Protein 6BZJ (pdb70)

Sequence (57 aa):
GSAGLQEKERELEDLKDAELKRLNEERHDHDKREAERKALEDKLADKQEHLDGALRYGSAGLQEKERELEDLKDAELKRLNEERHDHDKREAERKALEDKLADKQEHLDGALRYGSAGLQEKERELEDLKDAELKRLNEERHDHDKREAERKALEDKLADKQEHLDGALRYGSAGLQEKERELEDLKDAELKRLNEERHDHDKREAERKALEDKLADKQEHLDGALRYGSAGLQEKERELEDLKDAELKRLNEERHDHDKREAERKALEDKLADKQEHLDGALRYGSAGLQEKERELEDLKDAELKRLNEERHDHDKREAERKALEDKLADKQEHLDGALRYGSAGLQEKERELEDLKDAELKRLNEERHDHDKREAERKALEDKLADKQEHLDGALRYGSAGLQEKERELEDLKDAELKRLNEERHDHDKREAERKALEDKLADKQEHLDGALRYGSAGLQEKERELEDLKDAELKRLNEERHDHDKREAERKALEDKLADKQEHLDGALRYGSAGLQEKERELEDLKDAELKRLNEERHDHDKREAERKALEDKLADKQEHLDGALRYGSAGLQEKERELEDLKDAELKRLNEERHDHDKREAERKALEDKLADKQEHLDGALRYGSAGLQEKERELEDLKDAELKRLNEERHDHDKREAERKALEDKLADKQEHLDGALRYGSAGLQEKERELEDLKDAELKRLNEERHDHDKREAERKALEDKLADKQEHLDGALRYGSAGLQEKERELEDLKDAELKRLNEERHDHDKREAERKALEDKLADKQEHLDGALRYGSAGLQEKERELEDLKDAELKRLNEERHDHDKREAERKALEDKLADKQEHLDGALRY

Structure (mmCIF, N/CA/C/O backbone):
data_6BZJ
#
_entry.id   6BZJ
#
loop_
_atom_site.group_PDB
_atom_site.id
_atom_site.type_symbol
_atom_site.label_atom_id
_atom_site.label_alt_id
_atom_site.label_comp_id
_atom_site.label_asym_id
_atom_site.label_entity_id
_atom_site.label_seq_id
_atom_site.pdbx_PDB_ins_code
_atom_site.Cartn_x
_atom_site.Cartn_y
_atom_site.Cartn_z
_atom_site.occupancy
_atom_site.B_iso_or_equiv
_atom_site.auth_seq_id
_atom_site.auth_comp_id
_atom_site.auth_asym_id
_atom_site.auth_atom_id
_atom_site.pdbx_PDB_model_num
ATOM 1 N N . GLY A 1 1 ? 3.136 14.000 71.554 1.00 0.00 1 GLY A N 1
ATOM 2 C CA . GLY A 1 1 ? 2.657 14.217 70.158 1.00 0.00 1 GLY A CA 1
ATOM 3 C C . GLY A 1 1 ? 1.546 13.221 69.841 1.00 0.00 1 GLY A C 1
ATOM 4 O O . GLY A 1 1 ? 1.812 12.087 69.446 1.00 0.00 1 GLY A O 1
ATOM 10 N N . SER A 1 2 ? 0.302 13.655 70.018 1.00 0.00 2 SER A N 1
ATOM 11 C CA . SER A 1 2 ? -0.845 12.792 69.749 1.00 0.00 2 SER A CA 1
ATOM 12 C C . SER A 1 2 ? -2.087 13.627 69.450 1.00 0.00 2 SER A C 1
ATOM 13 O O . SER A 1 2 ? -2.132 14.821 69.751 1.00 0.00 2 SER A O 1
ATOM 21 N N . ALA A 1 3 ? -3.093 12.992 68.859 1.00 0.00 3 ALA A N 1
ATOM 22 C CA . ALA A 1 3 ? -4.334 13.681 68.525 1.00 0.00 3 ALA A CA 1
ATOM 23 C C . ALA A 1 3 ? -4.080 14.796 67.512 1.00 0.00 3 ALA A C 1
ATOM 24 O O . ALA A 1 3 ? -4.791 15.800 67.493 1.00 0.00 3 ALA A O 1
ATOM 31 N N . GLY A 1 4 ? -3.068 14.612 66.669 1.00 0.00 4 GLY A N 1
ATOM 32 C CA . GLY A 1 4 ? -2.742 15.610 65.656 1.00 0.00 4 GLY A CA 1
ATOM 33 C C . GLY A 1 4 ? -2.026 16.807 66.272 1.00 0.00 4 GLY A C 1
ATOM 34 O O . GLY A 1 4 ? -1.963 17.879 65.670 1.00 0.00 4 GLY A O 1
ATOM 38 N N . LEU A 1 5 ? -1.488 16.622 67.473 1.00 0.00 5 LEU A N 1
ATOM 39 C CA . LEU A 1 5 ? -0.780 17.700 68.154 1.00 0.00 5 LEU A CA 1
ATOM 40 C C . LEU A 1 5 ? 0.418 18.151 67.327 1.00 0.00 5 LEU A C 1
ATOM 41 O O . LEU A 1 5 ? 0.656 19.348 67.165 1.00 0.00 5 LEU A O 1
ATOM 57 N N . GLN A 1 6 ? 1.168 17.188 66.802 1.00 0.00 6 GLN A N 1
ATOM 58 C CA . GLN A 1 6 ? 2.337 17.503 65.991 1.00 0.00 6 GLN A CA 1
ATOM 59 C C . GLN A 1 6 ? 1.917 17.932 64.587 1.00 0.00 6 GLN A C 1
ATOM 60 O O . GLN A 1 6 ? 0.935 17.427 64.041 1.00 0.00 6 GLN A O 1
ATOM 74 N N . GLU A 1 7 ? 2.666 18.867 64.011 1.00 0.00 7 GLU A N 1
ATOM 75 C CA . GLU A 1 7 ? 2.363 19.355 62.671 1.00 0.00 7 GLU A CA 1
ATOM 76 C C . GLU A 1 7 ? 2.548 18.253 61.630 1.00 0.00 7 GLU A C 1
ATOM 77 O O . GLU A 1 7 ? 2.009 18.330 60.527 1.00 0.00 7 GLU A O 1
ATOM 89 N N . LYS A 1 8 ? 3.314 17.228 61.991 1.00 0.00 8 LYS A N 1
ATOM 90 C CA . LYS A 1 8 ? 3.562 16.115 61.081 1.00 0.00 8 LYS A CA 1
ATOM 91 C C . LYS A 1 8 ? 2.327 15.223 60.980 1.00 0.00 8 LYS A C 1
ATOM 92 O O . LYS A 1 8 ? 1.622 15.010 61.966 1.00 0.00 8 LYS A O 1
ATOM 111 N N . GLU A 1 9 ? 2.070 14.704 59.778 1.00 0.00 9 GLU A N 1
ATOM 112 C CA . GLU A 1 9 ? 0.911 13.834 59.550 1.00 0.00 9 GLU A CA 1
ATOM 113 C C . GLU A 1 9 ? 1.287 12.668 58.631 1.00 0.00 9 GLU A C 1
ATOM 114 O O . GLU A 1 9 ? 2.463 12.466 58.326 1.00 0.00 9 GLU A O 1
ATOM 126 N N . ARG A 1 10 ? 0.286 11.900 58.192 1.00 0.00 10 ARG A N 1
ATOM 127 C CA . ARG A 1 10 ? 0.530 10.762 57.314 1.00 0.00 10 ARG A CA 1
ATOM 128 C C . ARG A 1 10 ? 1.122 11.217 55.983 1.00 0.00 10 ARG A C 1
ATOM 129 O O . ARG A 1 10 ? 1.985 10.546 55.415 1.00 0.00 10 ARG A O 1
ATOM 150 N N . GLU A 1 11 ? 0.643 12.350 55.483 1.00 0.00 11 GLU A N 1
ATOM 151 C CA . GLU A 1 11 ? 1.121 12.873 54.205 1.00 0.00 11 GLU A CA 1
ATOM 152 C C . GLU A 1 11 ? 2.636 13.055 54.229 1.00 0.00 11 GLU A C 1
ATOM 153 O O . GLU A 1 11 ? 3.275 13.144 53.181 1.00 0.00 11 GLU A O 1
ATOM 165 N N . LEU A 1 12 ? 3.207 13.107 55.427 1.00 0.00 12 LEU A N 1
ATOM 166 C CA . LEU A 1 12 ? 4.649 13.276 55.564 1.00 0.00 12 LEU A CA 1
ATOM 167 C C . LEU A 1 12 ? 5.380 12.112 54.900 1.00 0.00 12 LEU A C 1
ATOM 168 O O . LEU A 1 12 ? 6.355 12.312 54.177 1.00 0.00 12 LEU A O 1
ATOM 184 N N . GLU A 1 13 ? 4.894 10.899 55.144 1.00 0.00 13 GLU A N 1
ATOM 185 C CA . GLU A 1 13 ? 5.508 9.711 54.558 1.00 0.00 13 GLU A CA 1
ATOM 186 C C . GLU A 1 13 ? 5.394 9.747 53.038 1.00 0.00 13 GLU A C 1
ATOM 187 O O . GLU A 1 13 ? 6.326 9.369 52.326 1.00 0.00 13 GLU A O 1
ATOM 199 N N . ASP A 1 14 ? 4.248 10.204 52.545 1.00 0.00 14 ASP A N 1
ATOM 200 C CA . ASP A 1 14 ? 4.024 10.284 51.105 1.00 0.00 14 ASP A CA 1
ATOM 201 C C . ASP A 1 14 ? 5.034 11.228 50.460 1.00 0.00 14 ASP A C 1
ATOM 202 O O . ASP A 1 14 ? 5.541 10.960 49.372 1.00 0.00 14 ASP A O 1
ATOM 211 N N . LEU A 1 15 ? 5.321 12.335 51.140 1.00 0.00 15 LEU A N 1
ATOM 212 C CA . LEU A 1 15 ? 6.272 13.310 50.622 1.00 0.00 15 LEU A CA 1
ATOM 213 C C . LEU A 1 15 ? 7.650 12.674 50.465 1.00 0.00 15 LEU A C 1
ATOM 214 O O . LEU A 1 15 ? 8.320 12.865 49.450 1.00 0.00 15 LEU A O 1
ATOM 230 N N . LYS A 1 16 ? 8.064 11.917 51.475 1.00 0.00 16 LYS A N 1
ATOM 231 C CA . LYS A 1 16 ? 9.363 11.256 51.439 1.00 0.00 16 LYS A CA 1
ATOM 232 C C . LYS A 1 16 ? 9.425 10.260 50.285 1.00 0.00 16 LYS A C 1
ATOM 233 O O . LYS A 1 16 ? 10.449 10.137 49.613 1.00 0.00 16 LYS A O 1
ATOM 252 N N . ASP A 1 17 ? 8.323 9.551 50.062 1.00 0.00 17 ASP A N 1
ATOM 253 C CA . ASP A 1 17 ? 8.264 8.568 48.986 1.00 0.00 17 ASP A CA 1
ATOM 254 C C . ASP A 1 17 ? 8.476 9.242 47.634 1.00 0.00 17 ASP A C 1
ATOM 255 O O . ASP A 1 17 ? 9.151 8.702 46.759 1.00 0.00 17 ASP A O 1
ATOM 264 N N . ALA A 1 18 ? 7.892 10.425 47.471 1.00 0.00 18 ALA A N 1
ATOM 265 C CA . ALA A 1 18 ? 8.025 11.164 46.220 1.00 0.00 18 ALA A CA 1
ATOM 266 C C . ALA A 1 18 ? 9.486 11.499 45.949 1.00 0.00 18 ALA A C 1
ATOM 267 O O . ALA A 1 18 ? 9.952 11.420 44.812 1.00 0.00 18 ALA A O 1
ATOM 274 N N . GLU A 1 19 ? 10.208 11.872 47.002 1.00 0.00 19 GLU A N 1
ATOM 275 C CA . GLU A 1 19 ? 11.618 12.216 46.868 1.00 0.00 19 GLU A CA 1
ATOM 276 C C . GLU A 1 19 ? 12.419 11.009 46.389 1.00 0.00 19 GLU A C 1
ATOM 277 O O . GLU A 1 19 ? 13.325 11.140 45.567 1.00 0.00 19 GLU A O 1
ATOM 289 N N . LEU A 1 20 ? 12.079 9.836 46.911 1.00 0.00 20 LEU A N 1
ATOM 290 C CA . LEU A 1 20 ? 12.774 8.611 46.532 1.00 0.00 20 LEU A CA 1
ATOM 291 C C . LEU A 1 20 ? 12.609 8.353 45.036 1.00 0.00 20 LEU A C 1
ATOM 292 O O . LEU A 1 20 ? 13.569 8.006 44.347 1.00 0.00 20 LEU A O 1
ATOM 308 N N . LYS A 1 21 ? 11.387 8.524 44.543 1.00 0.00 21 LYS A N 1
ATOM 309 C CA . LYS A 1 21 ? 11.108 8.306 43.128 1.00 0.00 21 LYS A CA 1
ATOM 310 C C . LYS A 1 21 ? 11.941 9.255 42.272 1.00 0.00 21 LYS A C 1
ATOM 311 O O . LYS A 1 21 ? 12.515 8.851 41.260 1.00 0.00 21 LYS A O 1
ATOM 330 N N . ARG A 1 22 ? 12.002 10.517 42.684 1.00 0.00 22 ARG A N 1
ATOM 331 C CA . ARG A 1 22 ? 12.768 11.514 41.945 1.00 0.00 22 ARG A CA 1
ATOM 332 C C . ARG A 1 22 ? 14.242 11.126 41.890 1.00 0.00 22 ARG A C 1
ATOM 333 O O . ARG A 1 22 ? 14.881 11.223 40.842 1.00 0.00 22 ARG A O 1
ATOM 354 N N . LEU A 1 23 ? 14.776 10.686 43.025 1.00 0.00 23 LEU A N 1
ATOM 355 C CA . LEU A 1 23 ? 16.177 10.286 43.094 1.00 0.00 23 LEU A CA 1
ATOM 356 C C . LEU A 1 23 ? 16.438 9.094 42.178 1.00 0.00 23 LEU A C 1
ATOM 357 O O . LEU A 1 23 ? 17.473 9.022 41.519 1.00 0.00 23 LEU A O 1
ATOM 373 N N . ASN A 1 24 ? 15.491 8.161 42.144 1.00 0.00 24 ASN A N 1
ATOM 374 C CA . ASN A 1 24 ? 15.627 6.975 41.305 1.00 0.00 24 ASN A CA 1
ATOM 375 C C . ASN A 1 24 ? 15.719 7.362 39.831 1.00 0.00 24 ASN A C 1
ATOM 376 O O . ASN A 1 24 ? 16.494 6.778 39.073 1.00 0.00 24 ASN A O 1
ATOM 387 N N . GLU A 1 25 ? 14.919 8.346 39.433 1.00 0.00 25 GLU A N 1
ATOM 388 C CA . GLU A 1 25 ? 14.911 8.801 38.047 1.00 0.00 25 GLU A CA 1
ATOM 389 C C . GLU A 1 25 ? 16.274 9.360 37.649 1.00 0.00 25 GLU A C 1
ATOM 390 O O . GLU A 1 25 ? 16.735 9.152 36.527 1.00 0.00 25 GLU A O 1
ATOM 402 N N . GLU A 1 26 ? 16.907 10.077 38.571 1.00 0.00 26 GLU A N 1
ATOM 403 C CA . GLU A 1 26 ? 18.214 10.670 38.303 1.00 0.00 26 GLU A CA 1
ATOM 404 C C . GLU A 1 26 ? 18.146 11.572 37.074 1.00 0.00 26 GLU A C 1
ATOM 405 O O . GLU A 1 26 ? 19.071 11.610 36.267 1.00 0.00 26 GLU A O 1
ATOM 417 N N . ARG A 1 27 ? 17.040 12.295 36.941 1.00 0.00 27 ARG A N 1
ATOM 418 C CA . ARG A 1 27 ? 16.858 13.192 35.806 1.00 0.00 27 ARG A CA 1
ATOM 419 C C . ARG A 1 27 ? 17.923 14.289 35.806 1.00 0.00 27 ARG A C 1
ATOM 420 O O . ARG A 1 27 ? 18.475 14.629 34.760 1.00 0.00 27 ARG A O 1
ATOM 441 N N . HIS A 1 28 ? 18.192 14.849 36.982 1.00 0.00 28 HIS A N 1
ATOM 442 C CA . HIS A 1 28 ? 19.177 15.919 37.102 1.00 0.00 28 HIS A CA 1
ATOM 443 C C . HIS A 1 28 ? 20.576 15.444 36.712 1.00 0.00 28 HIS A C 1
ATOM 444 O O . HIS A 1 28 ? 21.398 16.234 36.248 1.00 0.00 28 HIS A O 1
ATOM 458 N N . ASP A 1 29 ? 20.848 14.156 36.902 1.00 0.00 29 ASP A N 1
ATOM 459 C CA . ASP A 1 29 ? 22.160 13.613 36.559 1.00 0.00 29 ASP A CA 1
ATOM 460 C C . ASP A 1 29 ? 22.420 13.753 35.062 1.00 0.00 29 ASP A C 1
ATOM 461 O O . ASP A 1 29 ? 23.534 14.065 34.642 1.00 0.00 29 ASP A O 1
ATOM 470 N N . HIS A 1 30 ? 21.384 13.520 34.264 1.00 0.00 30 HIS A N 1
ATOM 471 C CA . HIS A 1 30 ? 21.507 13.621 32.816 1.00 0.00 30 HIS A CA 1
ATOM 472 C C . HIS A 1 30 ? 21.841 15.051 32.403 1.00 0.00 30 HIS A C 1
ATOM 473 O O . HIS A 1 30 ? 22.643 15.275 31.497 1.00 0.00 30 HIS A O 1
ATOM 487 N N . ASP A 1 31 ? 21.220 16.014 33.075 1.00 0.00 31 ASP A N 1
ATOM 488 C CA . ASP A 1 31 ? 21.457 17.420 32.768 1.00 0.00 31 ASP A CA 1
ATOM 489 C C . ASP A 1 31 ? 22.923 17.779 32.989 1.00 0.00 31 ASP A C 1
ATOM 490 O O . ASP A 1 31 ? 23.532 18.467 32.169 1.00 0.00 31 ASP A O 1
ATOM 499 N N . LYS A 1 32 ? 23.486 17.303 34.094 1.00 0.00 32 LYS A N 1
ATOM 500 C CA . LYS A 1 32 ? 24.886 17.578 34.402 1.00 0.00 32 LYS A CA 1
ATOM 501 C C . LYS A 1 32 ? 25.798 16.967 33.344 1.00 0.00 32 LYS A C 1
ATOM 502 O O . LYS A 1 32 ? 26.791 17.572 32.940 1.00 0.00 32 LYS A O 1
ATOM 521 N N . ARG A 1 33 ? 25.454 15.763 32.896 1.00 0.00 33 ARG A N 1
ATOM 522 C CA . ARG A 1 33 ? 26.250 15.081 31.883 1.00 0.00 33 ARG A CA 1
ATOM 523 C C . ARG A 1 33 ? 26.287 15.898 30.596 1.00 0.00 33 ARG A C 1
ATOM 524 O O . ARG A 1 33 ? 27.340 16.048 29.974 1.00 0.00 33 ARG A O 1
ATOM 545 N N . GLU A 1 34 ? 25.131 16.423 30.201 1.00 0.00 34 GLU A N 1
ATOM 546 C CA . GLU A 1 34 ? 25.043 17.223 28.984 1.00 0.00 34 GLU A CA 1
ATOM 547 C C . GLU A 1 34 ? 25.923 18.464 29.106 1.00 0.00 34 GLU A C 1
ATOM 548 O O . GLU A 1 34 ? 26.620 18.837 28.162 1.00 0.00 34 GLU A O 1
ATOM 560 N N . ALA A 1 35 ? 25.886 19.097 30.273 1.00 0.00 35 ALA A N 1
ATOM 561 C CA . ALA A 1 35 ? 26.684 20.295 30.506 1.00 0.00 35 ALA A CA 1
ATOM 562 C C . ALA A 1 35 ? 28.170 19.982 30.367 1.00 0.00 35 ALA A C 1
ATOM 563 O O . ALA A 1 35 ?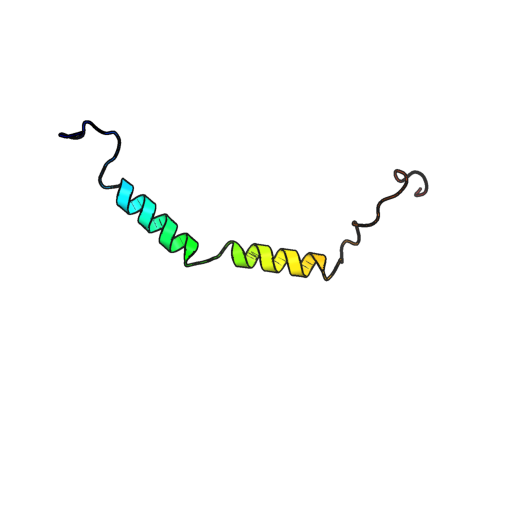 28.932 20.772 29.809 1.00 0.00 35 ALA A O 1
ATOM 570 N N . GLU A 1 36 ? 28.576 18.825 30.879 1.00 0.00 36 GLU A N 1
ATOM 571 C CA . GLU A 1 36 ? 29.974 18.415 30.805 1.00 0.00 36 GLU A CA 1
ATOM 572 C C . GLU A 1 36 ? 30.407 18.272 29.350 1.00 0.00 36 GLU A C 1
ATOM 573 O O . GLU A 1 36 ? 31.502 18.692 28.973 1.00 0.00 36 GLU A O 1
ATOM 585 N N . ARG A 1 37 ? 29.542 17.678 28.536 1.00 0.00 37 ARG A N 1
ATOM 586 C CA . ARG A 1 37 ? 29.846 17.486 27.122 1.00 0.00 37 ARG A CA 1
ATOM 587 C C . ARG A 1 37 ? 30.012 18.834 26.428 1.00 0.00 37 ARG A C 1
ATOM 588 O O . ARG A 1 37 ? 30.887 19.003 25.579 1.00 0.00 37 ARG A O 1
ATOM 609 N N . LYS A 1 38 ? 29.167 19.791 26.797 1.00 0.00 38 LYS A N 1
ATOM 610 C CA . LYS A 1 38 ? 29.228 21.122 26.205 1.00 0.00 38 LYS A CA 1
ATOM 611 C C . LYS A 1 38 ? 30.583 21.763 26.490 1.00 0.00 38 LYS A C 1
ATOM 612 O O . LYS A 1 38 ? 31.191 22.371 25.609 1.00 0.00 38 LYS A O 1
ATOM 631 N N . ALA A 1 39 ? 31.049 21.621 27.726 1.00 0.00 39 ALA A N 1
ATOM 632 C CA . ALA A 1 39 ? 32.335 22.192 28.117 1.00 0.00 39 ALA A CA 1
ATOM 633 C C . ALA A 1 39 ? 33.463 21.585 27.288 1.00 0.00 39 ALA A C 1
ATOM 634 O O . ALA A 1 39 ? 34.389 22.284 26.877 1.00 0.00 39 ALA A O 1
ATOM 641 N N . LEU A 1 40 ? 33.378 20.281 27.047 1.00 0.00 40 LEU A N 1
ATOM 642 C CA . LEU A 1 40 ? 34.398 19.592 26.265 1.00 0.00 40 LEU A CA 1
ATOM 643 C C . LEU A 1 40 ? 34.464 20.170 24.855 1.00 0.00 40 LEU A C 1
ATOM 644 O O . LEU A 1 40 ? 35.548 20.418 24.326 1.00 0.00 40 LEU A O 1
ATOM 660 N N . GLU A 1 41 ? 33.300 20.384 24.252 1.00 0.00 41 GLU A N 1
ATOM 661 C CA . GLU A 1 41 ? 33.237 20.933 22.903 1.00 0.00 41 GLU A CA 1
ATOM 662 C C . GLU A 1 41 ? 33.828 22.341 22.872 1.00 0.00 41 GLU A C 1
ATOM 663 O O . GLU A 1 41 ? 34.524 22.710 21.927 1.00 0.00 41 GLU A O 1
ATOM 675 N N . ASP A 1 42 ? 33.544 23.118 23.911 1.00 0.00 42 ASP A N 1
ATOM 676 C CA . ASP A 1 42 ? 34.052 24.482 23.992 1.00 0.00 42 ASP A CA 1
ATOM 677 C C . ASP A 1 42 ? 33.676 25.271 22.737 1.00 0.00 42 ASP A C 1
ATOM 678 O O . ASP A 1 42 ? 34.474 26.058 22.230 1.00 0.00 42 ASP A O 1
ATOM 687 N N . LYS A 1 43 ? 32.458 25.057 22.240 1.00 0.00 43 LYS A N 1
ATOM 688 C CA . LYS A 1 43 ? 32.000 25.756 21.045 1.00 0.00 43 LYS A CA 1
ATOM 689 C C . LYS A 1 43 ? 31.989 27.264 21.282 1.00 0.00 43 LYS A C 1
ATOM 690 O O . LYS A 1 43 ? 32.418 28.038 20.427 1.00 0.00 43 LYS A O 1
ATOM 709 N N . LEU A 1 44 ? 31.497 27.671 22.446 1.00 0.00 44 LEU A N 1
ATOM 710 C CA . LEU A 1 44 ? 31.433 29.090 22.783 1.00 0.00 44 LEU A CA 1
ATOM 711 C C . LEU A 1 44 ? 32.835 29.686 22.839 1.00 0.00 44 LEU A C 1
ATOM 712 O O . LEU A 1 44 ? 33.059 30.813 22.395 1.00 0.00 44 LEU A O 1
ATOM 728 N N . ALA A 1 45 ? 33.778 28.925 23.388 1.00 0.00 45 ALA A N 1
ATOM 729 C CA . ALA A 1 45 ? 35.155 29.393 23.496 1.00 0.00 45 ALA A CA 1
ATOM 730 C C . ALA A 1 45 ? 35.214 30.726 24.235 1.00 0.00 45 ALA A C 1
ATOM 731 O O . ALA A 1 45 ? 36.094 31.548 23.981 1.00 0.00 45 ALA A O 1
ATOM 738 N N . ASP A 1 46 ? 34.269 30.936 25.152 1.00 0.00 46 ASP A N 1
ATOM 739 C CA . ASP A 1 46 ? 34.223 32.176 25.923 1.00 0.00 46 ASP A CA 1
ATOM 740 C C . ASP A 1 46 ? 35.102 32.070 27.164 1.00 0.00 46 ASP A C 1
ATOM 741 O O . ASP A 1 46 ? 35.146 32.985 27.987 1.00 0.00 46 ASP A O 1
ATOM 750 N N . LYS A 1 47 ? 35.804 30.949 27.293 1.00 0.00 47 LYS A N 1
ATOM 751 C CA . LYS A 1 47 ? 36.681 30.733 28.439 1.00 0.00 47 LYS A CA 1
ATOM 752 C C . LYS A 1 47 ? 37.791 31.778 28.463 1.00 0.00 47 LYS A C 1
ATOM 753 O O . LYS A 1 47 ? 38.163 32.280 29.525 1.00 0.00 47 LYS A O 1
ATOM 772 N N . GLN A 1 48 ? 38.318 32.103 27.287 1.00 0.00 48 GLN A N 1
ATOM 773 C CA . GLN A 1 48 ? 39.386 33.091 27.185 1.00 0.00 48 GLN A CA 1
ATOM 774 C C . GLN A 1 48 ? 38.849 34.488 27.479 1.00 0.00 48 GLN A C 1
ATOM 775 O O . GLN A 1 48 ? 37.824 34.896 26.934 1.00 0.00 48 GLN A O 1
ATOM 789 N N . GLU A 1 49 ? 39.551 35.219 28.344 1.00 0.00 49 GLU A N 1
ATOM 790 C CA . GLU A 1 49 ? 39.144 36.576 28.713 1.00 0.00 49 GLU A CA 1
ATOM 791 C C . GLU A 1 49 ? 40.364 37.485 28.821 1.00 0.00 49 GLU A C 1
ATOM 792 O O . GLU A 1 49 ? 41.370 37.119 29.430 1.00 0.00 49 GLU A O 1
ATOM 804 N N . HIS A 1 50 ? 40.270 38.670 28.226 1.00 0.00 50 HIS A N 1
ATOM 805 C CA . HIS A 1 50 ? 41.374 39.626 28.260 1.00 0.00 50 HIS A CA 1
ATOM 806 C C . HIS A 1 50 ? 40.860 41.049 28.054 1.00 0.00 50 HIS A C 1
ATOM 807 O O . HIS A 1 50 ? 39.752 41.251 27.556 1.00 0.00 50 HIS A O 1
ATOM 821 N N . LEU A 1 51 ? 41.675 42.028 28.440 1.00 0.00 51 LEU A N 1
ATOM 822 C CA . LEU A 1 51 ? 41.300 43.435 28.298 1.00 0.00 51 LEU A CA 1
ATOM 823 C C . LEU A 1 51 ? 39.822 43.641 28.631 1.00 0.00 51 LEU A C 1
ATOM 824 O O . LEU A 1 51 ? 39.311 43.069 29.594 1.00 0.00 51 LEU A O 1
ATOM 840 N N . ASP A 1 52 ? 39.142 44.458 27.830 1.00 0.00 52 ASP A N 1
ATOM 841 C CA . ASP A 1 52 ? 37.722 44.730 28.048 1.00 0.00 52 ASP A CA 1
ATOM 842 C C . ASP A 1 52 ? 37.033 45.060 26.727 1.00 0.00 52 ASP A C 1
ATOM 843 O O . ASP A 1 52 ? 36.107 45.871 26.685 1.00 0.00 52 ASP A O 1
ATOM 852 N N . GLY A 1 53 ? 37.487 44.426 25.647 1.00 0.00 53 GLY A N 1
ATOM 853 C CA . GLY A 1 53 ? 36.902 44.665 24.332 1.00 0.00 53 GLY A CA 1
ATOM 854 C C . GLY A 1 53 ? 37.477 45.929 23.701 1.00 0.00 53 GLY A C 1
ATOM 855 O O . GLY A 1 53 ? 37.078 46.326 22.607 1.00 0.00 53 GLY A O 1
ATOM 859 N N . ALA A 1 54 ? 38.419 46.555 24.400 1.00 0.00 54 ALA A N 1
ATOM 860 C CA . ALA A 1 54 ? 39.043 47.776 23.899 1.00 0.00 54 ALA A CA 1
ATOM 861 C C . ALA A 1 54 ? 39.763 47.508 22.581 1.00 0.00 54 ALA A C 1
ATOM 862 O O . ALA A 1 54 ? 39.719 48.326 21.662 1.00 0.00 54 ALA A O 1
ATOM 869 N N . LEU A 1 55 ? 40.426 46.359 22.498 1.00 0.00 55 LEU A N 1
ATOM 870 C CA . LEU A 1 55 ? 41.154 45.996 21.286 1.00 0.00 55 LEU A CA 1
ATOM 871 C C . LEU A 1 55 ? 40.195 45.894 20.105 1.00 0.00 55 LEU A C 1
ATOM 872 O O . LEU A 1 55 ? 40.483 46.389 19.015 1.00 0.00 55 LEU A O 1
ATOM 888 N N . ARG A 1 56 ? 39.054 45.249 20.328 1.00 0.00 56 ARG A N 1
ATOM 889 C CA . ARG A 1 56 ? 38.059 45.089 19.274 1.00 0.00 56 ARG A CA 1
ATOM 890 C C . ARG A 1 56 ? 37.393 46.425 18.957 1.00 0.00 56 ARG A C 1
ATOM 891 O O . ARG A 1 56 ? 37.168 47.243 19.850 1.00 0.00 56 ARG A O 1
ATOM 912 N N . TYR A 1 57 ? 37.082 46.638 17.684 1.00 0.00 57 TYR A N 1
ATOM 913 C CA . TYR A 1 57 ? 36.440 47.878 17.262 1.00 0.00 57 TYR A CA 1
ATOM 914 C C . TYR A 1 57 ? 35.070 48.023 17.916 1.00 0.00 57 TYR A C 1
ATOM 915 O O . TYR A 1 57 ? 34.708 49.139 18.247 1.00 0.00 57 TYR A O 1
ATOM 934 N N . GLY A 1 1 ? 45.010 -8.082 37.797 1.00 0.00 1 GLY A N 2
ATOM 935 C CA . GLY A 1 1 ? 43.687 -8.076 37.110 1.00 0.00 1 GLY A CA 2
ATOM 936 C C . GLY A 1 1 ? 43.819 -7.388 35.757 1.00 0.00 1 GLY A C 2
ATOM 937 O O . GLY A 1 1 ? 43.738 -6.162 35.663 1.00 0.00 1 GLY A O 2
ATOM 943 N N . SER A 1 2 ? 44.023 -8.182 34.712 1.00 0.00 2 SER A N 2
ATOM 944 C CA . SER A 1 2 ? 44.165 -7.635 33.366 1.00 0.00 2 SER A CA 2
ATOM 945 C C . SER A 1 2 ? 42.876 -6.950 32.924 1.00 0.00 2 SER A C 2
ATOM 946 O O . SER A 1 2 ? 41.779 -7.449 33.173 1.00 0.00 2 SER A O 2
ATOM 954 N N . ALA A 1 3 ? 43.018 -5.804 32.268 1.00 0.00 3 ALA A N 2
ATOM 955 C CA . ALA A 1 3 ? 41.862 -5.054 31.789 1.00 0.00 3 ALA A CA 2
ATOM 956 C C . ALA A 1 3 ? 40.837 -4.866 32.905 1.00 0.00 3 ALA A C 2
ATOM 957 O O . ALA A 1 3 ? 39.678 -4.542 32.646 1.00 0.00 3 ALA A O 2
ATOM 964 N N . GLY A 1 4 ? 41.271 -5.063 34.146 1.00 0.00 4 GLY A N 2
ATOM 965 C CA . GLY A 1 4 ? 40.379 -4.901 35.290 1.00 0.00 4 GLY A CA 2
ATOM 966 C C . GLY A 1 4 ? 39.352 -6.029 35.355 1.00 0.00 4 GLY A C 2
ATOM 967 O O . GLY A 1 4 ? 38.285 -5.872 35.948 1.00 0.00 4 GLY A O 2
ATOM 971 N N . LEU A 1 5 ? 39.680 -7.164 34.748 1.00 0.00 5 LEU A N 2
ATOM 972 C CA . LEU A 1 5 ? 38.773 -8.308 34.753 1.00 0.00 5 LEU A CA 2
ATOM 973 C C . LEU A 1 5 ? 38.551 -8.809 36.177 1.00 0.00 5 LEU A C 2
ATOM 974 O O . LEU A 1 5 ? 37.436 -9.177 36.549 1.00 0.00 5 LEU A O 2
ATOM 990 N N . GLN A 1 6 ? 39.616 -8.822 36.970 1.00 0.00 6 GLN A N 2
ATOM 991 C CA . GLN A 1 6 ? 39.521 -9.280 38.352 1.00 0.00 6 GLN A CA 2
ATOM 992 C C . GLN A 1 6 ? 38.578 -8.381 39.144 1.00 0.00 6 GLN A C 2
ATOM 993 O O . GLN A 1 6 ? 37.795 -8.856 39.968 1.00 0.00 6 GLN A O 2
ATOM 1007 N N . GLU A 1 7 ? 38.659 -7.079 38.889 1.00 0.00 7 GLU A N 2
ATOM 1008 C CA . GLU A 1 7 ? 37.808 -6.117 39.581 1.00 0.00 7 GLU A CA 2
ATOM 1009 C C . GLU A 1 7 ? 36.339 -6.396 39.275 1.00 0.00 7 GLU A C 2
ATOM 1010 O O . GLU A 1 7 ? 35.484 -6.312 40.156 1.00 0.00 7 GLU A O 2
ATOM 1022 N N . LYS A 1 8 ? 36.058 -6.732 38.022 1.00 0.00 8 LYS A N 2
ATOM 1023 C CA . LYS A 1 8 ? 34.693 -7.029 37.600 1.00 0.00 8 LYS A CA 2
ATOM 1024 C C . LYS A 1 8 ? 34.144 -8.213 38.388 1.00 0.00 8 LYS A C 2
ATOM 1025 O O . LYS A 1 8 ? 32.976 -8.228 38.776 1.00 0.00 8 LYS A O 2
ATOM 1044 N N . GLU A 1 9 ? 34.997 -9.203 38.617 1.00 0.00 9 GLU A N 2
ATOM 1045 C CA . GLU A 1 9 ? 34.597 -10.396 39.358 1.00 0.00 9 GLU A CA 2
ATOM 1046 C C . GLU A 1 9 ? 34.173 -10.039 40.782 1.00 0.00 9 GLU A C 2
ATOM 1047 O O . GLU A 1 9 ? 33.243 -10.635 41.325 1.00 0.00 9 GLU A O 2
ATOM 1059 N N . ARG A 1 10 ? 34.862 -9.078 41.387 1.00 0.00 10 ARG A N 2
ATOM 1060 C CA . ARG A 1 10 ? 34.543 -8.675 42.754 1.00 0.00 10 ARG A CA 2
ATOM 1061 C C . ARG A 1 10 ? 33.094 -8.208 42.861 1.00 0.00 10 ARG A C 2
ATOM 1062 O O . ARG A 1 10 ? 32.585 -7.505 41.986 1.00 0.00 10 ARG A O 2
ATOM 1083 N N . GLU A 1 11 ? 32.442 -8.606 43.949 1.00 0.00 11 GLU A N 2
ATOM 1084 C CA . GLU A 1 11 ? 31.050 -8.233 44.193 1.00 0.00 11 GLU A CA 2
ATOM 1085 C C . GLU A 1 11 ? 30.911 -6.728 44.398 1.00 0.00 11 GLU A C 2
ATOM 1086 O O . GLU A 1 11 ? 29.918 -6.125 43.988 1.00 0.00 11 GLU A O 2
ATOM 1098 N N . LEU A 1 12 ? 31.899 -6.130 45.054 1.00 0.00 12 LEU A N 2
ATOM 1099 C CA . LEU A 1 12 ? 31.864 -4.698 45.332 1.00 0.00 12 LEU A CA 2
ATOM 1100 C C . LEU A 1 12 ? 31.797 -3.890 44.039 1.00 0.00 12 LEU A C 2
ATOM 1101 O O . LEU A 1 12 ? 31.088 -2.887 43.964 1.00 0.00 12 LEU A O 2
ATOM 1117 N N . GLU A 1 13 ? 32.532 -4.326 43.022 1.00 0.00 13 GLU A N 2
ATOM 1118 C CA . GLU A 1 13 ? 32.532 -3.618 41.747 1.00 0.00 13 GLU A CA 2
ATOM 1119 C C . GLU A 1 13 ? 31.126 -3.611 41.152 1.00 0.00 13 GLU A C 2
ATOM 1120 O O . GLU A 1 13 ? 30.670 -2.594 40.627 1.00 0.00 13 GLU A O 2
ATOM 1132 N N . ASP A 1 14 ? 30.443 -4.749 41.235 1.00 0.00 14 ASP A N 2
ATOM 1133 C CA . ASP A 1 14 ? 29.092 -4.857 40.697 1.00 0.00 14 ASP A CA 2
ATOM 1134 C C . ASP A 1 14 ? 28.151 -3.884 41.401 1.00 0.00 14 ASP A C 2
ATOM 1135 O O . ASP A 1 14 ? 27.301 -3.261 40.766 1.00 0.00 14 ASP A O 2
ATOM 1144 N N . LEU A 1 15 ? 28.309 -3.756 42.715 1.00 0.00 15 LEU A N 2
ATOM 1145 C CA . LEU A 1 15 ? 27.467 -2.851 43.489 1.00 0.00 15 LEU A CA 2
ATOM 1146 C C . LEU A 1 15 ? 27.686 -1.409 43.042 1.00 0.00 15 LEU A C 2
ATOM 1147 O O . LEU A 1 15 ? 26.743 -0.625 42.951 1.00 0.00 15 LEU A O 2
ATOM 1163 N N . LYS A 1 16 ? 28.941 -1.067 42.764 1.00 0.00 16 LYS A N 2
ATOM 1164 C CA . LYS A 1 16 ? 29.278 0.282 42.327 1.00 0.00 16 LYS A CA 2
ATOM 1165 C C . LYS A 1 16 ? 28.558 0.613 41.023 1.00 0.00 16 LYS A C 2
ATOM 1166 O O . LYS A 1 16 ? 28.023 1.710 40.860 1.00 0.00 16 LYS A O 2
ATOM 1185 N N . ASP A 1 17 ? 28.552 -0.341 40.098 1.00 0.00 17 ASP A N 2
ATOM 1186 C CA . ASP A 1 17 ? 27.897 -0.138 38.811 1.00 0.00 17 ASP A CA 2
ATOM 1187 C C . ASP A 1 17 ? 26.406 0.116 39.003 1.00 0.00 17 ASP A C 2
ATOM 1188 O O . ASP A 1 17 ? 25.816 0.954 38.319 1.00 0.00 17 ASP A O 2
ATOM 1197 N N . ALA A 1 18 ? 25.801 -0.610 39.935 1.00 0.00 18 ALA A N 2
ATOM 1198 C CA . ALA A 1 18 ? 24.376 -0.453 40.208 1.00 0.00 18 ALA A CA 2
ATOM 1199 C C . ALA A 1 18 ? 24.070 0.966 40.677 1.00 0.00 18 ALA A C 2
ATOM 1200 O O . ALA A 1 18 ? 23.057 1.550 40.294 1.00 0.00 18 ALA A O 2
ATOM 1207 N N . GLU A 1 19 ? 24.953 1.513 41.508 1.00 0.00 19 GLU A N 2
ATOM 1208 C CA . GLU A 1 19 ? 24.762 2.863 42.024 1.00 0.00 19 GLU A CA 2
ATOM 1209 C C . GLU A 1 19 ? 24.777 3.881 40.888 1.00 0.00 19 GLU A C 2
ATOM 1210 O O . GLU A 1 19 ? 23.995 4.832 40.886 1.00 0.00 19 GLU A O 2
ATOM 1222 N N . LEU A 1 20 ? 25.669 3.676 39.925 1.00 0.00 20 LEU A N 2
ATOM 1223 C CA . LEU A 1 20 ? 25.773 4.583 38.787 1.00 0.00 20 LEU A CA 2
ATOM 1224 C C . LEU A 1 20 ? 24.479 4.577 37.979 1.00 0.00 20 LEU A C 2
ATOM 1225 O O . LEU A 1 20 ? 24.030 5.617 37.501 1.00 0.00 20 LEU A O 2
ATOM 1241 N N . LYS A 1 21 ? 23.887 3.396 37.831 1.00 0.00 21 LYS A N 2
ATOM 1242 C CA . LYS A 1 21 ? 22.647 3.264 37.077 1.00 0.00 21 LYS A CA 2
ATOM 1243 C C . LYS A 1 21 ? 21.544 4.107 37.712 1.00 0.00 21 LYS A C 2
ATOM 1244 O O . LYS A 1 21 ? 20.794 4.792 37.015 1.00 0.00 21 LYS A O 2
ATOM 1263 N N . ARG A 1 22 ? 21.453 4.056 39.036 1.00 0.00 22 ARG A N 2
ATOM 1264 C CA . ARG A 1 22 ? 20.436 4.820 39.751 1.00 0.00 22 ARG A CA 2
ATOM 1265 C C . ARG A 1 22 ? 20.612 6.313 39.491 1.00 0.00 22 ARG A C 2
ATOM 1266 O O . ARG A 1 22 ? 19.640 7.029 39.250 1.00 0.00 22 ARG A O 2
ATOM 1287 N N . LEU A 1 23 ? 21.857 6.773 39.536 1.00 0.00 23 LEU A N 2
ATOM 1288 C CA . LEU A 1 23 ? 22.150 8.184 39.295 1.00 0.00 23 LEU A CA 2
ATOM 1289 C C . LEU A 1 23 ? 21.813 8.548 37.850 1.00 0.00 23 LEU A C 2
ATOM 1290 O O . LEU A 1 23 ? 21.305 9.634 37.576 1.00 0.00 23 LEU A O 2
ATOM 1306 N N . ASN A 1 24 ? 22.100 7.631 36.935 1.00 0.00 24 ASN A N 2
ATOM 1307 C CA . ASN A 1 24 ? 21.829 7.860 35.518 1.00 0.00 24 ASN A CA 2
ATOM 1308 C C . ASN A 1 24 ? 20.340 8.096 35.285 1.00 0.00 24 ASN A C 2
ATOM 1309 O O . ASN A 1 24 ? 19.955 8.941 34.477 1.00 0.00 24 ASN A O 2
ATOM 1320 N N . GLU A 1 25 ? 19.506 7.343 35.994 1.00 0.00 25 GLU A N 2
ATOM 1321 C CA . GLU A 1 25 ? 18.061 7.476 35.855 1.00 0.00 25 GLU A CA 2
ATOM 1322 C C . GLU A 1 25 ? 17.607 8.878 36.251 1.00 0.00 25 GLU A C 2
ATOM 1323 O O . GLU A 1 25 ? 16.708 9.446 35.632 1.00 0.00 25 GLU A O 2
ATOM 1335 N N . GLU A 1 26 ? 18.226 9.429 37.291 1.00 0.00 26 GLU A N 2
ATOM 1336 C CA . GLU A 1 26 ? 17.868 10.762 37.761 1.00 0.00 26 GLU A CA 2
ATOM 1337 C C . GLU A 1 26 ? 17.973 11.778 36.626 1.00 0.00 26 GLU A C 2
ATOM 1338 O O . GLU A 1 26 ? 18.962 11.811 35.895 1.00 0.00 26 GLU A O 2
ATOM 1350 N N . ARG A 1 27 ? 16.937 12.601 36.486 1.00 0.00 27 ARG A N 2
ATOM 1351 C CA . ARG A 1 27 ? 16.904 13.617 35.437 1.00 0.00 27 ARG A CA 2
ATOM 1352 C C . ARG A 1 27 ? 18.025 14.638 35.621 1.00 0.00 27 ARG A C 2
ATOM 1353 O O . ARG A 1 27 ? 18.623 15.094 34.647 1.00 0.00 27 ARG A O 2
ATOM 1374 N N . HIS A 1 28 ? 18.296 15.000 36.869 1.00 0.00 28 HIS A N 2
ATOM 1375 C CA . HIS A 1 28 ? 19.339 15.979 37.160 1.00 0.00 28 HIS A CA 2
ATOM 1376 C C . HIS A 1 28 ? 20.698 15.471 36.688 1.00 0.00 28 HIS A C 2
ATOM 1377 O O . HIS A 1 28 ? 21.506 16.236 36.162 1.00 0.00 28 HIS A O 2
ATOM 1391 N N . ASP A 1 29 ? 20.944 14.180 36.879 1.00 0.00 29 ASP A N 2
ATOM 1392 C CA . ASP A 1 29 ? 22.212 13.589 36.467 1.00 0.00 29 ASP A CA 2
ATOM 1393 C C . ASP A 1 29 ? 22.411 13.739 34.962 1.00 0.00 29 ASP A C 2
ATOM 1394 O O . ASP A 1 29 ? 23.500 14.071 34.500 1.00 0.00 29 ASP A O 2
ATOM 1403 N N . HIS A 1 30 ? 21.347 13.491 34.202 1.00 0.00 30 HIS A N 2
ATOM 1404 C CA . HIS A 1 30 ? 21.416 13.601 32.750 1.00 0.00 30 HIS A CA 2
ATOM 1405 C C . HIS A 1 30 ? 21.795 15.021 32.334 1.00 0.00 30 HIS A C 2
ATOM 1406 O O . HIS A 1 30 ? 22.660 15.217 31.483 1.00 0.00 30 HIS A O 2
ATOM 1420 N N . ASP A 1 31 ? 21.140 16.006 32.941 1.00 0.00 31 ASP A N 2
ATOM 1421 C CA . ASP A 1 31 ? 21.417 17.402 32.624 1.00 0.00 31 ASP A CA 2
ATOM 1422 C C . ASP A 1 31 ? 22.869 17.745 32.941 1.00 0.00 31 ASP A C 2
ATOM 1423 O O . ASP A 1 31 ? 23.540 18.425 32.164 1.00 0.00 31 ASP A O 2
ATOM 1432 N N . LYS A 1 32 ? 23.348 17.272 34.086 1.00 0.00 32 LYS A N 2
ATOM 1433 C CA . LYS A 1 32 ? 24.722 17.536 34.496 1.00 0.00 32 LYS A CA 2
ATOM 1434 C C . LYS A 1 32 ? 25.706 16.968 33.477 1.00 0.00 32 LYS A C 2
ATOM 1435 O O . LYS A 1 32 ? 26.675 17.626 33.100 1.00 0.00 32 LYS A O 2
ATOM 1454 N N . ARG A 1 33 ? 25.445 15.744 33.029 1.00 0.00 33 ARG A N 2
ATOM 1455 C CA . ARG A 1 33 ? 26.312 15.102 32.045 1.00 0.00 33 ARG A CA 2
ATOM 1456 C C . ARG A 1 33 ? 26.302 15.879 30.733 1.00 0.00 33 ARG A C 2
ATOM 1457 O O . ARG A 1 33 ? 27.336 16.032 30.082 1.00 0.00 33 ARG A O 2
ATOM 1478 N N . GLU A 1 34 ? 25.127 16.368 30.349 1.00 0.00 34 GLU A N 2
ATOM 1479 C CA . GLU A 1 34 ? 24.993 17.127 29.112 1.00 0.00 34 GLU A CA 2
ATOM 1480 C C . GLU A 1 34 ? 25.848 18.390 29.174 1.00 0.00 34 GLU A C 2
ATOM 1481 O O . GLU A 1 34 ? 26.518 18.747 28.204 1.00 0.00 34 GLU A O 2
ATOM 1493 N N . ALA A 1 35 ? 25.820 19.060 30.322 1.00 0.00 35 ALA A N 2
ATOM 1494 C CA . ALA A 1 35 ? 26.597 20.282 30.503 1.00 0.00 35 ALA A CA 2
ATOM 1495 C C . ALA A 1 35 ? 28.089 19.997 30.347 1.00 0.00 35 ALA A C 2
ATOM 1496 O O . ALA A 1 35 ? 28.827 20.793 29.765 1.00 0.00 35 ALA A O 2
ATOM 1503 N N . GLU A 1 36 ? 28.522 18.857 30.874 1.00 0.00 36 GLU A N 2
ATOM 1504 C CA . GLU A 1 36 ? 29.927 18.473 30.795 1.00 0.00 36 GLU A CA 2
ATOM 1505 C C . GLU A 1 36 ? 30.360 18.325 29.338 1.00 0.00 36 GLU A C 2
ATOM 1506 O O . GLU A 1 36 ? 31.462 18.729 28.966 1.00 0.00 36 GLU A O 2
ATOM 1518 N N . ARG A 1 37 ? 29.491 17.740 28.522 1.00 0.00 37 ARG A N 2
ATOM 1519 C CA . ARG A 1 37 ? 29.800 17.541 27.111 1.00 0.00 37 ARG A CA 2
ATOM 1520 C C . ARG A 1 37 ? 30.016 18.879 26.410 1.00 0.00 37 ARG A C 2
ATOM 1521 O O . ARG A 1 37 ? 30.907 19.012 25.572 1.00 0.00 37 ARG A O 2
ATOM 1542 N N . LYS A 1 38 ? 29.199 19.868 26.758 1.00 0.00 38 LYS A N 2
ATOM 1543 C CA . LYS A 1 38 ? 29.320 21.190 26.152 1.00 0.00 38 LYS A CA 2
ATOM 1544 C C . LYS A 1 38 ? 30.680 21.804 26.471 1.00 0.00 38 LYS A C 2
ATOM 1545 O O . LYS A 1 38 ? 31.300 22.439 25.618 1.00 0.00 38 LYS A O 2
ATOM 1564 N N . ALA A 1 39 ? 31.137 21.609 27.704 1.00 0.00 39 ALA A N 2
ATOM 1565 C CA . ALA A 1 39 ? 32.426 22.148 28.124 1.00 0.00 39 ALA A CA 2
ATOM 1566 C C . ALA A 1 39 ? 33.551 21.558 27.282 1.00 0.00 39 ALA A C 2
ATOM 1567 O O . ALA A 1 39 ? 34.491 22.258 26.904 1.00 0.00 39 ALA A O 2
ATOM 1574 N N . LEU A 1 40 ? 33.449 20.266 26.992 1.00 0.00 40 LEU A N 2
ATOM 1575 C CA . LEU A 1 40 ? 34.463 19.586 26.195 1.00 0.00 40 LEU A CA 2
ATOM 1576 C C . LEU A 1 40 ? 34.551 20.208 24.803 1.00 0.00 40 LEU A C 2
ATOM 1577 O O . LEU A 1 40 ? 35.644 20.436 24.284 1.00 0.00 40 LEU A O 2
ATOM 1593 N N . GLU A 1 41 ? 33.395 20.471 24.205 1.00 0.00 41 GLU A N 2
ATOM 1594 C CA . GLU A 1 41 ? 33.355 21.062 22.872 1.00 0.00 41 GLU A CA 2
ATOM 1595 C C . GLU A 1 41 ? 33.761 22.543 22.931 1.00 0.00 41 GLU A C 2
ATOM 1596 O O . GLU A 1 41 ? 33.790 23.130 24.013 1.00 0.00 41 GLU A O 2
ATOM 1608 N N . ASP A 1 42 ? 34.078 23.154 21.779 1.00 0.00 42 ASP A N 2
ATOM 1609 C CA . ASP A 1 42 ? 34.473 24.558 21.758 1.00 0.00 42 ASP A CA 2
ATOM 1610 C C . ASP A 1 42 ? 35.629 24.810 22.723 1.00 0.00 42 ASP A C 2
ATOM 1611 O O . ASP A 1 42 ? 35.730 25.882 23.316 1.00 0.00 42 ASP A O 2
ATOM 1620 N N . LYS A 1 43 ? 36.504 23.817 22.872 1.00 0.00 43 LYS A N 2
ATOM 1621 C CA . LYS A 1 43 ? 37.650 23.952 23.763 1.00 0.00 43 LYS A CA 2
ATOM 1622 C C . LYS A 1 43 ? 38.552 25.092 23.297 1.00 0.00 43 LYS A C 2
ATOM 1623 O O . LYS A 1 43 ? 39.016 25.900 24.101 1.00 0.00 43 LYS A O 2
ATOM 1642 N N . LEU A 1 44 ? 38.798 25.145 21.992 1.00 0.00 44 LEU A N 2
ATOM 1643 C CA . LEU A 1 44 ? 39.649 26.182 21.420 1.00 0.00 44 LEU A CA 2
ATOM 1644 C C . LEU A 1 44 ? 39.046 27.565 21.656 1.00 0.00 44 LEU A C 2
ATOM 1645 O O . LEU A 1 44 ? 39.754 28.510 22.005 1.00 0.00 44 LEU A O 2
ATOM 1661 N N . ALA A 1 45 ? 37.737 27.679 21.453 1.00 0.00 45 ALA A N 2
ATOM 1662 C CA . ALA A 1 45 ? 37.054 28.956 21.638 1.00 0.00 45 ALA A CA 2
ATOM 1663 C C . ALA A 1 45 ? 37.194 29.445 23.076 1.00 0.00 45 ALA A C 2
ATOM 1664 O O . ALA A 1 45 ? 37.396 30.636 23.316 1.00 0.00 45 ALA A O 2
ATOM 1671 N N . ASP A 1 46 ? 37.084 28.524 24.030 1.00 0.00 46 ASP A N 2
ATOM 1672 C CA . ASP A 1 46 ? 37.200 28.876 25.447 1.00 0.00 46 ASP A CA 2
ATOM 1673 C C . ASP A 1 46 ? 38.632 28.677 25.932 1.00 0.00 46 ASP A C 2
ATOM 1674 O O . ASP A 1 46 ? 39.232 27.626 25.708 1.00 0.00 46 ASP A O 2
ATOM 1683 N N . LYS A 1 47 ? 39.174 29.691 26.598 1.00 0.00 47 LYS A N 2
ATOM 1684 C CA . LYS A 1 47 ? 40.538 29.611 27.109 1.00 0.00 47 LYS A CA 2
ATOM 1685 C C . LYS A 1 47 ? 40.840 30.782 28.041 1.00 0.00 47 LYS A C 2
ATOM 1686 O O . LYS A 1 47 ? 41.990 30.998 28.423 1.00 0.00 47 LYS A O 2
ATOM 1705 N N . GLN A 1 48 ? 39.804 31.539 28.399 1.00 0.00 48 GLN A N 2
ATOM 1706 C CA . GLN A 1 48 ? 39.973 32.694 29.284 1.00 0.00 48 GLN A CA 2
ATOM 1707 C C . GLN A 1 48 ? 39.612 32.333 30.723 1.00 0.00 48 GLN A C 2
ATOM 1708 O O . GLN A 1 48 ? 38.491 31.914 31.008 1.00 0.00 48 GLN A O 2
ATOM 1722 N N . GLU A 1 49 ? 40.571 32.511 31.624 1.00 0.00 49 GLU A N 2
ATOM 1723 C CA . GLU A 1 49 ? 40.352 32.215 33.036 1.00 0.00 49 GLU A CA 2
ATOM 1724 C C . GLU A 1 49 ? 39.792 30.807 33.219 1.00 0.00 49 GLU A C 2
ATOM 1725 O O . GLU A 1 49 ? 38.958 30.573 34.095 1.00 0.00 49 GLU A O 2
ATOM 1737 N N . HIS A 1 50 ? 40.258 29.865 32.397 1.00 0.00 50 HIS A N 2
ATOM 1738 C CA . HIS A 1 50 ? 39.800 28.480 32.484 1.00 0.00 50 HIS A CA 2
ATOM 1739 C C . HIS A 1 50 ? 40.839 27.619 33.197 1.00 0.00 50 HIS A C 2
ATOM 1740 O O . HIS A 1 50 ? 41.821 27.191 32.591 1.00 0.00 50 HIS A O 2
ATOM 1754 N N . LEU A 1 51 ? 40.614 27.363 34.482 1.00 0.00 51 LEU A N 2
ATOM 1755 C CA . LEU A 1 51 ? 41.542 26.541 35.253 1.00 0.00 51 LEU A CA 2
ATOM 1756 C C . LEU A 1 51 ? 41.564 25.117 34.709 1.00 0.00 51 LEU A C 2
ATOM 1757 O O . LEU A 1 51 ? 42.622 24.496 34.606 1.00 0.00 51 LEU A O 2
ATOM 1773 N N . ASP A 1 52 ? 40.386 24.607 34.358 1.00 0.00 52 ASP A N 2
ATOM 1774 C CA . ASP A 1 52 ? 40.271 23.254 33.818 1.00 0.00 52 ASP A CA 2
ATOM 1775 C C . ASP A 1 52 ? 39.036 23.139 32.929 1.00 0.00 52 ASP A C 2
ATOM 1776 O O . ASP A 1 52 ? 38.636 22.040 32.547 1.00 0.00 52 ASP A O 2
ATOM 1785 N N . GLY A 1 53 ? 38.436 24.281 32.608 1.00 0.00 53 GLY A N 2
ATOM 1786 C CA . GLY A 1 53 ? 37.242 24.298 31.767 1.00 0.00 53 GLY A CA 2
ATOM 1787 C C . GLY A 1 53 ? 35.995 24.003 32.593 1.00 0.00 53 GLY A C 2
ATOM 1788 O O . GLY A 1 53 ? 34.886 23.938 32.062 1.00 0.00 53 GLY A O 2
ATOM 1792 N N . ALA A 1 54 ? 36.187 23.824 33.896 1.00 0.00 54 ALA A N 2
ATOM 1793 C CA . ALA A 1 54 ? 35.075 23.533 34.794 1.00 0.00 54 ALA A CA 2
ATOM 1794 C C . ALA A 1 54 ? 34.070 24.681 34.800 1.00 0.00 54 ALA A C 2
ATOM 1795 O O . ALA A 1 54 ? 32.859 24.458 34.837 1.00 0.00 54 ALA A O 2
ATOM 1802 N N . LEU A 1 55 ? 34.578 25.909 34.770 1.00 0.00 55 LEU A N 2
ATOM 1803 C CA . LEU A 1 55 ? 33.713 27.084 34.780 1.00 0.00 55 LEU A CA 2
ATOM 1804 C C . LEU A 1 55 ? 32.823 27.103 33.542 1.00 0.00 55 LEU A C 2
ATOM 1805 O O . LEU A 1 55 ? 31.647 27.461 33.619 1.00 0.00 55 LEU A O 2
ATOM 1821 N N . ARG A 1 56 ? 33.386 26.716 32.404 1.00 0.00 56 ARG A N 2
ATOM 1822 C CA . ARG A 1 56 ? 32.627 26.696 31.158 1.00 0.00 56 ARG A CA 2
ATOM 1823 C C . ARG A 1 56 ? 31.476 25.699 31.257 1.00 0.00 56 ARG A C 2
ATOM 1824 O O . ARG A 1 56 ? 31.663 24.559 31.680 1.00 0.00 56 ARG A O 2
ATOM 1845 N N . TYR A 1 57 ? 30.285 26.141 30.865 1.00 0.00 57 TYR A N 2
ATOM 1846 C CA . TYR A 1 57 ? 29.107 25.280 30.912 1.00 0.00 57 TYR A CA 2
ATOM 1847 C C . TYR A 1 57 ? 29.091 24.328 29.719 1.00 0.00 57 TYR A C 2
ATOM 1848 O O . TYR A 1 57 ? 29.661 24.680 28.699 1.00 0.00 57 TYR A O 2
ATOM 1867 N N . GLY A 1 1 ? -7.191 -17.675 44.703 1.00 0.00 1 GLY A N 3
ATOM 1868 C CA . GLY A 1 1 ? -7.045 -16.599 43.682 1.00 0.00 1 GLY A CA 3
ATOM 1869 C C . GLY A 1 1 ? -6.309 -15.412 44.295 1.00 0.00 1 GLY A C 3
ATOM 1870 O O . GLY A 1 1 ? -5.458 -14.797 43.653 1.00 0.00 1 GLY A O 3
ATOM 1876 N N . SER A 1 2 ? -6.645 -15.096 45.541 1.00 0.00 2 SER A N 3
ATOM 1877 C CA . SER A 1 2 ? -6.009 -13.979 46.232 1.00 0.00 2 SER A CA 3
ATOM 1878 C C . SER A 1 2 ? -4.511 -14.223 46.381 1.00 0.00 2 SER A C 3
ATOM 1879 O O . SER A 1 2 ? -3.704 -13.307 46.222 1.00 0.00 2 SER A O 3
ATOM 1887 N N . ALA A 1 3 ? -4.147 -15.464 46.688 1.00 0.00 3 ALA A N 3
ATOM 1888 C CA . ALA A 1 3 ? -2.742 -15.816 46.855 1.00 0.00 3 ALA A CA 3
ATOM 1889 C C . ALA A 1 3 ? -1.971 -15.579 45.561 1.00 0.00 3 ALA A C 3
ATOM 1890 O O . ALA A 1 3 ? -0.835 -15.102 45.582 1.00 0.00 3 ALA A O 3
ATOM 1897 N N . GLY A 1 4 ? -2.595 -15.914 44.436 1.00 0.00 4 GLY A N 3
ATOM 1898 C CA . GLY A 1 4 ? -1.957 -15.732 43.139 1.00 0.00 4 GLY A CA 3
ATOM 1899 C C . GLY A 1 4 ? -0.651 -16.514 43.059 1.00 0.00 4 GLY A C 3
ATOM 1900 O O . GLY A 1 4 ? -0.605 -17.698 43.394 1.00 0.00 4 GLY A O 3
ATOM 1904 N N . LEU A 1 5 ? 0.413 -15.844 42.614 1.00 0.00 5 LEU A N 3
ATOM 1905 C CA . LEU A 1 5 ? 1.727 -16.478 42.490 1.00 0.00 5 LEU A CA 3
ATOM 1906 C C . LEU A 1 5 ? 2.684 -15.923 43.540 1.00 0.00 5 LEU A C 3
ATOM 1907 O O . LEU A 1 5 ? 2.693 -14.723 43.814 1.00 0.00 5 LEU A O 3
ATOM 1923 N N . GLN A 1 6 ? 3.488 -16.806 44.122 1.00 0.00 6 GLN A N 3
ATOM 1924 C CA . GLN A 1 6 ? 4.448 -16.395 45.141 1.00 0.00 6 GLN A CA 3
ATOM 1925 C C . GLN A 1 6 ? 5.440 -17.518 45.425 1.00 0.00 6 GLN A C 3
ATOM 1926 O O . GLN A 1 6 ? 6.197 -17.461 46.394 1.00 0.00 6 GLN A O 3
ATOM 1940 N N . GLU A 1 7 ? 5.434 -18.537 44.570 1.00 0.00 7 GLU A N 3
ATOM 1941 C CA . GLU A 1 7 ? 6.345 -19.666 44.740 1.00 0.00 7 GLU A CA 3
ATOM 1942 C C . GLU A 1 7 ? 7.794 -19.212 44.608 1.00 0.00 7 GLU A C 3
ATOM 1943 O O . GLU A 1 7 ? 8.668 -19.669 45.347 1.00 0.00 7 GLU A O 3
ATOM 1955 N N . LYS A 1 8 ? 8.045 -18.309 43.665 1.00 0.00 8 LYS A N 3
ATOM 1956 C CA . LYS A 1 8 ? 9.397 -17.800 43.452 1.00 0.00 8 LYS A CA 3
ATOM 1957 C C . LYS A 1 8 ? 9.767 -16.793 44.536 1.00 0.00 8 LYS A C 3
ATOM 1958 O O . LYS A 1 8 ? 8.946 -15.970 44.938 1.00 0.00 8 LYS A O 3
ATOM 1977 N N . GLU A 1 9 ? 11.014 -16.864 45.007 1.00 0.00 9 GLU A N 3
ATOM 1978 C CA . GLU A 1 9 ? 11.499 -15.954 46.050 1.00 0.00 9 GLU A CA 3
ATOM 1979 C C . GLU A 1 9 ? 12.773 -15.250 45.587 1.00 0.00 9 GLU A C 3
ATOM 1980 O O . GLU A 1 9 ? 12.911 -14.036 45.735 1.00 0.00 9 GLU A O 3
ATOM 1992 N N . ARG A 1 10 ? 13.701 -16.023 45.034 1.00 0.00 10 ARG A N 3
ATOM 1993 C CA . ARG A 1 10 ? 14.965 -15.468 44.560 1.00 0.00 10 ARG A CA 3
ATOM 1994 C C . ARG A 1 10 ? 14.723 -14.433 43.465 1.00 0.00 10 ARG A C 3
ATOM 1995 O O . ARG A 1 10 ? 15.334 -13.365 43.463 1.00 0.00 10 ARG A O 3
ATOM 2016 N N . GLU A 1 11 ? 13.832 -14.758 42.533 1.00 0.00 11 GLU A N 3
ATOM 2017 C CA . GLU A 1 11 ? 13.525 -13.846 41.437 1.00 0.00 11 GLU A CA 3
ATOM 2018 C C . GLU A 1 11 ? 12.925 -12.548 41.969 1.00 0.00 11 GLU A C 3
ATOM 2019 O O . GLU A 1 11 ? 13.235 -11.464 41.476 1.00 0.00 11 GLU A O 3
ATOM 2031 N N . LEU A 1 12 ? 12.066 -12.664 42.977 1.00 0.00 12 LEU A N 3
ATOM 2032 C CA . LEU A 1 12 ? 11.434 -11.488 43.563 1.00 0.00 12 LEU A CA 3
ATOM 2033 C C . LEU A 1 12 ? 12.486 -10.576 44.187 1.00 0.00 12 LEU A C 3
ATOM 2034 O O . LEU A 1 12 ? 12.405 -9.351 44.077 1.00 0.00 12 LEU A O 3
ATOM 2050 N N . GLU A 1 13 ? 13.477 -11.179 44.835 1.00 0.00 13 GLU A N 3
ATOM 2051 C CA . GLU A 1 13 ? 14.546 -10.410 45.465 1.00 0.00 13 GLU A CA 3
ATOM 2052 C C . GLU A 1 13 ? 15.346 -9.646 44.416 1.00 0.00 13 GLU A C 3
ATOM 2053 O O . GLU A 1 13 ? 15.737 -8.499 44.632 1.00 0.00 13 GLU A O 3
ATOM 2065 N N . ASP A 1 14 ? 15.586 -10.290 43.277 1.00 0.00 14 ASP A N 3
ATOM 2066 C CA . ASP A 1 14 ? 16.344 -9.661 42.201 1.00 0.00 14 ASP A CA 3
ATOM 2067 C C . ASP A 1 14 ? 15.630 -8.406 41.707 1.00 0.00 14 ASP A C 3
ATOM 2068 O O . ASP A 1 14 ? 16.258 -7.372 41.480 1.00 0.00 14 ASP A O 3
ATOM 2077 N N . LEU A 1 15 ? 14.314 -8.505 41.542 1.00 0.00 15 LEU A N 3
ATOM 2078 C CA . LEU A 1 15 ? 13.526 -7.370 41.074 1.00 0.00 15 LEU A CA 3
ATOM 2079 C C . LEU A 1 15 ? 13.600 -6.222 42.075 1.00 0.00 15 LEU A C 3
ATOM 2080 O O . LEU A 1 15 ? 13.689 -5.056 41.692 1.00 0.00 15 LEU A O 3
ATOM 2096 N N . LYS A 1 16 ? 13.563 -6.561 43.359 1.00 0.00 16 LYS A N 3
ATOM 2097 C CA . LYS A 1 16 ? 13.626 -5.551 44.410 1.00 0.00 16 LYS A CA 3
ATOM 2098 C C . LYS A 1 16 ? 14.932 -4.768 44.316 1.00 0.00 16 LYS A C 3
ATOM 2099 O O . LYS A 1 16 ? 14.943 -3.543 44.428 1.00 0.00 16 LYS A O 3
ATOM 2118 N N . ASP A 1 17 ? 16.032 -5.486 44.113 1.00 0.00 17 ASP A N 3
ATOM 2119 C CA . ASP A 1 17 ? 17.340 -4.849 44.007 1.00 0.00 17 ASP A CA 3
ATOM 2120 C C . ASP A 1 17 ? 17.375 -3.883 42.828 1.00 0.00 17 ASP A C 3
ATOM 2121 O O . ASP A 1 17 ? 17.901 -2.775 42.935 1.00 0.00 17 ASP A O 3
ATOM 2130 N N . ALA A 1 18 ? 16.814 -4.311 41.701 1.00 0.00 18 ALA A N 3
ATOM 2131 C CA . ALA A 1 18 ? 16.788 -3.474 40.506 1.00 0.00 18 ALA A CA 3
ATOM 2132 C C . ALA A 1 18 ? 16.015 -2.185 40.768 1.00 0.00 18 ALA A C 3
ATOM 2133 O O . ALA A 1 18 ? 16.410 -1.111 40.317 1.00 0.00 18 ALA A O 3
ATOM 2140 N N . GLU A 1 19 ? 14.911 -2.300 41.500 1.00 0.00 19 GLU A N 3
ATOM 2141 C CA . GLU A 1 19 ? 14.091 -1.135 41.815 1.00 0.00 19 GLU A CA 3
ATOM 2142 C C . GLU A 1 19 ? 14.881 -0.133 42.649 1.00 0.00 19 GLU A C 3
ATOM 2143 O O . GLU A 1 19 ? 14.774 1.077 42.450 1.00 0.00 19 GLU A O 3
ATOM 2155 N N . LEU A 1 20 ? 15.678 -0.644 43.583 1.00 0.00 20 LEU A N 3
ATOM 2156 C CA . LEU A 1 20 ? 16.482 0.219 44.441 1.00 0.00 20 LEU A CA 3
ATOM 2157 C C . LEU A 1 20 ? 17.461 1.035 43.602 1.00 0.00 20 LEU A C 3
ATOM 2158 O O . LEU A 1 20 ? 17.624 2.236 43.814 1.00 0.00 20 LEU A O 3
ATOM 2174 N N . LYS A 1 21 ? 18.109 0.374 42.649 1.00 0.00 21 LYS A N 3
ATOM 2175 C CA . LYS A 1 21 ? 19.070 1.048 41.784 1.00 0.00 21 LYS A CA 3
ATOM 2176 C C . LYS A 1 21 ? 18.381 2.156 40.993 1.00 0.00 21 LYS A C 3
ATOM 2177 O O . LYS A 1 21 ? 18.913 3.257 40.856 1.00 0.00 21 LYS A O 3
ATOM 2196 N N . ARG A 1 22 ? 17.194 1.857 40.477 1.00 0.00 22 ARG A N 3
ATOM 2197 C CA . ARG A 1 22 ? 16.439 2.835 39.701 1.00 0.00 22 ARG A CA 3
ATOM 2198 C C . ARG A 1 22 ? 16.123 4.061 40.553 1.00 0.00 22 ARG A C 3
ATOM 2199 O O . ARG A 1 22 ? 16.260 5.197 40.099 1.00 0.00 22 ARG A O 3
ATOM 2220 N N . LEU A 1 23 ? 15.701 3.822 41.791 1.00 0.00 23 LEU A N 3
ATOM 2221 C CA . LEU A 1 23 ? 15.369 4.916 42.698 1.00 0.00 23 LEU A CA 3
ATOM 2222 C C . LEU A 1 23 ? 16.602 5.768 42.975 1.00 0.00 23 LEU A C 3
ATOM 2223 O O . LEU A 1 23 ? 16.517 6.995 43.049 1.00 0.00 23 LEU A O 3
ATOM 2239 N N . ASN A 1 24 ? 17.748 5.114 43.129 1.00 0.00 24 ASN A N 3
ATOM 2240 C CA . ASN A 1 24 ? 18.993 5.824 43.399 1.00 0.00 24 ASN A CA 3
ATOM 2241 C C . ASN A 1 24 ? 19.322 6.780 42.257 1.00 0.00 24 ASN A C 3
ATOM 2242 O O . ASN A 1 24 ? 19.744 7.913 42.487 1.00 0.00 24 ASN A O 3
ATOM 2253 N N . GLU A 1 25 ? 19.126 6.316 41.027 1.00 0.00 25 GLU A N 3
ATOM 2254 C CA . GLU A 1 25 ? 19.405 7.140 39.857 1.00 0.00 25 GLU A CA 3
ATOM 2255 C C . GLU A 1 25 ? 18.367 8.249 39.725 1.00 0.00 25 GLU A C 3
ATOM 2256 O O . GLU A 1 25 ? 17.187 8.046 40.015 1.00 0.00 25 GLU A O 3
ATOM 2268 N N . GLU A 1 26 ? 18.813 9.426 39.284 1.00 0.00 26 GLU A N 3
ATOM 2269 C CA . GLU A 1 26 ? 17.919 10.574 39.113 1.00 0.00 26 GLU A CA 3
ATOM 2270 C C . GLU A 1 26 ? 18.114 11.202 37.738 1.00 0.00 26 GLU A C 3
ATOM 2271 O O . GLU A 1 26 ? 19.219 11.202 37.195 1.00 0.00 26 GLU A O 3
ATOM 2283 N N . ARG A 1 27 ? 17.033 11.739 37.180 1.00 0.00 27 ARG A N 3
ATOM 2284 C CA . ARG A 1 27 ? 17.092 12.373 35.868 1.00 0.00 27 ARG A CA 3
ATOM 2285 C C . ARG A 1 27 ? 17.844 13.699 35.944 1.00 0.00 27 ARG A C 3
ATOM 2286 O O . ARG A 1 27 ? 18.271 14.241 34.925 1.00 0.00 27 ARG A O 3
ATOM 2307 N N . HIS A 1 28 ? 17.995 14.217 37.157 1.00 0.00 28 HIS A N 3
ATOM 2308 C CA . HIS A 1 28 ? 18.687 15.486 37.358 1.00 0.00 28 HIS A CA 3
ATOM 2309 C C . HIS A 1 28 ? 20.142 15.391 36.908 1.00 0.00 28 HIS A C 3
ATOM 2310 O O . HIS A 1 28 ? 20.684 16.333 36.330 1.00 0.00 28 HIS A O 3
ATOM 2324 N N . ASP A 1 29 ? 20.775 14.254 37.183 1.00 0.00 29 ASP A N 3
ATOM 2325 C CA . ASP A 1 29 ? 22.173 14.061 36.807 1.00 0.00 29 ASP A CA 3
ATOM 2326 C C . ASP A 1 29 ? 22.325 14.031 35.289 1.00 0.00 29 ASP A C 3
ATOM 2327 O O . ASP A 1 29 ? 23.421 14.226 34.764 1.00 0.00 29 ASP A O 3
ATOM 2336 N N . HIS A 1 30 ? 21.222 13.784 34.588 1.00 0.00 30 HIS A N 3
ATOM 2337 C CA . HIS A 1 30 ? 21.253 13.732 33.131 1.00 0.00 30 HIS A CA 3
ATOM 2338 C C . HIS A 1 30 ? 21.701 15.076 32.562 1.00 0.00 30 HIS A C 3
ATOM 2339 O O . HIS A 1 30 ? 22.520 15.131 31.645 1.00 0.00 30 HIS A O 3
ATOM 2353 N N . ASP A 1 31 ? 21.158 16.155 33.116 1.00 0.00 31 ASP A N 3
ATOM 2354 C CA . ASP A 1 31 ? 21.508 17.496 32.662 1.00 0.00 31 ASP A CA 3
ATOM 2355 C C . ASP A 1 31 ? 22.997 17.758 32.871 1.00 0.00 31 ASP A C 3
ATOM 2356 O O . ASP A 1 31 ? 23.650 18.382 32.035 1.00 0.00 31 ASP A O 3
ATOM 2365 N N . LYS A 1 32 ? 23.524 17.272 33.989 1.00 0.00 32 LYS A N 3
ATOM 2366 C CA . LYS A 1 32 ? 24.937 17.456 34.301 1.00 0.00 32 LYS A CA 3
ATOM 2367 C C . LYS A 1 32 ? 25.803 16.820 33.218 1.00 0.00 32 LYS A C 3
ATOM 2368 O O . LYS A 1 32 ? 26.812 17.390 32.802 1.00 0.00 32 LYS A O 3
ATOM 2387 N N . ARG A 1 33 ? 25.402 15.638 32.766 1.00 0.00 33 ARG A N 3
ATOM 2388 C CA . ARG A 1 33 ? 26.150 14.934 31.730 1.00 0.00 33 ARG A CA 3
ATOM 2389 C C . ARG A 1 33 ? 26.224 15.778 30.461 1.00 0.00 33 ARG A C 3
ATOM 2390 O O . ARG A 1 33 ? 27.277 15.875 29.832 1.00 0.00 33 ARG A O 3
ATOM 2411 N N . GLU A 1 34 ? 25.103 16.391 30.096 1.00 0.00 34 GLU A N 3
ATOM 2412 C CA . GLU A 1 34 ? 25.061 17.232 28.902 1.00 0.00 34 GLU A CA 3
ATOM 2413 C C . GLU A 1 34 ? 26.001 18.424 29.057 1.00 0.00 34 GLU A C 3
ATOM 2414 O O . GLU A 1 34 ? 26.683 18.817 28.111 1.00 0.00 34 GLU A O 3
ATOM 2426 N N . ALA A 1 35 ? 26.026 18.998 30.255 1.00 0.00 35 ALA A N 3
ATOM 2427 C CA . ALA A 1 35 ? 26.878 20.149 30.527 1.00 0.00 35 ALA A CA 3
ATOM 2428 C C . ALA A 1 35 ? 28.351 19.800 30.338 1.00 0.00 35 ALA A C 3
ATOM 2429 O O . ALA A 1 35 ? 29.127 20.604 29.823 1.00 0.00 35 ALA A O 3
ATOM 2436 N N . GLU A 1 36 ? 28.736 18.603 30.771 1.00 0.00 36 GLU A N 3
ATOM 2437 C CA . GLU A 1 36 ? 30.125 18.172 30.654 1.00 0.00 36 GLU A CA 3
ATOM 2438 C C . GLU A 1 36 ? 30.563 18.136 29.191 1.00 0.00 36 GLU A C 3
ATOM 2439 O O . GLU A 1 36 ? 31.649 18.604 28.851 1.00 0.00 36 GLU A O 3
ATOM 2451 N N . ARG A 1 37 ? 29.717 17.578 28.330 1.00 0.00 37 ARG A N 3
ATOM 2452 C CA . ARG A 1 37 ? 30.044 17.495 26.910 1.00 0.00 37 ARG A CA 3
ATOM 2453 C C . ARG A 1 37 ? 30.156 18.885 26.293 1.00 0.00 37 ARG A C 3
ATOM 2454 O O . ARG A 1 37 ? 31.034 19.138 25.467 1.00 0.00 37 ARG A O 3
ATOM 2475 N N . LYS A 1 38 ? 29.265 19.786 26.696 1.00 0.00 38 LYS A N 3
ATOM 2476 C CA . LYS A 1 38 ? 29.283 21.148 26.171 1.00 0.00 38 LYS A CA 3
ATOM 2477 C C . LYS A 1 38 ? 30.588 21.847 26.538 1.00 0.00 38 LYS A C 3
ATOM 2478 O O . LYS A 1 38 ? 31.158 22.581 25.731 1.00 0.00 38 LYS A O 3
ATOM 2497 N N . ALA A 1 39 ? 31.057 21.614 27.760 1.00 0.00 39 ALA A N 3
ATOM 2498 C CA . ALA A 1 39 ? 32.297 22.229 28.220 1.00 0.00 39 ALA A CA 3
ATOM 2499 C C . ALA A 1 39 ? 33.469 21.786 27.350 1.00 0.00 39 ALA A C 3
ATOM 2500 O O . ALA A 1 39 ? 34.340 22.587 27.010 1.00 0.00 39 ALA A O 3
ATOM 2507 N N . LEU A 1 40 ? 33.482 20.507 26.993 1.00 0.00 40 LEU A N 3
ATOM 2508 C CA . LEU A 1 40 ? 34.550 19.966 26.160 1.00 0.00 40 LEU A CA 3
ATOM 2509 C C . LEU A 1 40 ? 34.545 20.628 24.786 1.00 0.00 40 LEU A C 3
ATOM 2510 O O . LEU A 1 40 ? 35.600 20.913 24.219 1.00 0.00 40 LEU A O 3
ATOM 2526 N N . GLU A 1 41 ? 33.350 20.866 24.256 1.00 0.00 41 GLU A N 3
ATOM 2527 C CA . GLU A 1 41 ? 33.215 21.489 22.943 1.00 0.00 41 GLU A CA 3
ATOM 2528 C C . GLU A 1 41 ? 33.527 22.993 23.029 1.00 0.00 41 GLU A C 3
ATOM 2529 O O . GLU A 1 41 ? 33.597 23.544 24.127 1.00 0.00 41 GLU A O 3
ATOM 2541 N N . ASP A 1 42 ? 33.713 23.660 21.879 1.00 0.00 42 ASP A N 3
ATOM 2542 C CA . ASP A 1 42 ? 34.011 25.089 21.879 1.00 0.00 42 ASP A CA 3
ATOM 2543 C C . ASP A 1 42 ? 35.310 25.372 22.630 1.00 0.00 42 ASP A C 3
ATOM 2544 O O . ASP A 1 42 ? 35.575 26.508 23.025 1.00 0.00 42 ASP A O 3
ATOM 2553 N N . LYS A 1 43 ? 36.119 24.334 22.817 1.00 0.00 43 LYS A N 3
ATOM 2554 C CA . LYS A 1 43 ? 37.392 24.482 23.511 1.00 0.00 43 LYS A CA 3
ATOM 2555 C C . LYS A 1 43 ? 38.332 25.396 22.727 1.00 0.00 43 LYS A C 3
ATOM 2556 O O . LYS A 1 43 ? 39.002 26.256 23.299 1.00 0.00 43 LYS A O 3
ATOM 2575 N N . LEU A 1 44 ? 38.383 25.189 21.415 1.00 0.00 44 LEU A N 3
ATOM 2576 C CA . LEU A 1 44 ? 39.252 25.985 20.551 1.00 0.00 44 LEU A CA 3
ATOM 2577 C C . LEU A 1 44 ? 38.848 27.457 20.561 1.00 0.00 44 LEU A C 3
ATOM 2578 O O . LEU A 1 44 ? 39.702 28.342 20.552 1.00 0.00 44 LEU A O 3
ATOM 2594 N N . ALA A 1 45 ? 37.543 27.711 20.567 1.00 0.00 45 ALA A N 3
ATOM 2595 C CA . ALA A 1 45 ? 37.048 29.083 20.562 1.00 0.00 45 ALA A CA 3
ATOM 2596 C C . ALA A 1 45 ? 37.524 29.838 21.801 1.00 0.00 45 ALA A C 3
ATOM 2597 O O . ALA A 1 45 ? 37.896 31.008 21.718 1.00 0.00 45 ALA A O 3
ATOM 2604 N N . ASP A 1 46 ? 37.512 29.165 22.947 1.00 0.00 46 ASP A N 3
ATOM 2605 C CA . ASP A 1 46 ? 37.950 29.794 24.193 1.00 0.00 46 ASP A CA 3
ATOM 2606 C C . ASP A 1 46 ? 38.370 28.736 25.210 1.00 0.00 46 ASP A C 3
ATOM 2607 O O . ASP A 1 46 ? 38.072 27.554 25.047 1.00 0.00 46 ASP A O 3
ATOM 2616 N N . LYS A 1 47 ? 39.060 29.170 26.261 1.00 0.00 47 LYS A N 3
ATOM 2617 C CA . LYS A 1 47 ? 39.513 28.252 27.300 1.00 0.00 47 LYS A CA 3
ATOM 2618 C C . LYS A 1 47 ? 38.377 27.940 28.268 1.00 0.00 47 LYS A C 3
ATOM 2619 O O . LYS A 1 47 ? 37.543 28.797 28.558 1.00 0.00 47 LYS A O 3
ATOM 2638 N N . GLN A 1 48 ? 38.349 26.709 28.766 1.00 0.00 48 GLN A N 3
ATOM 2639 C CA . GLN A 1 48 ? 37.310 26.298 29.702 1.00 0.00 48 GLN A CA 3
ATOM 2640 C C . GLN A 1 48 ? 37.534 26.955 31.062 1.00 0.00 48 GLN A C 3
ATOM 2641 O O . GLN A 1 48 ? 38.642 26.940 31.594 1.00 0.00 48 GLN A O 3
ATOM 2655 N N . GLU A 1 49 ? 36.472 27.532 31.616 1.00 0.00 49 GLU A N 3
ATOM 2656 C CA . GLU A 1 49 ? 36.566 28.192 32.914 1.00 0.00 49 GLU A CA 3
ATOM 2657 C C . GLU A 1 49 ? 36.756 27.166 34.026 1.00 0.00 49 GLU A C 3
ATOM 2658 O O . GLU A 1 49 ? 36.181 26.079 33.985 1.00 0.00 49 GLU A O 3
ATOM 2670 N N . HIS A 1 50 ? 37.566 27.519 35.017 1.00 0.00 50 HIS A N 3
ATOM 2671 C CA . HIS A 1 50 ? 37.825 26.620 36.137 1.00 0.00 50 HIS A CA 3
ATOM 2672 C C . HIS A 1 50 ? 36.582 26.478 37.010 1.00 0.00 50 HIS A C 3
ATOM 2673 O O . HIS A 1 50 ? 36.487 25.560 37.825 1.00 0.00 50 HIS A O 3
ATOM 2687 N N . LEU A 1 51 ? 35.631 27.389 36.832 1.00 0.00 51 LEU A N 3
ATOM 2688 C CA . LEU A 1 51 ? 34.396 27.350 37.610 1.00 0.00 51 LEU A CA 3
ATOM 2689 C C . LEU A 1 51 ? 33.615 26.076 37.300 1.00 0.00 51 LEU A C 3
ATOM 2690 O O . LEU A 1 51 ? 33.038 25.459 38.195 1.00 0.00 51 LEU A O 3
ATOM 2706 N N . ASP A 1 52 ? 33.601 25.690 36.029 1.00 0.00 52 ASP A N 3
ATOM 2707 C CA . ASP A 1 52 ? 32.888 24.487 35.614 1.00 0.00 52 ASP A CA 3
ATOM 2708 C C . ASP A 1 52 ? 33.471 23.257 36.299 1.00 0.00 52 ASP A C 3
ATOM 2709 O O . ASP A 1 52 ? 32.738 22.356 36.710 1.00 0.00 52 ASP A O 3
ATOM 2718 N N . GLY A 1 53 ? 34.794 23.223 36.420 1.00 0.00 53 GLY A N 3
ATOM 2719 C CA . GLY A 1 53 ? 35.467 22.097 37.056 1.00 0.00 53 GLY A CA 3
ATOM 2720 C C . GLY A 1 53 ? 35.025 21.949 38.508 1.00 0.00 53 GLY A C 3
ATOM 2721 O O . GLY A 1 53 ? 34.826 20.835 38.995 1.00 0.00 53 GLY A O 3
ATOM 2725 N N . ALA A 1 54 ? 34.874 23.076 39.194 1.00 0.00 54 ALA A N 3
ATOM 2726 C CA . ALA A 1 54 ? 34.457 23.059 40.592 1.00 0.00 54 ALA A CA 3
ATOM 2727 C C . ALA A 1 54 ? 33.077 22.424 40.731 1.00 0.00 54 ALA A C 3
ATOM 2728 O O . ALA A 1 54 ? 32.825 21.664 41.666 1.00 0.00 54 ALA A O 3
ATOM 2735 N N . LEU A 1 55 ? 32.188 22.741 39.796 1.00 0.00 55 LEU A N 3
ATOM 2736 C CA . LEU A 1 55 ? 30.836 22.193 39.826 1.00 0.00 55 LEU A CA 3
ATOM 2737 C C . LEU A 1 55 ? 30.874 20.677 39.678 1.00 0.00 55 LEU A C 3
ATOM 2738 O O . LEU A 1 55 ? 30.118 19.960 40.335 1.00 0.00 55 LEU A O 3
ATOM 2754 N N . ARG A 1 56 ? 31.759 20.193 38.814 1.00 0.00 56 ARG A N 3
ATOM 2755 C CA . ARG A 1 56 ? 31.888 18.758 38.587 1.00 0.00 56 ARG A CA 3
ATOM 2756 C C . ARG A 1 56 ? 32.509 18.078 39.803 1.00 0.00 56 ARG A C 3
ATOM 2757 O O . ARG A 1 56 ? 33.379 18.643 40.466 1.00 0.00 56 ARG A O 3
ATOM 2778 N N . TYR A 1 57 ? 32.056 16.862 40.090 1.00 0.00 57 TYR A N 3
ATOM 2779 C CA . TYR A 1 57 ? 32.575 16.114 41.228 1.00 0.00 57 TYR A CA 3
ATOM 2780 C C . TYR A 1 57 ? 34.097 16.024 41.163 1.00 0.00 57 TYR A C 3
ATOM 2781 O O . TYR A 1 57 ? 34.668 16.626 40.270 1.00 0.00 57 TYR A O 3
ATOM 2800 N N . GLY A 1 1 ? 5.874 41.698 56.080 1.00 0.00 1 GLY A N 4
ATOM 2801 C CA . GLY A 1 1 ? 6.495 42.386 54.912 1.00 0.00 1 GLY A CA 4
ATOM 2802 C C . GLY A 1 1 ? 6.339 41.521 53.668 1.00 0.00 1 GLY A C 4
ATOM 2803 O O . GLY A 1 1 ? 5.253 41.431 53.095 1.00 0.00 1 GLY A O 4
ATOM 2809 N N . SER A 1 2 ? 7.434 40.883 53.252 1.00 0.00 2 SER A N 4
ATOM 2810 C CA . SER A 1 2 ? 7.425 40.019 52.072 1.00 0.00 2 SER A CA 4
ATOM 2811 C C . SER A 1 2 ? 8.017 38.659 52.413 1.00 0.00 2 SER A C 4
ATOM 2812 O O . SER A 1 2 ? 8.828 38.536 53.330 1.00 0.00 2 SER A O 4
ATOM 2820 N N . ALA A 1 3 ? 7.609 37.640 51.667 1.00 0.00 3 ALA A N 4
ATOM 2821 C CA . ALA A 1 3 ? 8.109 36.291 51.900 1.00 0.00 3 ALA A CA 4
ATOM 2822 C C . ALA A 1 3 ? 9.622 36.256 51.725 1.00 0.00 3 ALA A C 4
ATOM 2823 O O . ALA A 1 3 ? 10.328 35.566 52.461 1.00 0.00 3 ALA A O 4
ATOM 2830 N N . GLY A 1 4 ? 10.114 37.003 50.743 1.00 0.00 4 GLY A N 4
ATOM 2831 C CA . GLY A 1 4 ? 11.546 37.052 50.475 1.00 0.00 4 GLY A CA 4
ATOM 2832 C C . GLY A 1 4 ? 11.854 38.016 49.334 1.00 0.00 4 GLY A C 4
ATOM 2833 O O . GLY A 1 4 ? 10.955 38.651 48.786 1.00 0.00 4 GLY A O 4
ATOM 2837 N N . LEU A 1 5 ? 13.136 38.117 48.979 1.00 0.00 5 LEU A N 4
ATOM 2838 C CA . LEU A 1 5 ? 13.567 39.007 47.897 1.00 0.00 5 LEU A CA 4
ATOM 2839 C C . LEU A 1 5 ? 13.829 38.202 46.629 1.00 0.00 5 LEU A C 4
ATOM 2840 O O . LEU A 1 5 ? 14.643 37.277 46.625 1.00 0.00 5 LEU A O 4
ATOM 2856 N N . GLN A 1 6 ? 13.138 38.561 45.552 1.00 0.00 6 GLN A N 4
ATOM 2857 C CA . GLN A 1 6 ? 13.306 37.866 44.281 1.00 0.00 6 GLN A CA 4
ATOM 2858 C C . GLN A 1 6 ? 14.677 38.166 43.686 1.00 0.00 6 GLN A C 4
ATOM 2859 O O . GLN A 1 6 ? 15.096 39.322 43.623 1.00 0.00 6 GLN A O 4
ATOM 2873 N N . GLU A 1 7 ? 15.372 37.121 43.253 1.00 0.00 7 GLU A N 4
ATOM 2874 C CA . GLU A 1 7 ? 16.696 37.285 42.667 1.00 0.00 7 GLU A CA 4
ATOM 2875 C C . GLU A 1 7 ? 17.559 38.188 43.543 1.00 0.00 7 GLU A C 4
ATOM 2876 O O . GLU A 1 7 ? 17.747 39.367 43.243 1.00 0.00 7 GLU A O 4
ATOM 2888 N N . LYS A 1 8 ? 18.079 37.627 44.630 1.00 0.00 8 LYS A N 4
ATOM 2889 C CA . LYS A 1 8 ? 18.920 38.392 45.544 1.00 0.00 8 LYS A CA 4
ATOM 2890 C C . LYS A 1 8 ? 20.195 38.846 44.834 1.00 0.00 8 LYS A C 4
ATOM 2891 O O . LYS A 1 8 ? 20.739 38.126 43.996 1.00 0.00 8 LYS A O 4
ATOM 2910 N N . GLU A 1 9 ? 20.653 40.046 45.164 1.00 0.00 9 GLU A N 4
ATOM 2911 C CA . GLU A 1 9 ? 21.855 40.598 44.541 1.00 0.00 9 GLU A CA 4
ATOM 2912 C C . GLU A 1 9 ? 23.078 39.726 44.816 1.00 0.00 9 GLU A C 4
ATOM 2913 O O . GLU A 1 9 ? 23.930 39.553 43.945 1.00 0.00 9 GLU A O 4
ATOM 2925 N N . ARG A 1 10 ? 23.170 39.184 46.026 1.00 0.00 10 ARG A N 4
ATOM 2926 C CA . ARG A 1 10 ? 24.309 38.343 46.381 1.00 0.00 10 ARG A CA 4
ATOM 2927 C C . ARG A 1 10 ? 24.483 37.218 45.363 1.00 0.00 10 ARG A C 4
ATOM 2928 O O . ARG A 1 10 ? 23.540 36.489 45.055 1.00 0.00 10 ARG A O 4
ATOM 2949 N N . GLU A 1 11 ? 25.700 37.097 44.838 1.00 0.00 11 GLU A N 4
ATOM 2950 C CA . GLU A 1 11 ? 26.010 36.074 43.844 1.00 0.00 11 GLU A CA 4
ATOM 2951 C C . GLU A 1 11 ? 25.882 34.667 44.427 1.00 0.00 11 GLU A C 4
ATOM 2952 O O . GLU A 1 11 ? 25.407 33.750 43.756 1.00 0.00 11 GLU A O 4
ATOM 2964 N N . LEU A 1 12 ? 26.323 34.497 45.669 1.00 0.00 12 LEU A N 4
ATOM 2965 C CA . LEU A 1 12 ? 26.269 33.189 46.317 1.00 0.00 12 LEU A CA 4
ATOM 2966 C C . LEU A 1 12 ? 24.830 32.699 46.435 1.00 0.00 12 LEU A C 4
ATOM 2967 O O . LEU A 1 12 ? 24.553 31.515 46.246 1.00 0.00 12 LEU A O 4
ATOM 2983 N N . GLU A 1 13 ? 23.918 33.610 46.751 1.00 0.00 13 GLU A N 4
ATOM 2984 C CA . GLU A 1 13 ? 22.511 33.247 46.891 1.00 0.00 13 GLU A CA 4
ATOM 2985 C C . GLU A 1 13 ? 21.965 32.710 45.571 1.00 0.00 13 GLU A C 4
ATOM 2986 O O . GLU A 1 13 ? 21.189 31.753 45.554 1.00 0.00 13 GLU A O 4
ATOM 2998 N N . ASP A 1 14 ? 22.371 33.332 44.470 1.00 0.00 14 ASP A N 4
ATOM 2999 C CA . ASP A 1 14 ? 21.911 32.909 43.151 1.00 0.00 14 ASP A CA 4
ATOM 3000 C C . ASP A 1 14 ? 22.310 31.461 42.884 1.00 0.00 14 ASP A C 4
ATOM 3001 O O . ASP A 1 14 ? 21.521 30.678 42.355 1.00 0.00 14 ASP A O 4
ATOM 3010 N N . LEU A 1 15 ? 23.537 31.109 43.256 1.00 0.00 15 LEU A N 4
ATOM 3011 C CA . LEU A 1 15 ? 24.025 29.749 43.051 1.00 0.00 15 LEU A CA 4
ATOM 3012 C C . LEU A 1 15 ? 23.180 28.760 43.847 1.00 0.00 15 LEU A C 4
ATOM 3013 O O . LEU A 1 15 ? 22.877 27.664 43.373 1.00 0.00 15 LEU A O 4
ATOM 3029 N N . LYS A 1 16 ? 22.801 29.153 45.059 1.00 0.00 16 LYS A N 4
ATOM 3030 C CA . LYS A 1 16 ? 21.990 28.293 45.913 1.00 0.00 16 LYS A CA 4
ATOM 3031 C C . LYS A 1 16 ? 20.661 27.975 45.234 1.00 0.00 16 LYS A C 4
ATOM 3032 O O . LYS A 1 16 ? 20.205 26.832 45.245 1.00 0.00 16 LYS A O 4
ATOM 3051 N N . ASP A 1 17 ? 20.044 28.993 44.643 1.00 0.00 17 ASP A N 4
ATOM 3052 C CA . ASP A 1 17 ? 18.767 28.808 43.963 1.00 0.00 17 ASP A CA 4
ATOM 3053 C C . ASP A 1 17 ? 18.914 27.821 42.810 1.00 0.00 17 ASP A C 4
ATOM 3054 O O . ASP A 1 17 ? 18.035 26.991 42.575 1.00 0.00 17 ASP A O 4
ATOM 3063 N N . ALA A 1 18 ? 20.029 27.916 42.093 1.00 0.00 18 ALA A N 4
ATOM 3064 C CA . ALA A 1 18 ? 20.278 27.024 40.966 1.00 0.00 18 ALA A CA 4
ATOM 3065 C C . ALA A 1 18 ? 20.328 25.573 41.434 1.00 0.00 18 ALA A C 4
ATOM 3066 O O . ALA A 1 18 ? 19.816 24.677 40.764 1.00 0.00 18 ALA A O 4
ATOM 3073 N N . GLU A 1 19 ? 20.950 25.350 42.587 1.00 0.00 19 GLU A N 4
ATOM 3074 C CA . GLU A 1 19 ? 21.061 24.003 43.136 1.00 0.00 19 GLU A CA 4
ATOM 3075 C C . GLU A 1 19 ? 19.677 23.430 43.422 1.00 0.00 19 GLU A C 4
ATOM 3076 O O . GLU A 1 19 ? 19.406 22.264 43.138 1.00 0.00 19 GLU A O 4
ATOM 3088 N N . LEU A 1 20 ? 18.804 24.259 43.983 1.00 0.00 20 LEU A N 4
ATOM 3089 C CA . LEU A 1 20 ? 17.448 23.824 44.303 1.00 0.00 20 LEU A CA 4
ATOM 3090 C C . LEU A 1 20 ? 16.703 23.435 43.031 1.00 0.00 20 LEU A C 4
ATOM 3091 O O . LEU A 1 20 ? 15.950 22.460 43.013 1.00 0.00 20 LEU A O 4
ATOM 3107 N N . LYS A 1 21 ? 16.915 24.204 41.968 1.00 0.00 21 LYS A N 4
ATOM 3108 C CA . LYS A 1 21 ? 16.259 23.933 40.696 1.00 0.00 21 LYS A CA 4
ATOM 3109 C C . LYS A 1 21 ? 16.651 22.552 40.180 1.00 0.00 21 LYS A C 4
ATOM 3110 O O . LYS A 1 21 ? 15.808 21.800 39.691 1.00 0.00 21 LYS A O 4
ATOM 3129 N N . ARG A 1 22 ? 17.935 22.225 40.289 1.00 0.00 22 ARG A N 4
ATOM 3130 C CA . ARG A 1 22 ? 18.426 20.932 39.826 1.00 0.00 22 ARG A CA 4
ATOM 3131 C C . ARG A 1 22 ? 17.767 19.795 40.604 1.00 0.00 22 ARG A C 4
ATOM 3132 O O . ARG A 1 22 ? 17.416 18.763 40.034 1.00 0.00 22 ARG A O 4
ATOM 3153 N N . LEU A 1 23 ? 17.599 19.993 41.906 1.00 0.00 23 LEU A N 4
ATOM 3154 C CA . LEU A 1 23 ? 16.975 18.977 42.748 1.00 0.00 23 LEU A CA 4
ATOM 3155 C C . LEU A 1 23 ? 15.483 18.864 42.432 1.00 0.00 23 LEU A C 4
ATOM 3156 O O . LEU A 1 23 ? 14.917 17.770 42.437 1.00 0.00 23 LEU A O 4
ATOM 3172 N N . ASN A 1 24 ? 14.851 20.003 42.174 1.00 0.00 24 ASN A N 4
ATOM 3173 C CA . ASN A 1 24 ? 13.424 20.026 41.874 1.00 0.00 24 ASN A CA 4
ATOM 3174 C C . ASN A 1 24 ? 13.103 19.209 40.624 1.00 0.00 24 ASN A C 4
ATOM 3175 O O . ASN A 1 24 ? 12.124 18.465 40.597 1.00 0.00 24 ASN A O 4
ATOM 3186 N N . GLU A 1 25 ? 13.928 19.351 3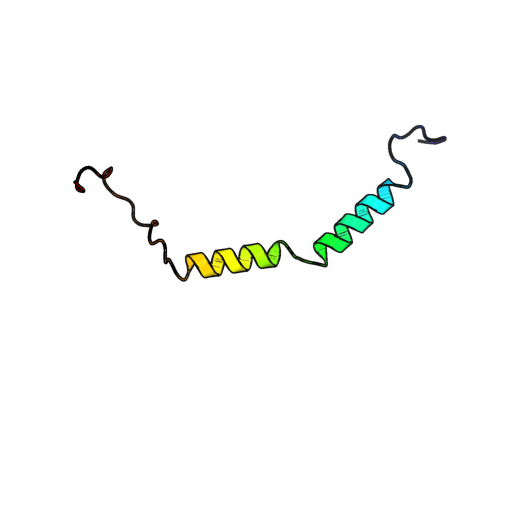9.589 1.00 0.00 25 GLU A N 4
ATOM 3187 C CA . GLU A 1 25 ? 13.705 18.614 38.346 1.00 0.00 25 GLU A CA 4
ATOM 3188 C C . GLU A 1 25 ? 14.193 17.173 38.471 1.00 0.00 25 GLU A C 4
ATOM 3189 O O . GLU A 1 25 ? 15.187 16.899 39.144 1.00 0.00 25 GLU A O 4
ATOM 3201 N N . GLU A 1 26 ? 13.482 16.258 37.820 1.00 0.00 26 GLU A N 4
ATOM 3202 C CA . GLU A 1 26 ? 13.839 14.841 37.857 1.00 0.00 26 GLU A CA 4
ATOM 3203 C C . GLU A 1 26 ? 14.925 14.528 36.830 1.00 0.00 26 GLU A C 4
ATOM 3204 O O . GLU A 1 26 ? 15.078 15.241 35.838 1.00 0.00 26 GLU A O 4
ATOM 3216 N N . ARG A 1 27 ? 15.672 13.455 37.078 1.00 0.00 27 ARG A N 4
ATOM 3217 C CA . ARG A 1 27 ? 16.740 13.045 36.170 1.00 0.00 27 ARG A CA 4
ATOM 3218 C C . ARG A 1 27 ? 17.739 14.179 35.955 1.00 0.00 27 ARG A C 4
ATOM 3219 O O . ARG A 1 27 ? 18.222 14.386 34.841 1.00 0.00 27 ARG A O 4
ATOM 3240 N N . HIS A 1 28 ? 18.049 14.914 37.022 1.00 0.00 28 HIS A N 4
ATOM 3241 C CA . HIS A 1 28 ? 18.994 16.020 36.923 1.00 0.00 28 HIS A CA 4
ATOM 3242 C C . HIS A 1 28 ? 20.393 15.503 36.602 1.00 0.00 28 HIS A C 4
ATOM 3243 O O . HIS A 1 28 ? 21.257 16.259 36.157 1.00 0.00 28 HIS A O 4
ATOM 3257 N N . ASP A 1 29 ? 20.609 14.212 36.830 1.00 0.00 29 ASP A N 4
ATOM 3258 C CA . ASP A 1 29 ? 21.908 13.606 36.561 1.00 0.00 29 ASP A CA 4
ATOM 3259 C C . ASP A 1 29 ? 22.256 13.720 35.081 1.00 0.00 29 ASP A C 4
ATOM 3260 O O . ASP A 1 29 ? 23.405 13.975 34.721 1.00 0.00 29 ASP A O 4
ATOM 3269 N N . HIS A 1 30 ? 21.255 13.530 34.227 1.00 0.00 30 HIS A N 4
ATOM 3270 C CA . HIS A 1 30 ? 21.467 13.614 32.786 1.00 0.00 30 HIS A CA 4
ATOM 3271 C C . HIS A 1 30 ? 21.901 15.023 32.392 1.00 0.00 30 HIS A C 4
ATOM 3272 O O . HIS A 1 30 ? 22.769 15.198 31.537 1.00 0.00 30 HIS A O 4
ATOM 3286 N N . ASP A 1 31 ? 21.290 16.022 33.018 1.00 0.00 31 ASP A N 4
ATOM 3287 C CA . ASP A 1 31 ? 21.619 17.412 32.723 1.00 0.00 31 ASP A CA 4
ATOM 3288 C C . ASP A 1 31 ? 23.079 17.706 33.055 1.00 0.00 31 ASP A C 4
ATOM 3289 O O . ASP A 1 31 ? 23.760 18.421 32.320 1.00 0.00 31 ASP A O 4
ATOM 3298 N N . LYS A 1 32 ? 23.553 17.155 34.168 1.00 0.00 32 LYS A N 4
ATOM 3299 C CA . LYS A 1 32 ? 24.933 17.372 34.585 1.00 0.00 32 LYS A CA 4
ATOM 3300 C C . LYS A 1 32 ? 25.904 16.849 33.530 1.00 0.00 32 LYS A C 4
ATOM 3301 O O . LYS A 1 32 ? 26.866 17.526 33.169 1.00 0.00 32 LYS A O 4
ATOM 3320 N N . ARG A 1 33 ? 25.640 15.644 33.036 1.00 0.00 33 ARG A N 4
ATOM 3321 C CA . ARG A 1 33 ? 26.496 15.047 32.014 1.00 0.00 33 ARG A CA 4
ATOM 3322 C C . ARG A 1 33 ? 26.447 15.864 30.728 1.00 0.00 33 ARG A C 4
ATOM 3323 O O . ARG A 1 33 ? 27.463 16.049 30.059 1.00 0.00 33 ARG A O 4
ATOM 3344 N N . GLU A 1 34 ? 25.258 16.351 30.388 1.00 0.00 34 GLU A N 4
ATOM 3345 C CA . GLU A 1 34 ? 25.089 17.148 29.178 1.00 0.00 34 GLU A CA 4
ATOM 3346 C C . GLU A 1 34 ? 25.934 18.415 29.260 1.00 0.00 34 GLU A C 4
ATOM 3347 O O . GLU A 1 34 ? 26.576 18.809 28.287 1.00 0.00 34 GLU A O 4
ATOM 3359 N N . ALA A 1 35 ? 25.928 19.050 30.428 1.00 0.00 35 ALA A N 4
ATOM 3360 C CA . ALA A 1 35 ? 26.697 20.272 30.627 1.00 0.00 35 ALA A CA 4
ATOM 3361 C C . ALA A 1 35 ? 28.186 20.006 30.427 1.00 0.00 35 ALA A C 4
ATOM 3362 O O . ALA A 1 35 ? 28.899 20.819 29.839 1.00 0.00 35 ALA A O 4
ATOM 3369 N N . GLU A 1 36 ? 28.649 18.861 30.920 1.00 0.00 36 GLU A N 4
ATOM 3370 C CA . GLU A 1 36 ? 30.055 18.498 30.789 1.00 0.00 36 GLU A CA 4
ATOM 3371 C C . GLU A 1 36 ? 30.432 18.342 29.319 1.00 0.00 36 GLU A C 4
ATOM 3372 O O . GLU A 1 36 ? 31.518 18.744 28.900 1.00 0.00 36 GLU A O 4
ATOM 3384 N N . ARG A 1 37 ? 29.529 17.754 28.542 1.00 0.00 37 ARG A N 4
ATOM 3385 C CA . ARG A 1 37 ? 29.777 17.548 27.119 1.00 0.00 37 ARG A CA 4
ATOM 3386 C C . ARG A 1 37 ? 29.939 18.887 26.406 1.00 0.00 37 ARG A C 4
ATOM 3387 O O . ARG A 1 37 ? 30.783 19.031 25.522 1.00 0.00 37 ARG A O 4
ATOM 3408 N N . LYS A 1 38 ? 29.123 19.860 26.795 1.00 0.00 38 LYS A N 4
ATOM 3409 C CA . LYS A 1 38 ? 29.182 21.184 26.188 1.00 0.00 38 LYS A CA 4
ATOM 3410 C C . LYS A 1 38 ? 30.555 21.809 26.413 1.00 0.00 38 LYS A C 4
ATOM 3411 O O . LYS A 1 38 ? 31.136 22.402 25.503 1.00 0.00 38 LYS A O 4
ATOM 3430 N N . ALA A 1 39 ? 31.068 21.678 27.632 1.00 0.00 39 ALA A N 4
ATOM 3431 C CA . ALA A 1 39 ? 32.374 22.238 27.963 1.00 0.00 39 ALA A CA 4
ATOM 3432 C C . ALA A 1 39 ? 33.465 21.613 27.101 1.00 0.00 39 ALA A C 4
ATOM 3433 O O . ALA A 1 39 ? 34.372 22.301 26.636 1.00 0.00 39 ALA A O 4
ATOM 3440 N N . LEU A 1 40 ? 33.369 20.303 26.889 1.00 0.00 40 LEU A N 4
ATOM 3441 C CA . LEU A 1 40 ? 34.355 19.599 26.077 1.00 0.00 40 LEU A CA 4
ATOM 3442 C C . LEU A 1 40 ? 34.327 20.115 24.641 1.00 0.00 40 LEU A C 4
ATOM 3443 O O . LEU A 1 40 ? 35.371 20.269 24.006 1.00 0.00 40 LEU A O 4
ATOM 3459 N N . GLU A 1 41 ? 33.127 20.378 24.136 1.00 0.00 41 GLU A N 4
ATOM 3460 C CA . GLU A 1 41 ? 32.974 20.875 22.773 1.00 0.00 41 GLU A CA 4
ATOM 3461 C C . GLU A 1 41 ? 33.651 22.233 22.619 1.00 0.00 41 GLU A C 4
ATOM 3462 O O . GLU A 1 41 ? 34.277 22.511 21.596 1.00 0.00 41 GLU A O 4
ATOM 3474 N N . ASP A 1 42 ? 33.520 23.074 23.640 1.00 0.00 42 ASP A N 4
ATOM 3475 C CA . ASP A 1 42 ? 34.121 24.401 23.606 1.00 0.00 42 ASP A CA 4
ATOM 3476 C C . ASP A 1 42 ? 35.639 24.302 23.482 1.00 0.00 42 ASP A C 4
ATOM 3477 O O . ASP A 1 42 ? 36.256 25.033 22.705 1.00 0.00 42 ASP A O 4
ATOM 3486 N N . LYS A 1 43 ? 36.234 23.394 24.248 1.00 0.00 43 LYS A N 4
ATOM 3487 C CA . LYS A 1 43 ? 37.683 23.211 24.208 1.00 0.00 43 LYS A CA 4
ATOM 3488 C C . LYS A 1 43 ? 38.130 22.741 22.828 1.00 0.00 43 LYS A C 4
ATOM 3489 O O . LYS A 1 43 ? 39.159 23.180 22.315 1.00 0.00 43 LYS A O 4
ATOM 3508 N N . LEU A 1 44 ? 37.349 21.846 22.231 1.00 0.00 44 LEU A N 4
ATOM 3509 C CA . LEU A 1 44 ? 37.675 21.326 20.908 1.00 0.00 44 LEU A CA 4
ATOM 3510 C C . LEU A 1 44 ? 37.648 22.445 19.873 1.00 0.00 44 LEU A C 4
ATOM 3511 O O . LEU A 1 44 ? 38.490 22.494 18.974 1.00 0.00 44 LEU A O 4
ATOM 3527 N N . ALA A 1 45 ? 36.678 23.342 20.004 1.00 0.00 45 ALA A N 4
ATOM 3528 C CA . ALA A 1 45 ? 36.550 24.458 19.075 1.00 0.00 45 ALA A CA 4
ATOM 3529 C C . ALA A 1 45 ? 37.795 25.339 19.118 1.00 0.00 45 ALA A C 4
ATOM 3530 O O . ALA A 1 45 ? 38.269 25.812 18.086 1.00 0.00 45 ALA A O 4
ATOM 3537 N N . ASP A 1 46 ? 38.318 25.556 20.320 1.00 0.00 46 ASP A N 4
ATOM 3538 C CA . ASP A 1 46 ? 39.510 26.381 20.485 1.00 0.00 46 ASP A CA 4
ATOM 3539 C C . ASP A 1 46 ? 40.699 25.755 19.765 1.00 0.00 46 ASP A C 4
ATOM 3540 O O . ASP A 1 46 ? 40.851 24.534 19.744 1.00 0.00 46 ASP A O 4
ATOM 3549 N N . LYS A 1 47 ? 41.540 26.599 19.176 1.00 0.00 47 LYS A N 4
ATOM 3550 C CA . LYS A 1 47 ? 42.713 26.115 18.458 1.00 0.00 47 LYS A CA 4
ATOM 3551 C C . LYS A 1 47 ? 43.655 25.377 19.403 1.00 0.00 47 LYS A C 4
ATOM 3552 O O . LYS A 1 47 ? 44.233 24.351 19.045 1.00 0.00 47 LYS A O 4
ATOM 3571 N N . GLN A 1 48 ? 43.805 25.909 20.617 1.00 0.00 48 GLN A N 4
ATOM 3572 C CA . GLN A 1 48 ? 44.681 25.302 21.623 1.00 0.00 48 GLN A CA 4
ATOM 3573 C C . GLN A 1 48 ? 43.957 25.197 22.961 1.00 0.00 48 GLN A C 4
ATOM 3574 O O . GLN A 1 48 ? 43.113 26.030 23.287 1.00 0.00 48 GLN A O 4
ATOM 3588 N N . GLU A 1 49 ? 44.295 24.170 23.733 1.00 0.00 49 GLU A N 4
ATOM 3589 C CA . GLU A 1 49 ? 43.671 23.967 25.035 1.00 0.00 49 GLU A CA 4
ATOM 3590 C C . GLU A 1 49 ? 44.160 25.015 26.030 1.00 0.00 49 GLU A C 4
ATOM 3591 O O . GLU A 1 49 ? 45.324 25.416 26.002 1.00 0.00 49 GLU A O 4
ATOM 3603 N N . HIS A 1 50 ? 43.263 25.457 26.910 1.00 0.00 50 HIS A N 4
ATOM 3604 C CA . HIS A 1 50 ? 43.609 26.461 27.914 1.00 0.00 50 HIS A CA 4
ATOM 3605 C C . HIS A 1 50 ? 42.779 26.261 29.179 1.00 0.00 50 HIS A C 4
ATOM 3606 O O . HIS A 1 50 ? 41.564 26.075 29.113 1.00 0.00 50 HIS A O 4
ATOM 3620 N N . LEU A 1 51 ? 43.445 26.303 30.332 1.00 0.00 51 LEU A N 4
ATOM 3621 C CA . LEU A 1 51 ? 42.768 26.128 31.619 1.00 0.00 51 LEU A CA 4
ATOM 3622 C C . LEU A 1 51 ? 42.504 27.491 32.263 1.00 0.00 51 LEU A C 4
ATOM 3623 O O . LEU A 1 51 ? 42.643 28.526 31.613 1.00 0.00 51 LEU A O 4
ATOM 3639 N N . ASP A 1 52 ? 42.119 27.490 33.544 1.00 0.00 52 ASP A N 4
ATOM 3640 C CA . ASP A 1 52 ? 41.842 28.739 34.249 1.00 0.00 52 ASP A CA 4
ATOM 3641 C C . ASP A 1 52 ? 43.126 29.321 34.832 1.00 0.00 52 ASP A C 4
ATOM 3642 O O . ASP A 1 52 ? 43.101 30.344 35.517 1.00 0.00 52 ASP A O 4
ATOM 3651 N N . GLY A 1 53 ? 44.247 28.664 34.553 1.00 0.00 53 GLY A N 4
ATOM 3652 C CA . GLY A 1 53 ? 45.537 29.124 35.053 1.00 0.00 53 GLY A CA 4
ATOM 3653 C C . GLY A 1 53 ? 46.664 28.221 34.555 1.00 0.00 53 GLY A C 4
ATOM 3654 O O . GLY A 1 53 ? 46.420 27.261 33.823 1.00 0.00 53 GLY A O 4
ATOM 3658 N N . ALA A 1 54 ? 47.901 28.529 34.953 1.00 0.00 54 ALA A N 4
ATOM 3659 C CA . ALA A 1 54 ? 49.051 27.730 34.533 1.00 0.00 54 ALA A CA 4
ATOM 3660 C C . ALA A 1 54 ? 50.164 27.808 35.574 1.00 0.00 54 ALA A C 4
ATOM 3661 O O . ALA A 1 54 ? 50.272 28.788 36.311 1.00 0.00 54 ALA A O 4
ATOM 3668 N N . LEU A 1 55 ? 50.989 26.767 35.630 1.00 0.00 55 LEU A N 4
ATOM 3669 C CA . LEU A 1 55 ? 52.090 26.728 36.584 1.00 0.00 55 LEU A CA 4
ATOM 3670 C C . LEU A 1 55 ? 53.075 27.859 36.306 1.00 0.00 55 LEU A C 4
ATOM 3671 O O . LEU A 1 55 ? 53.598 28.481 37.230 1.00 0.00 55 LEU A O 4
ATOM 3687 N N . ARG A 1 56 ? 53.324 28.117 35.026 1.00 0.00 56 ARG A N 4
ATOM 3688 C CA . ARG A 1 56 ? 54.250 29.175 34.637 1.00 0.00 56 ARG A CA 4
ATOM 3689 C C . ARG A 1 56 ? 53.650 30.546 34.932 1.00 0.00 56 ARG A C 4
ATOM 3690 O O . ARG A 1 56 ? 52.444 30.749 34.797 1.00 0.00 56 ARG A O 4
ATOM 3711 N N . TYR A 1 57 ? 54.501 31.485 35.338 1.00 0.00 57 TYR A N 4
ATOM 3712 C CA . TYR A 1 57 ? 54.043 32.833 35.650 1.00 0.00 57 TYR A CA 4
ATOM 3713 C C . TYR A 1 57 ? 53.805 33.628 34.371 1.00 0.00 57 TYR A C 4
ATOM 3714 O O . TYR A 1 57 ? 53.394 33.027 33.391 1.00 0.00 57 TYR A O 4
ATOM 3733 N N . GLY A 1 1 ? -6.197 22.599 62.936 1.00 0.00 1 GLY A N 5
ATOM 3734 C CA . GLY A 1 1 ? -6.581 21.588 63.961 1.00 0.00 1 GLY A CA 5
ATOM 3735 C C . GLY A 1 1 ? -6.370 20.187 63.399 1.00 0.00 1 GLY A C 5
ATOM 3736 O O . GLY A 1 1 ? -7.032 19.785 62.442 1.00 0.00 1 GLY A O 5
ATOM 3742 N N . SER A 1 2 ? -5.445 19.447 64.000 1.00 0.00 2 SER A N 5
ATOM 3743 C CA . SER A 1 2 ? -5.154 18.089 63.551 1.00 0.00 2 SER A CA 5
ATOM 3744 C C . SER A 1 2 ? -6.386 17.202 63.699 1.00 0.00 2 SER A C 5
ATOM 3745 O O . SER A 1 2 ? -6.678 16.379 62.832 1.00 0.00 2 SER A O 5
ATOM 3753 N N . ALA A 1 3 ? -7.107 17.376 64.803 1.00 0.00 3 ALA A N 5
ATOM 3754 C CA . ALA A 1 3 ? -8.305 16.585 65.052 1.00 0.00 3 ALA A CA 5
ATOM 3755 C C . ALA A 1 3 ? -9.345 16.831 63.963 1.00 0.00 3 ALA A C 5
ATOM 3756 O O . ALA A 1 3 ? -10.020 15.902 63.516 1.00 0.00 3 ALA A O 5
ATOM 3763 N N . GLY A 1 4 ? -9.469 18.083 63.542 1.00 0.00 4 GLY A N 5
ATOM 3764 C CA . GLY A 1 4 ? -10.429 18.442 62.505 1.00 0.00 4 GLY A CA 5
ATOM 3765 C C . GLY A 1 4 ? -10.125 17.711 61.202 1.00 0.00 4 GLY A C 5
ATOM 3766 O O . GLY A 1 4 ? -11.032 17.258 60.505 1.00 0.00 4 GLY A O 5
ATOM 3770 N N . LEU A 1 5 ? -8.836 17.602 60.875 1.00 0.00 5 LEU A N 5
ATOM 3771 C CA . LEU A 1 5 ? -8.410 16.925 59.647 1.00 0.00 5 LEU A CA 5
ATOM 3772 C C . LEU A 1 5 ? -7.944 15.507 59.964 1.00 0.00 5 LEU A C 5
ATOM 3773 O O . LEU A 1 5 ? -7.013 15.307 60.745 1.00 0.00 5 LEU A O 5
ATOM 3789 N N . GLN A 1 6 ? -8.603 14.523 59.357 1.00 0.00 6 GLN A N 5
ATOM 3790 C CA . GLN A 1 6 ? -8.261 13.121 59.577 1.00 0.00 6 GLN A CA 5
ATOM 3791 C C . GLN A 1 6 ? -7.208 12.655 58.577 1.00 0.00 6 GLN A C 5
ATOM 3792 O O . GLN A 1 6 ? -6.765 11.507 58.617 1.00 0.00 6 GLN A O 5
ATOM 3806 N N . GLU A 1 7 ? -6.814 13.551 57.680 1.00 0.00 7 GLU A N 5
ATOM 3807 C CA . GLU A 1 7 ? -5.814 13.217 56.669 1.00 0.00 7 GLU A CA 5
ATOM 3808 C C . GLU A 1 7 ? -6.202 11.933 55.944 1.00 0.00 7 GLU A C 5
ATOM 3809 O O . GLU A 1 7 ? -5.355 11.084 55.671 1.00 0.00 7 GLU A O 5
ATOM 3821 N N . LYS A 1 8 ? -7.487 11.800 55.635 1.00 0.00 8 LYS A N 5
ATOM 3822 C CA . LYS A 1 8 ? -7.983 10.616 54.941 1.00 0.00 8 LYS A CA 5
ATOM 3823 C C . LYS A 1 8 ? -7.322 10.487 53.571 1.00 0.00 8 LYS A C 5
ATOM 3824 O O . LYS A 1 8 ? -6.939 9.393 53.155 1.00 0.00 8 LYS A O 5
ATOM 3843 N N . GLU A 1 9 ? -7.201 11.610 52.871 1.00 0.00 9 GLU A N 5
ATOM 3844 C CA . GLU A 1 9 ? -6.592 11.614 51.543 1.00 0.00 9 GLU A CA 5
ATOM 3845 C C . GLU A 1 9 ? -5.139 11.151 51.616 1.00 0.00 9 GLU A C 5
ATOM 3846 O O . GLU A 1 9 ? -4.665 10.430 50.738 1.00 0.00 9 GLU A O 5
ATOM 3858 N N . ARG A 1 10 ? -4.438 11.575 52.661 1.00 0.00 10 ARG A N 5
ATOM 3859 C CA . ARG A 1 10 ? -3.037 11.202 52.835 1.00 0.00 10 ARG A CA 5
ATOM 3860 C C . ARG A 1 10 ? -2.219 11.606 51.613 1.00 0.00 10 ARG A C 5
ATOM 3861 O O . ARG A 1 10 ? -1.362 10.854 51.151 1.00 0.00 10 ARG A O 5
ATOM 3882 N N . GLU A 1 11 ? -2.495 12.796 51.089 1.00 0.00 11 GLU A N 5
ATOM 3883 C CA . GLU A 1 11 ? -1.780 13.284 49.913 1.00 0.00 11 GLU A CA 5
ATOM 3884 C C . GLU A 1 11 ? -0.284 13.386 50.203 1.00 0.00 11 GLU A C 5
ATOM 3885 O O . GLU A 1 11 ? 0.535 13.396 49.286 1.00 0.00 11 GLU A O 5
ATOM 3897 N N . LEU A 1 12 ? 0.060 13.461 51.485 1.00 0.00 12 LEU A N 5
ATOM 3898 C CA . LEU A 1 12 ? 1.460 13.560 51.884 1.00 0.00 12 LEU A CA 5
ATOM 3899 C C . LEU A 1 12 ? 2.227 12.325 51.422 1.00 0.00 12 LEU A C 5
ATOM 3900 O O . LEU A 1 12 ? 3.338 12.432 50.900 1.00 0.00 12 LEU A O 5
ATOM 3916 N N . GLU A 1 13 ? 1.628 11.154 51.616 1.00 0.00 13 GLU A N 5
ATOM 3917 C CA . GLU A 1 13 ? 2.264 9.905 51.215 1.00 0.00 13 GLU A CA 5
ATOM 3918 C C . GLU A 1 13 ? 2.493 9.895 49.707 1.00 0.00 13 GLU A C 5
ATOM 3919 O O . GLU A 1 13 ? 3.550 9.475 49.232 1.00 0.00 13 GLU A O 5
ATOM 3931 N N . ASP A 1 14 ? 1.498 10.359 48.959 1.00 0.00 14 ASP A N 5
ATOM 3932 C CA . ASP A 1 14 ? 1.604 10.399 47.505 1.00 0.00 14 ASP A CA 5
ATOM 3933 C C . ASP A 1 14 ? 2.766 11.291 47.079 1.00 0.00 14 ASP A C 5
ATOM 3934 O O . ASP A 1 14 ? 3.534 10.939 46.184 1.00 0.00 14 ASP A O 5
ATOM 3943 N N . LEU A 1 15 ? 2.890 12.444 47.726 1.00 0.00 15 LEU A N 5
ATOM 3944 C CA . LEU A 1 15 ? 3.965 13.376 47.407 1.00 0.00 15 LEU A CA 5
ATOM 3945 C C . LEU A 1 15 ? 5.321 12.726 47.661 1.00 0.00 15 LEU A C 5
ATOM 3946 O O . LEU A 1 15 ? 6.238 12.837 46.847 1.00 0.00 15 LEU A O 5
ATOM 3962 N N . LYS A 1 16 ? 5.441 12.046 48.797 1.00 0.00 16 LYS A N 5
ATOM 3963 C CA . LYS A 1 16 ? 6.688 11.378 49.152 1.00 0.00 16 LYS A CA 5
ATOM 3964 C C . LYS A 1 16 ? 7.039 10.323 48.106 1.00 0.00 16 LYS A C 5
ATOM 3965 O O . LYS A 1 16 ? 8.192 10.212 47.687 1.00 0.00 16 LYS A O 5
ATOM 3984 N N . ASP A 1 17 ? 6.041 9.552 47.691 1.00 0.00 17 ASP A N 5
ATOM 3985 C CA . ASP A 1 17 ? 6.256 8.509 46.695 1.00 0.00 17 ASP A CA 5
ATOM 3986 C C . ASP A 1 17 ? 6.752 9.113 45.384 1.00 0.00 17 ASP A C 5
ATOM 3987 O O . ASP A 1 17 ? 7.670 8.585 44.756 1.00 0.00 17 ASP A O 5
ATOM 3996 N N . ALA A 1 18 ? 6.141 10.220 44.980 1.00 0.00 18 ALA A N 5
ATOM 3997 C CA . ALA A 1 18 ? 6.530 10.889 43.743 1.00 0.00 18 ALA A CA 5
ATOM 3998 C C . ALA A 1 18 ? 7.983 11.342 43.815 1.00 0.00 18 ALA A C 5
ATOM 3999 O O . ALA A 1 18 ? 8.725 11.239 42.838 1.00 0.00 18 ALA A O 5
ATOM 4006 N N . GLU A 1 19 ? 8.384 11.845 44.978 1.00 0.00 19 GLU A N 5
ATOM 4007 C CA . GLU A 1 19 ? 9.752 12.313 45.168 1.00 0.00 19 GLU A CA 5
ATOM 4008 C C . GLU A 1 19 ? 10.732 11.157 44.977 1.00 0.00 19 GLU A C 5
ATOM 4009 O O . GLU A 1 19 ? 11.786 11.323 44.363 1.00 0.00 19 GLU A O 5
ATOM 4021 N N . LEU A 1 20 ? 10.377 9.993 45.510 1.00 0.00 20 LEU A N 5
ATOM 4022 C CA . LEU A 1 20 ? 11.234 8.818 45.393 1.00 0.00 20 LEU A CA 5
ATOM 4023 C C . LEU A 1 20 ? 11.434 8.449 43.926 1.00 0.00 20 LEU A C 5
ATOM 4024 O O . LEU A 1 20 ? 12.547 8.141 43.501 1.00 0.00 20 LEU A O 5
ATOM 4040 N N . LYS A 1 21 ? 10.352 8.481 43.156 1.00 0.00 21 LYS A N 5
ATOM 4041 C CA . LYS A 1 21 ? 10.424 8.145 41.739 1.00 0.00 21 LYS A CA 5
ATOM 4042 C C . LYS A 1 21 ? 11.343 9.115 41.004 1.00 0.00 21 LYS A C 5
ATOM 4043 O O . LYS A 1 21 ? 12.111 8.715 40.129 1.00 0.00 21 LYS A O 5
ATOM 4062 N N . ARG A 1 22 ? 11.261 10.391 41.366 1.00 0.00 22 ARG A N 5
ATOM 4063 C CA . ARG A 1 22 ? 12.093 11.408 40.732 1.00 0.00 22 ARG A CA 5
ATOM 4064 C C . ARG A 1 22 ? 13.570 11.134 41.001 1.00 0.00 22 ARG A C 5
ATOM 4065 O O . ARG A 1 22 ? 14.413 11.309 40.122 1.00 0.00 22 ARG A O 5
ATOM 4086 N N . LEU A 1 23 ? 13.875 10.705 42.221 1.00 0.00 23 LEU A N 5
ATOM 4087 C CA . LEU A 1 23 ? 15.254 10.410 42.594 1.00 0.00 23 LEU A CA 5
ATOM 4088 C C . LEU A 1 23 ? 15.812 9.291 41.719 1.00 0.00 23 LEU A C 5
ATOM 4089 O O . LEU A 1 23 ? 16.941 9.371 41.238 1.00 0.00 23 LEU A O 5
ATOM 4105 N N . ASN A 1 24 ? 15.012 8.248 41.521 1.00 0.00 24 ASN A N 5
ATOM 4106 C CA . ASN A 1 24 ? 15.434 7.115 40.704 1.00 0.00 24 ASN A CA 5
ATOM 4107 C C . ASN A 1 24 ? 15.723 7.559 39.273 1.00 0.00 24 ASN A C 5
ATOM 4108 O O . ASN A 1 24 ? 16.688 7.107 38.656 1.00 0.00 24 ASN A O 5
ATOM 4119 N N . GLU A 1 25 ? 14.878 8.442 38.751 1.00 0.00 25 GLU A N 5
ATOM 4120 C CA . GLU A 1 25 ? 15.048 8.937 37.389 1.00 0.00 25 GLU A CA 5
ATOM 4121 C C . GLU A 1 25 ? 16.384 9.665 37.253 1.00 0.00 25 GLU A C 5
ATOM 4122 O O . GLU A 1 25 ? 17.066 9.537 36.237 1.00 0.00 25 GLU A O 5
ATOM 4134 N N . GLU A 1 26 ? 16.743 10.432 38.280 1.00 0.00 26 GLU A N 5
ATOM 4135 C CA . GLU A 1 26 ? 17.996 11.183 38.269 1.00 0.00 26 GLU A CA 5
ATOM 4136 C C . GLU A 1 26 ? 18.037 12.141 37.081 1.00 0.00 26 GLU A C 5
ATOM 4137 O O . GLU A 1 26 ? 18.975 12.124 36.287 1.00 0.00 26 GLU A O 5
ATOM 4149 N N . ARG A 1 27 ? 17.006 12.974 36.968 1.00 0.00 27 ARG A N 5
ATOM 4150 C CA . ARG A 1 27 ? 16.924 13.937 35.875 1.00 0.00 27 ARG A CA 5
ATOM 4151 C C . ARG A 1 27 ? 18.091 14.919 35.929 1.00 0.00 27 ARG A C 5
ATOM 4152 O O . ARG A 1 27 ? 18.638 15.305 34.896 1.00 0.00 27 ARG A O 5
ATOM 4173 N N . HIS A 1 28 ? 18.459 15.329 37.138 1.00 0.00 28 HIS A N 5
ATOM 4174 C CA . HIS A 1 28 ? 19.555 16.276 37.313 1.00 0.00 28 HIS A CA 5
ATOM 4175 C C . HIS A 1 28 ? 20.864 15.688 36.790 1.00 0.00 28 HIS A C 5
ATOM 4176 O O . HIS A 1 28 ? 21.667 16.391 36.177 1.00 0.00 28 HIS A O 5
ATOM 4190 N N . ASP A 1 29 ? 21.074 14.400 37.037 1.00 0.00 29 ASP A N 5
ATOM 4191 C CA . ASP A 1 29 ? 22.293 13.738 36.584 1.00 0.00 29 ASP A CA 5
ATOM 4192 C C . ASP A 1 29 ? 22.400 13.797 35.063 1.00 0.00 29 ASP A C 5
ATOM 4193 O O . ASP A 1 29 ? 23.470 14.063 34.517 1.00 0.00 29 ASP A O 5
ATOM 4202 N N . HIS A 1 30 ? 21.283 13.548 34.386 1.00 0.00 30 HIS A N 5
ATOM 4203 C CA . HIS A 1 30 ? 21.264 13.576 32.927 1.00 0.00 30 HIS A CA 5
ATOM 4204 C C . HIS A 1 30 ? 21.660 14.958 32.413 1.00 0.00 30 HIS A C 5
ATOM 4205 O O . HIS A 1 30 ? 22.480 15.079 31.503 1.00 0.00 30 HIS A O 5
ATOM 4219 N N . ASP A 1 31 ? 21.075 15.996 33.001 1.00 0.00 31 ASP A N 5
ATOM 4220 C CA . ASP A 1 31 ? 21.377 17.362 32.592 1.00 0.00 31 ASP A CA 5
ATOM 4221 C C . ASP A 1 31 ? 22.852 17.676 32.821 1.00 0.00 31 ASP A C 5
ATOM 4222 O O . ASP A 1 31 ? 23.491 18.337 32.003 1.00 0.00 31 ASP A O 5
ATOM 4231 N N . LYS A 1 32 ? 23.387 17.194 33.937 1.00 0.00 32 LYS A N 5
ATOM 4232 C CA . LYS A 1 32 ? 24.791 17.426 34.263 1.00 0.00 32 LYS A CA 5
ATOM 4233 C C . LYS A 1 32 ? 25.693 16.789 33.210 1.00 0.00 32 LYS A C 5
ATOM 4234 O O . LYS A 1 32 ? 26.711 17.362 32.823 1.00 0.00 32 LYS A O 5
ATOM 4253 N N . ARG A 1 33 ? 25.312 15.602 32.752 1.00 0.00 33 ARG A N 5
ATOM 4254 C CA . ARG A 1 33 ? 26.095 14.896 31.743 1.00 0.00 33 ARG A CA 5
ATOM 4255 C C . ARG A 1 33 ? 26.191 15.729 30.466 1.00 0.00 33 ARG A C 5
ATOM 4256 O O . ARG A 1 33 ? 27.264 15.860 29.878 1.00 0.00 33 ARG A O 5
ATOM 4277 N N . GLU A 1 34 ? 25.062 16.295 30.050 1.00 0.00 34 GLU A N 5
ATOM 4278 C CA . GLU A 1 34 ? 25.036 17.120 28.845 1.00 0.00 34 GLU A CA 5
ATOM 4279 C C . GLU A 1 34 ? 25.905 18.360 29.028 1.00 0.00 34 GLU A C 5
ATOM 4280 O O . GLU A 1 34 ? 26.605 18.783 28.108 1.00 0.00 34 GLU A O 5
ATOM 4292 N N . ALA A 1 35 ? 25.853 18.938 30.223 1.00 0.00 35 ALA A N 5
ATOM 4293 C CA . ALA A 1 35 ? 26.640 20.130 30.520 1.00 0.00 35 ALA A CA 5
ATOM 4294 C C . ALA A 1 35 ? 28.130 19.838 30.383 1.00 0.00 35 ALA A C 5
ATOM 4295 O O . ALA A 1 35 ? 28.891 20.662 29.875 1.00 0.00 35 ALA A O 5
ATOM 4302 N N . GLU A 1 36 ? 28.541 18.661 30.843 1.00 0.00 36 GLU A N 5
ATOM 4303 C CA . GLU A 1 36 ? 29.944 18.271 30.769 1.00 0.00 36 GLU A CA 5
ATOM 4304 C C . GLU A 1 36 ? 30.406 18.199 29.314 1.00 0.00 36 GLU A C 5
ATOM 4305 O O . GLU A 1 36 ? 31.506 18.642 28.981 1.00 0.00 36 GLU A O 5
ATOM 4317 N N . ARG A 1 37 ? 29.565 17.632 28.456 1.00 0.00 37 ARG A N 5
ATOM 4318 C CA . ARG A 1 37 ? 29.905 17.502 27.043 1.00 0.00 37 ARG A CA 5
ATOM 4319 C C . ARG A 1 37 ? 30.080 18.871 26.395 1.00 0.00 37 ARG A C 5
ATOM 4320 O O . ARG A 1 37 ? 30.990 19.075 25.591 1.00 0.00 37 ARG A O 5
ATOM 4341 N N . LYS A 1 38 ? 29.206 19.809 26.749 1.00 0.00 38 LYS A N 5
ATOM 4342 C CA . LYS A 1 38 ? 29.280 21.154 26.189 1.00 0.00 38 LYS A CA 5
ATOM 4343 C C . LYS A 1 38 ? 30.586 21.834 26.593 1.00 0.00 38 LYS A C 5
ATOM 4344 O O . LYS A 1 38 ? 31.202 22.540 25.794 1.00 0.00 38 LYS A O 5
ATOM 4363 N N . ALA A 1 39 ? 30.999 21.620 27.837 1.00 0.00 39 ALA A N 5
ATOM 4364 C CA . ALA A 1 39 ? 32.232 22.220 28.336 1.00 0.00 39 ALA A CA 5
ATOM 4365 C C . ALA A 1 39 ? 33.431 21.741 27.525 1.00 0.00 39 ALA A C 5
ATOM 4366 O O . ALA A 1 39 ? 34.333 22.519 27.214 1.00 0.00 39 ALA A O 5
ATOM 4373 N N . LEU A 1 40 ? 33.436 20.456 27.184 1.00 0.00 40 LEU A N 5
ATOM 4374 C CA . LEU A 1 40 ? 34.531 19.885 26.410 1.00 0.00 40 LEU A CA 5
ATOM 4375 C C . LEU A 1 40 ? 34.609 20.536 25.033 1.00 0.00 40 LEU A C 5
ATOM 4376 O O . LEU A 1 40 ? 35.696 20.807 24.525 1.00 0.00 40 LEU A O 5
ATOM 4392 N N . GLU A 1 41 ? 33.447 20.787 24.437 1.00 0.00 41 GLU A N 5
ATOM 4393 C CA . GLU A 1 41 ? 33.387 21.409 23.116 1.00 0.00 41 GLU A CA 5
ATOM 4394 C C . GLU A 1 41 ? 34.024 22.795 23.158 1.00 0.00 41 GLU A C 5
ATOM 4395 O O . GLU A 1 41 ? 34.720 23.198 22.225 1.00 0.00 41 GLU A O 5
ATOM 4407 N N . ASP A 1 42 ? 33.774 23.519 24.241 1.00 0.00 42 ASP A N 5
ATOM 4408 C CA . ASP A 1 42 ? 34.318 24.863 24.399 1.00 0.00 42 ASP A CA 5
ATOM 4409 C C . ASP A 1 42 ? 35.843 24.836 24.370 1.00 0.00 42 ASP A C 5
ATOM 4410 O O . ASP A 1 42 ? 36.478 25.745 23.834 1.00 0.00 42 ASP A O 5
ATOM 4419 N N . LYS A 1 43 ? 36.428 23.798 24.960 1.00 0.00 43 LYS A N 5
ATOM 4420 C CA . LYS A 1 43 ? 37.881 23.681 25.000 1.00 0.00 43 LYS A CA 5
ATOM 4421 C C . LYS A 1 43 ? 38.461 23.661 23.587 1.00 0.00 43 LYS A C 5
ATOM 4422 O O . LYS A 1 43 ? 39.440 24.351 23.303 1.00 0.00 43 LYS A O 5
ATOM 4441 N N . LEU A 1 44 ? 37.854 22.876 22.700 1.00 0.00 44 LEU A N 5
ATOM 4442 C CA . LEU A 1 44 ? 38.335 22.798 21.323 1.00 0.00 44 LEU A CA 5
ATOM 4443 C C . LEU A 1 44 ? 38.202 24.156 20.639 1.00 0.00 44 LEU A C 5
ATOM 4444 O O . LEU A 1 44 ? 39.082 24.570 19.883 1.00 0.00 44 LEU A O 5
ATOM 4460 N N . ALA A 1 45 ? 37.096 24.844 20.907 1.00 0.00 45 ALA A N 5
ATOM 4461 C CA . ALA A 1 45 ? 36.858 26.153 20.311 1.00 0.00 45 ALA A CA 5
ATOM 4462 C C . ALA A 1 45 ? 37.942 27.141 20.731 1.00 0.00 45 ALA A C 5
ATOM 4463 O O . ALA A 1 45 ? 38.408 27.946 19.927 1.00 0.00 45 ALA A O 5
ATOM 4470 N N . ASP A 1 46 ? 38.339 27.070 21.998 1.00 0.00 46 ASP A N 5
ATOM 4471 C CA . ASP A 1 46 ? 39.369 27.964 22.515 1.00 0.00 46 ASP A CA 5
ATOM 4472 C C . ASP A 1 46 ? 39.010 29.418 22.224 1.00 0.00 46 ASP A C 5
ATOM 4473 O O . ASP A 1 46 ? 39.851 30.196 21.772 1.00 0.00 46 ASP A O 5
ATOM 4482 N N . LYS A 1 47 ? 37.757 29.776 22.484 1.00 0.00 47 LYS A N 5
ATOM 4483 C CA . LYS A 1 47 ? 37.298 31.140 22.244 1.00 0.00 47 LYS A CA 5
ATOM 4484 C C . LYS A 1 47 ? 38.104 32.125 23.088 1.00 0.00 47 LYS A C 5
ATOM 4485 O O . LYS A 1 47 ? 38.522 33.176 22.605 1.00 0.00 47 LYS A O 5
ATOM 4504 N N . GLN A 1 48 ? 38.318 31.773 24.354 1.00 0.00 48 GLN A N 5
ATOM 4505 C CA . GLN A 1 48 ? 39.075 32.630 25.258 1.00 0.00 48 GLN A CA 5
ATOM 4506 C C . GLN A 1 48 ? 40.542 32.679 24.845 1.00 0.00 48 GLN A C 5
ATOM 4507 O O . GLN A 1 48 ? 41.159 31.646 24.588 1.00 0.00 48 GLN A O 5
ATOM 4521 N N . GLU A 1 49 ? 41.094 33.886 24.784 1.00 0.00 49 GLU A N 5
ATOM 4522 C CA . GLU A 1 49 ? 42.491 34.058 24.401 1.00 0.00 49 GLU A CA 5
ATOM 4523 C C . GLU A 1 49 ? 43.415 33.564 25.510 1.00 0.00 49 GLU A C 5
ATOM 4524 O O . GLU A 1 49 ? 43.121 33.723 26.694 1.00 0.00 49 GLU A O 5
ATOM 4536 N N . HIS A 1 50 ? 44.535 32.965 25.116 1.00 0.00 50 HIS A N 5
ATOM 4537 C CA . HIS A 1 50 ? 45.502 32.449 26.082 1.00 0.00 50 HIS A CA 5
ATOM 4538 C C . HIS A 1 50 ? 46.898 32.415 25.468 1.00 0.00 50 HIS A C 5
ATOM 4539 O O . HIS A 1 50 ? 47.065 32.059 24.301 1.00 0.00 50 HIS A O 5
ATOM 4553 N N . LEU A 1 51 ? 47.897 32.790 26.260 1.00 0.00 51 LEU A N 5
ATOM 4554 C CA . LEU A 1 51 ? 49.277 32.803 25.780 1.00 0.00 51 LEU A CA 5
ATOM 4555 C C . LEU A 1 51 ? 49.741 31.395 25.423 1.00 0.00 51 LEU A C 5
ATOM 4556 O O . LEU A 1 51 ? 50.441 31.197 24.428 1.00 0.00 51 LEU A O 5
ATOM 4572 N N . ASP A 1 52 ? 49.352 30.420 26.237 1.00 0.00 52 ASP A N 5
ATOM 4573 C CA . ASP A 1 52 ? 49.742 29.035 25.990 1.00 0.00 52 ASP A CA 5
ATOM 4574 C C . ASP A 1 52 ? 51.260 28.923 25.846 1.00 0.00 52 ASP A C 5
ATOM 4575 O O . ASP A 1 52 ? 51.758 28.173 25.007 1.00 0.00 52 ASP A O 5
ATOM 4584 N N . GLY A 1 53 ? 51.992 29.675 26.669 1.00 0.00 53 GLY A N 5
ATOM 4585 C CA . GLY A 1 53 ? 53.450 29.649 26.618 1.00 0.00 53 GLY A CA 5
ATOM 4586 C C . GLY A 1 53 ? 53.994 28.349 27.203 1.00 0.00 53 GLY A C 5
ATOM 4587 O O . GLY A 1 53 ? 55.181 28.049 27.071 1.00 0.00 53 GLY A O 5
ATOM 4591 N N . ALA A 1 54 ? 53.122 27.588 27.854 1.00 0.00 54 ALA A N 5
ATOM 4592 C CA . ALA A 1 54 ? 53.530 26.325 28.461 1.00 0.00 54 ALA A CA 5
ATOM 4593 C C . ALA A 1 54 ? 54.063 25.364 27.403 1.00 0.00 54 ALA A C 5
ATOM 4594 O O . ALA A 1 54 ? 55.045 24.659 27.632 1.00 0.00 54 ALA A O 5
ATOM 4601 N N . LEU A 1 55 ? 53.410 25.340 26.245 1.00 0.00 55 LEU A N 5
ATOM 4602 C CA . LEU A 1 55 ? 53.833 24.458 25.163 1.00 0.00 55 LEU A CA 5
ATOM 4603 C C . LEU A 1 55 ? 55.235 24.828 24.692 1.00 0.00 55 LEU A C 5
ATOM 4604 O O . LEU A 1 55 ? 56.053 23.956 24.397 1.00 0.00 55 LEU A O 5
ATOM 4620 N N . ARG A 1 56 ? 55.508 26.126 24.622 1.00 0.00 56 ARG A N 5
ATOM 4621 C CA . ARG A 1 56 ? 56.817 26.600 24.184 1.00 0.00 56 ARG A CA 5
ATOM 4622 C C . ARG A 1 56 ? 57.876 26.296 25.239 1.00 0.00 56 ARG A C 5
ATOM 4623 O O . ARG A 1 56 ? 57.608 26.361 26.439 1.00 0.00 56 ARG A O 5
ATOM 4644 N N . TYR A 1 57 ? 59.080 25.964 24.783 1.00 0.00 57 TYR A N 5
ATOM 4645 C CA . TYR A 1 57 ? 60.173 25.652 25.696 1.00 0.00 57 TYR A CA 5
ATOM 4646 C C . TYR A 1 57 ? 60.652 26.913 26.408 1.00 0.00 57 TYR A C 5
ATOM 4647 O O . TYR A 1 57 ? 61.181 26.787 27.500 1.00 0.00 57 TYR A O 5
ATOM 4666 N N . GLY A 1 1 ? 53.542 7.956 44.485 1.00 0.00 1 GLY A N 6
ATOM 4667 C CA . GLY A 1 1 ? 52.231 8.619 44.735 1.00 0.00 1 GLY A CA 6
ATOM 4668 C C . GLY A 1 1 ? 51.297 8.364 43.559 1.00 0.00 1 GLY A C 6
ATOM 4669 O O . GLY A 1 1 ? 50.536 7.395 43.556 1.00 0.00 1 GLY A O 6
ATOM 4675 N N . SER A 1 2 ? 51.358 9.237 42.560 1.00 0.00 2 SER A N 6
ATOM 4676 C CA . SER A 1 2 ? 50.512 9.095 41.380 1.00 0.00 2 SER A CA 6
ATOM 4677 C C . SER A 1 2 ? 50.803 7.779 40.666 1.00 0.00 2 SER A C 6
ATOM 4678 O O . SER A 1 2 ? 49.887 7.070 40.251 1.00 0.00 2 SER A O 6
ATOM 4686 N N . ALA A 1 3 ? 52.086 7.460 40.525 1.00 0.00 3 ALA A N 6
ATOM 4687 C CA . ALA A 1 3 ? 52.488 6.226 39.860 1.00 0.00 3 ALA A CA 6
ATOM 4688 C C . ALA A 1 3 ? 51.946 5.012 40.607 1.00 0.00 3 ALA A C 6
ATOM 4689 O O . ALA A 1 3 ? 51.503 4.040 39.995 1.00 0.00 3 ALA A O 6
ATOM 4696 N N . GLY A 1 4 ? 51.985 5.074 41.935 1.00 0.00 4 GLY A N 6
ATOM 4697 C CA . GLY A 1 4 ? 51.497 3.973 42.756 1.00 0.00 4 GLY A CA 6
ATOM 4698 C C . GLY A 1 4 ? 49.976 3.879 42.691 1.00 0.00 4 GLY A C 6
ATOM 4699 O O . GLY A 1 4 ? 49.295 4.860 42.394 1.00 0.00 4 GLY A O 6
ATOM 4703 N N . LEU A 1 5 ? 49.450 2.691 42.975 1.00 0.00 5 LEU A N 6
ATOM 4704 C CA . LEU A 1 5 ? 48.005 2.483 42.951 1.00 0.00 5 LEU A CA 6
ATOM 4705 C C . LEU A 1 5 ? 47.326 3.337 44.017 1.00 0.00 5 LEU A C 6
ATOM 4706 O O . LEU A 1 5 ? 46.259 3.905 43.783 1.00 0.00 5 LEU A O 6
ATOM 4722 N N . GLN A 1 6 ? 47.955 3.432 45.184 1.00 0.00 6 GLN A N 6
ATOM 4723 C CA . GLN A 1 6 ? 47.417 4.220 46.271 1.00 0.00 6 GLN A CA 6
ATOM 4724 C C . GLN A 1 6 ? 45.942 3.899 46.490 1.00 0.00 6 GLN A C 6
ATOM 4725 O O . GLN A 1 6 ? 45.125 4.797 46.689 1.00 0.00 6 GLN A O 6
ATOM 4739 N N . GLU A 1 7 ? 45.609 2.613 46.450 1.00 0.00 7 GLU A N 6
ATOM 4740 C CA . GLU A 1 7 ? 44.229 2.184 46.646 1.00 0.00 7 GLU A CA 6
ATOM 4741 C C . GLU A 1 7 ? 43.755 2.536 48.053 1.00 0.00 7 GLU A C 6
ATOM 4742 O O . GLU A 1 7 ? 44.449 2.275 49.034 1.00 0.00 7 GLU A O 6
ATOM 4754 N N . LYS A 1 8 ? 42.566 3.130 48.142 1.00 0.00 8 LYS A N 6
ATOM 4755 C CA . LYS A 1 8 ? 41.991 3.521 49.433 1.00 0.00 8 LYS A CA 6
ATOM 4756 C C . LYS A 1 8 ? 40.566 2.992 49.563 1.00 0.00 8 LYS A C 6
ATOM 4757 O O . LYS A 1 8 ? 39.840 2.884 48.575 1.00 0.00 8 LYS A O 6
ATOM 4776 N N . GLU A 1 9 ? 40.170 2.670 50.791 1.00 0.00 9 GLU A N 6
ATOM 4777 C CA . GLU A 1 9 ? 38.824 2.161 51.038 1.00 0.00 9 GLU A CA 6
ATOM 4778 C C . GLU A 1 9 ? 37.778 3.214 50.691 1.00 0.00 9 GLU A C 6
ATOM 4779 O O . GLU A 1 9 ? 36.726 2.900 50.136 1.00 0.00 9 GLU A O 6
ATOM 4791 N N . ARG A 1 10 ? 38.074 4.468 51.022 1.00 0.00 10 ARG A N 6
ATOM 4792 C CA . ARG A 1 10 ? 37.153 5.561 50.742 1.00 0.00 10 ARG A CA 6
ATOM 4793 C C . ARG A 1 10 ? 36.935 5.707 49.239 1.00 0.00 10 ARG A C 6
ATOM 4794 O O . ARG A 1 10 ? 35.820 5.962 48.785 1.00 0.00 10 ARG A O 6
ATOM 4815 N N . GLU A 1 11 ? 38.008 5.544 48.472 1.00 0.00 11 GLU A N 6
ATOM 4816 C CA . GLU A 1 11 ? 37.923 5.659 47.021 1.00 0.00 11 GLU A CA 6
ATOM 4817 C C . GLU A 1 11 ? 36.983 4.598 46.457 1.00 0.00 11 GLU A C 6
ATOM 4818 O O . GLU A 1 11 ? 36.179 4.878 45.566 1.00 0.00 11 GLU A O 6
ATOM 4830 N N . LEU A 1 12 ? 37.088 3.382 46.981 1.00 0.00 12 LEU A N 6
ATOM 4831 C CA . LEU A 1 12 ? 36.243 2.286 46.521 1.00 0.00 12 LEU A CA 6
ATOM 4832 C C . LEU A 1 12 ? 34.776 2.590 46.804 1.00 0.00 12 LEU A C 6
ATOM 4833 O O . LEU A 1 12 ? 33.903 2.302 45.985 1.00 0.00 12 LEU A O 6
ATOM 4849 N N . GLU A 1 13 ? 34.510 3.177 47.967 1.00 0.00 13 GLU A N 6
ATOM 4850 C CA . GLU A 1 13 ? 33.141 3.520 48.341 1.00 0.00 13 GLU A CA 6
ATOM 4851 C C . GLU A 1 13 ? 32.565 4.554 47.380 1.00 0.00 13 GLU A C 6
ATOM 4852 O O . GLU A 1 13 ? 31.396 4.481 47.001 1.00 0.00 13 GLU A O 6
ATOM 4864 N N . ASP A 1 14 ? 33.394 5.516 46.987 1.00 0.00 14 ASP A N 6
ATOM 4865 C CA . ASP A 1 14 ? 32.957 6.560 46.070 1.00 0.00 14 ASP A CA 6
ATOM 4866 C C . ASP A 1 14 ? 32.535 5.956 44.733 1.00 0.00 14 ASP A C 6
ATOM 4867 O O . ASP A 1 14 ? 31.518 6.345 44.158 1.00 0.00 14 ASP A O 6
ATOM 4876 N N . LEU A 1 15 ? 33.325 5.005 44.246 1.00 0.00 15 LEU A N 6
ATOM 4877 C CA . LEU A 1 15 ? 33.028 4.352 42.976 1.00 0.00 15 LEU A CA 6
ATOM 4878 C C . LEU A 1 15 ? 31.683 3.633 43.050 1.00 0.00 15 LEU A C 6
ATOM 4879 O O . LEU A 1 15 ? 30.874 3.713 42.127 1.00 0.00 15 LEU A O 6
ATOM 4895 N N . LYS A 1 16 ? 31.453 2.928 44.153 1.00 0.00 16 LYS A N 6
ATOM 4896 C CA . LYS A 1 16 ? 30.204 2.197 44.334 1.00 0.00 16 LYS A CA 6
ATOM 4897 C C . LYS A 1 16 ? 29.020 3.158 44.338 1.00 0.00 16 LYS A C 6
ATOM 4898 O O . LYS A 1 16 ? 27.966 2.863 43.776 1.00 0.00 16 LYS A O 6
ATOM 4917 N N . ASP A 1 17 ? 29.199 4.311 44.976 1.00 0.00 17 ASP A N 6
ATOM 4918 C CA . ASP A 1 17 ? 28.136 5.306 45.044 1.00 0.00 17 ASP A CA 6
ATOM 4919 C C . ASP A 1 17 ? 27.763 5.785 43.645 1.00 0.00 17 ASP A C 6
ATOM 4920 O O . ASP A 1 17 ? 26.588 5.984 43.339 1.00 0.00 17 ASP A O 6
ATOM 4929 N N . ALA A 1 18 ? 28.773 5.966 42.800 1.00 0.00 18 ALA A N 6
ATOM 4930 C CA . ALA A 1 18 ? 28.540 6.419 41.434 1.00 0.00 18 ALA A CA 6
ATOM 4931 C C . ALA A 1 18 ? 27.685 5.412 40.671 1.00 0.00 18 ALA A C 6
ATOM 4932 O O . ALA A 1 18 ? 26.806 5.789 39.897 1.00 0.00 18 ALA A O 6
ATOM 4939 N N . GLU A 1 19 ? 27.951 4.129 40.896 1.00 0.00 19 GLU A N 6
ATOM 4940 C CA . GLU A 1 19 ? 27.204 3.074 40.225 1.00 0.00 19 GLU A CA 6
ATOM 4941 C C . GLU A 1 19 ? 25.725 3.149 40.595 1.00 0.00 19 GLU A C 6
ATOM 4942 O O . GLU A 1 19 ? 24.853 2.990 39.739 1.00 0.00 19 GLU A O 6
ATOM 4954 N N . LEU A 1 20 ? 25.450 3.391 41.871 1.00 0.00 20 LEU A N 6
ATOM 4955 C CA . LEU A 1 20 ? 24.073 3.482 42.340 1.00 0.00 20 LEU A CA 6
ATOM 4956 C C . LEU A 1 20 ? 23.348 4.624 41.633 1.00 0.00 20 LEU A C 6
ATOM 4957 O O . LEU A 1 20 ? 22.213 4.468 41.185 1.00 0.00 20 LEU A O 6
ATOM 4973 N N . LYS A 1 21 ? 24.013 5.771 41.535 1.00 0.00 21 LYS A N 6
ATOM 4974 C CA . LYS A 1 21 ? 23.421 6.930 40.879 1.00 0.00 21 LYS A CA 6
ATOM 4975 C C . LYS A 1 21 ? 23.147 6.631 39.408 1.00 0.00 21 LYS A C 6
ATOM 4976 O O . LYS A 1 21 ? 22.119 7.035 38.865 1.00 0.00 21 LYS A O 6
ATOM 4995 N N . ARG A 1 22 ? 24.072 5.921 38.772 1.00 0.00 22 ARG A N 6
ATOM 4996 C CA . ARG A 1 22 ? 23.920 5.571 37.364 1.00 0.00 22 ARG A CA 6
ATOM 4997 C C . ARG A 1 22 ? 22.668 4.725 37.157 1.00 0.00 22 ARG A C 6
ATOM 4998 O O . ARG A 1 22 ? 21.904 4.949 36.218 1.00 0.00 22 ARG A O 6
ATOM 5019 N N . LEU A 1 23 ? 22.464 3.755 38.041 1.00 0.00 23 LEU A N 6
ATOM 5020 C CA . LEU A 1 23 ? 21.300 2.878 37.949 1.00 0.00 23 LEU A CA 6
ATOM 5021 C C . LEU A 1 23 ? 20.013 3.681 38.116 1.00 0.00 23 LEU A C 6
ATOM 5022 O O . LEU A 1 23 ? 19.016 3.423 37.439 1.00 0.00 23 LEU A O 6
ATOM 5038 N N . ASN A 1 24 ? 20.040 4.650 39.024 1.00 0.00 24 ASN A N 6
ATOM 5039 C CA . ASN A 1 24 ? 18.869 5.482 39.279 1.00 0.00 24 ASN A CA 6
ATOM 5040 C C . ASN A 1 24 ? 18.474 6.255 38.022 1.00 0.00 24 ASN A C 6
ATOM 5041 O O . ASN A 1 24 ? 17.288 6.420 37.736 1.00 0.00 24 ASN A O 6
ATOM 5052 N N . GLU A 1 25 ? 19.472 6.727 37.282 1.00 0.00 25 GLU A N 6
ATOM 5053 C CA . GLU A 1 25 ? 19.219 7.482 36.057 1.00 0.00 25 GLU A CA 6
ATOM 5054 C C . GLU A 1 25 ? 18.352 8.704 36.343 1.00 0.00 25 GLU A C 6
ATOM 5055 O O . GLU A 1 25 ? 17.333 8.919 35.685 1.00 0.00 25 GLU A O 6
ATOM 5067 N N . GLU A 1 26 ? 18.759 9.500 37.326 1.00 0.00 26 GLU A N 6
ATOM 5068 C CA . GLU A 1 26 ? 18.007 10.697 37.686 1.00 0.00 26 GLU A CA 6
ATOM 5069 C C . GLU A 1 26 ? 18.043 11.713 36.548 1.00 0.00 26 GLU A C 6
ATOM 5070 O O . GLU A 1 26 ? 19.046 11.838 35.847 1.00 0.00 26 GLU A O 6
ATOM 5082 N N . ARG A 1 27 ? 16.942 12.436 36.374 1.00 0.00 27 ARG A N 6
ATOM 5083 C CA . ARG A 1 27 ? 16.854 13.441 35.321 1.00 0.00 27 ARG A CA 6
ATOM 5084 C C . ARG A 1 27 ? 17.919 14.514 35.512 1.00 0.00 27 ARG A C 6
ATOM 5085 O O . ARG A 1 27 ? 18.554 14.952 34.553 1.00 0.00 27 ARG A O 6
ATOM 5106 N N . HIS A 1 28 ? 18.108 14.937 36.757 1.00 0.00 28 HIS A N 6
ATOM 5107 C CA . HIS A 1 28 ? 19.096 15.964 37.065 1.00 0.00 28 HIS A CA 6
ATOM 5108 C C . HIS A 1 28 ? 20.500 15.484 36.709 1.00 0.00 28 HIS A C 6
ATOM 5109 O O . HIS A 1 28 ? 21.318 16.252 36.203 1.00 0.00 28 HIS A O 6
ATOM 5123 N N . ASP A 1 29 ? 20.774 14.211 36.979 1.00 0.00 29 ASP A N 6
ATOM 5124 C CA . ASP A 1 29 ? 22.087 13.647 36.684 1.00 0.00 29 ASP A CA 6
ATOM 5125 C C . ASP A 1 29 ? 22.383 13.719 35.188 1.00 0.00 29 ASP A C 6
ATOM 5126 O O . ASP A 1 29 ? 23.504 14.019 34.784 1.00 0.00 29 ASP A O 6
ATOM 5135 N N . HIS A 1 30 ? 21.369 13.446 34.373 1.00 0.00 30 HIS A N 6
ATOM 5136 C CA . HIS A 1 30 ? 21.540 13.490 32.924 1.00 0.00 30 HIS A CA 6
ATOM 5137 C C . HIS A 1 30 ? 21.865 14.907 32.466 1.00 0.00 30 HIS A C 6
ATOM 5138 O O . HIS A 1 30 ? 22.692 15.107 31.576 1.00 0.00 30 HIS A O 6
ATOM 5152 N N . ASP A 1 31 ? 21.210 15.887 33.080 1.00 0.00 31 ASP A N 6
ATOM 5153 C CA . ASP A 1 31 ? 21.438 17.283 32.727 1.00 0.00 31 ASP A CA 6
ATOM 5154 C C . ASP A 1 31 ? 22.889 17.673 32.990 1.00 0.00 31 ASP A C 6
ATOM 5155 O O . ASP A 1 31 ? 23.497 18.401 32.205 1.00 0.00 31 ASP A O 6
ATOM 5164 N N . LYS A 1 32 ? 23.439 17.180 34.094 1.00 0.00 32 LYS A N 6
ATOM 5165 C CA . LYS A 1 32 ? 24.825 17.481 34.443 1.00 0.00 32 LYS A CA 6
ATOM 5166 C C . LYS A 1 32 ? 25.774 16.929 33.386 1.00 0.00 32 LYS A C 6
ATOM 5167 O O . LYS A 1 32 ? 26.760 17.574 33.025 1.00 0.00 32 LYS A O 6
ATOM 5186 N N . ARG A 1 33 ? 25.470 15.735 32.890 1.00 0.00 33 ARG A N 6
ATOM 5187 C CA . ARG A 1 33 ? 26.304 15.108 31.867 1.00 0.00 33 ARG A CA 6
ATOM 5188 C C . ARG A 1 33 ? 26.300 15.944 30.592 1.00 0.00 33 ARG A C 6
ATOM 5189 O O . ARG A 1 33 ? 27.327 16.094 29.933 1.00 0.00 33 ARG A O 6
ATOM 5210 N N . GLU A 1 34 ? 25.135 16.486 30.249 1.00 0.00 34 GLU A N 6
ATOM 5211 C CA . GLU A 1 34 ? 25.008 17.303 29.049 1.00 0.00 34 GLU A CA 6
ATOM 5212 C C . GLU A 1 34 ? 25.900 18.538 29.151 1.00 0.00 34 GLU A C 6
ATOM 5213 O O . GLU A 1 34 ? 26.562 18.919 28.186 1.00 0.00 34 GLU A O 6
ATOM 5225 N N . ALA A 1 35 ? 25.912 19.157 30.327 1.00 0.00 35 ALA A N 6
ATOM 5226 C CA . ALA A 1 35 ? 26.727 20.347 30.544 1.00 0.00 35 ALA A CA 6
ATOM 5227 C C . ALA A 1 35 ? 28.205 20.028 30.347 1.00 0.00 35 ALA A C 6
ATOM 5228 O O . ALA A 1 35 ? 28.950 20.821 29.773 1.00 0.00 35 ALA A O 6
ATOM 5235 N N . GLU A 1 36 ? 28.622 18.862 30.828 1.00 0.00 36 GLU A N 6
ATOM 5236 C CA . GLU A 1 36 ? 30.014 18.448 30.700 1.00 0.00 36 GLU A CA 6
ATOM 5237 C C . GLU A 1 36 ? 30.396 18.298 29.230 1.00 0.00 36 GLU A C 6
ATOM 5238 O O . GLU A 1 36 ? 31.498 18.666 28.825 1.00 0.00 36 GLU A O 6
ATOM 5250 N N . ARG A 1 37 ? 29.478 17.755 28.438 1.00 0.00 37 ARG A N 6
ATOM 5251 C CA . ARG A 1 37 ? 29.730 17.560 27.015 1.00 0.00 37 ARG A CA 6
ATOM 5252 C C . ARG A 1 37 ? 29.993 18.900 26.333 1.00 0.00 37 ARG A C 6
ATOM 5253 O O . ARG A 1 37 ? 30.915 19.027 25.527 1.00 0.00 37 ARG A O 6
ATOM 5274 N N . LYS A 1 38 ? 29.178 19.898 26.663 1.00 0.00 38 LYS A N 6
ATOM 5275 C CA . LYS A 1 38 ? 29.333 21.223 26.076 1.00 0.00 38 LYS A CA 6
ATOM 5276 C C . LYS A 1 38 ? 30.688 21.818 26.451 1.00 0.00 38 LYS A C 6
ATOM 5277 O O . LYS A 1 38 ? 31.344 22.459 25.630 1.00 0.00 38 LYS A O 6
ATOM 5296 N N . ALA A 1 39 ? 31.099 21.601 27.697 1.00 0.00 39 ALA A N 6
ATOM 5297 C CA . ALA A 1 39 ? 32.377 22.121 28.170 1.00 0.00 39 ALA A CA 6
ATOM 5298 C C . ALA A 1 39 ? 33.527 21.536 27.356 1.00 0.00 39 ALA A C 6
ATOM 5299 O O . ALA A 1 39 ? 34.482 22.237 27.019 1.00 0.00 39 ALA A O 6
ATOM 5306 N N . LEU A 1 40 ? 33.429 20.249 27.043 1.00 0.00 40 LEU A N 6
ATOM 5307 C CA . LEU A 1 40 ? 34.467 19.579 26.267 1.00 0.00 40 LEU A CA 6
ATOM 5308 C C . LEU A 1 40 ? 34.599 20.227 24.893 1.00 0.00 40 LEU A C 6
ATOM 5309 O O . LEU A 1 40 ? 35.706 20.478 24.417 1.00 0.00 40 LEU A O 6
ATOM 5325 N N . GLU A 1 41 ? 33.460 20.494 24.259 1.00 0.00 41 GLU A N 6
ATOM 5326 C CA . GLU A 1 41 ? 33.459 21.113 22.939 1.00 0.00 41 GLU A CA 6
ATOM 5327 C C . GLU A 1 41 ? 34.077 22.507 23.003 1.00 0.00 41 GLU A C 6
ATOM 5328 O O . GLU A 1 41 ? 34.810 22.912 22.100 1.00 0.00 41 GLU A O 6
ATOM 5340 N N . ASP A 1 42 ? 33.778 23.234 24.074 1.00 0.00 42 ASP A N 6
ATOM 5341 C CA . ASP A 1 42 ? 34.312 24.579 24.246 1.00 0.00 42 ASP A CA 6
ATOM 5342 C C . ASP A 1 42 ? 33.919 25.476 23.070 1.00 0.00 42 ASP A C 6
ATOM 5343 O O . ASP A 1 42 ? 34.750 26.212 22.539 1.00 0.00 42 ASP A O 6
ATOM 5352 N N . LYS A 1 43 ? 32.649 25.413 22.662 1.00 0.00 43 LYS A N 6
ATOM 5353 C CA . LYS A 1 43 ? 32.176 26.231 21.548 1.00 0.00 43 LYS A CA 6
ATOM 5354 C C . LYS A 1 43 ? 32.309 27.715 21.875 1.00 0.00 43 LYS A C 6
ATOM 5355 O O . LYS A 1 43 ? 32.658 28.522 21.012 1.00 0.00 43 LYS A O 6
ATOM 5374 N N . LEU A 1 44 ? 32.022 28.071 23.123 1.00 0.00 44 LEU A N 6
ATOM 5375 C CA . LEU A 1 44 ? 32.106 29.465 23.547 1.00 0.00 44 LEU A CA 6
ATOM 5376 C C . LEU A 1 44 ? 33.535 29.984 23.410 1.00 0.00 44 LEU A C 6
ATOM 5377 O O . LEU A 1 44 ? 33.753 31.125 23.002 1.00 0.00 44 LEU A O 6
ATOM 5393 N N . ALA A 1 45 ? 34.505 29.141 23.750 1.00 0.00 45 ALA A N 6
ATOM 5394 C CA . ALA A 1 45 ? 35.907 29.533 23.657 1.00 0.00 45 ALA A CA 6
ATOM 5395 C C . ALA A 1 45 ? 36.166 30.797 24.472 1.00 0.00 45 ALA A C 6
ATOM 5396 O O . ALA A 1 45 ? 37.047 31.591 24.138 1.00 0.00 45 ALA A O 6
ATOM 5403 N N . ASP A 1 46 ? 35.397 30.979 25.541 1.00 0.00 46 ASP A N 6
ATOM 5404 C CA . ASP A 1 46 ? 35.556 32.150 26.394 1.00 0.00 46 ASP A CA 6
ATOM 5405 C C . ASP A 1 46 ? 36.949 32.177 27.012 1.00 0.00 46 ASP A C 6
ATOM 5406 O O . ASP A 1 46 ? 37.570 33.234 27.124 1.00 0.00 46 ASP A O 6
ATOM 5415 N N . LYS A 1 47 ? 37.435 31.007 27.412 1.00 0.00 47 LYS A N 6
ATOM 5416 C CA . LYS A 1 47 ? 38.757 30.908 28.018 1.00 0.00 47 LYS A CA 6
ATOM 5417 C C . LYS A 1 47 ? 39.845 31.124 26.970 1.00 0.00 47 LYS A C 6
ATOM 5418 O O . LYS A 1 47 ? 39.700 30.716 25.818 1.00 0.00 47 LYS A O 6
ATOM 5437 N N . GLN A 1 48 ? 40.935 31.769 27.377 1.00 0.00 48 GLN A N 6
ATOM 5438 C CA . GLN A 1 48 ? 42.045 32.036 26.467 1.00 0.00 48 GLN A CA 6
ATOM 5439 C C . GLN A 1 48 ? 43.353 32.171 27.240 1.00 0.00 48 GLN A C 6
ATOM 5440 O O . GLN A 1 48 ? 43.350 32.442 28.442 1.00 0.00 48 GLN A O 6
ATOM 5454 N N . GLU A 1 49 ? 44.469 31.980 26.543 1.00 0.00 49 GLU A N 6
ATOM 5455 C CA . GLU A 1 49 ? 45.780 32.083 27.177 1.00 0.00 49 GLU A CA 6
ATOM 5456 C C . GLU A 1 49 ? 45.858 31.172 28.396 1.00 0.00 49 GLU A C 6
ATOM 5457 O O . GLU A 1 49 ? 46.411 31.550 29.431 1.00 0.00 49 GLU A O 6
ATOM 5469 N N . HIS A 1 50 ? 45.303 29.972 28.271 1.00 0.00 50 HIS A N 6
ATOM 5470 C CA . HIS A 1 50 ? 45.317 29.014 29.371 1.00 0.00 50 HIS A CA 6
ATOM 5471 C C . HIS A 1 50 ? 46.724 28.469 29.592 1.00 0.00 50 HIS A C 6
ATOM 5472 O O . HIS A 1 50 ? 47.506 28.343 28.650 1.00 0.00 50 HIS A O 6
ATOM 5486 N N . LEU A 1 51 ? 47.038 28.142 30.842 1.00 0.00 51 LEU A N 6
ATOM 5487 C CA . LEU A 1 51 ? 48.355 27.606 31.171 1.00 0.00 51 LEU A CA 6
ATOM 5488 C C . LEU A 1 51 ? 48.561 26.249 30.502 1.00 0.00 51 LEU A C 6
ATOM 5489 O O . LEU A 1 51 ? 49.638 25.958 29.985 1.00 0.00 51 LEU A O 6
ATOM 5505 N N . ASP A 1 52 ? 47.516 25.421 30.518 1.00 0.00 52 ASP A N 6
ATOM 5506 C CA . ASP A 1 52 ? 47.589 24.093 29.910 1.00 0.00 52 ASP A CA 6
ATOM 5507 C C . ASP A 1 52 ? 46.216 23.652 29.411 1.00 0.00 52 ASP A C 6
ATOM 5508 O O . ASP A 1 52 ? 46.036 22.512 28.985 1.00 0.00 52 ASP A O 6
ATOM 5517 N N . GLY A 1 53 ? 45.250 24.565 29.466 1.00 0.00 53 GLY A N 6
ATOM 5518 C CA . GLY A 1 53 ? 43.893 24.264 29.017 1.00 0.00 53 GLY A CA 6
ATOM 5519 C C . GLY A 1 53 ? 43.080 23.607 30.133 1.00 0.00 53 GLY A C 6
ATOM 5520 O O . GLY A 1 53 ? 43.622 23.267 31.184 1.00 0.00 53 GLY A O 6
ATOM 5524 N N . ALA A 1 54 ? 41.780 23.429 29.901 1.00 0.00 54 ALA A N 6
ATOM 5525 C CA . ALA A 1 54 ? 40.913 22.811 30.899 1.00 0.00 54 ALA A CA 6
ATOM 5526 C C . ALA A 1 54 ? 41.356 21.380 31.189 1.00 0.00 54 ALA A C 6
ATOM 5527 O O . ALA A 1 54 ? 41.344 20.939 32.339 1.00 0.00 54 ALA A O 6
ATOM 5534 N N . LEU A 1 55 ? 41.744 20.661 30.142 1.00 0.00 55 LEU A N 6
ATOM 5535 C CA . LEU A 1 55 ? 42.182 19.279 30.295 1.00 0.00 55 LEU A CA 6
ATOM 5536 C C . LEU A 1 55 ? 41.202 18.506 31.179 1.00 0.00 55 LEU A C 6
ATOM 5537 O O . LEU A 1 55 ? 40.020 18.396 30.856 1.00 0.00 55 LEU A O 6
ATOM 5553 N N . ARG A 1 56 ? 41.700 17.972 32.291 1.00 0.00 56 ARG A N 6
ATOM 5554 C CA . ARG A 1 56 ? 40.854 17.214 33.206 1.00 0.00 56 ARG A CA 6
ATOM 5555 C C . ARG A 1 56 ? 39.891 18.144 33.939 1.00 0.00 56 ARG A C 6
ATOM 5556 O O . ARG A 1 56 ? 40.238 19.277 34.269 1.00 0.00 56 ARG A O 6
ATOM 5577 N N . TYR A 1 57 ? 38.681 17.655 34.190 1.00 0.00 57 TYR A N 6
ATOM 5578 C CA . TYR A 1 57 ? 37.676 18.452 34.885 1.00 0.00 57 TYR A CA 6
ATOM 5579 C C . TYR A 1 57 ? 36.473 17.588 35.253 1.00 0.00 57 TYR A C 6
ATOM 5580 O O . TYR A 1 57 ? 36.113 17.575 36.419 1.00 0.00 57 TYR A O 6
ATOM 5599 N N . GLY A 1 1 ? -12.061 13.323 62.456 1.00 0.00 1 GLY A N 7
ATOM 5600 C CA . GLY A 1 1 ? -12.534 14.555 63.150 1.00 0.00 1 GLY A CA 7
ATOM 5601 C C . GLY A 1 1 ? -13.549 15.277 62.270 1.00 0.00 1 GLY A C 7
ATOM 5602 O O . GLY A 1 1 ? -14.626 15.655 62.730 1.00 0.00 1 GLY A O 7
ATOM 5608 N N . SER A 1 2 ? -13.196 15.466 61.001 1.00 0.00 2 SER A N 7
ATOM 5609 C CA . SER A 1 2 ? -14.077 16.144 60.058 1.00 0.00 2 SER A CA 7
ATOM 5610 C C . SER A 1 2 ? -13.819 15.635 58.645 1.00 0.00 2 SER A C 7
ATOM 5611 O O . SER A 1 2 ? -12.704 15.236 58.312 1.00 0.00 2 SER A O 7
ATOM 5619 N N . ALA A 1 3 ? -14.856 15.653 57.818 1.00 0.00 3 ALA A N 7
ATOM 5620 C CA . ALA A 1 3 ? -14.728 15.192 56.443 1.00 0.00 3 ALA A CA 7
ATOM 5621 C C . ALA A 1 3 ? -13.684 16.025 55.708 1.00 0.00 3 ALA A C 7
ATOM 5622 O O . ALA A 1 3 ? -12.919 15.508 54.894 1.00 0.00 3 ALA A O 7
ATOM 5629 N N . GLY A 1 4 ? -13.660 17.319 56.005 1.00 0.00 4 GLY A N 7
ATOM 5630 C CA . GLY A 1 4 ? -12.708 18.224 55.369 1.00 0.00 4 GLY A CA 7
ATOM 5631 C C . GLY A 1 4 ? -13.186 18.631 53.980 1.00 0.00 4 GLY A C 7
ATOM 5632 O O . GLY A 1 4 ? -14.315 18.335 53.590 1.00 0.00 4 GLY A O 7
ATOM 5636 N N . LEU A 1 5 ? -12.317 19.306 53.236 1.00 0.00 5 LEU A N 7
ATOM 5637 C CA . LEU A 1 5 ? -12.660 19.744 51.886 1.00 0.00 5 LEU A CA 7
ATOM 5638 C C . LEU A 1 5 ? -12.909 18.540 50.985 1.00 0.00 5 LEU A C 7
ATOM 5639 O O . LEU A 1 5 ? -13.818 18.550 50.155 1.00 0.00 5 LEU A O 7
ATOM 5655 N N . GLN A 1 6 ? -12.094 17.503 51.153 1.00 0.00 6 GLN A N 7
ATOM 5656 C CA . GLN A 1 6 ? -12.233 16.294 50.351 1.00 0.00 6 GLN A CA 7
ATOM 5657 C C . GLN A 1 6 ? -12.407 16.649 48.876 1.00 0.00 6 GLN A C 7
ATOM 5658 O O . GLN A 1 6 ? -13.496 16.512 48.319 1.00 0.00 6 GLN A O 7
ATOM 5672 N N . GLU A 1 7 ? -11.325 17.109 48.251 1.00 0.00 7 GLU A N 7
ATOM 5673 C CA . GLU A 1 7 ? -11.359 17.487 46.837 1.00 0.00 7 GLU A CA 7
ATOM 5674 C C . GLU A 1 7 ? -10.066 17.071 46.142 1.00 0.00 7 GLU A C 7
ATOM 5675 O O . GLU A 1 7 ? -8.973 17.449 46.568 1.00 0.00 7 GLU A O 7
ATOM 5687 N N . LYS A 1 8 ? -10.196 16.296 45.069 1.00 0.00 8 LYS A N 7
ATOM 5688 C CA . LYS A 1 8 ? -9.028 15.839 44.321 1.00 0.00 8 LYS A CA 7
ATOM 5689 C C . LYS A 1 8 ? -7.980 15.244 45.256 1.00 0.00 8 LYS A C 7
ATOM 5690 O O . LYS A 1 8 ? -6.789 15.529 45.129 1.00 0.00 8 LYS A O 7
ATOM 5709 N N . GLU A 1 9 ? -8.426 14.412 46.190 1.00 0.00 9 GLU A N 7
ATOM 5710 C CA . GLU A 1 9 ? -7.508 13.779 47.134 1.00 0.00 9 GLU A CA 7
ATOM 5711 C C . GLU A 1 9 ? -6.531 12.857 46.410 1.00 0.00 9 GLU A C 7
ATOM 5712 O O . GLU A 1 9 ? -5.353 12.790 46.760 1.00 0.00 9 GLU A O 7
ATOM 5724 N N . ARG A 1 10 ? -7.029 12.142 45.407 1.00 0.00 10 ARG A N 7
ATOM 5725 C CA . ARG A 1 10 ? -6.189 11.216 44.651 1.00 0.00 10 ARG A CA 7
ATOM 5726 C C . ARG A 1 10 ? -5.054 11.953 43.945 1.00 0.00 10 ARG A C 7
ATOM 5727 O O . ARG A 1 10 ? -3.981 11.389 43.727 1.00 0.00 10 ARG A O 7
ATOM 5748 N N . GLU A 1 11 ? -5.288 13.213 43.596 1.00 0.00 11 GLU A N 7
ATOM 5749 C CA . GLU A 1 11 ? -4.261 14.006 42.923 1.00 0.00 11 GLU A CA 7
ATOM 5750 C C . GLU A 1 11 ? -3.063 14.217 43.844 1.00 0.00 11 GLU A C 7
ATOM 5751 O O . GLU A 1 11 ? -1.915 14.170 43.406 1.00 0.00 11 GLU A O 7
ATOM 5763 N N . LEU A 1 12 ? -3.344 14.450 45.122 1.00 0.00 12 LEU A N 7
ATOM 5764 C CA . LEU A 1 12 ? -2.283 14.669 46.101 1.00 0.00 12 LEU A CA 7
ATOM 5765 C C . LEU A 1 12 ? -1.412 13.423 46.227 1.00 0.00 12 LEU A C 7
ATOM 5766 O O . LEU A 1 12 ? -0.191 13.519 46.352 1.00 0.00 12 LEU A O 7
ATOM 5782 N N . GLU A 1 13 ? -2.048 12.256 46.194 1.00 0.00 13 GLU A N 7
ATOM 5783 C CA . GLU A 1 13 ? -1.319 10.999 46.308 1.00 0.00 13 GLU A CA 7
ATOM 5784 C C . GLU A 1 13 ? -0.334 10.850 45.152 1.00 0.00 13 GLU A C 7
ATOM 5785 O O . GLU A 1 13 ? 0.808 10.429 45.347 1.00 0.00 13 GLU A O 7
ATOM 5797 N N . ASP A 1 14 ? -0.780 11.197 43.950 1.00 0.00 14 ASP A N 7
ATOM 5798 C CA . ASP A 1 14 ? 0.074 11.100 42.772 1.00 0.00 14 ASP A CA 7
ATOM 5799 C C . ASP A 1 14 ? 1.297 11.998 42.924 1.00 0.00 14 ASP A C 7
ATOM 5800 O O . ASP A 1 14 ? 2.417 11.595 42.609 1.00 0.00 14 ASP A O 7
ATOM 5809 N N . LEU A 1 15 ? 1.074 13.215 43.409 1.00 0.00 15 LEU A N 7
ATOM 5810 C CA . LEU A 1 15 ? 2.166 14.163 43.599 1.00 0.00 15 LEU A CA 7
ATOM 5811 C C . LEU A 1 15 ? 3.176 13.611 44.600 1.00 0.00 15 LEU A C 7
ATOM 5812 O O . LEU A 1 15 ? 4.385 13.686 44.382 1.00 0.00 15 LEU A O 7
ATOM 5828 N N . LYS A 1 16 ? 2.672 13.057 45.698 1.00 0.00 16 LYS A N 7
ATOM 5829 C CA . LYS A 1 16 ? 3.539 12.495 46.727 1.00 0.00 16 LYS A CA 7
ATOM 5830 C C . LYS A 1 16 ? 4.380 11.360 46.151 1.00 0.00 16 LYS A C 7
ATOM 5831 O O . LYS A 1 16 ? 5.579 11.269 46.411 1.00 0.00 16 LYS A O 7
ATOM 5850 N N . ASP A 1 17 ? 3.742 10.497 45.367 1.00 0.00 17 ASP A N 7
ATOM 5851 C CA . ASP A 1 17 ? 4.443 9.371 44.760 1.00 0.00 17 ASP A CA 7
ATOM 5852 C C . ASP A 1 17 ? 5.549 9.865 43.833 1.00 0.00 17 ASP A C 7
ATOM 5853 O O . ASP A 1 17 ? 6.637 9.292 43.789 1.00 0.00 17 ASP A O 7
ATOM 5862 N N . ALA A 1 18 ? 5.263 10.932 43.094 1.00 0.00 18 ALA A N 7
ATOM 5863 C CA . ALA A 1 18 ? 6.242 11.496 42.172 1.00 0.00 18 ALA A CA 7
ATOM 5864 C C . ALA A 1 18 ? 7.481 11.967 42.927 1.00 0.00 18 ALA A C 7
ATOM 5865 O O . ALA A 1 18 ? 8.606 11.787 42.463 1.00 0.00 18 ALA A O 7
ATOM 5872 N N . GLU A 1 19 ? 7.264 12.568 44.092 1.00 0.00 19 GLU A N 7
ATOM 5873 C CA . GLU A 1 19 ? 8.372 13.062 44.903 1.00 0.00 19 GLU A CA 7
ATOM 5874 C C . GLU A 1 19 ? 9.281 11.908 45.320 1.00 0.00 19 GLU A C 7
ATOM 5875 O O . GLU A 1 19 ? 10.505 12.027 45.284 1.00 0.00 19 GLU A O 7
ATOM 5887 N N . LEU A 1 20 ? 8.671 10.795 45.714 1.00 0.00 20 LEU A N 7
ATOM 5888 C CA . LEU A 1 20 ? 9.437 9.626 46.135 1.00 0.00 20 LEU A CA 7
ATOM 5889 C C . LEU A 1 20 ? 10.277 9.097 44.978 1.00 0.00 20 LEU A C 7
ATOM 5890 O O . LEU A 1 20 ? 11.424 8.690 45.166 1.00 0.00 20 LEU A O 7
ATOM 5906 N N . LYS A 1 21 ? 9.701 9.106 43.781 1.00 0.00 21 LYS A N 7
ATOM 5907 C CA . LYS A 1 21 ? 10.406 8.625 42.599 1.00 0.00 21 LYS A CA 7
ATOM 5908 C C . LYS A 1 21 ? 11.658 9.462 42.356 1.00 0.00 21 LYS A C 7
ATOM 5909 O O . LYS A 1 21 ? 12.724 8.929 42.050 1.00 0.00 21 LYS A O 7
ATOM 5928 N N . ARG A 1 22 ? 11.520 10.776 42.498 1.00 0.00 22 ARG A N 7
ATOM 5929 C CA . ARG A 1 22 ? 12.646 11.680 42.291 1.00 0.00 22 ARG A CA 7
ATOM 5930 C C . ARG A 1 22 ? 13.769 11.366 43.276 1.00 0.00 22 ARG A C 7
ATOM 5931 O O . ARG A 1 22 ? 14.942 11.333 42.904 1.00 0.00 22 ARG A O 7
ATOM 5952 N N . LEU A 1 23 ? 13.402 11.139 44.533 1.00 0.00 23 LEU A N 7
ATOM 5953 C CA . LEU A 1 23 ? 14.388 10.830 45.562 1.00 0.00 23 LEU A CA 7
ATOM 5954 C C . LEU A 1 23 ? 15.111 9.528 45.231 1.00 0.00 23 LEU A C 7
ATOM 5955 O O . LEU A 1 23 ? 16.322 9.413 45.424 1.00 0.00 23 LEU A O 7
ATOM 5971 N N . ASN A 1 24 ? 14.362 8.551 44.731 1.00 0.00 24 ASN A N 7
ATOM 5972 C CA . ASN A 1 24 ? 14.946 7.262 44.376 1.00 0.00 24 ASN A CA 7
ATOM 5973 C C . ASN A 1 24 ? 15.999 7.437 43.285 1.00 0.00 24 ASN A C 7
ATOM 5974 O O . ASN A 1 24 ? 17.060 6.814 43.329 1.00 0.00 24 ASN A O 7
ATOM 5985 N N . GLU A 1 25 ? 15.695 8.290 42.309 1.00 0.00 25 GLU A N 7
ATOM 5986 C CA . GLU A 1 25 ? 16.617 8.551 41.203 1.00 0.00 25 GLU A CA 7
ATOM 5987 C C . GLU A 1 25 ? 16.586 10.030 40.830 1.00 0.00 25 GLU A C 7
ATOM 5988 O O . GLU A 1 25 ? 15.516 10.625 40.702 1.00 0.00 25 GLU A O 7
ATOM 6000 N N . GLU A 1 26 ? 17.767 10.620 40.660 1.00 0.00 26 GLU A N 7
ATOM 6001 C CA . GLU A 1 26 ? 17.867 12.034 40.303 1.00 0.00 26 GLU A CA 7
ATOM 6002 C C . GLU A 1 26 ? 17.828 12.204 38.788 1.00 0.00 26 GLU A C 7
ATOM 6003 O O . GLU A 1 26 ? 18.674 11.669 38.070 1.00 0.00 26 GLU A O 7
ATOM 6015 N N . ARG A 1 27 ? 16.837 12.951 38.307 1.00 0.00 27 ARG A N 7
ATOM 6016 C CA . ARG A 1 27 ? 16.691 13.186 36.872 1.00 0.00 27 ARG A CA 7
ATOM 6017 C C . ARG A 1 27 ? 17.612 14.310 36.410 1.00 0.00 27 ARG A C 7
ATOM 6018 O O . ARG A 1 27 ? 17.790 14.527 35.212 1.00 0.00 27 ARG A O 7
ATOM 6039 N N . HIS A 1 28 ? 18.195 15.025 37.368 1.00 0.00 28 HIS A N 7
ATOM 6040 C CA . HIS A 1 28 ? 19.094 16.128 37.045 1.00 0.00 28 HIS A CA 7
ATOM 6041 C C . HIS A 1 28 ? 20.487 15.602 36.707 1.00 0.00 28 HIS A C 7
ATOM 6042 O O . HIS A 1 28 ? 21.333 16.339 36.204 1.00 0.00 28 HIS A O 7
ATOM 6056 N N . ASP A 1 29 ? 20.714 14.321 36.985 1.00 0.00 29 ASP A N 7
ATOM 6057 C CA . ASP A 1 29 ? 22.007 13.711 36.702 1.00 0.00 29 ASP A CA 7
ATOM 6058 C C . ASP A 1 29 ? 22.302 13.759 35.206 1.00 0.00 29 ASP A C 7
ATOM 6059 O O . ASP A 1 29 ? 23.436 14.007 34.795 1.00 0.00 29 ASP A O 7
ATOM 6068 N N . HIS A 1 30 ? 21.275 13.521 34.397 1.00 0.00 30 HIS A N 7
ATOM 6069 C CA . HIS A 1 30 ? 21.437 13.543 32.948 1.00 0.00 30 HIS A CA 7
ATOM 6070 C C . HIS A 1 30 ? 21.835 14.937 32.477 1.00 0.00 30 HIS A C 7
ATOM 6071 O O . HIS A 1 30 ? 22.673 15.087 31.585 1.00 0.00 30 HIS A O 7
ATOM 6085 N N . ASP A 1 31 ? 21.233 15.956 33.082 1.00 0.00 31 ASP A N 7
ATOM 6086 C CA . ASP A 1 31 ? 21.534 17.336 32.719 1.00 0.00 31 ASP A CA 7
ATOM 6087 C C . ASP A 1 31 ? 23.001 17.652 32.986 1.00 0.00 31 ASP A C 7
ATOM 6088 O O . ASP A 1 31 ? 23.651 18.346 32.205 1.00 0.00 31 ASP A O 7
ATOM 6097 N N . LYS A 1 32 ? 23.517 17.138 34.098 1.00 0.00 32 LYS A N 7
ATOM 6098 C CA . LYS A 1 32 ? 24.909 17.372 34.464 1.00 0.00 32 LYS A CA 7
ATOM 6099 C C . LYS A 1 32 ? 25.839 16.818 33.388 1.00 0.00 32 LYS A C 7
ATOM 6100 O O . LYS A 1 32 ? 26.810 17.469 33.001 1.00 0.00 32 LYS A O 7
ATOM 6119 N N . ARG A 1 33 ? 25.533 15.618 32.909 1.00 0.00 33 ARG A N 7
ATOM 6120 C CA . ARG A 1 33 ? 26.351 14.991 31.873 1.00 0.00 33 ARG A CA 7
ATOM 6121 C C . ARG A 1 33 ? 26.315 15.818 30.591 1.00 0.00 33 ARG A C 7
ATOM 6122 O O . ARG A 1 33 ? 27.331 15.973 29.913 1.00 0.00 33 ARG A O 7
ATOM 6143 N N . GLU A 1 34 ? 25.142 16.349 30.266 1.00 0.00 34 GLU A N 7
ATOM 6144 C CA . GLU A 1 34 ? 24.987 17.158 29.064 1.00 0.00 34 GLU A CA 7
ATOM 6145 C C . GLU A 1 34 ? 25.868 18.401 29.144 1.00 0.00 34 GLU A C 7
ATOM 6146 O O . GLU A 1 34 ? 26.520 18.777 28.170 1.00 0.00 34 GLU A O 7
ATOM 6158 N N . ALA A 1 35 ? 25.886 19.028 30.315 1.00 0.00 35 ALA A N 7
ATOM 6159 C CA . ALA A 1 35 ? 26.695 20.223 30.518 1.00 0.00 35 ALA A CA 7
ATOM 6160 C C . ALA A 1 35 ? 28.173 19.909 30.317 1.00 0.00 35 ALA A C 7
ATOM 6161 O O . ALA A 1 35 ? 28.921 20.712 29.760 1.00 0.00 35 ALA A O 7
ATOM 6168 N N . GLU A 1 36 ? 28.588 18.736 30.785 1.00 0.00 36 GLU A N 7
ATOM 6169 C CA . GLU A 1 36 ? 29.981 18.321 30.666 1.00 0.00 36 GLU A CA 7
ATOM 6170 C C . GLU A 1 36 ? 30.396 18.240 29.197 1.00 0.00 36 GLU A C 7
ATOM 6171 O O . GLU A 1 36 ? 31.491 18.668 28.832 1.00 0.00 36 GLU A O 7
ATOM 6183 N N . ARG A 1 37 ? 29.525 17.686 28.359 1.00 0.00 37 ARG A N 7
ATOM 6184 C CA . ARG A 1 37 ? 29.839 17.559 26.938 1.00 0.00 37 ARG A CA 7
ATOM 6185 C C . ARG A 1 37 ? 30.028 18.935 26.305 1.00 0.00 37 ARG A C 7
ATOM 6186 O O . ARG A 1 37 ? 30.925 19.127 25.484 1.00 0.00 37 ARG A O 7
ATOM 6207 N N . LYS A 1 38 ? 29.188 19.888 26.694 1.00 0.00 38 LYS A N 7
ATOM 6208 C CA . LYS A 1 38 ? 29.289 21.240 26.155 1.00 0.00 38 LYS A CA 7
ATOM 6209 C C . LYS A 1 38 ? 30.625 21.870 26.535 1.00 0.00 38 LYS A C 7
ATOM 6210 O O . LYS A 1 38 ? 31.243 22.570 25.732 1.00 0.00 38 LYS A O 7
ATOM 6229 N N . ALA A 1 39 ? 31.064 21.619 27.764 1.00 0.00 39 ALA A N 7
ATOM 6230 C CA . ALA A 1 39 ? 32.327 22.169 28.241 1.00 0.00 39 ALA A CA 7
ATOM 6231 C C . ALA A 1 39 ? 33.488 21.668 27.388 1.00 0.00 39 ALA A C 7
ATOM 6232 O O . ALA A 1 39 ? 34.410 22.422 27.071 1.00 0.00 39 ALA A O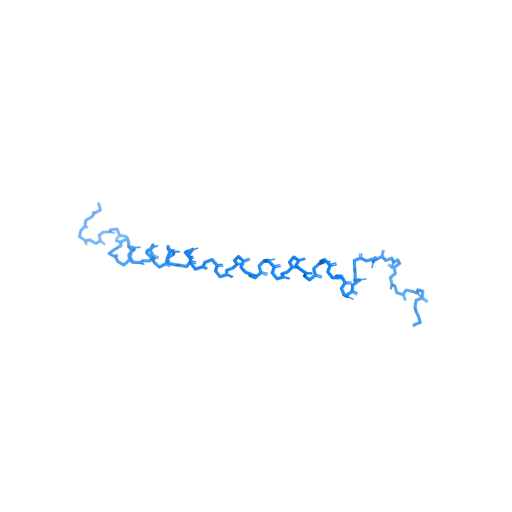 7
ATOM 6239 N N . LEU A 1 40 ? 33.440 20.393 27.017 1.00 0.00 40 LEU A N 7
ATOM 6240 C CA . LEU A 1 40 ? 34.495 19.805 26.200 1.00 0.00 40 LEU A CA 7
ATOM 6241 C C . LEU A 1 40 ? 34.559 20.495 24.841 1.00 0.00 40 LEU A C 7
ATOM 6242 O O . LEU A 1 40 ? 35.641 20.744 24.311 1.00 0.00 40 LEU A O 7
ATOM 6258 N N . GLU A 1 41 ? 33.392 20.803 24.284 1.00 0.00 41 GLU A N 7
ATOM 6259 C CA . GLU A 1 41 ? 33.327 21.466 22.987 1.00 0.00 41 GLU A CA 7
ATOM 6260 C C . GLU A 1 41 ? 34.000 22.833 23.065 1.00 0.00 41 GLU A C 7
ATOM 6261 O O . GLU A 1 41 ? 34.734 23.226 22.158 1.00 0.00 41 GLU A O 7
ATOM 6273 N N . ASP A 1 42 ? 33.741 23.552 24.152 1.00 0.00 42 ASP A N 7
ATOM 6274 C CA . ASP A 1 42 ? 34.324 24.876 24.339 1.00 0.00 42 ASP A CA 7
ATOM 6275 C C . ASP A 1 42 ? 35.847 24.789 24.385 1.00 0.00 42 ASP A C 7
ATOM 6276 O O . ASP A 1 42 ? 36.544 25.646 23.841 1.00 0.00 42 ASP A O 7
ATOM 6285 N N . LYS A 1 43 ? 36.356 23.751 25.040 1.00 0.00 43 LYS A N 7
ATOM 6286 C CA . LYS A 1 43 ? 37.800 23.564 25.151 1.00 0.00 43 LYS A CA 7
ATOM 6287 C C . LYS A 1 43 ? 38.422 23.425 23.765 1.00 0.00 43 LYS A C 7
ATOM 6288 O O . LYS A 1 43 ? 39.451 24.027 23.473 1.00 0.00 43 LYS A O 7
ATOM 6307 N N . LEU A 1 44 ? 37.788 22.626 22.914 1.00 0.00 44 LEU A N 7
ATOM 6308 C CA . LEU A 1 44 ? 38.288 22.416 21.560 1.00 0.00 44 LEU A CA 7
ATOM 6309 C C . LEU A 1 44 ? 38.284 23.730 20.781 1.00 0.00 44 LEU A C 7
ATOM 6310 O O . LEU A 1 44 ? 39.228 24.035 20.052 1.00 0.00 44 LEU A O 7
ATOM 6326 N N . ALA A 1 45 ? 37.207 24.496 20.933 1.00 0.00 45 ALA A N 7
ATOM 6327 C CA . ALA A 1 45 ? 37.072 25.773 20.234 1.00 0.00 45 ALA A CA 7
ATOM 6328 C C . ALA A 1 45 ? 37.764 26.899 20.998 1.00 0.00 45 ALA A C 7
ATOM 6329 O O . ALA A 1 45 ? 37.428 28.070 20.824 1.00 0.00 45 ALA A O 7
ATOM 6336 N N . ASP A 1 46 ? 38.727 26.544 21.843 1.00 0.00 46 ASP A N 7
ATOM 6337 C CA . ASP A 1 46 ? 39.448 27.546 22.623 1.00 0.00 46 ASP A CA 7
ATOM 6338 C C . ASP A 1 46 ? 40.521 28.220 21.773 1.00 0.00 46 ASP A C 7
ATOM 6339 O O . ASP A 1 46 ? 41.253 29.085 22.252 1.00 0.00 46 ASP A O 7
ATOM 6348 N N . LYS A 1 47 ? 40.608 27.815 20.510 1.00 0.00 47 LYS A N 7
ATOM 6349 C CA . LYS A 1 47 ? 41.596 28.387 19.602 1.00 0.00 47 LYS A CA 7
ATOM 6350 C C . LYS A 1 47 ? 41.228 29.824 19.247 1.00 0.00 47 LYS A C 7
ATOM 6351 O O . LYS A 1 47 ? 40.050 30.159 19.115 1.00 0.00 47 LYS A O 7
ATOM 6370 N N . GLN A 1 48 ? 42.242 30.670 19.097 1.00 0.00 48 GLN A N 7
ATOM 6371 C CA . GLN A 1 48 ? 42.013 32.068 18.758 1.00 0.00 48 GLN A CA 7
ATOM 6372 C C . GLN A 1 48 ? 41.374 32.201 17.377 1.00 0.00 48 GLN A C 7
ATOM 6373 O O . GLN A 1 48 ? 40.724 33.201 17.076 1.00 0.00 48 GLN A O 7
ATOM 6387 N N . GLU A 1 49 ? 41.559 31.182 16.546 1.00 0.00 49 GLU A N 7
ATOM 6388 C CA . GLU A 1 49 ? 40.996 31.192 15.200 1.00 0.00 49 GLU A CA 7
ATOM 6389 C C . GLU A 1 49 ? 41.440 32.436 14.436 1.00 0.00 49 GLU A C 7
ATOM 6390 O O . GLU A 1 49 ? 40.655 33.035 13.698 1.00 0.00 49 GLU A O 7
ATOM 6402 N N . HIS A 1 50 ? 42.703 32.814 14.605 1.00 0.00 50 HIS A N 7
ATOM 6403 C CA . HIS A 1 50 ? 43.243 33.980 13.916 1.00 0.00 50 HIS A CA 7
ATOM 6404 C C . HIS A 1 50 ? 42.332 35.194 14.090 1.00 0.00 50 HIS A C 7
ATOM 6405 O O . HIS A 1 50 ? 41.480 35.466 13.245 1.00 0.00 50 HIS A O 7
ATOM 6419 N N . LEU A 1 51 ? 42.524 35.924 15.187 1.00 0.00 51 LEU A N 7
ATOM 6420 C CA . LEU A 1 51 ? 41.717 37.116 15.456 1.00 0.00 51 LEU A CA 7
ATOM 6421 C C . LEU A 1 51 ? 42.318 38.328 14.740 1.00 0.00 51 LEU A C 7
ATOM 6422 O O . LEU A 1 51 ? 43.203 38.179 13.897 1.00 0.00 51 LEU A O 7
ATOM 6438 N N . ASP A 1 52 ? 41.835 39.530 15.074 1.00 0.00 52 ASP A N 7
ATOM 6439 C CA . ASP A 1 52 ? 42.340 40.750 14.448 1.00 0.00 52 ASP A CA 7
ATOM 6440 C C . ASP A 1 52 ? 43.531 41.303 15.227 1.00 0.00 52 ASP A C 7
ATOM 6441 O O . ASP A 1 52 ? 44.026 42.391 14.930 1.00 0.00 52 ASP A O 7
ATOM 6450 N N . GLY A 1 53 ? 43.986 40.547 16.222 1.00 0.00 53 GLY A N 7
ATOM 6451 C CA . GLY A 1 53 ? 45.124 40.969 17.035 1.00 0.00 53 GLY A CA 7
ATOM 6452 C C . GLY A 1 53 ? 44.687 41.933 18.134 1.00 0.00 53 GLY A C 7
ATOM 6453 O O . GLY A 1 53 ? 45.515 42.443 18.889 1.00 0.00 53 GLY A O 7
ATOM 6457 N N . ALA A 1 54 ? 43.385 42.176 18.219 1.00 0.00 54 ALA A N 7
ATOM 6458 C CA . ALA A 1 54 ? 42.851 43.080 19.232 1.00 0.00 54 ALA A CA 7
ATOM 6459 C C . ALA A 1 54 ? 43.107 42.527 20.630 1.00 0.00 54 ALA A C 7
ATOM 6460 O O . ALA A 1 54 ? 43.035 41.318 20.853 1.00 0.00 54 ALA A O 7
ATOM 6467 N N . LEU A 1 55 ? 43.407 43.420 21.567 1.00 0.00 55 LEU A N 7
ATOM 6468 C CA . LEU A 1 55 ? 43.674 43.008 22.941 1.00 0.00 55 LEU A CA 7
ATOM 6469 C C . LEU A 1 55 ? 42.437 42.357 23.552 1.00 0.00 55 LEU A C 7
ATOM 6470 O O . LEU A 1 55 ? 42.540 41.370 24.280 1.00 0.00 55 LEU A O 7
ATOM 6486 N N . ARG A 1 56 ? 41.269 42.917 23.251 1.00 0.00 56 ARG A N 7
ATOM 6487 C CA . ARG A 1 56 ? 40.018 42.380 23.777 1.00 0.00 56 ARG A CA 7
ATOM 6488 C C . ARG A 1 56 ? 39.696 41.042 23.117 1.00 0.00 56 ARG A C 7
ATOM 6489 O O . ARG A 1 56 ? 39.736 40.916 21.894 1.00 0.00 56 ARG A O 7
ATOM 6510 N N . TYR A 1 57 ? 39.379 40.046 23.937 1.00 0.00 57 TYR A N 7
ATOM 6511 C CA . TYR A 1 57 ? 39.052 38.720 23.423 1.00 0.00 57 TYR A CA 7
ATOM 6512 C C . TYR A 1 57 ? 37.694 38.739 22.727 1.00 0.00 57 TYR A C 7
ATOM 6513 O O . TYR A 1 57 ? 37.649 38.424 21.549 1.00 0.00 57 TYR A O 7
ATOM 6532 N N . GLY A 1 1 ? 20.500 -4.275 14.506 1.00 0.00 1 GLY A N 8
ATOM 6533 C CA . GLY A 1 1 ? 19.151 -3.886 14.007 1.00 0.00 1 GLY A CA 8
ATOM 6534 C C . GLY A 1 1 ? 18.346 -5.140 13.683 1.00 0.00 1 GLY A C 8
ATOM 6535 O O . GLY A 1 1 ? 18.051 -5.415 12.520 1.00 0.00 1 GLY A O 8
ATOM 6541 N N . SER A 1 2 ? 17.993 -5.898 14.721 1.00 0.00 2 SER A N 8
ATOM 6542 C CA . SER A 1 2 ? 17.219 -7.127 14.554 1.00 0.00 2 SER A CA 8
ATOM 6543 C C . SER A 1 2 ? 16.002 -7.108 15.469 1.00 0.00 2 SER A C 8
ATOM 6544 O O . SER A 1 2 ? 16.008 -6.456 16.513 1.00 0.00 2 SER A O 8
ATOM 6552 N N . ALA A 1 3 ? 14.960 -7.827 15.072 1.00 0.00 3 ALA A N 8
ATOM 6553 C CA . ALA A 1 3 ? 13.742 -7.886 15.867 1.00 0.00 3 ALA A CA 8
ATOM 6554 C C . ALA A 1 3 ? 14.041 -8.458 17.247 1.00 0.00 3 ALA A C 8
ATOM 6555 O O . ALA A 1 3 ? 13.480 -8.017 18.250 1.00 0.00 3 ALA A O 8
ATOM 6562 N N . GLY A 1 4 ? 14.928 -9.446 17.289 1.00 0.00 4 GLY A N 8
ATOM 6563 C CA . GLY A 1 4 ? 15.299 -10.079 18.550 1.00 0.00 4 GLY A CA 8
ATOM 6564 C C . GLY A 1 4 ? 14.273 -11.135 18.950 1.00 0.00 4 GLY A C 8
ATOM 6565 O O . GLY A 1 4 ? 14.388 -11.756 20.006 1.00 0.00 4 GLY A O 8
ATOM 6569 N N . LEU A 1 5 ? 13.273 -11.338 18.095 1.00 0.00 5 LEU A N 8
ATOM 6570 C CA . LEU A 1 5 ? 12.235 -12.329 18.371 1.00 0.00 5 LEU A CA 8
ATOM 6571 C C . LEU A 1 5 ? 12.837 -13.730 18.418 1.00 0.00 5 LEU A C 8
ATOM 6572 O O . LEU A 1 5 ? 12.455 -14.551 19.252 1.00 0.00 5 LEU A O 8
ATOM 6588 N N . GLN A 1 6 ? 13.780 -13.995 17.520 1.00 0.00 6 GLN A N 8
ATOM 6589 C CA . GLN A 1 6 ? 14.427 -15.300 17.473 1.00 0.00 6 GLN A CA 8
ATOM 6590 C C . GLN A 1 6 ? 15.205 -15.559 18.760 1.00 0.00 6 GLN A C 8
ATOM 6591 O O . GLN A 1 6 ? 15.204 -16.674 19.281 1.00 0.00 6 GLN A O 8
ATOM 6605 N N . GLU A 1 7 ? 15.867 -14.524 19.266 1.00 0.00 7 GLU A N 8
ATOM 6606 C CA . GLU A 1 7 ? 16.644 -14.657 20.494 1.00 0.00 7 GLU A CA 8
ATOM 6607 C C . GLU A 1 7 ? 15.719 -14.963 21.669 1.00 0.00 7 GLU A C 8
ATOM 6608 O O . GLU A 1 7 ? 14.729 -14.266 21.887 1.00 0.00 7 GLU A O 8
ATOM 6620 N N . LYS A 1 8 ? 16.052 -16.007 22.427 1.00 0.00 8 LYS A N 8
ATOM 6621 C CA . LYS A 1 8 ? 15.246 -16.400 23.587 1.00 0.00 8 LYS A CA 8
ATOM 6622 C C . LYS A 1 8 ? 15.841 -15.824 24.868 1.00 0.00 8 LYS A C 8
ATOM 6623 O O . LYS A 1 8 ? 15.204 -15.845 25.921 1.00 0.00 8 LYS A O 8
ATOM 6642 N N . GLU A 1 9 ? 17.061 -15.307 24.772 1.00 0.00 9 GLU A N 8
ATOM 6643 C CA . GLU A 1 9 ? 17.725 -14.725 25.937 1.00 0.00 9 GLU A CA 8
ATOM 6644 C C . GLU A 1 9 ? 16.966 -13.496 26.430 1.00 0.00 9 GLU A C 8
ATOM 6645 O O . GLU A 1 9 ? 16.814 -13.291 27.634 1.00 0.00 9 GLU A O 8
ATOM 6657 N N . ARG A 1 10 ? 16.490 -12.686 25.491 1.00 0.00 10 ARG A N 8
ATOM 6658 C CA . ARG A 1 10 ? 15.743 -11.481 25.835 1.00 0.00 10 ARG A CA 8
ATOM 6659 C C . ARG A 1 10 ? 16.497 -10.644 26.865 1.00 0.00 10 ARG A C 8
ATOM 6660 O O . ARG A 1 10 ? 15.921 -9.759 27.498 1.00 0.00 10 ARG A O 8
ATOM 6681 N N . GLU A 1 11 ? 17.786 -10.920 27.023 1.00 0.00 11 GLU A N 8
ATOM 6682 C CA . GLU A 1 11 ? 18.605 -10.174 27.976 1.00 0.00 11 GLU A CA 8
ATOM 6683 C C . GLU A 1 11 ? 18.736 -8.714 27.552 1.00 0.00 11 GLU A C 8
ATOM 6684 O O . GLU A 1 11 ? 18.711 -7.811 28.388 1.00 0.00 11 GLU A O 8
ATOM 6696 N N . LEU A 1 12 ? 18.881 -8.492 26.250 1.00 0.00 12 LEU A N 8
ATOM 6697 C CA . LEU A 1 12 ? 19.022 -7.137 25.728 1.00 0.00 12 LEU A CA 8
ATOM 6698 C C . LEU A 1 12 ? 17.769 -6.317 26.023 1.00 0.00 12 LEU A C 8
ATOM 6699 O O . LEU A 1 12 ? 17.855 -5.140 26.370 1.00 0.00 12 LEU A O 8
ATOM 6715 N N . GLU A 1 13 ? 16.607 -6.947 25.889 1.00 0.00 13 GLU A N 8
ATOM 6716 C CA . GLU A 1 13 ? 15.346 -6.259 26.151 1.00 0.00 13 GLU A CA 8
ATOM 6717 C C . GLU A 1 13 ? 15.258 -5.840 27.615 1.00 0.00 13 GLU A C 8
ATOM 6718 O O . GLU A 1 13 ? 14.780 -4.751 27.933 1.00 0.00 13 GLU A O 8
ATOM 6730 N N . ASP A 1 14 ? 15.723 -6.713 28.503 1.00 0.00 14 ASP A N 8
ATOM 6731 C CA . ASP A 1 14 ? 15.692 -6.426 29.933 1.00 0.00 14 ASP A CA 8
ATOM 6732 C C . ASP A 1 14 ? 16.532 -5.194 30.255 1.00 0.00 14 ASP A C 8
ATOM 6733 O O . ASP A 1 14 ? 16.124 -4.341 31.043 1.00 0.00 14 ASP A O 8
ATOM 6742 N N . LEU A 1 15 ? 17.710 -5.110 29.644 1.00 0.00 15 LEU A N 8
ATOM 6743 C CA . LEU A 1 15 ? 18.603 -3.981 29.878 1.00 0.00 15 LEU A CA 8
ATOM 6744 C C . LEU A 1 15 ? 17.955 -2.677 29.419 1.00 0.00 15 LEU A C 8
ATOM 6745 O O . LEU A 1 15 ? 18.082 -1.645 30.079 1.00 0.00 15 LEU A O 8
ATOM 6761 N N . LYS A 1 16 ? 17.262 -2.730 28.286 1.00 0.00 16 LYS A N 8
ATOM 6762 C CA . LYS A 1 16 ? 16.600 -1.543 27.753 1.00 0.00 16 LYS A CA 8
ATOM 6763 C C . LYS A 1 16 ? 15.534 -1.041 28.721 1.00 0.00 16 LYS A C 8
ATOM 6764 O O . LYS A 1 16 ? 15.375 0.165 28.913 1.00 0.00 16 LYS A O 8
ATOM 6783 N N . ASP A 1 17 ? 14.806 -1.971 29.330 1.00 0.00 17 ASP A N 8
ATOM 6784 C CA . ASP A 1 17 ? 13.757 -1.607 30.275 1.00 0.00 17 ASP A CA 8
ATOM 6785 C C . ASP A 1 17 ? 14.344 -0.844 31.459 1.00 0.00 17 ASP A C 8
ATOM 6786 O O . ASP A 1 17 ? 13.783 0.157 31.905 1.00 0.00 17 ASP A O 8
ATOM 6795 N N . ALA A 1 18 ? 15.474 -1.326 31.964 1.00 0.00 18 ALA A N 8
ATOM 6796 C CA . ALA A 1 18 ? 16.131 -0.683 33.097 1.00 0.00 18 ALA A CA 8
ATOM 6797 C C . ALA A 1 18 ? 16.537 0.745 32.745 1.00 0.00 18 ALA A C 8
ATOM 6798 O O . ALA A 1 18 ? 16.419 1.654 33.567 1.00 0.00 18 ALA A O 8
ATOM 6805 N N . GLU A 1 19 ? 17.020 0.934 31.521 1.00 0.00 19 GLU A N 8
ATOM 6806 C CA . GLU A 1 19 ? 17.445 2.255 31.074 1.00 0.00 19 GLU A CA 8
ATOM 6807 C C . GLU A 1 19 ? 16.274 3.233 31.100 1.00 0.00 19 GLU A C 8
ATOM 6808 O O . GLU A 1 19 ? 16.419 4.377 31.528 1.00 0.00 19 GLU A O 8
ATOM 6820 N N . LEU A 1 20 ? 15.113 2.773 30.645 1.00 0.00 20 LEU A N 8
ATOM 6821 C CA . LEU A 1 20 ? 13.923 3.619 30.630 1.00 0.00 20 LEU A CA 8
ATOM 6822 C C . LEU A 1 20 ? 13.496 3.945 32.062 1.00 0.00 20 LEU A C 8
ATOM 6823 O O . LEU A 1 20 ? 13.085 5.069 32.356 1.00 0.00 20 LEU A O 8
ATOM 6839 N N . LYS A 1 21 ? 13.597 2.959 32.946 1.00 0.00 21 LYS A N 8
ATOM 6840 C CA . LYS A 1 21 ? 13.219 3.156 34.342 1.00 0.00 21 LYS A CA 8
ATOM 6841 C C . LYS A 1 21 ? 14.080 4.248 34.970 1.00 0.00 21 LYS A C 8
ATOM 6842 O O . LYS A 1 21 ? 13.579 5.114 35.682 1.00 0.00 21 LYS A O 8
ATOM 6861 N N . ARG A 1 22 ? 15.377 4.200 34.698 1.00 0.00 22 ARG A N 8
ATOM 6862 C CA . ARG A 1 22 ? 16.304 5.189 35.237 1.00 0.00 22 ARG A CA 8
ATOM 6863 C C . ARG A 1 22 ? 15.968 6.588 34.721 1.00 0.00 22 ARG A C 8
ATOM 6864 O O . ARG A 1 22 ? 16.073 7.574 35.450 1.00 0.00 22 ARG A O 8
ATOM 6885 N N . LEU A 1 23 ? 15.590 6.662 33.449 1.00 0.00 23 LEU A N 8
ATOM 6886 C CA . LEU A 1 23 ? 15.266 7.938 32.814 1.00 0.00 23 LEU A CA 8
ATOM 6887 C C . LEU A 1 23 ? 14.108 8.650 33.516 1.00 0.00 23 LEU A C 8
ATOM 6888 O O . LEU A 1 23 ? 14.132 9.871 33.674 1.00 0.00 23 LEU A O 8
ATOM 6904 N N . ASN A 1 24 ? 13.083 7.900 33.911 1.00 0.00 24 ASN A N 8
ATOM 6905 C CA . ASN A 1 24 ? 11.923 8.508 34.562 1.00 0.00 24 ASN A CA 8
ATOM 6906 C C . ASN A 1 24 ? 12.331 9.255 35.830 1.00 0.00 24 ASN A C 8
ATOM 6907 O O . ASN A 1 24 ? 11.566 10.066 36.352 1.00 0.00 24 ASN A O 8
ATOM 6918 N N . GLU A 1 25 ? 13.540 8.980 36.324 1.00 0.00 25 GLU A N 8
ATOM 6919 C CA . GLU A 1 25 ? 14.038 9.638 37.537 1.00 0.00 25 GLU A CA 8
ATOM 6920 C C . GLU A 1 25 ? 15.519 10.001 37.377 1.00 0.00 25 GLU A C 8
ATOM 6921 O O . GLU A 1 25 ? 16.104 9.770 36.319 1.00 0.00 25 GLU A O 8
ATOM 6933 N N . GLU A 1 26 ? 16.126 10.573 38.423 1.00 0.00 26 GLU A N 8
ATOM 6934 C CA . GLU A 1 26 ? 17.533 10.952 38.355 1.00 0.00 26 GLU A CA 8
ATOM 6935 C C . GLU A 1 26 ? 17.798 11.765 37.087 1.00 0.00 26 GLU A C 8
ATOM 6936 O O . GLU A 1 26 ? 18.890 11.713 36.522 1.00 0.00 26 GLU A O 8
ATOM 6948 N N . ARG A 1 27 ? 16.791 12.514 36.645 1.00 0.00 27 ARG A N 8
ATOM 6949 C CA . ARG A 1 27 ? 16.929 13.331 35.444 1.00 0.00 27 ARG A CA 8
ATOM 6950 C C . ARG A 1 27 ? 17.970 14.429 35.650 1.00 0.00 27 ARG A C 8
ATOM 6951 O O . ARG A 1 27 ? 18.547 14.936 34.688 1.00 0.00 27 ARG A O 8
ATOM 6972 N N . HIS A 1 28 ? 18.202 14.789 36.907 1.00 0.00 28 HIS A N 8
ATOM 6973 C CA . HIS A 1 28 ? 19.174 15.830 37.224 1.00 0.00 28 HIS A CA 8
ATOM 6974 C C . HIS A 1 28 ? 20.577 15.404 36.802 1.00 0.00 28 HIS A C 8
ATOM 6975 O O . HIS A 1 28 ? 21.355 16.211 36.293 1.00 0.00 28 HIS A O 8
ATOM 6989 N N . ASP A 1 29 ? 20.897 14.133 37.020 1.00 0.00 29 ASP A N 8
ATOM 6990 C CA . ASP A 1 29 ? 22.211 13.613 36.660 1.00 0.00 29 ASP A CA 8
ATOM 6991 C C . ASP A 1 29 ? 22.442 13.727 35.156 1.00 0.00 29 ASP A C 8
ATOM 6992 O O . ASP A 1 29 ? 23.541 14.056 34.711 1.00 0.00 29 ASP A O 8
ATOM 7001 N N . HIS A 1 30 ? 21.400 13.451 34.378 1.00 0.00 30 HIS A N 8
ATOM 7002 C CA . HIS A 1 30 ? 21.504 13.524 32.925 1.00 0.00 30 HIS A CA 8
ATOM 7003 C C . HIS A 1 30 ? 21.792 14.954 32.478 1.00 0.00 30 HIS A C 8
ATOM 7004 O O . HIS A 1 30 ? 22.575 15.179 31.555 1.00 0.00 30 HIS A O 8
ATOM 7018 N N . ASP A 1 31 ? 21.154 15.915 33.136 1.00 0.00 31 ASP A N 8
ATOM 7019 C CA . ASP A 1 31 ? 21.349 17.321 32.794 1.00 0.00 31 ASP A CA 8
ATOM 7020 C C . ASP A 1 31 ? 22.806 17.726 32.987 1.00 0.00 31 ASP A C 8
ATOM 7021 O O . ASP A 1 31 ? 23.384 18.419 32.149 1.00 0.00 31 ASP A O 8
ATOM 7030 N N . LYS A 1 32 ? 23.396 17.287 34.094 1.00 0.00 32 LYS A N 8
ATOM 7031 C CA . LYS A 1 32 ? 24.792 17.611 34.381 1.00 0.00 32 LYS A CA 8
ATOM 7032 C C . LYS A 1 32 ? 25.713 17.013 33.321 1.00 0.00 32 LYS A C 8
ATOM 7033 O O . LYS A 1 32 ? 26.684 17.643 32.904 1.00 0.00 32 LYS A O 8
ATOM 7052 N N . ARG A 1 33 ? 25.402 15.795 32.890 1.00 0.00 33 ARG A N 8
ATOM 7053 C CA . ARG A 1 33 ? 26.212 15.123 31.880 1.00 0.00 33 ARG A CA 8
ATOM 7054 C C . ARG A 1 33 ? 26.226 15.927 30.583 1.00 0.00 33 ARG A C 8
ATOM 7055 O O . ARG A 1 33 ? 27.271 16.088 29.953 1.00 0.00 33 ARG A O 8
ATOM 7076 N N . GLU A 1 34 ? 25.060 16.428 30.190 1.00 0.00 34 GLU A N 8
ATOM 7077 C CA . GLU A 1 34 ? 24.949 17.212 28.965 1.00 0.00 34 GLU A CA 8
ATOM 7078 C C . GLU A 1 34 ? 25.813 18.467 29.061 1.00 0.00 34 GLU A C 8
ATOM 7079 O O . GLU A 1 34 ? 26.491 18.839 28.104 1.00 0.00 34 GLU A O 8
ATOM 7091 N N . ALA A 1 35 ? 25.783 19.113 30.221 1.00 0.00 35 ALA A N 8
ATOM 7092 C CA . ALA A 1 35 ? 26.567 20.325 30.431 1.00 0.00 35 ALA A CA 8
ATOM 7093 C C . ALA A 1 35 ? 28.057 20.034 30.275 1.00 0.00 35 ALA A C 8
ATOM 7094 O O . ALA A 1 35 ? 28.800 20.837 29.711 1.00 0.00 35 ALA A O 8
ATOM 7101 N N . GLU A 1 36 ? 28.484 18.883 30.780 1.00 0.00 36 GLU A N 8
ATOM 7102 C CA . GLU A 1 36 ? 29.887 18.492 30.696 1.00 0.00 36 GLU A CA 8
ATOM 7103 C C . GLU A 1 36 ? 30.322 18.346 29.240 1.00 0.00 36 GLU A C 8
ATOM 7104 O O . GLU A 1 36 ? 31.440 18.712 28.878 1.00 0.00 36 GLU A O 8
ATOM 7116 N N . ARG A 1 37 ? 29.437 17.803 28.412 1.00 0.00 37 ARG A N 8
ATOM 7117 C CA . ARG A 1 37 ? 29.746 17.606 26.999 1.00 0.00 37 ARG A CA 8
ATOM 7118 C C . ARG A 1 37 ? 30.063 18.940 26.328 1.00 0.00 37 ARG A C 8
ATOM 7119 O O . ARG A 1 37 ? 31.014 19.042 25.552 1.00 0.00 37 ARG A O 8
ATOM 7140 N N . LYS A 1 38 ? 29.265 19.959 26.629 1.00 0.00 38 LYS A N 8
ATOM 7141 C CA . LYS A 1 38 ? 29.479 21.278 26.043 1.00 0.00 38 LYS A CA 8
ATOM 7142 C C . LYS A 1 38 ? 30.839 21.836 26.449 1.00 0.00 38 LYS A C 8
ATOM 7143 O O . LYS A 1 38 ? 31.528 22.459 25.642 1.00 0.00 38 LYS A O 8
ATOM 7162 N N . ALA A 1 39 ? 31.219 21.612 27.702 1.00 0.00 39 ALA A N 8
ATOM 7163 C CA . ALA A 1 39 ? 32.500 22.103 28.198 1.00 0.00 39 ALA A CA 8
ATOM 7164 C C . ALA A 1 39 ? 33.652 21.493 27.406 1.00 0.00 39 ALA A C 8
ATOM 7165 O O . ALA A 1 39 ? 34.620 22.178 27.073 1.00 0.00 39 ALA A O 8
ATOM 7172 N N . LEU A 1 40 ? 33.538 20.205 27.099 1.00 0.00 40 LEU A N 8
ATOM 7173 C CA . LEU A 1 40 ? 34.575 19.518 26.336 1.00 0.00 40 LEU A CA 8
ATOM 7174 C C . LEU A 1 40 ? 34.590 20.032 24.895 1.00 0.00 40 LEU A C 8
ATOM 7175 O O . LEU A 1 40 ? 35.653 20.203 24.297 1.00 0.00 40 LEU A O 8
ATOM 7191 N N . GLU A 1 41 ? 33.403 20.274 24.347 1.00 0.00 41 GLU A N 8
ATOM 7192 C CA . GLU A 1 41 ? 33.290 20.766 22.979 1.00 0.00 41 GLU A CA 8
ATOM 7193 C C . GLU A 1 41 ? 33.968 22.125 22.841 1.00 0.00 41 GLU A C 8
ATOM 7194 O O . GLU A 1 41 ? 34.661 22.387 21.858 1.00 0.00 41 GLU A O 8
ATOM 7206 N N . ASP A 1 42 ? 33.764 22.988 23.832 1.00 0.00 42 ASP A N 8
ATOM 7207 C CA . ASP A 1 42 ? 34.362 24.318 23.808 1.00 0.00 42 ASP A CA 8
ATOM 7208 C C . ASP A 1 42 ? 35.884 24.221 23.791 1.00 0.00 42 ASP A C 8
ATOM 7209 O O . ASP A 1 42 ? 36.556 24.985 23.098 1.00 0.00 42 ASP A O 8
ATOM 7218 N N . LYS A 1 43 ? 36.421 23.277 24.556 1.00 0.00 43 LYS A N 8
ATOM 7219 C CA . LYS A 1 43 ? 37.865 23.089 24.622 1.00 0.00 43 LYS A CA 8
ATOM 7220 C C . LYS A 1 43 ? 38.417 22.738 23.243 1.00 0.00 43 LYS A C 8
ATOM 7221 O O . LYS A 1 43 ? 39.446 23.266 22.822 1.00 0.00 43 LYS A O 8
ATOM 7240 N N . LEU A 1 44 ? 37.727 21.841 22.546 1.00 0.00 44 LEU A N 8
ATOM 7241 C CA . LEU A 1 44 ? 38.157 21.424 21.215 1.00 0.00 44 LEU A CA 8
ATOM 7242 C C . LEU A 1 44 ? 38.133 22.605 20.250 1.00 0.00 44 LEU A C 8
ATOM 7243 O O . LEU A 1 44 ? 39.024 22.751 19.412 1.00 0.00 44 LEU A O 8
ATOM 7259 N N . ALA A 1 45 ? 37.109 23.443 20.371 1.00 0.00 45 ALA A N 8
ATOM 7260 C CA . ALA A 1 45 ? 36.982 24.607 19.499 1.00 0.00 45 ALA A CA 8
ATOM 7261 C C . ALA A 1 45 ? 38.172 25.543 19.677 1.00 0.00 45 ALA A C 8
ATOM 7262 O O . ALA A 1 45 ? 38.691 26.094 18.705 1.00 0.00 45 ALA A O 8
ATOM 7269 N N . ASP A 1 46 ? 38.603 25.718 20.922 1.00 0.00 46 ASP A N 8
ATOM 7270 C CA . ASP A 1 46 ? 39.736 26.590 21.214 1.00 0.00 46 ASP A CA 8
ATOM 7271 C C . ASP A 1 46 ? 40.321 26.268 22.586 1.00 0.00 46 ASP A C 8
ATOM 7272 O O . ASP A 1 46 ? 39.655 25.668 23.430 1.00 0.00 46 ASP A O 8
ATOM 7281 N N . LYS A 1 47 ? 41.571 26.673 22.803 1.00 0.00 47 LYS A N 8
ATOM 7282 C CA . LYS A 1 47 ? 42.251 26.430 24.078 1.00 0.00 47 LYS A CA 8
ATOM 7283 C C . LYS A 1 47 ? 43.027 27.675 24.500 1.00 0.00 47 LYS A C 8
ATOM 7284 O O . LYS A 1 47 ? 43.793 28.234 23.715 1.00 0.00 47 LYS A O 8
ATOM 7303 N N . GLN A 1 48 ? 42.822 28.105 25.746 1.00 0.00 48 GLN A N 8
ATOM 7304 C CA . GLN A 1 48 ? 43.505 29.291 26.271 1.00 0.00 48 GLN A CA 8
ATOM 7305 C C . GLN A 1 48 ? 44.108 28.997 27.642 1.00 0.00 48 GLN A C 8
ATOM 7306 O O . GLN A 1 48 ? 43.561 28.214 28.418 1.00 0.00 48 GLN A O 8
ATOM 7320 N N . GLU A 1 49 ? 45.237 29.636 27.934 1.00 0.00 49 GLU A N 8
ATOM 7321 C CA . GLU A 1 49 ? 45.911 29.445 29.218 1.00 0.00 49 GLU A CA 8
ATOM 7322 C C . GLU A 1 49 ? 45.363 30.420 30.255 1.00 0.00 49 GLU A C 8
ATOM 7323 O O . GLU A 1 49 ? 45.728 30.363 31.429 1.00 0.00 49 GLU A O 8
ATOM 7335 N N . HIS A 1 50 ? 44.491 31.317 29.808 1.00 0.00 50 HIS A N 8
ATOM 7336 C CA . HIS A 1 50 ? 43.901 32.309 30.701 1.00 0.00 50 HIS A CA 8
ATOM 7337 C C . HIS A 1 50 ? 43.123 31.637 31.829 1.00 0.00 50 HIS A C 8
ATOM 7338 O O . HIS A 1 50 ? 43.276 31.995 32.997 1.00 0.00 50 HIS A O 8
ATOM 7352 N N . LEU A 1 51 ? 42.281 30.666 31.476 1.00 0.00 51 LEU A N 8
ATOM 7353 C CA . LEU A 1 51 ? 41.478 29.958 32.474 1.00 0.00 51 LEU A CA 8
ATOM 7354 C C . LEU A 1 51 ? 41.214 28.521 32.034 1.00 0.00 51 LEU A C 8
ATOM 7355 O O . LEU A 1 51 ? 41.183 27.606 32.858 1.00 0.00 51 LEU A O 8
ATOM 7371 N N . ASP A 1 52 ? 41.018 28.326 30.734 1.00 0.00 52 ASP A N 8
ATOM 7372 C CA . ASP A 1 52 ? 40.752 26.992 30.207 1.00 0.00 52 ASP A CA 8
ATOM 7373 C C . ASP A 1 52 ? 41.923 26.057 30.493 1.00 0.00 52 ASP A C 8
ATOM 7374 O O . ASP A 1 52 ? 41.727 24.888 30.828 1.00 0.00 52 ASP A O 8
ATOM 7383 N N . GLY A 1 53 ? 43.138 26.577 30.363 1.00 0.00 53 GLY A N 8
ATOM 7384 C CA . GLY A 1 53 ? 44.332 25.776 30.614 1.00 0.00 53 GLY A CA 8
ATOM 7385 C C . GLY A 1 53 ? 44.622 25.696 32.112 1.00 0.00 53 GLY A C 8
ATOM 7386 O O . GLY A 1 53 ? 43.914 26.297 32.919 1.00 0.00 53 GLY A O 8
ATOM 7390 N N . ALA A 1 54 ? 45.664 24.950 32.482 1.00 0.00 54 ALA A N 8
ATOM 7391 C CA . ALA A 1 54 ? 46.023 24.809 33.888 1.00 0.00 54 ALA A CA 8
ATOM 7392 C C . ALA A 1 54 ? 44.832 24.303 34.697 1.00 0.00 54 ALA A C 8
ATOM 7393 O O . ALA A 1 54 ? 44.625 24.715 35.838 1.00 0.00 54 ALA A O 8
ATOM 7400 N N . LEU A 1 55 ? 44.054 23.408 34.097 1.00 0.00 55 LEU A N 8
ATOM 7401 C CA . LEU A 1 55 ? 42.886 22.852 34.772 1.00 0.00 55 LEU A CA 8
ATOM 7402 C C . LEU A 1 55 ? 43.309 22.105 36.033 1.00 0.00 55 LEU A C 8
ATOM 7403 O O . LEU A 1 55 ? 42.694 22.252 37.089 1.00 0.00 55 LEU A O 8
ATOM 7419 N N . ARG A 1 56 ? 44.363 21.303 35.915 1.00 0.00 56 ARG A N 8
ATOM 7420 C CA . ARG A 1 56 ? 44.858 20.538 37.053 1.00 0.00 56 ARG A CA 8
ATOM 7421 C C . ARG A 1 56 ? 45.431 21.471 38.115 1.00 0.00 56 ARG A C 8
ATOM 7422 O O . ARG A 1 56 ? 46.220 22.364 37.810 1.00 0.00 56 ARG A O 8
ATOM 7443 N N . TYR A 1 57 ? 45.028 21.257 39.363 1.00 0.00 57 TYR A N 8
ATOM 7444 C CA . TYR A 1 57 ? 45.507 22.086 40.463 1.00 0.00 57 TYR A CA 8
ATOM 7445 C C . TYR A 1 57 ? 46.951 21.734 40.808 1.00 0.00 57 TYR A C 8
ATOM 7446 O O . TYR A 1 57 ? 47.157 20.702 41.425 1.00 0.00 57 TYR A O 8
ATOM 7465 N N . GLY A 1 1 ? 6.458 -23.644 21.223 1.00 0.00 1 GLY A N 9
ATOM 7466 C CA . GLY A 1 1 ? 6.411 -22.164 21.053 1.00 0.00 1 GLY A CA 9
ATOM 7467 C C . GLY A 1 1 ? 7.660 -21.539 21.667 1.00 0.00 1 GLY A C 9
ATOM 7468 O O . GLY A 1 1 ? 7.876 -21.622 22.876 1.00 0.00 1 GLY A O 9
ATOM 7474 N N . SER A 1 2 ? 8.479 -20.914 20.825 1.00 0.00 2 SER A N 9
ATOM 7475 C CA . SER A 1 2 ? 9.705 -20.277 21.292 1.00 0.00 2 SER A CA 9
ATOM 7476 C C . SER A 1 2 ? 10.125 -19.168 20.333 1.00 0.00 2 SER A C 9
ATOM 7477 O O . SER A 1 2 ? 9.653 -19.105 19.198 1.00 0.00 2 SER A O 9
ATOM 7485 N N . ALA A 1 3 ? 11.012 -18.296 20.797 1.00 0.00 3 ALA A N 9
ATOM 7486 C CA . ALA A 1 3 ? 11.486 -17.194 19.971 1.00 0.00 3 ALA A CA 9
ATOM 7487 C C . ALA A 1 3 ? 12.181 -17.729 18.719 1.00 0.00 3 ALA A C 9
ATOM 7488 O O . ALA A 1 3 ? 12.023 -17.181 17.628 1.00 0.00 3 ALA A O 9
ATOM 7495 N N . GLY A 1 4 ? 12.938 -18.809 18.885 1.00 0.00 4 GLY A N 9
ATOM 7496 C CA . GLY A 1 4 ? 13.643 -19.422 17.762 1.00 0.00 4 GLY A CA 9
ATOM 7497 C C . GLY A 1 4 ? 14.958 -18.708 17.453 1.00 0.00 4 GLY A C 9
ATOM 7498 O O . GLY A 1 4 ? 15.503 -17.988 18.289 1.00 0.00 4 GLY A O 9
ATOM 7502 N N . LEU A 1 5 ? 15.459 -18.933 16.241 1.00 0.00 5 LEU A N 9
ATOM 7503 C CA . LEU A 1 5 ? 16.717 -18.333 15.799 1.00 0.00 5 LEU A CA 9
ATOM 7504 C C . LEU A 1 5 ? 16.625 -16.810 15.782 1.00 0.00 5 LEU A C 9
ATOM 7505 O O . LEU A 1 5 ? 17.597 -16.118 16.084 1.00 0.00 5 LEU A O 9
ATOM 7521 N N . GLN A 1 6 ? 15.459 -16.295 15.418 1.00 0.00 6 GLN A N 9
ATOM 7522 C CA . GLN A 1 6 ? 15.260 -14.851 1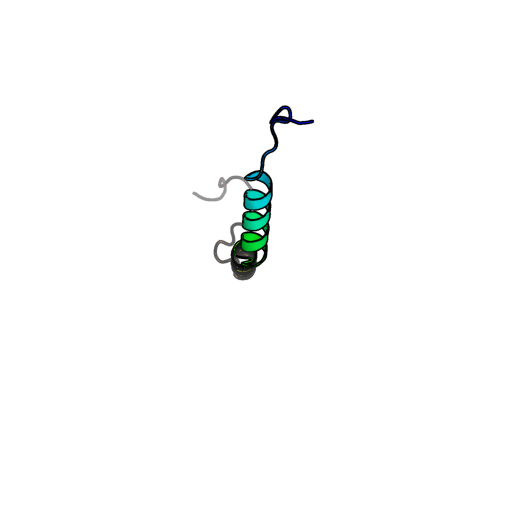5.355 1.00 0.00 6 GLN A CA 9
ATOM 7523 C C . GLN A 1 6 ? 15.494 -14.215 16.721 1.00 0.00 6 GLN A C 9
ATOM 7524 O O . GLN A 1 6 ? 16.061 -13.127 16.816 1.00 0.00 6 GLN A O 9
ATOM 7538 N N . GLU A 1 7 ? 15.055 -14.896 17.775 1.00 0.00 7 GLU A N 9
ATOM 7539 C CA . GLU A 1 7 ? 15.228 -14.383 19.130 1.00 0.00 7 GLU A CA 9
ATOM 7540 C C . GLU A 1 7 ? 14.610 -12.993 19.259 1.00 0.00 7 GLU A C 9
ATOM 7541 O O . GLU A 1 7 ? 15.139 -12.128 19.957 1.00 0.00 7 GLU A O 9
ATOM 7553 N N . LYS A 1 8 ? 13.488 -12.792 18.578 1.00 0.00 8 LYS A N 9
ATOM 7554 C CA . LYS A 1 8 ? 12.793 -11.509 18.612 1.00 0.00 8 LYS A CA 9
ATOM 7555 C C . LYS A 1 8 ? 12.325 -11.181 20.029 1.00 0.00 8 LYS A C 9
ATOM 7556 O O . LYS A 1 8 ? 12.423 -10.037 20.474 1.00 0.00 8 LYS A O 9
ATOM 7575 N N . GLU A 1 9 ? 11.806 -12.186 20.727 1.00 0.00 9 GLU A N 9
ATOM 7576 C CA . GLU A 1 9 ? 11.313 -11.985 22.088 1.00 0.00 9 GLU A CA 9
ATOM 7577 C C . GLU A 1 9 ? 12.435 -11.546 23.025 1.00 0.00 9 GLU A C 9
ATOM 7578 O O . GLU A 1 9 ? 12.236 -10.683 23.880 1.00 0.00 9 GLU A O 9
ATOM 7590 N N . ARG A 1 10 ? 13.613 -12.138 22.863 1.00 0.00 10 ARG A N 9
ATOM 7591 C CA . ARG A 1 10 ? 14.749 -11.789 23.710 1.00 0.00 10 ARG A CA 9
ATOM 7592 C C . ARG A 1 10 ? 15.139 -10.328 23.511 1.00 0.00 10 ARG A C 9
ATOM 7593 O O . ARG A 1 10 ? 15.480 -9.632 24.467 1.00 0.00 10 ARG A O 9
ATOM 7614 N N . GLU A 1 11 ? 15.085 -9.868 22.266 1.00 0.00 11 GLU A N 9
ATOM 7615 C CA . GLU A 1 11 ? 15.434 -8.483 21.960 1.00 0.00 11 GLU A CA 9
ATOM 7616 C C . GLU A 1 11 ? 14.473 -7.521 22.651 1.00 0.00 11 GLU A C 9
ATOM 7617 O O . GLU A 1 11 ? 14.885 -6.479 23.159 1.00 0.00 11 GLU A O 9
ATOM 7629 N N . LEU A 1 12 ? 13.194 -7.877 22.668 1.00 0.00 12 LEU A N 9
ATOM 7630 C CA . LEU A 1 12 ? 12.186 -7.036 23.304 1.00 0.00 12 LEU A CA 9
ATOM 7631 C C . LEU A 1 12 ? 12.461 -6.913 24.799 1.00 0.00 12 LEU A C 9
ATOM 7632 O O . LEU A 1 12 ? 12.306 -5.842 25.384 1.00 0.00 12 LEU A O 9
ATOM 7648 N N . GLU A 1 13 ? 12.877 -8.018 25.410 1.00 0.00 13 GLU A N 9
ATOM 7649 C CA . GLU A 1 13 ? 13.177 -8.021 26.839 1.00 0.00 13 GLU A CA 9
ATOM 7650 C C . GLU A 1 13 ? 14.345 -7.090 27.145 1.00 0.00 13 GLU A C 9
ATOM 7651 O O . GLU A 1 13 ? 14.343 -6.389 28.157 1.00 0.00 13 GLU A O 9
ATOM 7663 N N . ASP A 1 14 ? 15.343 -7.091 26.268 1.00 0.00 14 ASP A N 9
ATOM 7664 C CA . ASP A 1 14 ? 16.514 -6.243 26.457 1.00 0.00 14 ASP A CA 9
ATOM 7665 C C . ASP A 1 14 ? 16.114 -4.770 26.468 1.00 0.00 14 ASP A C 9
ATOM 7666 O O . ASP A 1 14 ? 16.637 -3.980 27.254 1.00 0.00 14 ASP A O 9
ATOM 7675 N N . LEU A 1 15 ? 15.183 -4.408 25.591 1.00 0.00 15 LEU A N 9
ATOM 7676 C CA . LEU A 1 15 ? 14.720 -3.027 25.509 1.00 0.00 15 LEU A CA 9
ATOM 7677 C C . LEU A 1 15 ? 14.050 -2.613 26.816 1.00 0.00 15 LEU A C 9
ATOM 7678 O O . LEU A 1 15 ? 14.225 -1.489 27.286 1.00 0.00 15 LEU A O 9
ATOM 7694 N N . LYS A 1 16 ? 13.283 -3.530 27.398 1.00 0.00 16 LYS A N 9
ATOM 7695 C CA . LYS A 1 16 ? 12.589 -3.249 28.650 1.00 0.00 16 LYS A CA 9
ATOM 7696 C C . LYS A 1 16 ? 13.595 -2.924 29.751 1.00 0.00 16 LYS A C 9
ATOM 7697 O O . LYS A 1 16 ? 13.400 -1.987 30.525 1.00 0.00 16 LYS A O 9
ATOM 7716 N N . ASP A 1 17 ? 14.668 -3.704 29.816 1.00 0.00 17 ASP A N 9
ATOM 7717 C CA . ASP A 1 17 ? 15.697 -3.490 30.827 1.00 0.00 17 ASP A CA 9
ATOM 7718 C C . ASP A 1 17 ? 16.320 -2.107 30.674 1.00 0.00 17 ASP A C 9
ATOM 7719 O O . ASP A 1 17 ? 16.544 -1.405 31.660 1.00 0.00 17 ASP A O 9
ATOM 7728 N N . ALA A 1 18 ? 16.600 -1.723 29.434 1.00 0.00 18 ALA A N 9
ATOM 7729 C CA . ALA A 1 18 ? 17.199 -0.421 29.164 1.00 0.00 18 ALA A CA 9
ATOM 7730 C C . ALA A 1 18 ? 16.281 0.703 29.634 1.00 0.00 18 ALA A C 9
ATOM 7731 O O . ALA A 1 18 ? 16.742 1.704 30.181 1.00 0.00 18 ALA A O 9
ATOM 7738 N N . GLU A 1 19 ? 14.982 0.532 29.414 1.00 0.00 19 GLU A N 9
ATOM 7739 C CA . GLU A 1 19 ? 14.010 1.541 29.818 1.00 0.00 19 GLU A CA 9
ATOM 7740 C C . GLU A 1 19 ? 14.019 1.724 31.333 1.00 0.00 19 GLU A C 9
ATOM 7741 O O . GLU A 1 19 ? 13.917 2.844 31.833 1.00 0.00 19 GLU A O 9
ATOM 7753 N N . LEU A 1 20 ? 14.143 0.618 32.058 1.00 0.00 20 LEU A N 9
ATOM 7754 C CA . LEU A 1 20 ? 14.164 0.671 33.516 1.00 0.00 20 LEU A CA 9
ATOM 7755 C C . LEU A 1 20 ? 15.375 1.462 34.001 1.00 0.00 20 LEU A C 9
ATOM 7756 O O . LEU A 1 20 ? 15.283 2.230 34.959 1.00 0.00 20 LEU A O 9
ATOM 7772 N N . LYS A 1 21 ? 16.508 1.269 33.335 1.00 0.00 21 LYS A N 9
ATOM 7773 C CA . LYS A 1 21 ? 17.731 1.970 33.709 1.00 0.00 21 LYS A CA 9
ATOM 7774 C C . LYS A 1 21 ? 17.555 3.477 33.551 1.00 0.00 21 LYS A C 9
ATOM 7775 O O . LYS A 1 21 ? 18.028 4.256 34.380 1.00 0.00 21 LYS A O 9
ATOM 7794 N N . ARG A 1 22 ? 16.870 3.881 32.486 1.00 0.00 22 ARG A N 9
ATOM 7795 C CA . ARG A 1 22 ? 16.638 5.298 32.232 1.00 0.00 22 ARG A CA 9
ATOM 7796 C C . ARG A 1 22 ? 15.850 5.921 33.382 1.00 0.00 22 ARG A C 9
ATOM 7797 O O . ARG A 1 22 ? 16.177 7.011 33.851 1.00 0.00 22 ARG A O 9
ATOM 7818 N N . LEU A 1 23 ? 14.813 5.222 33.828 1.00 0.00 23 LEU A N 9
ATOM 7819 C CA . LEU A 1 23 ? 13.985 5.716 34.923 1.00 0.00 23 LEU A CA 9
ATOM 7820 C C . LEU A 1 23 ? 14.814 5.845 36.198 1.00 0.00 23 LEU A C 9
ATOM 7821 O O . LEU A 1 23 ? 14.656 6.801 36.957 1.00 0.00 23 LEU A O 9
ATOM 7837 N N . ASN A 1 24 ? 15.695 4.877 36.425 1.00 0.00 24 ASN A N 9
ATOM 7838 C CA . ASN A 1 24 ? 16.543 4.892 37.611 1.00 0.00 24 ASN A CA 9
ATOM 7839 C C . ASN A 1 24 ? 17.432 6.133 37.617 1.00 0.00 24 ASN A C 9
ATOM 7840 O O . ASN A 1 24 ? 17.631 6.759 38.658 1.00 0.00 24 ASN A O 9
ATOM 7851 N N . GLU A 1 25 ? 17.962 6.480 36.450 1.00 0.00 25 GLU A N 9
ATOM 7852 C CA . GLU A 1 25 ? 18.829 7.647 36.333 1.00 0.00 25 GLU A CA 9
ATOM 7853 C C . GLU A 1 25 ? 18.063 8.918 36.688 1.00 0.00 25 GLU A C 9
ATOM 7854 O O . GLU A 1 25 ? 16.948 9.135 36.213 1.00 0.00 25 GLU A O 9
ATOM 7866 N N . GLU A 1 26 ? 18.668 9.753 37.527 1.00 0.00 26 GLU A N 9
ATOM 7867 C CA . GLU A 1 26 ? 18.032 11.000 37.939 1.00 0.00 26 GLU A CA 9
ATOM 7868 C C . GLU A 1 26 ? 18.027 12.003 36.790 1.00 0.00 26 GLU A C 9
ATOM 7869 O O . GLU A 1 26 ? 18.966 12.057 35.995 1.00 0.00 26 GLU A O 9
ATOM 7881 N N . ARG A 1 27 ? 16.963 12.796 36.708 1.00 0.00 27 ARG A N 9
ATOM 7882 C CA . ARG A 1 27 ? 16.846 13.794 35.652 1.00 0.00 27 ARG A CA 9
ATOM 7883 C C . ARG A 1 27 ? 17.963 14.827 35.767 1.00 0.00 27 ARG A C 9
ATOM 7884 O O . ARG A 1 27 ? 18.521 15.267 34.761 1.00 0.00 27 ARG A O 9
ATOM 7905 N N . HIS A 1 28 ? 18.285 15.210 36.997 1.00 0.00 28 HIS A N 9
ATOM 7906 C CA . HIS A 1 28 ? 19.337 16.193 37.232 1.00 0.00 28 HIS A CA 9
ATOM 7907 C C . HIS A 1 28 ? 20.683 15.659 36.752 1.00 0.00 28 HIS A C 9
ATOM 7908 O O . HIS A 1 28 ? 21.485 16.396 36.179 1.00 0.00 28 HIS A O 9
ATOM 7922 N N . ASP A 1 29 ? 20.923 14.375 36.991 1.00 0.00 29 ASP A N 9
ATOM 7923 C CA . ASP A 1 29 ? 22.176 13.752 36.579 1.00 0.00 29 ASP A CA 9
ATOM 7924 C C . ASP A 1 29 ? 22.332 13.816 35.063 1.00 0.00 29 ASP A C 9
ATOM 7925 O O . ASP A 1 29 ? 23.427 14.052 34.552 1.00 0.00 29 ASP A O 9
ATOM 7934 N N . HIS A 1 30 ? 21.231 13.603 34.351 1.00 0.00 30 HIS A N 9
ATOM 7935 C CA . HIS A 1 30 ? 21.258 13.638 32.892 1.00 0.00 30 HIS A CA 9
ATOM 7936 C C . HIS A 1 30 ? 21.710 15.008 32.397 1.00 0.00 30 HIS A C 9
ATOM 7937 O O . HIS A 1 30 ? 22.560 15.109 31.512 1.00 0.00 30 HIS A O 9
ATOM 7951 N N . ASP A 1 31 ? 21.138 16.062 32.973 1.00 0.00 31 ASP A N 9
ATOM 7952 C CA . ASP A 1 31 ? 21.493 17.421 32.581 1.00 0.00 31 ASP A CA 9
ATOM 7953 C C . ASP A 1 31 ? 22.970 17.690 32.852 1.00 0.00 31 ASP A C 9
ATOM 7954 O O . ASP A 1 31 ? 23.649 18.340 32.057 1.00 0.00 31 ASP A O 9
ATOM 7963 N N . LYS A 1 32 ? 23.459 17.184 33.979 1.00 0.00 32 LYS A N 9
ATOM 7964 C CA . LYS A 1 32 ? 24.857 17.376 34.347 1.00 0.00 32 LYS A CA 9
ATOM 7965 C C . LYS A 1 32 ? 25.778 16.765 33.295 1.00 0.00 32 LYS A C 9
ATOM 7966 O O . LYS A 1 32 ? 26.774 17.371 32.902 1.00 0.00 32 LYS A O 9
ATOM 7985 N N . ARG A 1 33 ? 25.437 15.562 32.845 1.00 0.00 33 ARG A N 9
ATOM 7986 C CA . ARG A 1 33 ? 26.240 14.877 31.839 1.00 0.00 33 ARG A CA 9
ATOM 7987 C C . ARG A 1 33 ? 26.303 15.699 30.554 1.00 0.00 33 ARG A C 9
ATOM 7988 O O . ARG A 1 33 ? 27.367 15.849 29.954 1.00 0.00 33 ARG A O 9
ATOM 8009 N N . GLU A 1 34 ? 25.158 16.233 30.144 1.00 0.00 34 GLU A N 9
ATOM 8010 C CA . GLU A 1 34 ? 25.100 17.045 28.931 1.00 0.00 34 GLU A CA 9
ATOM 8011 C C . GLU A 1 34 ? 25.943 18.305 29.088 1.00 0.00 34 GLU A C 9
ATOM 8012 O O . GLU A 1 34 ? 26.623 18.730 28.153 1.00 0.00 34 GLU A O 9
ATOM 8024 N N . ALA A 1 35 ? 25.896 18.900 30.276 1.00 0.00 35 ALA A N 9
ATOM 8025 C CA . ALA A 1 35 ? 26.661 20.112 30.545 1.00 0.00 35 ALA A CA 9
ATOM 8026 C C . ALA A 1 35 ? 28.156 19.848 30.391 1.00 0.00 35 ALA A C 9
ATOM 8027 O O . ALA A 1 35 ? 28.890 20.680 29.860 1.00 0.00 35 ALA A O 9
ATOM 8034 N N . GLU A 1 36 ? 28.597 18.685 30.858 1.00 0.00 36 GLU A N 9
ATOM 8035 C CA . GLU A 1 36 ? 30.006 18.322 30.766 1.00 0.00 36 GLU A CA 9
ATOM 8036 C C . GLU A 1 36 ? 30.444 18.249 29.306 1.00 0.00 36 GLU A C 9
ATOM 8037 O O . GLU A 1 36 ? 31.527 18.713 28.950 1.00 0.00 36 GLU A O 9
ATOM 8049 N N . ARG A 1 37 ? 29.595 17.665 28.468 1.00 0.00 37 ARG A N 9
ATOM 8050 C CA . ARG A 1 37 ? 29.904 17.537 27.048 1.00 0.00 37 ARG A CA 9
ATOM 8051 C C . ARG A 1 37 ? 30.038 18.915 26.408 1.00 0.00 37 ARG A C 9
ATOM 8052 O O . ARG A 1 37 ? 30.908 19.137 25.566 1.00 0.00 37 ARG A O 9
ATOM 8073 N N . LYS A 1 38 ? 29.170 19.837 26.812 1.00 0.00 38 LYS A N 9
ATOM 8074 C CA . LYS A 1 38 ? 29.199 21.190 26.270 1.00 0.00 38 LYS A CA 9
ATOM 8075 C C . LYS A 1 38 ? 30.538 21.856 26.573 1.00 0.00 38 LYS A C 9
ATOM 8076 O O . LYS A 1 38 ? 31.128 22.506 25.710 1.00 0.00 38 LYS A O 9
ATOM 8095 N N . ALA A 1 39 ? 31.011 21.693 27.804 1.00 0.00 39 ALA A N 9
ATOM 8096 C CA . ALA A 1 39 ? 32.280 22.288 28.209 1.00 0.00 39 ALA A CA 9
ATOM 8097 C C . ALA A 1 39 ? 33.427 21.739 27.364 1.00 0.00 39 ALA A C 9
ATOM 8098 O O . ALA A 1 39 ? 34.325 22.481 26.967 1.00 0.00 39 ALA A O 9
ATOM 8105 N N . LEU A 1 40 ? 33.390 20.439 27.094 1.00 0.00 40 LEU A N 9
ATOM 8106 C CA . LEU A 1 40 ? 34.433 19.806 26.294 1.00 0.00 40 LEU A CA 9
ATOM 8107 C C . LEU A 1 40 ? 34.446 20.384 24.882 1.00 0.00 40 LEU A C 9
ATOM 8108 O O . LEU A 1 40 ? 35.508 20.602 24.300 1.00 0.00 40 LEU A O 9
ATOM 8124 N N . GLU A 1 41 ? 33.258 20.629 24.338 1.00 0.00 41 GLU A N 9
ATOM 8125 C CA . GLU A 1 41 ? 33.145 21.182 22.992 1.00 0.00 41 GLU A CA 9
ATOM 8126 C C . GLU A 1 41 ? 33.783 22.565 22.926 1.00 0.00 41 GLU A C 9
ATOM 8127 O O . GLU A 1 41 ? 34.442 22.908 21.943 1.00 0.00 41 GLU A O 9
ATOM 8139 N N . ASP A 1 42 ? 33.584 23.355 23.975 1.00 0.00 42 ASP A N 9
ATOM 8140 C CA . ASP A 1 42 ? 34.145 24.700 24.025 1.00 0.00 42 ASP A CA 9
ATOM 8141 C C . ASP A 1 42 ? 35.668 24.648 23.966 1.00 0.00 42 ASP A C 9
ATOM 8142 O O . ASP A 1 42 ? 36.302 25.474 23.309 1.00 0.00 42 ASP A O 9
ATOM 8151 N N . LYS A 1 43 ? 36.249 23.671 24.655 1.00 0.00 43 LYS A N 9
ATOM 8152 C CA . LYS A 1 43 ? 37.700 23.522 24.674 1.00 0.00 43 LYS A CA 9
ATOM 8153 C C . LYS A 1 43 ? 38.223 23.279 23.261 1.00 0.00 43 LYS A C 9
ATOM 8154 O O . LYS A 1 43 ? 39.224 23.866 22.849 1.00 0.00 43 LYS A O 9
ATOM 8173 N N . LEU A 1 44 ? 37.537 22.412 22.523 1.00 0.00 44 LEU A N 9
ATOM 8174 C CA . LEU A 1 44 ? 37.937 22.100 21.155 1.00 0.00 44 LEU A CA 9
ATOM 8175 C C . LEU A 1 44 ? 37.853 23.348 20.282 1.00 0.00 44 LEU A C 9
ATOM 8176 O O . LEU A 1 44 ? 38.709 23.581 19.428 1.00 0.00 44 LEU A O 9
ATOM 8192 N N . ALA A 1 45 ? 36.815 24.147 20.504 1.00 0.00 45 ALA A N 9
ATOM 8193 C CA . ALA A 1 45 ? 36.622 25.370 19.734 1.00 0.00 45 ALA A CA 9
ATOM 8194 C C . ALA A 1 45 ? 37.798 26.322 19.936 1.00 0.00 45 ALA A C 9
ATOM 8195 O O . ALA A 1 45 ? 38.244 26.980 18.996 1.00 0.00 45 ALA A O 9
ATOM 8202 N N . ASP A 1 46 ? 38.290 26.393 21.168 1.00 0.00 46 ASP A N 9
ATOM 8203 C CA . ASP A 1 46 ? 39.411 27.271 21.481 1.00 0.00 46 ASP A CA 9
ATOM 8204 C C . ASP A 1 46 ? 40.643 26.882 20.669 1.00 0.00 46 ASP A C 9
ATOM 8205 O O . ASP A 1 46 ? 40.887 25.701 20.420 1.00 0.00 46 ASP A O 9
ATOM 8214 N N . LYS A 1 47 ? 41.411 27.884 20.256 1.00 0.00 47 LYS A N 9
ATOM 8215 C CA . LYS A 1 47 ? 42.614 27.641 19.467 1.00 0.00 47 LYS A CA 9
ATOM 8216 C C . LYS A 1 47 ? 43.621 26.809 20.256 1.00 0.00 47 LYS A C 9
ATOM 8217 O O . LYS A 1 47 ? 44.281 25.930 19.702 1.00 0.00 47 LYS A O 9
ATOM 8236 N N . GLN A 1 48 ? 43.736 27.093 21.549 1.00 0.00 48 GLN A N 9
ATOM 8237 C CA . GLN A 1 48 ? 44.670 26.362 22.397 1.00 0.00 48 GLN A CA 9
ATOM 8238 C C . GLN A 1 48 ? 44.198 24.927 22.604 1.00 0.00 48 GLN A C 9
ATOM 8239 O O . GLN A 1 48 ? 43.000 24.668 22.720 1.00 0.00 48 GLN A O 9
ATOM 8253 N N . GLU A 1 49 ? 45.151 23.995 22.648 1.00 0.00 49 GLU A N 9
ATOM 8254 C CA . GLU A 1 49 ? 44.837 22.577 22.839 1.00 0.00 49 GLU A CA 9
ATOM 8255 C C . GLU A 1 49 ? 45.751 21.965 23.896 1.00 0.00 49 GLU A C 9
ATOM 8256 O O . GLU A 1 49 ? 46.893 22.392 24.063 1.00 0.00 49 GLU A O 9
ATOM 8268 N N . HIS A 1 50 ? 45.240 20.965 24.605 1.00 0.00 50 HIS A N 9
ATOM 8269 C CA . HIS A 1 50 ? 46.021 20.301 25.644 1.00 0.00 50 HIS A CA 9
ATOM 8270 C C . HIS A 1 50 ? 47.121 19.437 25.028 1.00 0.00 50 HIS A C 9
ATOM 8271 O O . HIS A 1 50 ? 47.080 19.106 23.842 1.00 0.00 50 HIS A O 9
ATOM 8285 N N . LEU A 1 51 ? 48.103 19.081 25.849 1.00 0.00 51 LEU A N 9
ATOM 8286 C CA . LEU A 1 51 ? 49.224 18.257 25.396 1.00 0.00 51 LEU A CA 9
ATOM 8287 C C . LEU A 1 51 ? 48.757 16.862 24.985 1.00 0.00 51 LEU A C 9
ATOM 8288 O O . LEU A 1 51 ? 49.283 16.279 24.038 1.00 0.00 51 LEU A O 9
ATOM 8304 N N . ASP A 1 52 ? 47.785 16.323 25.714 1.00 0.00 52 ASP A N 9
ATOM 8305 C CA . ASP A 1 52 ? 47.280 14.983 25.426 1.00 0.00 52 ASP A CA 9
ATOM 8306 C C . ASP A 1 52 ? 46.395 14.979 24.183 1.00 0.00 52 ASP A C 9
ATOM 8307 O O . ASP A 1 52 ? 45.871 13.936 23.791 1.00 0.00 52 ASP A O 9
ATOM 8316 N N . GLY A 1 53 ? 46.233 16.142 23.563 1.00 0.00 53 GLY A N 9
ATOM 8317 C CA . GLY A 1 53 ? 45.410 16.243 22.362 1.00 0.00 53 GLY A CA 9
ATOM 8318 C C . GLY A 1 53 ? 45.969 15.366 21.246 1.00 0.00 53 GLY A C 9
ATOM 8319 O O . GLY A 1 53 ? 45.218 14.721 20.515 1.00 0.00 53 GLY A O 9
ATOM 8323 N N . ALA A 1 54 ? 47.293 15.352 21.120 1.00 0.00 54 ALA A N 9
ATOM 8324 C CA . ALA A 1 54 ? 47.944 14.553 20.088 1.00 0.00 54 ALA A CA 9
ATOM 8325 C C . ALA A 1 54 ? 47.639 13.071 20.278 1.00 0.00 54 ALA A C 9
ATOM 8326 O O . ALA A 1 54 ? 47.416 12.346 19.309 1.00 0.00 54 ALA A O 9
ATOM 8333 N N . LEU A 1 55 ? 47.634 12.627 21.530 1.00 0.00 55 LEU A N 9
ATOM 8334 C CA . LEU A 1 55 ? 47.358 11.226 21.830 1.00 0.00 55 LEU A CA 9
ATOM 8335 C C . LEU A 1 55 ? 45.948 10.853 21.386 1.00 0.00 55 LEU A C 9
ATOM 8336 O O . LEU A 1 55 ? 45.720 9.764 20.858 1.00 0.00 55 LEU A O 9
ATOM 8352 N N . ARG A 1 56 ? 45.002 11.763 21.603 1.00 0.00 56 ARG A N 9
ATOM 8353 C CA . ARG A 1 56 ? 43.618 11.514 21.218 1.00 0.00 56 ARG A CA 9
ATOM 8354 C C . ARG A 1 56 ? 43.468 11.561 19.701 1.00 0.00 56 ARG A C 9
ATOM 8355 O O . ARG A 1 56 ? 44.129 12.348 19.026 1.00 0.00 56 ARG A O 9
ATOM 8376 N N . TYR A 1 57 ? 42.591 10.712 19.172 1.00 0.00 57 TYR A N 9
ATOM 8377 C CA . TYR A 1 57 ? 42.362 10.666 17.733 1.00 0.00 57 TYR A CA 9
ATOM 8378 C C . TYR A 1 57 ? 42.178 12.075 17.176 1.00 0.00 57 TYR A C 9
ATOM 8379 O O . TYR A 1 57 ? 42.321 12.239 15.975 1.00 0.00 57 TYR A O 9
ATOM 8398 N N . GLY A 1 1 ? 12.608 -13.550 65.127 1.00 0.00 1 GLY A N 10
ATOM 8399 C CA . GLY A 1 1 ? 13.772 -13.098 64.315 1.00 0.00 1 GLY A CA 10
ATOM 8400 C C . GLY A 1 1 ? 14.219 -11.719 64.791 1.00 0.00 1 GLY A C 10
ATOM 8401 O O . GLY A 1 1 ? 13.755 -10.697 64.285 1.00 0.00 1 GLY A O 10
ATOM 8407 N N . SER A 1 2 ? 15.123 -11.698 65.764 1.00 0.00 2 SER A N 10
ATOM 8408 C CA . SER A 1 2 ? 15.626 -10.439 66.301 1.00 0.00 2 SER A CA 10
ATOM 8409 C C . SER A 1 2 ? 16.377 -9.660 65.225 1.00 0.00 2 SER A C 10
ATOM 8410 O O . SER A 1 2 ? 16.509 -8.440 65.306 1.00 0.00 2 SER A O 10
ATOM 8418 N N . ALA A 1 3 ? 16.866 -10.375 64.216 1.00 0.00 3 ALA A N 10
ATOM 8419 C CA . ALA A 1 3 ? 17.601 -9.740 63.129 1.00 0.00 3 ALA A CA 10
ATOM 8420 C C . ALA A 1 3 ? 16.714 -8.738 62.396 1.00 0.00 3 ALA A C 10
ATOM 8421 O O . ALA A 1 3 ? 17.164 -7.657 62.019 1.00 0.00 3 ALA A O 10
ATOM 8428 N N . GLY A 1 4 ? 15.452 -9.106 62.202 1.00 0.00 4 GLY A N 10
ATOM 8429 C CA . GLY A 1 4 ? 14.508 -8.232 61.512 1.00 0.00 4 GLY A CA 10
ATOM 8430 C C . GLY A 1 4 ? 14.655 -8.354 59.999 1.00 0.00 4 GLY A C 10
ATOM 8431 O O . GLY A 1 4 ? 13.968 -7.666 59.243 1.00 0.00 4 GLY A O 10
ATOM 8435 N N . LEU A 1 5 ? 15.553 -9.237 59.561 1.00 0.00 5 LEU A N 10
ATOM 8436 C CA . LEU A 1 5 ? 15.779 -9.445 58.130 1.00 0.00 5 LEU A CA 10
ATOM 8437 C C . LEU A 1 5 ? 14.849 -10.531 57.600 1.00 0.00 5 LEU A C 10
ATOM 8438 O O . LEU A 1 5 ? 14.791 -10.779 56.397 1.00 0.00 5 LEU A O 10
ATOM 8454 N N . GLN A 1 6 ? 14.123 -11.174 58.508 1.00 0.00 6 GLN A N 10
ATOM 8455 C CA . GLN A 1 6 ? 13.197 -12.233 58.121 1.00 0.00 6 GLN A CA 10
ATOM 8456 C C . GLN A 1 6 ? 12.105 -11.680 57.210 1.00 0.00 6 GLN A C 10
ATOM 8457 O O . GLN A 1 6 ? 11.710 -12.323 56.238 1.00 0.00 6 GLN A O 10
ATOM 8471 N N . GLU A 1 7 ? 11.621 -10.485 57.532 1.00 0.00 7 GLU A N 10
ATOM 8472 C CA . GLU A 1 7 ? 10.574 -9.856 56.737 1.00 0.00 7 GLU A CA 10
ATOM 8473 C C . GLU A 1 7 ? 11.129 -9.400 55.390 1.00 0.00 7 GLU A C 10
ATOM 8474 O O . GLU A 1 7 ? 12.270 -8.949 55.299 1.00 0.00 7 GLU A O 10
ATOM 8486 N N . LYS A 1 8 ? 10.310 -9.517 54.350 1.00 0.00 8 LYS A N 10
ATOM 8487 C CA . LYS A 1 8 ? 10.726 -9.111 53.011 1.00 0.00 8 LYS A CA 10
ATOM 8488 C C . LYS A 1 8 ? 10.805 -7.591 52.903 1.00 0.00 8 LYS A C 10
ATOM 8489 O O . LYS A 1 8 ? 11.503 -7.060 52.040 1.00 0.00 8 LYS A O 10
ATOM 8508 N N . GLU A 1 9 ? 10.083 -6.895 53.780 1.00 0.00 9 GLU A N 10
ATOM 8509 C CA . GLU A 1 9 ? 10.083 -5.433 53.769 1.00 0.00 9 GLU A CA 10
ATOM 8510 C C . GLU A 1 9 ? 9.609 -4.904 52.414 1.00 0.00 9 GLU A C 10
ATOM 8511 O O . GLU A 1 9 ? 10.205 -3.978 51.862 1.00 0.00 9 GLU A O 10
ATOM 8523 N N . ARG A 1 10 ? 8.545 -5.500 51.875 1.00 0.00 10 ARG A N 10
ATOM 8524 C CA . ARG A 1 10 ? 8.018 -5.080 50.582 1.00 0.00 10 ARG A CA 10
ATOM 8525 C C . ARG A 1 10 ? 7.549 -3.627 50.624 1.00 0.00 10 ARG A C 10
ATOM 8526 O O . ARG A 1 10 ? 7.735 -2.879 49.665 1.00 0.00 10 ARG A O 10
ATOM 8547 N N . GLU A 1 11 ? 6.926 -3.236 51.733 1.00 0.00 11 GLU A N 10
ATOM 8548 C CA . GLU A 1 11 ? 6.421 -1.873 51.867 1.00 0.00 11 GLU A CA 10
ATOM 8549 C C . GLU A 1 11 ? 7.559 -0.861 51.754 1.00 0.00 11 GLU A C 10
ATOM 8550 O O . GLU A 1 11 ? 7.440 0.138 51.046 1.00 0.00 11 GLU A O 10
ATOM 8562 N N . LEU A 1 12 ? 8.664 -1.124 52.447 1.00 0.00 12 LEU A N 10
ATOM 8563 C CA . LEU A 1 12 ? 9.808 -0.221 52.396 1.00 0.00 12 LEU A CA 10
ATOM 8564 C C . LEU A 1 12 ? 10.392 -0.181 50.987 1.00 0.00 12 LEU A C 10
ATOM 8565 O O . LEU A 1 12 ? 10.785 0.878 50.496 1.00 0.00 12 LEU A O 10
ATOM 8581 N N . GLU A 1 13 ? 10.439 -1.340 50.340 1.00 0.00 13 GLU A N 10
ATOM 8582 C CA . GLU A 1 13 ? 10.969 -1.426 48.982 1.00 0.00 13 GLU A CA 10
ATOM 8583 C C . GLU A 1 13 ? 10.102 -0.621 48.018 1.00 0.00 13 GLU A C 10
ATOM 8584 O O . GLU A 1 13 ? 10.611 0.039 47.112 1.00 0.00 13 GLU A O 10
ATOM 8596 N N . ASP A 1 14 ? 8.790 -0.683 48.219 1.00 0.00 14 ASP A N 10
ATOM 8597 C CA . ASP A 1 14 ? 7.859 0.041 47.362 1.00 0.00 14 ASP A CA 10
ATOM 8598 C C . ASP A 1 14 ? 8.122 1.541 47.430 1.00 0.00 14 ASP A C 10
ATOM 8599 O O . ASP A 1 14 ? 8.117 2.229 46.408 1.00 0.00 14 ASP A O 10
ATOM 8608 N N . LEU A 1 15 ? 8.349 2.045 48.639 1.00 0.00 15 LEU A N 10
ATOM 8609 C CA . LEU A 1 15 ? 8.611 3.467 48.823 1.00 0.00 15 LEU A CA 10
ATOM 8610 C C . LEU A 1 15 ? 9.888 3.871 48.096 1.00 0.00 15 LEU A C 10
ATOM 8611 O O . LEU A 1 15 ? 9.957 4.940 47.487 1.00 0.00 15 LEU A O 10
ATOM 8627 N N . LYS A 1 16 ? 10.897 3.009 48.159 1.00 0.00 16 LYS A N 10
ATOM 8628 C CA . LYS A 1 16 ? 12.168 3.285 47.499 1.00 0.00 16 LYS A CA 10
ATOM 8629 C C . LYS A 1 16 ? 11.976 3.388 45.989 1.00 0.00 16 LYS A C 10
ATOM 8630 O O . LYS A 1 16 ? 12.580 4.234 45.332 1.00 0.00 16 LYS A O 10
ATOM 8649 N N . ASP A 1 17 ? 11.130 2.518 45.447 1.00 0.00 17 ASP A N 10
ATOM 8650 C CA . ASP A 1 17 ? 10.865 2.518 44.012 1.00 0.00 17 ASP A CA 10
ATOM 8651 C C . ASP A 1 17 ? 10.264 3.850 43.577 1.00 0.00 17 ASP A C 10
ATOM 8652 O O . ASP A 1 17 ? 10.645 4.406 42.546 1.00 0.00 17 ASP A O 10
ATOM 8661 N N . ALA A 1 18 ? 9.324 4.358 44.368 1.00 0.00 18 ALA A N 10
ATOM 8662 C CA . ALA A 1 18 ? 8.678 5.626 44.053 1.00 0.00 18 ALA A CA 10
ATOM 8663 C C . ALA A 1 18 ? 9.700 6.759 44.024 1.00 0.00 18 ALA A C 10
ATOM 8664 O O . ALA A 1 18 ? 9.637 7.643 43.169 1.00 0.00 18 ALA A O 10
ATOM 8671 N N . GLU A 1 19 ? 10.639 6.727 44.963 1.00 0.00 19 GLU A N 10
ATOM 8672 C CA . GLU A 1 19 ? 11.669 7.757 45.035 1.00 0.00 19 GLU A CA 10
ATOM 8673 C C . GLU A 1 19 ? 12.527 7.748 43.773 1.00 0.00 19 GLU A C 10
ATOM 8674 O O . GLU A 1 19 ? 12.899 8.802 43.256 1.00 0.00 19 GLU A O 10
ATOM 8686 N N . LEU A 1 20 ? 12.839 6.552 43.283 1.00 0.00 20 LEU A N 10
ATOM 8687 C CA . LEU A 1 20 ? 13.655 6.420 42.082 1.00 0.00 20 LEU A CA 10
ATOM 8688 C C . LEU A 1 20 ? 12.939 7.036 40.884 1.00 0.00 20 LEU A C 10
ATOM 8689 O O . LEU A 1 20 ? 13.562 7.683 40.041 1.00 0.00 20 LEU A O 10
ATOM 8705 N N . LYS A 1 21 ? 11.628 6.831 40.814 1.00 0.00 21 LYS A N 10
ATOM 8706 C CA . LYS A 1 21 ? 10.837 7.372 39.713 1.00 0.00 21 LYS A CA 10
ATOM 8707 C C . LYS A 1 21 ? 10.935 8.894 39.689 1.00 0.00 21 LYS A C 10
ATOM 8708 O O . LYS A 1 21 ? 11.115 9.497 38.631 1.00 0.00 21 LYS A O 10
ATOM 8727 N N . ARG A 1 22 ? 10.818 9.510 40.861 1.00 0.00 22 ARG A N 10
ATOM 8728 C CA . ARG A 1 22 ? 10.896 10.962 40.962 1.00 0.00 22 ARG A CA 10
ATOM 8729 C C . ARG A 1 22 ? 12.255 11.454 40.471 1.00 0.00 22 ARG A C 10
ATOM 8730 O O . ARG A 1 22 ? 12.342 12.441 39.740 1.00 0.00 22 ARG A O 10
ATOM 8751 N N . LEU A 1 23 ? 13.311 10.759 40.880 1.00 0.00 23 LEU A N 10
ATOM 8752 C CA . LEU A 1 23 ? 14.662 11.132 40.477 1.00 0.00 23 LEU A CA 10
ATOM 8753 C C . LEU A 1 23 ? 14.802 11.053 38.959 1.00 0.00 23 LEU A C 10
ATOM 8754 O O . LEU A 1 23 ? 15.379 11.942 38.334 1.00 0.00 23 LEU A O 10
ATOM 8770 N N . ASN A 1 24 ? 14.272 9.983 38.375 1.00 0.00 24 ASN A N 10
ATOM 8771 C CA . ASN A 1 24 ? 14.348 9.800 36.931 1.00 0.00 24 ASN A CA 10
ATOM 8772 C C . ASN A 1 24 ? 13.640 10.941 36.205 1.00 0.00 24 ASN A C 10
ATOM 8773 O O . ASN A 1 24 ? 14.126 11.438 35.190 1.00 0.00 24 ASN A O 10
ATOM 8784 N N . GLU A 1 25 ? 12.492 11.350 36.735 1.00 0.00 25 GLU A N 10
ATOM 8785 C CA . GLU A 1 25 ? 11.728 12.435 36.130 1.00 0.00 25 GLU A CA 10
ATOM 8786 C C . GLU A 1 25 ? 12.528 13.733 36.151 1.00 0.00 25 GLU A C 10
ATOM 8787 O O . GLU A 1 25 ? 12.501 14.507 35.193 1.00 0.00 25 GLU A O 10
ATOM 8799 N N . GLU A 1 26 ? 13.241 13.965 37.249 1.00 0.00 26 GLU A N 10
ATOM 8800 C CA . GLU A 1 26 ? 14.046 15.173 37.386 1.00 0.00 26 GLU A CA 10
ATOM 8801 C C . GLU A 1 26 ? 15.138 15.214 36.320 1.00 0.00 26 GLU A C 10
ATOM 8802 O O . GLU A 1 26 ? 15.436 16.272 35.764 1.00 0.00 26 GLU A O 10
ATOM 8814 N N . ARG A 1 27 ? 15.731 14.057 36.044 1.00 0.00 27 ARG A N 10
ATOM 8815 C CA . ARG A 1 27 ? 16.790 13.967 35.045 1.00 0.00 27 ARG A CA 10
ATOM 8816 C C . ARG A 1 27 ? 17.928 14.928 35.383 1.00 0.00 27 ARG A C 10
ATOM 8817 O O . ARG A 1 27 ? 18.613 15.431 34.492 1.00 0.00 27 ARG A O 10
ATOM 8838 N N . HIS A 1 28 ? 18.124 15.176 36.675 1.00 0.00 28 HIS A N 10
ATOM 8839 C CA . HIS A 1 28 ? 19.182 16.077 37.121 1.00 0.00 28 HIS A CA 10
ATOM 8840 C C . HIS A 1 28 ? 20.554 15.559 36.698 1.00 0.00 28 HIS A C 10
ATOM 8841 O O . HIS A 1 28 ? 21.388 16.316 36.204 1.00 0.00 28 HIS A O 10
ATOM 8855 N N . ASP A 1 29 ? 20.785 14.265 36.904 1.00 0.00 29 ASP A N 10
ATOM 8856 C CA . ASP A 1 29 ? 22.064 13.658 36.550 1.00 0.00 29 ASP A CA 10
ATOM 8857 C C . ASP A 1 29 ? 22.327 13.778 35.053 1.00 0.00 29 ASP A C 10
ATOM 8858 O O . ASP A 1 29 ? 23.456 14.033 34.632 1.00 0.00 29 ASP A O 10
ATOM 8867 N N . HIS A 1 30 ? 21.285 13.593 34.252 1.00 0.00 30 HIS A N 10
ATOM 8868 C CA . HIS A 1 30 ? 21.425 13.684 32.802 1.00 0.00 30 HIS A CA 10
ATOM 8869 C C . HIS A 1 30 ? 21.841 15.092 32.393 1.00 0.00 30 HIS A C 10
ATOM 8870 O O . HIS A 1 30 ? 22.663 15.271 31.496 1.00 0.00 30 HIS A O 10
ATOM 8884 N N . ASP A 1 31 ? 21.268 16.090 33.058 1.00 0.00 31 ASP A N 10
ATOM 8885 C CA . ASP A 1 31 ? 21.587 17.480 32.754 1.00 0.00 31 ASP A CA 10
ATOM 8886 C C . ASP A 1 31 ? 23.069 17.754 32.994 1.00 0.00 31 ASP A C 10
ATOM 8887 O O . ASP A 1 31 ? 23.726 18.412 32.189 1.00 0.00 31 ASP A O 10
ATOM 8896 N N . LYS A 1 32 ? 23.588 17.241 34.105 1.00 0.00 32 LYS A N 10
ATOM 8897 C CA . LYS A 1 32 ? 24.994 17.436 34.439 1.00 0.00 32 LYS A CA 10
ATOM 8898 C C . LYS A 1 32 ? 25.890 16.837 33.360 1.00 0.00 32 LYS A C 10
ATOM 8899 O O . LYS A 1 32 ? 26.869 17.452 32.939 1.00 0.00 32 LYS A O 10
ATOM 8918 N N . ARG A 1 33 ? 25.547 15.631 32.916 1.00 0.00 33 ARG A N 10
ATOM 8919 C CA . ARG A 1 33 ? 26.329 14.958 31.885 1.00 0.00 33 ARG A CA 10
ATOM 8920 C C . ARG A 1 33 ? 26.340 15.780 30.600 1.00 0.00 33 ARG A C 10
ATOM 8921 O O . ARG A 1 33 ? 27.382 15.940 29.963 1.00 0.00 33 ARG A O 10
ATOM 8942 N N . GLU A 1 34 ? 25.176 16.301 30.225 1.00 0.00 34 GLU A N 10
ATOM 8943 C CA . GLU A 1 34 ? 25.064 17.106 29.014 1.00 0.00 34 GLU A CA 10
ATOM 8944 C C . GLU A 1 34 ? 25.927 18.358 29.124 1.00 0.00 34 GLU A C 10
ATOM 8945 O O . GLU A 1 34 ? 26.590 18.754 28.165 1.00 0.00 34 GLU A O 10
ATOM 8957 N N . ALA A 1 35 ? 25.914 18.980 30.299 1.00 0.00 35 ALA A N 10
ATOM 8958 C CA . ALA A 1 35 ? 26.699 20.188 30.522 1.00 0.00 35 ALA A CA 10
ATOM 8959 C C . ALA A 1 35 ? 28.186 19.903 30.340 1.00 0.00 35 ALA A C 10
ATOM 8960 O O . ALA A 1 35 ? 28.919 20.715 29.774 1.00 0.00 35 ALA A O 10
ATOM 8967 N N . GLU A 1 36 ? 28.625 18.744 30.822 1.00 0.00 36 GLU A N 10
ATOM 8968 C CA . GLU A 1 36 ? 30.028 18.364 30.705 1.00 0.00 36 GLU A CA 10
ATOM 8969 C C . GLU A 1 36 ? 30.431 18.261 29.237 1.00 0.00 36 GLU A C 10
ATOM 8970 O O . GLU A 1 36 ? 31.508 18.708 28.845 1.00 0.00 36 GLU A O 10
ATOM 8982 N N . ARG A 1 37 ? 29.557 17.666 28.430 1.00 0.00 37 ARG A N 10
ATOM 8983 C CA . ARG A 1 37 ? 29.832 17.509 27.007 1.00 0.00 37 ARG A CA 10
ATOM 8984 C C . ARG A 1 37 ? 30.007 18.872 26.342 1.00 0.00 37 ARG A C 10
ATOM 8985 O O . ARG A 1 37 ? 30.922 19.071 25.543 1.00 0.00 37 ARG A O 10
ATOM 9006 N N . LYS A 1 38 ? 29.125 19.807 26.682 1.00 0.00 38 LYS A N 10
ATOM 9007 C CA . LYS A 1 38 ? 29.193 21.148 26.112 1.00 0.00 38 LYS A CA 10
ATOM 9008 C C . LYS A 1 38 ? 30.520 21.808 26.471 1.00 0.00 38 LYS A C 10
ATOM 9009 O O . LYS A 1 38 ? 31.163 22.432 25.627 1.00 0.00 38 LYS A O 10
ATOM 9028 N N . ALA A 1 39 ? 30.924 21.666 27.730 1.00 0.00 39 ALA A N 10
ATOM 9029 C CA . ALA A 1 39 ? 32.177 22.251 28.190 1.00 0.00 39 ALA A CA 10
ATOM 9030 C C . ALA A 1 39 ? 33.357 21.669 27.418 1.00 0.00 39 ALA A C 10
ATOM 9031 O O . ALA A 1 39 ? 34.294 22.384 27.066 1.00 0.00 39 ALA A O 10
ATOM 9038 N N . LEU A 1 40 ? 33.301 20.367 27.161 1.00 0.00 40 LEU A N 10
ATOM 9039 C CA . LEU A 1 40 ? 34.372 19.697 26.431 1.00 0.00 40 LEU A CA 10
ATOM 9040 C C . LEU A 1 40 ? 34.514 20.293 25.032 1.00 0.00 40 LEU A C 10
ATOM 9041 O O . LEU A 1 40 ? 35.624 20.556 24.569 1.00 0.00 40 LEU A O 10
ATOM 9057 N N . GLU A 1 41 ? 33.384 20.502 24.365 1.00 0.00 41 GLU A N 10
ATOM 9058 C CA . GLU A 1 41 ? 33.397 21.066 23.019 1.00 0.00 41 GLU A CA 10
ATOM 9059 C C . GLU A 1 41 ? 33.978 22.476 23.037 1.00 0.00 41 GLU A C 10
ATOM 9060 O O . GLU A 1 41 ? 34.731 22.860 22.143 1.00 0.00 41 GLU A O 10
ATOM 9072 N N . ASP A 1 42 ? 33.623 23.245 24.065 1.00 0.00 42 ASP A N 10
ATOM 9073 C CA . ASP A 1 42 ? 34.113 24.616 24.199 1.00 0.00 42 ASP A CA 10
ATOM 9074 C C . ASP A 1 42 ? 35.423 24.637 24.985 1.00 0.00 42 ASP A C 10
ATOM 9075 O O . ASP A 1 42 ? 36.073 23.603 25.137 1.00 0.00 42 ASP A O 10
ATOM 9084 N N . LYS A 1 43 ? 35.813 25.821 25.465 1.00 0.00 43 LYS A N 10
ATOM 9085 C CA . LYS A 1 43 ? 37.054 25.978 26.223 1.00 0.00 43 LYS A CA 10
ATOM 9086 C C . LYS A 1 43 ? 38.271 25.597 25.378 1.00 0.00 43 LYS A C 10
ATOM 9087 O O . LYS A 1 43 ? 39.403 25.935 25.728 1.00 0.00 43 LYS A O 10
ATOM 9106 N N . LEU A 1 44 ? 38.039 24.911 24.261 1.00 0.00 44 LEU A N 10
ATOM 9107 C CA . LEU A 1 44 ? 39.132 24.521 23.381 1.00 0.00 44 LEU A CA 10
ATOM 9108 C C . LEU A 1 44 ? 39.767 25.763 22.772 1.00 0.00 44 LEU A C 10
ATOM 9109 O O . LEU A 1 44 ? 40.985 25.841 22.615 1.00 0.00 44 LEU A O 10
ATOM 9125 N N . ALA A 1 45 ? 38.924 26.733 22.432 1.00 0.00 45 ALA A N 10
ATOM 9126 C CA . ALA A 1 45 ? 39.403 27.975 21.838 1.00 0.00 45 ALA A CA 10
ATOM 9127 C C . ALA A 1 45 ? 40.347 28.699 22.793 1.00 0.00 45 ALA A C 10
ATOM 9128 O O . ALA A 1 45 ? 41.358 29.261 22.375 1.00 0.00 45 ALA A O 10
ATOM 9135 N N . ASP A 1 46 ? 40.010 28.680 24.080 1.00 0.00 46 ASP A N 10
ATOM 9136 C CA . ASP A 1 46 ? 40.835 29.339 25.090 1.00 0.00 46 ASP A CA 10
ATOM 9137 C C . ASP A 1 46 ? 41.959 28.415 25.550 1.00 0.00 46 ASP A C 10
ATOM 9138 O O . ASP A 1 46 ? 41.727 27.454 26.283 1.00 0.00 46 ASP A O 10
ATOM 9147 N N . LYS A 1 47 ? 43.178 28.715 25.113 1.00 0.00 47 LYS A N 10
ATOM 9148 C CA . LYS A 1 47 ? 44.334 27.907 25.484 1.00 0.00 47 LYS A CA 10
ATOM 9149 C C . LYS A 1 47 ? 44.561 27.959 26.992 1.00 0.00 47 LYS A C 10
ATOM 9150 O O . LYS A 1 47 ? 44.563 29.034 27.592 1.00 0.00 47 LYS A O 10
ATOM 9169 N N . GLN A 1 48 ? 44.752 26.789 27.598 1.00 0.00 48 GLN A N 10
ATOM 9170 C CA . GLN A 1 48 ? 44.982 26.703 29.041 1.00 0.00 48 GLN A CA 10
ATOM 9171 C C . GLN A 1 48 ? 45.929 25.549 29.356 1.00 0.00 48 GLN A C 10
ATOM 9172 O O . GLN A 1 48 ? 45.821 24.467 28.779 1.00 0.00 48 GLN A O 10
ATOM 9186 N N . GLU A 1 49 ? 46.864 25.787 30.272 1.00 0.00 49 GLU A N 10
ATOM 9187 C CA . GLU A 1 49 ? 47.830 24.760 30.650 1.00 0.00 49 GLU A CA 10
ATOM 9188 C C . GLU A 1 49 ? 47.122 23.553 31.259 1.00 0.00 49 GLU A C 10
ATOM 9189 O O . GLU A 1 49 ? 47.494 22.409 31.003 1.00 0.00 49 GLU A O 10
ATOM 9201 N N . HIS A 1 50 ? 46.105 23.818 32.073 1.00 0.00 50 HIS A N 10
ATOM 9202 C CA . HIS A 1 50 ? 45.357 22.744 32.717 1.00 0.00 50 HIS A CA 10
ATOM 9203 C C . HIS A 1 50 ? 44.717 21.829 31.675 1.00 0.00 50 HIS A C 10
ATOM 9204 O O . HIS A 1 50 ? 44.820 20.606 31.766 1.00 0.00 50 HIS A O 10
ATOM 9218 N N . LEU A 1 51 ? 44.063 22.428 30.685 1.00 0.00 51 LEU A N 10
ATOM 9219 C CA . LEU A 1 51 ? 43.418 21.647 29.632 1.00 0.00 51 LEU A CA 10
ATOM 9220 C C . LEU A 1 51 ? 44.458 20.872 28.830 1.00 0.00 51 LEU A C 10
ATOM 9221 O O . LEU A 1 51 ? 44.236 19.720 28.458 1.00 0.00 51 LEU A O 10
ATOM 9237 N N . ASP A 1 52 ? 45.593 21.511 28.566 1.00 0.00 52 ASP A N 10
ATOM 9238 C CA . ASP A 1 52 ? 46.660 20.867 27.807 1.00 0.00 52 ASP A CA 10
ATOM 9239 C C . ASP A 1 52 ? 47.163 19.626 28.538 1.00 0.00 52 ASP A C 10
ATOM 9240 O O . ASP A 1 52 ? 47.380 18.580 27.928 1.00 0.00 52 ASP A O 10
ATOM 9249 N N . GLY A 1 53 ? 47.345 19.752 29.848 1.00 0.00 53 GLY A N 10
ATOM 9250 C CA . GLY A 1 53 ? 47.822 18.636 30.657 1.00 0.00 53 GLY A CA 10
ATOM 9251 C C . GLY A 1 53 ? 49.339 18.510 30.571 1.00 0.00 53 GLY A C 10
ATOM 9252 O O . GLY A 1 53 ? 49.932 17.614 31.172 1.00 0.00 53 GLY A O 10
ATOM 9256 N N . ALA A 1 54 ? 49.961 19.416 29.823 1.00 0.00 54 ALA A N 10
ATOM 9257 C CA . ALA A 1 54 ? 51.412 19.396 29.668 1.00 0.00 54 ALA A CA 10
ATOM 9258 C C . ALA A 1 54 ? 52.095 19.715 30.994 1.00 0.00 54 ALA A C 10
ATOM 9259 O O . ALA A 1 54 ? 51.630 20.564 31.752 1.00 0.00 54 ALA A O 10
ATOM 9266 N N . LEU A 1 55 ? 53.204 19.028 31.265 1.00 0.00 55 LEU A N 10
ATOM 9267 C CA . LEU A 1 55 ? 53.957 19.241 32.507 1.00 0.00 55 LEU A CA 10
ATOM 9268 C C . LEU A 1 55 ? 55.253 20.003 32.211 1.00 0.00 55 LEU A C 10
ATOM 9269 O O . LEU A 1 55 ? 55.481 20.425 31.078 1.00 0.00 55 LEU A O 10
ATOM 9285 N N . ARG A 1 56 ? 56.103 20.177 33.228 1.00 0.00 56 ARG A N 10
ATOM 9286 C CA . ARG A 1 56 ? 57.362 20.887 33.037 1.00 0.00 56 ARG A CA 10
ATOM 9287 C C . ARG A 1 56 ? 57.108 22.251 32.403 1.00 0.00 56 ARG A C 10
ATOM 9288 O O . ARG A 1 56 ? 57.878 22.705 31.557 1.00 0.00 56 ARG A O 10
ATOM 9309 N N . TYR A 1 57 ? 56.025 22.900 32.817 1.00 0.00 57 TYR A N 10
ATOM 9310 C CA . TYR A 1 57 ? 55.680 24.212 32.281 1.00 0.00 57 TYR A CA 10
ATOM 9311 C C . TYR A 1 57 ? 54.480 24.794 33.023 1.00 0.00 57 TYR A C 10
ATOM 9312 O O . TYR A 1 57 ? 53.740 24.020 33.610 1.00 0.00 57 TYR A O 10
ATOM 9331 N N . GLY A 1 1 ? 12.004 37.734 73.607 1.00 0.00 1 GLY A N 11
ATOM 9332 C CA . GLY A 1 1 ? 12.591 37.034 72.429 1.00 0.00 1 GLY A CA 11
ATOM 9333 C C . GLY A 1 1 ? 11.471 36.500 71.544 1.00 0.00 1 GLY A C 11
ATOM 9334 O O . GLY A 1 1 ? 11.321 35.289 71.379 1.00 0.00 1 GLY A O 11
ATOM 9340 N N . SER A 1 2 ? 10.686 37.412 70.978 1.00 0.00 2 SER A N 11
ATOM 9341 C CA . SER A 1 2 ? 9.581 37.018 70.110 1.00 0.00 2 SER A CA 11
ATOM 9342 C C . SER A 1 2 ? 10.102 36.304 68.867 1.00 0.00 2 SER A C 11
ATOM 9343 O O . SER A 1 2 ? 9.381 35.532 68.236 1.00 0.00 2 SER A O 11
ATOM 9351 N N . ALA A 1 3 ? 11.359 36.566 68.523 1.00 0.00 3 ALA A N 11
ATOM 9352 C CA . ALA A 1 3 ? 11.965 35.941 67.354 1.00 0.00 3 ALA A CA 11
ATOM 9353 C C . ALA A 1 3 ? 11.997 34.424 67.515 1.00 0.00 3 ALA A C 11
ATOM 9354 O O . ALA A 1 3 ? 11.747 33.684 66.563 1.00 0.00 3 ALA A O 11
ATOM 9361 N N . GLY A 1 4 ? 12.305 33.969 68.725 1.00 0.00 4 GLY A N 11
ATOM 9362 C CA . GLY A 1 4 ? 12.366 32.537 69.002 1.00 0.00 4 GLY A CA 11
ATOM 9363 C C . GLY A 1 4 ? 13.703 31.950 68.563 1.00 0.00 4 GLY A C 11
ATOM 9364 O O . GLY A 1 4 ? 13.927 30.746 68.673 1.00 0.00 4 GLY A O 11
ATOM 9368 N N . LEU A 1 5 ? 14.590 32.807 68.060 1.00 0.00 5 LEU A N 11
ATOM 9369 C CA . LEU A 1 5 ? 15.899 32.353 67.607 1.00 0.00 5 LEU A CA 11
ATOM 9370 C C . LEU A 1 5 ? 15.733 31.228 66.584 1.00 0.00 5 LEU A C 11
ATOM 9371 O O . LEU A 1 5 ? 16.423 30.211 66.636 1.00 0.00 5 LEU A O 11
ATOM 9387 N N . GLN A 1 6 ? 14.811 31.428 65.650 1.00 0.00 6 GLN A N 11
ATOM 9388 C CA . GLN A 1 6 ? 14.558 30.434 64.613 1.00 0.00 6 GLN A CA 11
ATOM 9389 C C . GLN A 1 6 ? 15.787 30.259 63.726 1.00 0.00 6 GLN A C 11
ATOM 9390 O O . GLN A 1 6 ? 16.122 29.144 63.329 1.00 0.00 6 GLN A O 11
ATOM 9404 N N . GLU A 1 7 ? 16.454 31.368 63.423 1.00 0.00 7 GLU A N 11
ATOM 9405 C CA . GLU A 1 7 ? 17.650 31.328 62.585 1.00 0.00 7 GLU A CA 11
ATOM 9406 C C . GLU A 1 7 ? 17.355 30.651 61.250 1.00 0.00 7 GLU A C 11
ATOM 9407 O O . GLU A 1 7 ? 18.075 29.743 60.832 1.00 0.00 7 GLU A O 11
ATOM 9419 N N . LYS A 1 8 ? 16.300 31.103 60.580 1.00 0.00 8 LYS A N 11
ATOM 9420 C CA . LYS A 1 8 ? 15.931 30.532 59.285 1.00 0.00 8 LYS A CA 11
ATOM 9421 C C . LYS A 1 8 ? 17.050 30.757 58.273 1.00 0.00 8 LYS A C 11
ATOM 9422 O O . LYS A 1 8 ? 17.366 29.877 57.472 1.00 0.00 8 LYS A O 11
ATOM 9441 N N . GLU A 1 9 ? 17.650 31.943 58.322 1.00 0.00 9 GLU A N 11
ATOM 9442 C CA . GLU A 1 9 ? 18.743 32.289 57.414 1.00 0.00 9 GLU A CA 11
ATOM 9443 C C . GLU A 1 9 ? 18.484 31.744 56.002 1.00 0.00 9 GLU A C 11
ATOM 9444 O O . GLU A 1 9 ? 17.352 31.406 55.660 1.00 0.00 9 GLU A O 11
ATOM 9456 N N . ARG A 1 10 ? 19.540 31.667 55.189 1.00 0.00 10 ARG A N 11
ATOM 9457 C CA . ARG A 1 10 ? 19.417 31.167 53.822 1.00 0.00 10 ARG A CA 11
ATOM 9458 C C . ARG A 1 10 ? 19.199 29.656 53.809 1.00 0.00 10 ARG A C 11
ATOM 9459 O O . ARG A 1 10 ? 19.072 29.050 52.745 1.00 0.00 10 ARG A O 11
ATOM 9480 N N . GLU A 1 11 ? 19.164 29.051 54.991 1.00 0.00 11 GLU A N 11
ATOM 9481 C CA . GLU A 1 11 ? 18.969 27.607 55.090 1.00 0.00 11 GLU A CA 11
ATOM 9482 C C . GLU A 1 11 ? 17.628 27.201 54.487 1.00 0.00 11 GLU A C 11
ATOM 9483 O O . GLU A 1 11 ? 17.526 26.170 53.824 1.00 0.00 11 GLU A O 11
ATOM 9495 N N . LEU A 1 12 ? 16.603 28.016 54.715 1.00 0.00 12 LEU A N 11
ATOM 9496 C CA . LEU A 1 12 ? 15.280 27.720 54.178 1.00 0.00 12 LEU A CA 11
ATOM 9497 C C . LEU A 1 12 ? 15.333 27.663 52.654 1.00 0.00 12 LEU A C 11
ATOM 9498 O O . LEU A 1 12 ? 14.763 26.763 52.035 1.00 0.00 12 LEU A O 11
ATOM 9514 N N . GLU A 1 13 ? 16.021 28.628 52.055 1.00 0.00 13 GLU A N 11
ATOM 9515 C CA . GLU A 1 13 ? 16.141 28.681 50.602 1.00 0.00 13 GLU A CA 11
ATOM 9516 C C . GLU A 1 13 ? 16.848 27.434 50.079 1.00 0.00 13 GLU A C 11
ATOM 9517 O O . GLU A 1 13 ? 16.449 26.863 49.063 1.00 0.00 13 GLU A O 11
ATOM 9529 N N . ASP A 1 14 ? 17.900 27.016 50.777 1.00 0.00 14 ASP A N 11
ATOM 9530 C CA . ASP A 1 14 ? 18.654 25.836 50.367 1.00 0.00 14 ASP A CA 11
ATOM 9531 C C . ASP A 1 14 ? 17.764 24.596 50.381 1.00 0.00 14 ASP A C 11
ATOM 9532 O O . ASP A 1 14 ? 17.851 23.750 49.491 1.00 0.00 14 ASP A O 11
ATOM 9541 N N . LEU A 1 15 ? 16.909 24.496 51.393 1.00 0.00 15 LEU A N 11
ATOM 9542 C CA . LEU A 1 15 ? 16.009 23.354 51.506 1.00 0.00 15 LEU A CA 11
ATOM 9543 C C . LEU A 1 15 ? 15.045 23.320 50.323 1.00 0.00 15 LEU A C 11
ATOM 9544 O O . LEU A 1 15 ? 14.739 22.253 49.790 1.00 0.00 15 LEU A O 11
ATOM 9560 N N . LYS A 1 16 ? 14.573 24.494 49.919 1.00 0.00 16 LYS A N 11
ATOM 9561 C CA . LYS A 1 16 ? 13.646 24.589 48.798 1.00 0.00 16 LYS A CA 11
ATOM 9562 C C . LYS A 1 16 ? 14.285 24.045 47.524 1.00 0.00 16 LYS A C 11
ATOM 9563 O O . LYS A 1 16 ? 13.658 23.301 46.774 1.00 0.00 16 LYS A O 11
ATOM 9582 N N . ASP A 1 17 ? 15.536 24.421 47.290 1.00 0.00 17 ASP A N 11
ATOM 9583 C CA . ASP A 1 17 ? 16.260 23.969 46.105 1.00 0.00 17 ASP A CA 11
ATOM 9584 C C . ASP A 1 17 ? 16.370 22.448 46.087 1.00 0.00 17 ASP A C 11
ATOM 9585 O O . ASP A 1 17 ? 16.268 21.820 45.033 1.00 0.00 17 ASP A O 11
ATOM 9594 N N . ALA A 1 18 ? 16.591 21.865 47.258 1.00 0.00 18 ALA A N 11
ATOM 9595 C CA . ALA A 1 18 ? 16.729 20.418 47.375 1.00 0.00 18 ALA A CA 11
ATOM 9596 C C . ALA A 1 18 ? 15.469 19.702 46.893 1.00 0.00 18 ALA A C 11
ATOM 9597 O O . ALA A 1 18 ? 15.551 18.638 46.279 1.00 0.00 18 ALA A O 11
ATOM 9604 N N . GLU A 1 19 ? 14.307 20.279 47.181 1.00 0.00 19 GLU A N 11
ATOM 9605 C CA . GLU A 1 19 ? 13.045 19.664 46.777 1.00 0.00 19 GLU A CA 11
ATOM 9606 C C . GLU A 1 19 ? 12.984 19.499 45.259 1.00 0.00 19 GLU A C 11
ATOM 9607 O O . GLU A 1 19 ? 12.594 18.444 44.760 1.00 0.00 19 GLU A O 11
ATOM 9619 N N . LEU A 1 20 ? 13.380 20.537 44.528 1.00 0.00 20 LEU A N 11
ATOM 9620 C CA . LEU A 1 20 ? 13.370 20.470 43.069 1.00 0.00 20 LEU A CA 11
ATOM 9621 C C . LEU A 1 20 ? 14.344 19.400 42.581 1.00 0.00 20 LEU A C 11
ATOM 9622 O O . LEU A 1 20 ? 14.054 18.669 41.633 1.00 0.00 20 LEU A O 11
ATOM 9638 N N . LYS A 1 21 ? 15.496 19.313 43.237 1.00 0.00 21 LYS A N 11
ATOM 9639 C CA . LYS A 1 21 ? 16.505 18.326 42.862 1.00 0.00 21 LYS A CA 11
ATOM 9640 C C . LYS A 1 21 ? 15.956 16.913 43.026 1.00 0.00 21 LYS A C 11
ATOM 9641 O O . LYS A 1 21 ? 16.206 16.038 42.199 1.00 0.00 21 LYS A O 11
ATOM 9660 N N . ARG A 1 22 ? 15.206 16.699 44.102 1.00 0.00 22 ARG A N 11
ATOM 9661 C CA . ARG A 1 22 ? 14.623 15.390 44.372 1.00 0.00 22 ARG A CA 11
ATOM 9662 C C . ARG A 1 22 ? 13.668 14.984 43.253 1.00 0.00 22 ARG A C 11
ATOM 9663 O O . ARG A 1 22 ? 13.672 13.837 42.808 1.00 0.00 22 ARG A O 11
ATOM 9684 N N . LEU A 1 23 ? 12.845 15.930 42.815 1.00 0.00 23 LEU A N 11
ATOM 9685 C CA . LEU A 1 23 ? 11.874 15.665 41.756 1.00 0.00 23 LEU A CA 11
ATOM 9686 C C . LEU A 1 23 ? 12.571 15.307 40.443 1.00 0.00 23 LEU A C 11
ATOM 9687 O O . LEU A 1 23 ? 12.108 14.437 39.704 1.00 0.00 23 LEU A O 11
ATOM 9703 N N . ASN A 1 24 ? 13.673 15.989 40.152 1.00 0.00 24 ASN A N 11
ATOM 9704 C CA . ASN A 1 24 ? 14.409 15.738 38.914 1.00 0.00 24 ASN A CA 11
ATOM 9705 C C . ASN A 1 24 ? 14.917 14.300 38.858 1.00 0.00 24 ASN A C 11
ATOM 9706 O O . ASN A 1 24 ? 14.881 13.661 37.807 1.00 0.00 24 ASN A O 11
ATOM 9717 N N . GLU A 1 25 ? 15.387 13.795 39.991 1.00 0.00 25 GLU A N 11
ATOM 9718 C CA . GLU A 1 25 ? 15.896 12.428 40.054 1.00 0.00 25 GLU A CA 11
ATOM 9719 C C . GLU A 1 25 ? 16.991 12.208 39.006 1.00 0.00 25 GLU A C 11
ATOM 9720 O O . GLU A 1 25 ? 18.019 12.882 39.017 1.00 0.00 25 GLU A O 11
ATOM 9732 N N . GLU A 1 26 ? 16.756 11.255 38.106 1.00 0.00 26 GLU A N 11
ATOM 9733 C CA . GLU A 1 26 ? 17.718 10.936 37.055 1.00 0.00 26 GLU A CA 11
ATOM 9734 C C . GLU A 1 26 ? 17.880 12.102 36.083 1.00 0.00 26 GLU A C 11
ATOM 9735 O O . GLU A 1 26 ? 18.919 12.241 35.437 1.00 0.00 26 GLU A O 11
ATOM 9747 N N . ARG A 1 27 ? 16.844 12.926 35.970 1.00 0.00 27 ARG A N 11
ATOM 9748 C CA . ARG A 1 27 ? 16.883 14.062 35.056 1.00 0.00 27 ARG A CA 11
ATOM 9749 C C . ARG A 1 27 ? 18.043 14.995 35.397 1.00 0.00 27 ARG A C 11
ATOM 9750 O O . ARG A 1 27 ? 18.752 15.463 34.506 1.00 0.00 27 ARG A O 11
ATOM 9771 N N . HIS A 1 28 ? 18.235 15.262 36.683 1.00 0.00 28 HIS A N 11
ATOM 9772 C CA . HIS A 1 28 ? 19.318 16.142 37.109 1.00 0.00 28 HIS A CA 11
ATOM 9773 C C . HIS A 1 28 ? 20.669 15.578 36.676 1.00 0.00 28 HIS A C 11
ATOM 9774 O O . HIS A 1 28 ? 21.511 16.302 36.145 1.00 0.00 28 HIS A O 11
ATOM 9788 N N . ASP A 1 29 ? 20.867 14.283 36.903 1.00 0.00 29 ASP A N 11
ATOM 9789 C CA . ASP A 1 29 ? 22.121 13.638 36.529 1.00 0.00 29 ASP A CA 11
ATOM 9790 C C . ASP A 1 29 ? 22.344 13.736 35.023 1.00 0.00 29 ASP A C 11
ATOM 9791 O O . ASP A 1 29 ? 23.451 14.024 34.568 1.00 0.00 29 ASP A O 11
ATOM 9800 N N . HIS A 1 30 ? 21.286 13.496 34.256 1.00 0.00 30 HIS A N 11
ATOM 9801 C CA . HIS A 1 30 ? 21.377 13.561 32.803 1.00 0.00 30 HIS A CA 11
ATOM 9802 C C . HIS A 1 30 ? 21.797 14.958 32.353 1.00 0.00 30 HIS A C 11
ATOM 9803 O O . HIS A 1 30 ? 22.677 15.109 31.508 1.00 0.00 30 HIS A O 11
ATOM 9817 N N . ASP A 1 31 ? 21.159 15.975 32.924 1.00 0.00 31 ASP A N 11
ATOM 9818 C CA . ASP A 1 31 ? 21.473 17.356 32.573 1.00 0.00 31 ASP A CA 11
ATOM 9819 C C . ASP A 1 31 ? 22.926 17.677 32.910 1.00 0.00 31 ASP A C 11
ATOM 9820 O O . ASP A 1 31 ? 23.609 18.372 32.158 1.00 0.00 31 ASP A O 11
ATOM 9829 N N . LYS A 1 32 ? 23.393 17.165 34.045 1.00 0.00 32 LYS A N 11
ATOM 9830 C CA . LYS A 1 32 ? 24.767 17.406 34.472 1.00 0.00 32 LYS A CA 11
ATOM 9831 C C . LYS A 1 32 ? 25.745 16.856 33.438 1.00 0.00 32 LYS A C 11
ATOM 9832 O O . LYS A 1 32 ? 26.727 17.511 33.088 1.00 0.00 32 LYS A O 11
ATOM 9851 N N . ARG A 1 33 ? 25.468 15.653 32.949 1.00 0.00 33 ARG A N 11
ATOM 9852 C CA . ARG A 1 33 ? 26.329 15.028 31.949 1.00 0.00 33 ARG A CA 11
ATOM 9853 C C . ARG A 1 33 ? 26.338 15.853 30.666 1.00 0.00 33 ARG A C 11
ATOM 9854 O O . ARG A 1 33 ? 27.378 16.010 30.024 1.00 0.00 33 ARG A O 11
ATOM 9875 N N . GLU A 1 34 ? 25.174 16.376 30.296 1.00 0.00 34 GLU A N 11
ATOM 9876 C CA . GLU A 1 34 ? 25.058 17.183 29.086 1.00 0.00 34 GLU A CA 11
ATOM 9877 C C . GLU A 1 34 ? 25.931 18.429 29.191 1.00 0.00 34 GLU A C 11
ATOM 9878 O O . GLU A 1 34 ? 26.603 18.811 28.234 1.00 0.00 34 GLU A O 11
ATOM 9890 N N . ALA A 1 35 ? 25.916 19.060 30.361 1.00 0.00 35 ALA A N 11
ATOM 9891 C CA . ALA A 1 35 ? 26.709 20.264 30.579 1.00 0.00 35 ALA A CA 11
ATOM 9892 C C . ALA A 1 35 ? 28.196 19.965 30.409 1.00 0.00 35 ALA A C 11
ATOM 9893 O O . ALA A 1 35 ? 28.940 20.766 29.841 1.00 0.00 35 ALA A O 11
ATOM 9900 N N . GLU A 1 36 ? 28.623 18.809 30.904 1.00 0.00 36 GLU A N 11
ATOM 9901 C CA . GLU A 1 36 ? 30.023 18.414 30.802 1.00 0.00 36 GLU A CA 11
ATOM 9902 C C . GLU A 1 36 ? 30.435 18.289 29.338 1.00 0.00 36 GLU A C 11
ATOM 9903 O O . GLU A 1 36 ? 31.520 18.720 28.950 1.00 0.00 36 GLU A O 11
ATOM 9915 N N . ARG A 1 37 ? 29.562 17.697 28.530 1.00 0.00 37 ARG A N 11
ATOM 9916 C CA . ARG A 1 37 ? 29.846 17.520 27.111 1.00 0.00 37 ARG A CA 11
ATOM 9917 C C . ARG A 1 37 ? 29.998 18.873 26.422 1.00 0.00 37 ARG A C 11
ATOM 9918 O O . ARG A 1 37 ? 30.862 19.049 25.563 1.00 0.00 37 ARG A O 11
ATOM 9939 N N . LYS A 1 38 ? 29.154 19.826 26.807 1.00 0.00 38 LYS A N 11
ATOM 9940 C CA . LYS A 1 38 ? 29.204 21.160 26.219 1.00 0.00 38 LYS A CA 11
ATOM 9941 C C . LYS A 1 38 ? 30.562 21.804 26.490 1.00 0.00 38 LYS A C 11
ATOM 9942 O O . LYS A 1 38 ? 31.155 22.419 25.603 1.00 0.00 38 LYS A O 11
ATOM 9961 N N . ALA A 1 39 ? 31.045 21.660 27.719 1.00 0.00 39 ALA A N 11
ATOM 9962 C CA . ALA A 1 39 ? 32.332 22.233 28.095 1.00 0.00 39 ALA A CA 11
ATOM 9963 C C . ALA A 1 39 ? 33.453 21.636 27.250 1.00 0.00 39 ALA A C 11
ATOM 9964 O O . ALA A 1 39 ? 34.373 22.341 26.833 1.00 0.00 39 ALA A O 11
ATOM 9971 N N . LEU A 1 40 ? 33.371 20.334 27.001 1.00 0.00 40 LEU A N 11
ATOM 9972 C CA . LEU A 1 40 ? 34.385 19.653 26.204 1.00 0.00 40 LEU A CA 11
ATOM 9973 C C . LEU A 1 40 ? 34.438 20.241 24.797 1.00 0.00 40 LEU A C 11
ATOM 9974 O O . LEU A 1 40 ? 35.515 20.493 24.259 1.00 0.00 40 LEU A O 11
ATOM 9990 N N . GLU A 1 41 ? 33.266 20.454 24.206 1.00 0.00 41 GLU 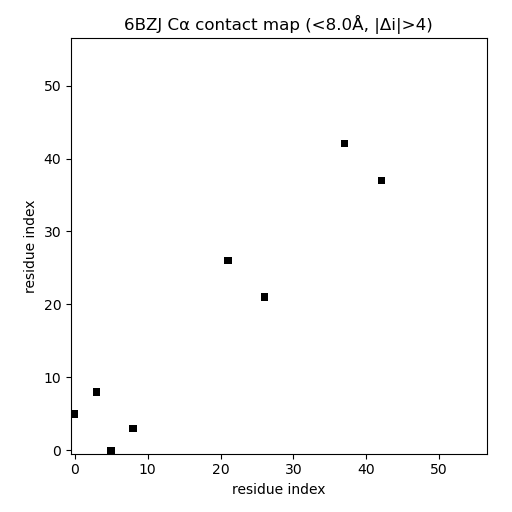A N 11
ATOM 9991 C CA . GLU A 1 41 ? 33.193 21.013 22.860 1.00 0.00 41 GLU A CA 11
ATOM 9992 C C . GLU A 1 41 ? 33.788 22.418 22.828 1.00 0.00 41 GLU A C 11
ATOM 9993 O O . GLU A 1 41 ? 34.475 22.789 21.877 1.00 0.00 41 GLU A O 11
ATOM 10005 N N . ASP A 1 42 ? 33.517 23.194 23.872 1.00 0.00 42 ASP A N 11
ATOM 10006 C CA . ASP A 1 42 ? 34.030 24.557 23.952 1.00 0.00 42 ASP A CA 11
ATOM 10007 C C . ASP A 1 42 ? 35.555 24.557 23.952 1.00 0.00 42 ASP A C 11
ATOM 10008 O O . ASP A 1 42 ? 36.185 25.370 23.274 1.00 0.00 42 ASP A O 11
ATOM 10017 N N . LYS A 1 43 ? 36.143 23.642 24.716 1.00 0.00 43 LYS A N 11
ATOM 10018 C CA . LYS A 1 43 ? 37.596 23.546 24.797 1.00 0.00 43 LYS A CA 11
ATOM 10019 C C . LYS A 1 43 ? 38.185 23.243 23.422 1.00 0.00 43 LYS A C 11
ATOM 10020 O O . LYS A 1 43 ? 39.188 23.833 23.022 1.00 0.00 43 LYS A O 11
ATOM 10039 N N . LEU A 1 44 ? 37.554 22.320 22.705 1.00 0.00 44 LEU A N 11
ATOM 10040 C CA . LEU A 1 44 ? 38.024 21.945 21.377 1.00 0.00 44 LEU A CA 11
ATOM 10041 C C . LEU A 1 44 ? 37.953 23.139 20.428 1.00 0.00 44 LEU A C 11
ATOM 10042 O O . LEU A 1 44 ? 38.848 23.344 19.607 1.00 0.00 44 LEU A O 11
ATOM 10058 N N . ALA A 1 45 ? 36.885 23.921 20.547 1.00 0.00 45 ALA A N 11
ATOM 10059 C CA . ALA A 1 45 ? 36.710 25.090 19.693 1.00 0.00 45 ALA A CA 11
ATOM 10060 C C . ALA A 1 45 ? 37.846 26.087 19.905 1.00 0.00 45 ALA A C 11
ATOM 10061 O O . ALA A 1 45 ? 38.344 26.684 18.951 1.00 0.00 45 ALA A O 11
ATOM 10068 N N . ASP A 1 46 ? 38.249 26.260 21.158 1.00 0.00 46 ASP A N 11
ATOM 10069 C CA . ASP A 1 46 ? 39.328 27.187 21.486 1.00 0.00 46 ASP A CA 11
ATOM 10070 C C . ASP A 1 46 ? 40.632 26.756 20.820 1.00 0.00 46 ASP A C 11
ATOM 10071 O O . ASP A 1 46 ? 41.403 27.589 20.346 1.00 0.00 46 ASP A O 11
ATOM 10080 N N . LYS A 1 47 ? 40.872 25.449 20.796 1.00 0.00 47 LYS A N 11
ATOM 10081 C CA . LYS A 1 47 ? 42.089 24.912 20.194 1.00 0.00 47 LYS A CA 11
ATOM 10082 C C . LYS A 1 47 ? 42.151 25.255 18.708 1.00 0.00 47 LYS A C 11
ATOM 10083 O O . LYS A 1 47 ? 43.215 25.578 18.179 1.00 0.00 47 LYS A O 11
ATOM 10102 N N . GLN A 1 48 ? 41.003 25.182 18.041 1.00 0.00 48 GLN A N 11
ATOM 10103 C CA . GLN A 1 48 ? 40.925 25.486 16.614 1.00 0.00 48 GLN A CA 11
ATOM 10104 C C . GLN A 1 48 ? 41.876 24.602 15.812 1.00 0.00 48 GLN A C 11
ATOM 10105 O O . GLN A 1 48 ? 42.096 24.831 14.624 1.00 0.00 48 GLN A O 11
ATOM 10119 N N . GLU A 1 49 ? 42.435 23.589 16.465 1.00 0.00 49 GLU A N 11
ATOM 10120 C CA . GLU A 1 49 ? 43.355 22.678 15.792 1.00 0.00 49 GLU A CA 11
ATOM 10121 C C . GLU A 1 49 ? 42.639 21.882 14.705 1.00 0.00 49 GLU A C 11
ATOM 10122 O O . GLU A 1 49 ? 43.193 21.643 13.632 1.00 0.00 49 GLU A O 11
ATOM 10134 N N . HIS A 1 50 ? 41.410 21.465 14.991 1.00 0.00 50 HIS A N 11
ATOM 10135 C CA . HIS A 1 50 ? 40.636 20.686 14.031 1.00 0.00 50 HIS A CA 11
ATOM 10136 C C . HIS A 1 50 ? 40.356 21.491 12.764 1.00 0.00 50 HIS A C 11
ATOM 10137 O O . HIS A 1 50 ? 40.208 20.926 11.681 1.00 0.00 50 HIS A O 11
ATOM 10151 N N . LEU A 1 51 ? 40.292 22.812 12.902 1.00 0.00 51 LEU A N 11
ATOM 10152 C CA . LEU A 1 51 ? 40.038 23.673 11.750 1.00 0.00 51 LEU A CA 11
ATOM 10153 C C . LEU A 1 51 ? 41.190 23.583 10.755 1.00 0.00 51 LEU A C 11
ATOM 10154 O O . LEU A 1 51 ? 40.976 23.569 9.542 1.00 0.00 51 LEU A O 11
ATOM 10170 N N . ASP A 1 52 ? 42.410 23.520 11.275 1.00 0.00 52 ASP A N 11
ATOM 10171 C CA . ASP A 1 52 ? 43.590 23.429 10.422 1.00 0.00 52 ASP A CA 11
ATOM 10172 C C . ASP A 1 52 ? 43.573 24.540 9.370 1.00 0.00 52 ASP A C 11
ATOM 10173 O O . ASP A 1 52 ? 42.916 25.565 9.555 1.00 0.00 52 ASP A O 11
ATOM 10182 N N . GLY A 1 53 ? 44.295 24.338 8.268 1.00 0.00 53 GLY A N 11
ATOM 10183 C CA . GLY A 1 53 ? 44.344 25.338 7.206 1.00 0.00 53 GLY A CA 11
ATOM 10184 C C . GLY A 1 53 ? 45.356 26.431 7.532 1.00 0.00 53 GLY A C 11
ATOM 10185 O O . GLY A 1 53 ? 45.517 27.388 6.776 1.00 0.00 53 GLY A O 11
ATOM 10189 N N . ALA A 1 54 ? 46.036 26.280 8.664 1.00 0.00 54 ALA A N 11
ATOM 10190 C CA . ALA A 1 54 ? 47.031 27.261 9.082 1.00 0.00 54 ALA A CA 11
ATOM 10191 C C . ALA A 1 54 ? 48.195 27.297 8.095 1.00 0.00 54 ALA A C 11
ATOM 10192 O O . ALA A 1 54 ? 48.616 26.261 7.579 1.00 0.00 54 ALA A O 11
ATOM 10199 N N . LEU A 1 55 ? 48.708 28.496 7.835 1.00 0.00 55 LEU A N 11
ATOM 10200 C CA . LEU A 1 55 ? 49.820 28.656 6.907 1.00 0.00 55 LEU A CA 11
ATOM 10201 C C . LEU A 1 55 ? 51.062 27.935 7.426 1.00 0.00 55 LEU A C 11
ATOM 10202 O O . LEU A 1 55 ? 51.799 27.319 6.656 1.00 0.00 55 LEU A O 11
ATOM 10218 N N . ARG A 1 56 ? 51.289 28.019 8.732 1.00 0.00 56 ARG A N 11
ATOM 10219 C CA . ARG A 1 56 ? 52.448 27.372 9.337 1.00 0.00 56 ARG A CA 11
ATOM 10220 C C . ARG A 1 56 ? 52.400 25.863 9.118 1.00 0.00 56 ARG A C 11
ATOM 10221 O O . ARG A 1 56 ? 53.405 25.246 8.764 1.00 0.00 56 ARG A O 11
ATOM 10242 N N . TYR A 1 57 ? 51.226 25.272 9.325 1.00 0.00 57 TYR A N 11
ATOM 10243 C CA . TYR A 1 57 ? 51.058 23.833 9.139 1.00 0.00 57 TYR A CA 11
ATOM 10244 C C . TYR A 1 57 ? 50.763 23.514 7.677 1.00 0.00 57 TYR A C 11
ATOM 10245 O O . TYR A 1 57 ? 49.913 24.177 7.106 1.00 0.00 57 TYR A O 11
ATOM 10264 N N . GLY A 1 1 ? -13.558 0.529 49.328 1.00 0.00 1 GLY A N 12
ATOM 10265 C CA . GLY A 1 1 ? -14.120 0.060 48.030 1.00 0.00 1 GLY A CA 12
ATOM 10266 C C . GLY A 1 1 ? -14.949 1.175 47.400 1.00 0.00 1 GLY A C 12
ATOM 10267 O O . GLY A 1 1 ? -15.650 0.959 46.413 1.00 0.00 1 GLY A O 12
ATOM 10273 N N . SER A 1 2 ? -14.861 2.368 47.979 1.00 0.00 2 SER A N 12
ATOM 10274 C CA . SER A 1 2 ? -15.608 3.511 47.467 1.00 0.00 2 SER A CA 12
ATOM 10275 C C . SER A 1 2 ? -15.189 3.826 46.034 1.00 0.00 2 SER A C 12
ATOM 10276 O O . SER A 1 2 ? -16.032 4.084 45.173 1.00 0.00 2 SER A O 12
ATOM 10284 N N . ALA A 1 3 ? -13.884 3.802 45.786 1.00 0.00 3 ALA A N 12
ATOM 10285 C CA . ALA A 1 3 ? -13.365 4.088 44.453 1.00 0.00 3 ALA A CA 12
ATOM 10286 C C . ALA A 1 3 ? -13.894 3.069 43.446 1.00 0.00 3 ALA A C 12
ATOM 10287 O O . ALA A 1 3 ? -14.240 3.418 42.317 1.00 0.00 3 ALA A O 12
ATOM 10294 N N . GLY A 1 4 ? -13.958 1.808 43.867 1.00 0.00 4 GLY A N 12
ATOM 10295 C CA . GLY A 1 4 ? -14.449 0.743 42.999 1.00 0.00 4 GLY A CA 12
ATOM 10296 C C . GLY A 1 4 ? -13.351 0.247 42.061 1.00 0.00 4 GLY A C 12
ATOM 10297 O O . GLY A 1 4 ? -13.581 -0.644 41.242 1.00 0.00 4 GLY A O 12
ATOM 10301 N N . LEU A 1 5 ? -12.158 0.822 42.187 1.00 0.00 5 LEU A N 12
ATOM 10302 C CA . LEU A 1 5 ? -11.038 0.421 41.344 1.00 0.00 5 LEU A CA 12
ATOM 10303 C C . LEU A 1 5 ? -10.499 -0.936 41.793 1.00 0.00 5 LEU A C 12
ATOM 10304 O O . LEU A 1 5 ? -10.450 -1.230 42.985 1.00 0.00 5 LEU A O 12
ATOM 10320 N N . GLN A 1 6 ? -10.101 -1.754 40.827 1.00 0.00 6 GLN A N 12
ATOM 10321 C CA . GLN A 1 6 ? -9.568 -3.079 41.126 1.00 0.00 6 GLN A CA 12
ATOM 10322 C C . GLN A 1 6 ? -8.282 -2.973 41.943 1.00 0.00 6 GLN A C 12
ATOM 10323 O O . GLN A 1 6 ? -8.054 -3.753 42.867 1.00 0.00 6 GLN A O 12
ATOM 10337 N N . GLU A 1 7 ? -7.445 -2.002 41.594 1.00 0.00 7 GLU A N 12
ATOM 10338 C CA . GLU A 1 7 ? -6.180 -1.802 42.299 1.00 0.00 7 GLU A CA 12
ATOM 10339 C C . GLU A 1 7 ? -6.430 -1.443 43.763 1.00 0.00 7 GLU A C 12
ATOM 10340 O O . GLU A 1 7 ? -5.715 -1.897 44.653 1.00 0.00 7 GLU A O 12
ATOM 10352 N N . LYS A 1 8 ? -7.450 -0.626 44.001 1.00 0.00 8 LYS A N 12
ATOM 10353 C CA . LYS A 1 8 ? -7.788 -0.209 45.357 1.00 0.00 8 LYS A CA 12
ATOM 10354 C C . LYS A 1 8 ? -6.594 0.481 46.019 1.00 0.00 8 LYS A C 12
ATOM 10355 O O . LYS A 1 8 ? -6.171 1.551 45.584 1.00 0.00 8 LYS A O 12
ATOM 10374 N N . GLU A 1 9 ? -6.057 -0.131 47.075 1.00 0.00 9 GLU A N 12
ATOM 10375 C CA . GLU A 1 9 ? -4.915 0.448 47.785 1.00 0.00 9 GLU A CA 12
ATOM 10376 C C . GLU A 1 9 ? -3.603 0.103 47.083 1.00 0.00 9 GLU A C 12
ATOM 10377 O O . GLU A 1 9 ? -2.551 0.642 47.421 1.00 0.00 9 GLU A O 12
ATOM 10389 N N . ARG A 1 10 ? -3.665 -0.800 46.111 1.00 0.00 10 ARG A N 12
ATOM 10390 C CA . ARG A 1 10 ? -2.464 -1.206 45.384 1.00 0.00 10 ARG A CA 12
ATOM 10391 C C . ARG A 1 10 ? -1.872 -0.021 44.624 1.00 0.00 10 ARG A C 12
ATOM 10392 O O . ARG A 1 10 ? -0.651 0.117 44.525 1.00 0.00 10 ARG A O 12
ATOM 10413 N N . GLU A 1 11 ? -2.739 0.819 44.069 1.00 0.00 11 GLU A N 12
ATOM 10414 C CA . GLU A 1 11 ? -2.284 1.976 43.298 1.00 0.00 11 GLU A CA 12
ATOM 10415 C C . GLU A 1 11 ? -1.397 2.891 44.141 1.00 0.00 11 GLU A C 12
ATOM 10416 O O . GLU A 1 11 ? -0.620 3.677 43.601 1.00 0.00 11 GLU A O 12
ATOM 10428 N N . LEU A 1 12 ? -1.511 2.784 45.461 1.00 0.00 12 LEU A N 12
ATOM 10429 C CA . LEU A 1 12 ? -0.708 3.613 46.359 1.00 0.00 12 LEU A CA 12
ATOM 10430 C C . LEU A 1 12 ? 0.772 3.273 46.214 1.00 0.00 12 LEU A C 12
ATOM 10431 O O . LEU A 1 12 ? 1.639 4.128 46.402 1.00 0.00 12 LEU A O 12
ATOM 10447 N N . GLU A 1 13 ? 1.051 2.019 45.881 1.00 0.00 13 GLU A N 12
ATOM 10448 C CA . GLU A 1 13 ? 2.431 1.567 45.713 1.00 0.00 13 GLU A CA 12
ATOM 10449 C C . GLU A 1 13 ? 3.120 2.338 44.592 1.00 0.00 13 GLU A C 12
ATOM 10450 O O . GLU A 1 13 ? 4.307 2.651 44.685 1.00 0.00 13 GLU A O 12
ATOM 10462 N N . ASP A 1 14 ? 2.377 2.634 43.533 1.00 0.00 14 ASP A N 12
ATOM 10463 C CA . ASP A 1 14 ? 2.942 3.362 42.400 1.00 0.00 14 ASP A CA 12
ATOM 10464 C C . ASP A 1 14 ? 3.460 4.730 42.843 1.00 0.00 14 ASP A C 12
ATOM 10465 O O . ASP A 1 14 ? 4.520 5.171 42.399 1.00 0.00 14 ASP A O 12
ATOM 10474 N N . LEU A 1 15 ? 2.716 5.391 43.723 1.00 0.00 15 LEU A N 12
ATOM 10475 C CA . LEU A 1 15 ? 3.127 6.701 44.217 1.00 0.00 15 LEU A CA 12
ATOM 10476 C C . LEU A 1 15 ? 4.443 6.588 44.981 1.00 0.00 15 LEU A C 12
ATOM 10477 O O . LEU A 1 15 ? 5.310 7.455 44.876 1.00 0.00 15 LEU A O 12
ATOM 10493 N N . LYS A 1 16 ? 4.581 5.514 45.751 1.00 0.00 16 LYS A N 12
ATOM 10494 C CA . LYS A 1 16 ? 5.792 5.293 46.532 1.00 0.00 16 LYS A CA 12
ATOM 10495 C C . LYS A 1 16 ? 7.006 5.202 45.612 1.00 0.00 16 LYS A C 12
ATOM 10496 O O . LYS A 1 16 ? 8.058 5.777 45.897 1.00 0.00 16 LYS A O 12
ATOM 10515 N N . ASP A 1 17 ? 6.853 4.479 44.508 1.00 0.00 17 ASP A N 12
ATOM 10516 C CA . ASP A 1 17 ? 7.946 4.322 43.554 1.00 0.00 17 ASP A CA 12
ATOM 10517 C C . ASP A 1 17 ? 8.355 5.677 42.988 1.00 0.00 17 ASP A C 12
ATOM 10518 O O . ASP A 1 17 ? 9.543 5.949 42.802 1.00 0.00 17 ASP A O 12
ATOM 10527 N N . ALA A 1 18 ? 7.368 6.524 42.721 1.00 0.00 18 ALA A N 12
ATOM 10528 C CA . ALA A 1 18 ? 7.639 7.851 42.179 1.00 0.00 18 ALA A CA 12
ATOM 10529 C C . ALA A 1 18 ? 8.488 8.661 43.154 1.00 0.00 18 ALA A C 12
ATOM 10530 O O . ALA A 1 18 ? 9.397 9.386 42.749 1.00 0.00 18 ALA A O 12
ATOM 10537 N N . GLU A 1 19 ? 8.184 8.533 44.442 1.00 0.00 19 GLU A N 12
ATOM 10538 C CA . GLU A 1 19 ? 8.925 9.256 45.468 1.00 0.00 19 GLU A CA 12
ATOM 10539 C C . GLU A 1 19 ? 10.392 8.836 45.458 1.00 0.00 19 GLU A C 12
ATOM 10540 O O . GLU A 1 19 ? 11.288 9.671 45.580 1.00 0.00 19 GLU A O 12
ATOM 10552 N N . LEU A 1 20 ? 10.628 7.536 45.310 1.00 0.00 20 LEU A N 12
ATOM 10553 C CA . LEU A 1 20 ? 11.991 7.017 45.283 1.00 0.00 20 LEU A CA 12
ATOM 10554 C C . LEU A 1 20 ? 12.761 7.616 44.109 1.00 0.00 20 LEU A C 12
ATOM 10555 O O . LEU A 1 20 ? 13.916 8.018 44.255 1.00 0.00 20 LEU A O 12
ATOM 10571 N N . LYS A 1 21 ? 12.115 7.671 42.950 1.00 0.00 21 LYS A N 12
ATOM 10572 C CA . LYS A 1 21 ? 12.751 8.223 41.760 1.00 0.00 21 LYS A CA 12
ATOM 10573 C C . LYS A 1 21 ? 13.105 9.691 41.975 1.00 0.00 21 LYS A C 12
ATOM 10574 O O . LYS A 1 21 ? 14.164 10.151 41.553 1.00 0.00 21 LYS A O 12
ATOM 10593 N N . ARG A 1 22 ? 12.211 10.419 42.637 1.00 0.00 22 ARG A N 12
ATOM 10594 C CA . ARG A 1 22 ? 12.443 11.834 42.905 1.00 0.00 22 ARG A CA 12
ATOM 10595 C C . ARG A 1 22 ? 13.700 12.013 43.752 1.00 0.00 22 ARG A C 12
ATOM 10596 O O . ARG A 1 22 ? 14.523 12.886 43.481 1.00 0.00 22 ARG A O 12
ATOM 10617 N N . LEU A 1 23 ? 13.839 11.178 44.776 1.00 0.00 23 LEU A N 12
ATOM 10618 C CA . LEU A 1 23 ? 14.999 11.246 45.660 1.00 0.00 23 LEU A CA 12
ATOM 10619 C C . LEU A 1 23 ? 16.279 10.963 44.878 1.00 0.00 23 LEU A C 12
ATOM 10620 O O . LEU A 1 23 ? 17.296 11.630 45.071 1.00 0.00 23 LEU A O 12
ATOM 10636 N N . ASN A 1 24 ? 16.223 9.965 44.002 1.00 0.00 24 ASN A N 12
ATOM 10637 C CA . ASN A 1 24 ? 17.383 9.594 43.200 1.00 0.00 24 ASN A CA 12
ATOM 10638 C C . ASN A 1 24 ? 17.816 10.755 42.310 1.00 0.00 24 ASN A C 12
ATOM 10639 O O . ASN A 1 24 ? 19.009 10.984 42.115 1.00 0.00 24 ASN A O 12
ATOM 10650 N N . GLU A 1 25 ? 16.838 11.482 41.772 1.00 0.00 25 GLU A N 12
ATOM 10651 C CA . GLU A 1 25 ? 17.123 12.625 40.904 1.00 0.00 25 GLU A CA 12
ATOM 10652 C C . GLU A 1 25 ? 17.949 12.201 39.685 1.00 0.00 25 GLU A C 12
ATOM 10653 O O . GLU A 1 25 ? 18.928 12.858 39.334 1.00 0.00 25 GLU A O 12
ATOM 10665 N N . GLU A 1 26 ? 17.552 11.100 39.041 1.00 0.00 26 GLU A N 12
ATOM 10666 C CA . GLU A 1 26 ? 18.269 10.607 37.867 1.00 0.00 26 GLU A CA 12
ATOM 10667 C C . GLU A 1 26 ? 18.243 11.635 36.739 1.00 0.00 26 GLU A C 12
ATOM 10668 O O . GLU A 1 26 ? 19.222 11.796 36.010 1.00 0.00 26 GLU A O 12
ATOM 10680 N N . ARG A 1 27 ? 17.111 12.316 36.589 1.00 0.00 27 ARG A N 12
ATOM 10681 C CA . ARG A 1 27 ? 16.963 13.310 35.532 1.00 0.00 27 ARG A CA 12
ATOM 10682 C C . ARG A 1 27 ? 17.984 14.433 35.694 1.00 0.00 27 ARG A C 12
ATOM 10683 O O . ARG A 1 27 ? 18.540 14.921 34.710 1.00 0.00 27 ARG A O 12
ATOM 10704 N N . HIS A 1 28 ? 18.230 14.840 36.934 1.00 0.00 28 HIS A N 12
ATOM 10705 C CA . HIS A 1 28 ? 19.190 15.908 37.195 1.00 0.00 28 HIS A CA 12
ATOM 10706 C C . HIS A 1 28 ? 20.587 15.487 36.744 1.00 0.00 28 HIS A C 12
ATOM 10707 O O . HIS A 1 28 ? 21.338 16.287 36.188 1.00 0.00 28 HIS A O 12
ATOM 10721 N N . ASP A 1 29 ? 20.926 14.226 36.989 1.00 0.00 29 ASP A N 12
ATOM 10722 C CA . ASP A 1 29 ? 22.233 13.708 36.604 1.00 0.00 29 ASP A CA 12
ATOM 10723 C C . ASP A 1 29 ? 22.418 13.787 35.093 1.00 0.00 29 ASP A C 12
ATOM 10724 O O . ASP A 1 29 ? 23.502 14.110 34.605 1.00 0.00 29 ASP A O 12
ATOM 10733 N N . HIS A 1 30 ? 21.353 13.490 34.356 1.00 0.00 30 HIS A N 12
ATOM 10734 C CA . HIS A 1 30 ? 21.406 13.531 32.899 1.00 0.00 30 HIS A CA 12
ATOM 10735 C C . HIS A 1 30 ? 21.764 14.933 32.415 1.00 0.00 30 HIS A C 12
ATOM 10736 O O . HIS A 1 30 ? 22.618 15.099 31.543 1.00 0.00 30 HIS A O 12
ATOM 10750 N N . ASP A 1 31 ? 21.105 15.939 32.983 1.00 0.00 31 ASP A N 12
ATOM 10751 C CA . ASP A 1 31 ? 21.363 17.321 32.597 1.00 0.00 31 ASP A CA 12
ATOM 10752 C C . ASP A 1 31 ? 22.812 17.697 32.889 1.00 0.00 31 ASP A C 12
ATOM 10753 O O . ASP A 1 31 ? 23.453 18.395 32.102 1.00 0.00 31 ASP A O 12
ATOM 10762 N N . LYS A 1 32 ? 23.325 17.226 34.022 1.00 0.00 32 LYS A N 12
ATOM 10763 C CA . LYS A 1 32 ? 24.705 17.517 34.401 1.00 0.00 32 LYS A CA 12
ATOM 10764 C C . LYS A 1 32 ? 25.676 16.925 33.385 1.00 0.00 32 LYS A C 12
ATOM 10765 O O . LYS A 1 32 ? 26.682 17.546 33.038 1.00 0.00 32 LYS A O 12
ATOM 10784 N N . ARG A 1 33 ? 25.368 15.724 32.907 1.00 0.00 33 ARG A N 12
ATOM 10785 C CA . ARG A 1 33 ? 26.223 15.062 31.925 1.00 0.00 33 ARG A CA 12
ATOM 10786 C C . ARG A 1 33 ? 26.274 15.868 30.631 1.00 0.00 33 ARG A C 12
ATOM 10787 O O . ARG A 1 33 ? 27.329 15.990 30.008 1.00 0.00 33 ARG A O 12
ATOM 10808 N N . GLU A 1 34 ? 25.132 16.422 30.237 1.00 0.00 34 GLU A N 12
ATOM 10809 C CA . GLU A 1 34 ? 25.065 17.222 29.018 1.00 0.00 34 GLU A CA 12
ATOM 10810 C C . GLU A 1 34 ? 25.934 18.469 29.148 1.00 0.00 34 GLU A C 12
ATOM 10811 O O . GLU A 1 34 ? 26.603 18.873 28.196 1.00 0.00 34 GLU A O 12
ATOM 10823 N N . ALA A 1 35 ? 25.917 19.075 30.330 1.00 0.00 35 ALA A N 12
ATOM 10824 C CA . ALA A 1 35 ? 26.707 20.276 30.573 1.00 0.00 35 ALA A CA 12
ATOM 10825 C C . ALA A 1 35 ? 28.194 19.987 30.396 1.00 0.00 35 ALA A C 12
ATOM 10826 O O . ALA A 1 35 ? 28.934 20.799 29.842 1.00 0.00 35 ALA A O 12
ATOM 10833 N N . GLU A 1 36 ? 28.625 18.820 30.870 1.00 0.00 36 GLU A N 12
ATOM 10834 C CA . GLU A 1 36 ? 30.026 18.433 30.759 1.00 0.00 36 GLU A CA 12
ATOM 10835 C C . GLU A 1 36 ? 30.432 18.303 29.294 1.00 0.00 36 GLU A C 12
ATOM 10836 O O . GLU A 1 36 ? 31.533 18.694 28.908 1.00 0.00 36 GLU A O 12
ATOM 10848 N N . ARG A 1 37 ? 29.534 17.751 28.484 1.00 0.00 37 ARG A N 12
ATOM 10849 C CA . ARG A 1 37 ? 29.810 17.574 27.063 1.00 0.00 37 ARG A CA 12
ATOM 10850 C C . ARG A 1 37 ? 30.013 18.925 26.384 1.00 0.00 37 ARG A C 12
ATOM 10851 O O . ARG A 1 37 ? 30.880 19.075 25.524 1.00 0.00 37 ARG A O 12
ATOM 10872 N N . LYS A 1 38 ? 29.204 19.905 26.776 1.00 0.00 38 LYS A N 12
ATOM 10873 C CA . LYS A 1 38 ? 29.302 21.240 26.199 1.00 0.00 38 LYS A CA 12
ATOM 10874 C C . LYS A 1 38 ? 30.681 21.837 26.468 1.00 0.00 38 LYS A C 12
ATOM 10875 O O . LYS A 1 38 ? 31.297 22.425 25.578 1.00 0.00 38 LYS A O 12
ATOM 10894 N N . ALA A 1 39 ? 31.159 21.684 27.699 1.00 0.00 39 ALA A N 12
ATOM 10895 C CA . ALA A 1 39 ? 32.464 22.216 28.072 1.00 0.00 39 ALA A CA 12
ATOM 10896 C C . ALA A 1 39 ? 33.568 21.573 27.237 1.00 0.00 39 ALA A C 12
ATOM 10897 O O . ALA A 1 39 ? 34.503 22.249 26.803 1.00 0.00 39 ALA A O 12
ATOM 10904 N N . LEU A 1 40 ? 33.454 20.270 27.014 1.00 0.00 40 LEU A N 12
ATOM 10905 C CA . LEU A 1 40 ? 34.450 19.549 26.227 1.00 0.00 40 LEU A CA 12
ATOM 10906 C C . LEU A 1 40 ? 34.476 20.070 24.794 1.00 0.00 40 LEU A C 12
ATOM 10907 O O . LEU A 1 40 ? 35.541 20.201 24.192 1.00 0.00 40 LEU A O 12
ATOM 10923 N N . GLU A 1 41 ? 33.298 20.361 24.253 1.00 0.00 41 GLU A N 12
ATOM 10924 C CA . GLU A 1 41 ? 33.198 20.863 22.887 1.00 0.00 41 GLU A CA 12
ATOM 10925 C C . GLU A 1 41 ? 33.634 22.338 22.833 1.00 0.00 41 GLU A C 12
ATOM 10926 O O . GLU A 1 41 ? 33.741 22.986 23.874 1.00 0.00 41 GLU A O 12
ATOM 10938 N N . ASP A 1 42 ? 33.885 22.875 21.630 1.00 0.00 42 ASP A N 12
ATOM 10939 C CA . ASP A 1 42 ? 34.301 24.267 21.507 1.00 0.00 42 ASP A CA 12
ATOM 10940 C C . ASP A 1 42 ? 35.525 24.543 22.380 1.00 0.00 42 ASP A C 12
ATOM 10941 O O . ASP A 1 42 ? 35.637 25.610 22.985 1.00 0.00 42 ASP A O 12
ATOM 10950 N N . LYS A 1 43 ? 36.442 23.579 22.440 1.00 0.00 43 LYS A N 12
ATOM 10951 C CA . LYS A 1 43 ? 37.651 23.741 23.241 1.00 0.00 43 LYS A CA 12
ATOM 10952 C C . LYS A 1 43 ? 38.468 24.923 22.727 1.00 0.00 43 LYS A C 12
ATOM 10953 O O . LYS A 1 43 ? 38.986 25.720 23.510 1.00 0.00 43 LYS A O 12
ATOM 10972 N N . LEU A 1 44 ? 38.580 25.026 21.408 1.00 0.00 44 LEU A N 12
ATOM 10973 C CA . LEU A 1 44 ? 39.339 26.111 20.796 1.00 0.00 44 LEU A CA 12
ATOM 10974 C C . LEU A 1 44 ? 38.899 27.459 21.357 1.00 0.00 44 LEU A C 12
ATOM 10975 O O . LEU A 1 44 ? 39.553 28.477 21.132 1.00 0.00 44 LEU A O 12
ATOM 10991 N N . ALA A 1 45 ? 37.787 27.459 22.084 1.00 0.00 45 ALA A N 12
ATOM 10992 C CA . ALA A 1 45 ? 37.266 28.689 22.671 1.00 0.00 45 ALA A CA 12
ATOM 10993 C C . ALA A 1 45 ? 38.271 29.289 23.651 1.00 0.00 45 ALA A C 12
ATOM 10994 O O . ALA A 1 45 ? 38.441 30.507 23.711 1.00 0.00 45 ALA A O 12
ATOM 11001 N N . ASP A 1 46 ? 38.926 28.429 24.421 1.00 0.00 46 ASP A N 12
ATOM 11002 C CA . ASP A 1 46 ? 39.905 28.884 25.401 1.00 0.00 46 ASP A CA 12
ATOM 11003 C C . ASP A 1 46 ? 41.052 29.623 24.717 1.00 0.00 46 ASP A C 12
ATOM 11004 O O . ASP A 1 46 ? 41.548 30.627 25.230 1.00 0.00 46 ASP A O 12
ATOM 11013 N N . LYS A 1 47 ? 41.471 29.121 23.558 1.00 0.00 47 LYS A N 12
ATOM 11014 C CA . LYS A 1 47 ? 42.561 29.742 22.811 1.00 0.00 47 LYS A CA 12
ATOM 11015 C C . LYS A 1 47 ? 43.820 29.843 23.667 1.00 0.00 47 LYS A C 12
ATOM 11016 O O . LYS A 1 47 ? 44.440 30.903 23.752 1.00 0.00 47 LYS A O 12
ATOM 11035 N N . GLN A 1 48 ? 44.193 28.736 24.303 1.00 0.00 48 GLN A N 12
ATOM 11036 C CA . GLN A 1 48 ? 45.382 28.721 25.151 1.00 0.00 48 GLN A CA 12
ATOM 11037 C C . GLN A 1 48 ? 46.629 29.023 24.326 1.00 0.00 48 GLN A C 12
ATOM 11038 O O . GLN A 1 48 ? 47.520 29.745 24.773 1.00 0.00 48 GLN A O 12
ATOM 11052 N N . GLU A 1 49 ? 46.688 28.466 23.120 1.00 0.00 49 GLU A N 12
ATOM 11053 C CA . GLU A 1 49 ? 47.833 28.686 22.246 1.00 0.00 49 GLU A CA 12
ATOM 11054 C C . GLU A 1 49 ? 47.820 30.106 21.691 1.00 0.00 49 GLU A C 12
ATOM 11055 O O . GLU A 1 49 ? 46.766 30.636 21.339 1.00 0.00 49 GLU A O 12
ATOM 11067 N N . HIS A 1 50 ? 49.000 30.717 21.615 1.00 0.00 50 HIS A N 12
ATOM 11068 C CA . HIS A 1 50 ? 49.111 32.077 21.101 1.00 0.00 50 HIS A CA 12
ATOM 11069 C C . HIS A 1 50 ? 48.819 32.111 19.603 1.00 0.00 50 HIS A C 12
ATOM 11070 O O . HIS A 1 50 ? 48.527 33.167 19.041 1.00 0.00 50 HIS A O 12
ATOM 11084 N N . LEU A 1 51 ? 48.901 30.949 18.962 1.00 0.00 51 LEU A N 12
ATOM 11085 C CA . LEU A 1 51 ? 48.644 30.859 17.530 1.00 0.00 51 LEU A CA 12
ATOM 11086 C C . LEU A 1 51 ? 47.210 31.279 17.220 1.00 0.00 51 LEU A C 12
ATOM 11087 O O . LEU A 1 51 ? 46.964 32.031 16.276 1.00 0.00 51 LEU A O 12
ATOM 11103 N N . ASP A 1 52 ? 46.269 30.787 18.018 1.00 0.00 52 ASP A N 12
ATOM 11104 C CA . ASP A 1 52 ? 44.863 31.118 17.817 1.00 0.00 52 ASP A CA 12
ATOM 11105 C C . ASP A 1 52 ? 44.437 30.806 16.384 1.00 0.00 52 ASP A C 12
ATOM 11106 O O . ASP A 1 52 ? 43.632 31.529 15.798 1.00 0.00 52 ASP A O 12
ATOM 11115 N N . GLY A 1 53 ? 44.982 29.728 15.823 1.00 0.00 53 GLY A N 12
ATOM 11116 C CA . GLY A 1 53 ? 44.646 29.337 14.457 1.00 0.00 53 GLY A CA 12
ATOM 11117 C C . GLY A 1 53 ? 43.330 28.565 14.421 1.00 0.00 53 GLY A C 12
ATOM 11118 O O . GLY A 1 53 ? 42.727 28.303 15.462 1.00 0.00 53 GLY A O 12
ATOM 11122 N N . ALA A 1 54 ? 42.883 28.199 13.218 1.00 0.00 54 ALA A N 12
ATOM 11123 C CA . ALA A 1 54 ? 41.636 27.456 13.073 1.00 0.00 54 ALA A CA 12
ATOM 11124 C C . ALA A 1 54 ? 41.729 26.108 13.784 1.00 0.00 54 ALA A C 12
ATOM 11125 O O . ALA A 1 54 ? 40.774 25.665 14.420 1.00 0.00 54 ALA A O 12
ATOM 11132 N N . LEU A 1 55 ? 42.886 25.463 13.668 1.00 0.00 55 LEU A N 12
ATOM 11133 C CA . LEU A 1 55 ? 43.096 24.165 14.299 1.00 0.00 55 LEU A CA 12
ATOM 11134 C C . LEU A 1 55 ? 42.036 23.168 13.838 1.00 0.00 55 LEU A C 12
ATOM 11135 O O . LEU A 1 55 ? 42.285 22.346 12.957 1.00 0.00 55 LEU A O 12
ATOM 11151 N N . ARG A 1 56 ? 40.853 23.247 14.440 1.00 0.00 56 ARG A N 12
ATOM 11152 C CA . ARG A 1 56 ? 39.763 22.346 14.081 1.00 0.00 56 ARG A CA 12
ATOM 11153 C C . ARG A 1 56 ? 39.197 22.717 12.714 1.00 0.00 56 ARG A C 12
ATOM 11154 O O . ARG A 1 56 ? 39.140 23.892 12.354 1.00 0.00 56 ARG A O 12
ATOM 11175 N N . TYR A 1 57 ? 38.779 21.707 11.958 1.00 0.00 57 TYR A N 12
ATOM 11176 C CA . TYR A 1 57 ? 38.220 21.939 10.632 1.00 0.00 57 TYR A CA 12
ATOM 11177 C C . TYR A 1 57 ? 37.451 20.711 10.153 1.00 0.00 57 TYR A C 12
ATOM 11178 O O . TYR A 1 57 ? 37.998 19.624 10.241 1.00 0.00 57 TYR A O 12
ATOM 11197 N N . GLY A 1 1 ? 10.940 20.007 75.395 1.00 0.00 1 GLY A N 13
ATOM 11198 C CA . GLY A 1 1 ? 11.350 20.027 76.828 1.00 0.00 1 GLY A CA 13
ATOM 11199 C C . GLY A 1 1 ? 12.419 18.968 77.067 1.00 0.00 1 GLY A C 13
ATOM 11200 O O . GLY A 1 1 ? 12.984 18.418 76.121 1.00 0.00 1 GLY A O 13
ATOM 11206 N N . SER A 1 2 ? 12.694 18.686 78.336 1.00 0.00 2 SER A N 13
ATOM 11207 C CA . SER A 1 2 ? 13.699 17.690 78.687 1.00 0.00 2 SER A CA 13
ATOM 11208 C C . SER A 1 2 ? 13.280 16.309 78.194 1.00 0.00 2 SER A C 13
ATOM 11209 O O . SER A 1 2 ? 14.118 15.430 77.993 1.00 0.00 2 SER A O 13
ATOM 11217 N N . ALA A 1 3 ? 11.978 16.126 77.998 1.00 0.00 3 ALA A N 13
ATOM 11218 C CA . ALA A 1 3 ? 11.459 14.848 77.527 1.00 0.00 3 ALA A CA 13
ATOM 11219 C C . ALA A 1 3 ? 12.028 14.512 76.153 1.00 0.00 3 ALA A C 13
ATOM 11220 O O . ALA A 1 3 ? 12.364 13.361 75.874 1.00 0.00 3 ALA A O 13
ATOM 11227 N N . GLY A 1 4 ? 12.134 15.526 75.297 1.00 0.00 4 GLY A N 13
ATOM 11228 C CA . GLY A 1 4 ? 12.664 15.326 73.953 1.00 0.00 4 GLY A CA 13
ATOM 11229 C C . GLY A 1 4 ? 11.586 14.792 73.015 1.00 0.00 4 GLY A C 13
ATOM 11230 O O . GLY A 1 4 ? 11.852 14.516 71.845 1.00 0.00 4 GLY A O 13
ATOM 11234 N N . LEU A 1 5 ? 10.370 14.651 73.533 1.00 0.00 5 LEU A N 13
ATOM 11235 C CA . LEU A 1 5 ? 9.261 14.150 72.724 1.00 0.00 5 LEU A CA 13
ATOM 11236 C C . LEU A 1 5 ? 8.956 15.114 71.581 1.00 0.00 5 LEU A C 13
ATOM 11237 O O . LEU A 1 5 ? 8.668 14.691 70.463 1.00 0.00 5 LEU A O 13
ATOM 11253 N N . GLN A 1 6 ? 9.022 16.409 71.871 1.00 0.00 6 GLN A N 13
ATOM 11254 C CA . GLN A 1 6 ? 8.755 17.427 70.861 1.00 0.00 6 GLN A CA 13
ATOM 11255 C C . GLN A 1 6 ? 9.785 17.359 69.739 1.00 0.00 6 GLN A C 13
ATOM 11256 O O . GLN A 1 6 ? 9.452 17.523 68.565 1.00 0.00 6 GLN A O 13
ATOM 11270 N N . GLU A 1 7 ? 11.037 17.114 70.108 1.00 0.00 7 GLU A N 13
ATOM 11271 C CA . GLU A 1 7 ? 12.112 17.026 69.122 1.00 0.00 7 GLU A CA 13
ATOM 11272 C C . GLU A 1 7 ? 11.875 15.864 68.165 1.00 0.00 7 GLU A C 13
ATOM 11273 O O . GLU A 1 7 ? 12.144 15.968 66.968 1.00 0.00 7 GLU A O 13
ATOM 11285 N N . LYS A 1 8 ? 11.373 14.755 68.702 1.00 0.00 8 LYS A N 13
ATOM 11286 C CA . LYS A 1 8 ? 11.107 13.573 67.888 1.00 0.00 8 LYS A CA 13
ATOM 11287 C C . LYS A 1 8 ? 12.374 13.130 67.161 1.00 0.00 8 LYS A C 13
ATOM 11288 O O . LYS A 1 8 ? 12.316 12.686 66.015 1.00 0.00 8 LYS A O 13
ATOM 11307 N N . GLU A 1 9 ? 13.519 13.255 67.831 1.00 0.00 9 GLU A N 13
ATOM 11308 C CA . GLU A 1 9 ? 14.791 12.862 67.233 1.00 0.00 9 GLU A CA 13
ATOM 11309 C C . GLU A 1 9 ? 14.900 13.400 65.807 1.00 0.00 9 GLU A C 13
ATOM 11310 O O . GLU A 1 9 ? 15.567 12.804 64.959 1.00 0.00 9 GLU A O 13
ATOM 11322 N N . ARG A 1 10 ? 14.250 14.530 65.553 1.00 0.00 10 ARG A N 13
ATOM 11323 C CA . ARG A 1 10 ? 14.285 15.148 64.232 1.00 0.00 10 ARG A CA 13
ATOM 11324 C C . ARG A 1 10 ? 13.881 14.152 63.147 1.00 0.00 10 ARG A C 13
ATOM 11325 O O . ARG A 1 10 ? 14.409 14.184 62.036 1.00 0.00 10 ARG A O 13
ATOM 11346 N N . GLU A 1 11 ? 12.935 13.275 63.470 1.00 0.00 11 GLU A N 13
ATOM 11347 C CA . GLU A 1 11 ? 12.465 12.285 62.503 1.00 0.00 11 GLU A CA 13
ATOM 11348 C C . GLU A 1 11 ? 11.788 12.972 61.319 1.00 0.00 11 GLU A C 13
ATOM 11349 O O . GLU A 1 11 ? 11.949 12.554 60.172 1.00 0.00 11 GLU A O 13
ATOM 11361 N N . LEU A 1 12 ? 11.032 14.025 61.606 1.00 0.00 12 LEU A N 13
ATOM 11362 C CA . LEU A 1 12 ? 10.332 14.759 60.558 1.00 0.00 12 LEU A CA 13
ATOM 11363 C C . LEU A 1 12 ? 11.330 15.374 59.579 1.00 0.00 12 LEU A C 13
ATOM 11364 O O . LEU A 1 12 ? 11.107 15.370 58.368 1.00 0.00 12 LEU A O 13
ATOM 11380 N N . GLU A 1 13 ? 12.429 15.901 60.108 1.00 0.00 13 GLU A N 13
ATOM 11381 C CA . GLU A 1 13 ? 13.448 16.514 59.265 1.00 0.00 13 GLU A CA 13
ATOM 11382 C C . GLU A 1 13 ? 14.039 15.480 58.312 1.00 0.00 13 GLU A C 13
ATOM 11383 O O . GLU A 1 13 ? 14.260 15.762 57.135 1.00 0.00 13 GLU A O 13
ATOM 11395 N N . ASP A 1 14 ? 14.295 14.283 58.831 1.00 0.00 14 ASP A N 13
ATOM 11396 C CA . ASP A 1 14 ? 14.860 13.214 58.016 1.00 0.00 14 ASP A CA 13
ATOM 11397 C C . ASP A 1 14 ? 13.924 12.862 56.865 1.00 0.00 14 ASP A C 13
ATOM 11398 O O . ASP A 1 14 ? 14.362 12.675 55.730 1.00 0.00 14 ASP A O 13
ATOM 11407 N N . LEU A 1 15 ? 12.632 12.773 57.165 1.00 0.00 15 LEU A N 13
ATOM 11408 C CA . LEU A 1 15 ? 11.642 12.442 56.146 1.00 0.00 15 LEU A CA 13
ATOM 11409 C C . LEU A 1 15 ? 11.607 13.522 55.068 1.00 0.00 15 LEU A C 13
ATOM 11410 O O . LEU A 1 15 ? 11.481 13.223 53.881 1.00 0.00 15 LEU A O 13
ATOM 11426 N N . LYS A 1 16 ? 11.718 14.776 55.490 1.00 0.00 16 LYS A N 13
ATOM 11427 C CA . LYS A 1 16 ? 11.697 15.893 54.551 1.00 0.00 16 LYS A CA 13
ATOM 11428 C C . LYS A 1 16 ? 12.853 15.778 53.562 1.00 0.00 16 LYS A C 13
ATOM 11429 O O . LYS A 1 16 ? 12.676 15.974 52.360 1.00 0.00 16 LYS A O 13
ATOM 11448 N N . ASP A 1 17 ? 14.036 15.459 54.076 1.00 0.00 17 ASP A N 13
ATOM 11449 C CA . ASP A 1 17 ? 15.214 15.321 53.228 1.00 0.00 17 ASP A CA 13
ATOM 11450 C C . ASP A 1 17 ? 15.012 14.203 52.209 1.00 0.00 17 ASP A C 13
ATOM 11451 O O . ASP A 1 17 ? 15.408 14.328 51.050 1.00 0.00 17 ASP A O 13
ATOM 11460 N N . ALA A 1 18 ? 14.394 13.112 52.650 1.00 0.00 18 ALA A N 13
ATOM 11461 C CA . ALA A 1 18 ? 14.145 11.979 51.766 1.00 0.00 18 ALA A CA 13
ATOM 11462 C C . ALA A 1 18 ? 13.248 12.394 50.603 1.00 0.00 18 ALA A C 13
ATOM 11463 O O . ALA A 1 18 ? 13.456 11.973 49.466 1.00 0.00 18 ALA A O 13
ATOM 11470 N N . GLU A 1 19 ? 12.249 13.219 50.899 1.00 0.00 19 GLU A N 13
ATOM 11471 C CA . GLU A 1 19 ? 11.326 13.683 49.871 1.00 0.00 19 GLU A CA 13
ATOM 11472 C C . GLU A 1 19 ? 12.064 14.495 48.812 1.00 0.00 19 GLU A C 13
ATOM 11473 O O . GLU A 1 19 ? 11.780 14.382 47.619 1.00 0.00 19 GLU A O 13
ATOM 11485 N N . LEU A 1 20 ? 13.011 15.315 49.254 1.00 0.00 20 LEU A N 13
ATOM 11486 C CA . LEU A 1 20 ? 13.783 16.143 48.334 1.00 0.00 20 LEU A CA 13
ATOM 11487 C C . LEU A 1 20 ? 14.558 15.265 47.354 1.00 0.00 20 LEU A C 13
ATOM 11488 O O . LEU A 1 20 ? 14.591 15.538 46.155 1.00 0.00 20 LEU A O 13
ATOM 11504 N N . LYS A 1 21 ? 15.183 14.214 47.876 1.00 0.00 21 LYS A N 13
ATOM 11505 C CA . LYS A 1 21 ? 15.957 13.306 47.037 1.00 0.00 21 LYS A CA 13
ATOM 11506 C C . LYS A 1 21 ? 15.060 12.665 45.982 1.00 0.00 21 LYS A C 13
ATOM 11507 O O . LYS A 1 21 ? 15.433 12.564 44.814 1.00 0.00 21 LYS A O 13
ATOM 11526 N N . ARG A 1 22 ? 13.875 12.234 46.403 1.00 0.00 22 ARG A N 13
ATOM 11527 C CA . ARG A 1 22 ? 12.933 11.603 45.484 1.00 0.00 22 ARG A CA 13
ATOM 11528 C C . ARG A 1 22 ? 12.546 12.570 44.370 1.00 0.00 22 ARG A C 13
ATOM 11529 O O . ARG A 1 22 ? 12.497 12.195 43.200 1.00 0.00 22 ARG A O 13
ATOM 11550 N N . LEU A 1 23 ? 12.274 13.817 44.743 1.00 0.00 23 LEU A N 13
ATOM 11551 C CA . LEU A 1 23 ? 11.894 14.836 43.771 1.00 0.00 23 LEU A CA 13
ATOM 11552 C C . LEU A 1 23 ? 13.032 15.090 42.786 1.00 0.00 23 LEU A C 13
ATOM 11553 O O . LEU A 1 23 ? 12.802 15.295 41.594 1.00 0.00 23 LEU A O 13
ATOM 11569 N N . ASN A 1 24 ? 14.260 15.084 43.294 1.00 0.00 24 ASN A N 13
ATOM 11570 C CA . ASN A 1 24 ? 15.428 15.324 42.455 1.00 0.00 24 ASN A CA 13
ATOM 11571 C C . ASN A 1 24 ? 15.522 14.273 41.352 1.00 0.00 24 ASN A C 13
ATOM 11572 O O . ASN A 1 24 ? 15.868 14.586 40.213 1.00 0.00 24 ASN A O 13
ATOM 11583 N N . GLU A 1 25 ? 15.214 13.029 41.701 1.00 0.00 25 GLU A N 13
ATOM 11584 C CA . GLU A 1 25 ? 15.268 11.933 40.739 1.00 0.00 25 GLU A CA 13
ATOM 11585 C C . GLU A 1 25 ? 16.659 11.844 40.107 1.00 0.00 25 GLU A C 13
ATOM 11586 O O . GLU A 1 25 ? 17.619 12.412 40.626 1.00 0.00 25 GLU A O 13
ATOM 11598 N N . GLU A 1 26 ? 16.764 11.124 38.984 1.00 0.00 26 GLU A N 13
ATOM 11599 C CA . GLU A 1 26 ? 18.045 10.967 38.292 1.00 0.00 26 GLU A CA 13
ATOM 11600 C C . GLU A 1 26 ? 18.118 11.882 37.073 1.00 0.00 26 GLU A C 13
ATOM 11601 O O . GLU A 1 26 ? 19.130 11.914 36.372 1.00 0.00 26 GLU A O 13
ATOM 11613 N N . ARG A 1 27 ? 17.041 12.619 36.817 1.00 0.00 27 ARG A N 13
ATOM 11614 C CA . ARG A 1 27 ? 17.004 13.520 35.670 1.00 0.00 27 ARG A CA 13
ATOM 11615 C C . ARG A 1 27 ? 18.066 14.608 35.795 1.00 0.00 27 ARG A C 13
ATOM 11616 O O . ARG A 1 27 ? 18.585 15.099 34.793 1.00 0.00 27 ARG A O 13
ATOM 11637 N N . HIS A 1 28 ? 18.389 14.978 37.030 1.00 0.00 28 HIS A N 13
ATOM 11638 C CA . HIS A 1 28 ? 19.395 16.005 37.268 1.00 0.00 28 HIS A CA 13
ATOM 11639 C C . HIS A 1 28 ? 20.763 15.535 36.783 1.00 0.00 28 HIS A C 13
ATOM 11640 O O . HIS A 1 28 ? 21.529 16.311 36.211 1.00 0.00 28 HIS A O 13
ATOM 11654 N N . ASP A 1 29 ? 21.060 14.261 37.012 1.00 0.00 29 ASP A N 13
ATOM 11655 C CA . ASP A 1 29 ? 22.337 13.696 36.589 1.00 0.00 29 ASP A CA 13
ATOM 11656 C C . ASP A 1 29 ? 22.486 13.786 35.075 1.00 0.00 29 ASP A C 13
ATOM 11657 O O . ASP A 1 29 ? 23.554 14.124 34.564 1.00 0.00 29 ASP A O 13
ATOM 11666 N N . HIS A 1 30 ? 21.406 13.481 34.363 1.00 0.00 30 HIS A N 13
ATOM 11667 C CA . HIS A 1 30 ? 21.423 13.529 32.905 1.00 0.00 30 HIS A CA 13
ATOM 11668 C C . HIS A 1 30 ? 21.751 14.938 32.418 1.00 0.00 30 HIS A C 13
ATOM 11669 O O . HIS A 1 30 ? 22.575 15.117 31.519 1.00 0.00 30 HIS A O 13
ATOM 11683 N N . ASP A 1 31 ? 21.103 15.934 33.013 1.00 0.00 31 ASP A N 13
ATOM 11684 C CA . ASP A 1 31 ? 21.336 17.322 32.626 1.00 0.00 31 ASP A CA 13
ATOM 11685 C C . ASP A 1 31 ? 22.792 17.707 32.864 1.00 0.00 31 ASP A C 13
ATOM 11686 O O . ASP A 1 31 ? 23.399 18.409 32.054 1.00 0.00 31 ASP A O 13
ATOM 11695 N N . LYS A 1 32 ? 23.352 17.239 33.975 1.00 0.00 32 LYS A N 13
ATOM 11696 C CA . LYS A 1 32 ? 24.744 17.536 34.301 1.00 0.00 32 LYS A CA 13
ATOM 11697 C C . LYS A 1 32 ? 25.677 16.944 33.250 1.00 0.00 32 LYS A C 13
ATOM 11698 O O . LYS A 1 32 ? 26.669 17.563 32.866 1.00 0.00 32 LYS A O 13
ATOM 11717 N N . ARG A 1 33 ? 25.351 15.740 32.788 1.00 0.00 33 ARG A N 13
ATOM 11718 C CA . ARG A 1 33 ? 26.166 15.072 31.780 1.00 0.00 33 ARG A CA 13
ATOM 11719 C C . ARG A 1 33 ? 26.226 15.903 30.502 1.00 0.00 33 ARG A C 13
ATOM 11720 O O . ARG A 1 33 ? 27.290 16.059 29.901 1.00 0.00 33 ARG A O 13
ATOM 11741 N N . GLU A 1 34 ? 25.078 16.431 30.091 1.00 0.00 34 GLU A N 13
ATOM 11742 C CA . GLU A 1 34 ? 25.013 17.243 28.882 1.00 0.00 34 GLU A CA 13
ATOM 11743 C C . GLU A 1 34 ? 25.894 18.480 29.029 1.00 0.00 34 GLU A C 13
ATOM 11744 O O . GLU A 1 34 ? 26.608 18.859 28.100 1.00 0.00 34 GLU A O 13
ATOM 11756 N N . ALA A 1 35 ? 25.840 19.104 30.201 1.00 0.00 35 ALA A N 13
ATOM 11757 C CA . ALA A 1 35 ? 26.639 20.297 30.458 1.00 0.00 35 ALA A CA 13
ATOM 11758 C C . ALA A 1 35 ? 28.127 19.979 30.344 1.00 0.00 35 ALA A C 13
ATOM 11759 O O . ALA A 1 35 ? 28.902 20.772 29.810 1.00 0.00 35 ALA A O 13
ATOM 11766 N N . GLU A 1 36 ? 28.518 18.814 30.851 1.00 0.00 36 GLU A N 13
ATOM 11767 C CA . GLU A 1 36 ? 29.915 18.401 30.801 1.00 0.00 36 GLU A CA 13
ATOM 11768 C C . GLU A 1 36 ? 30.375 18.278 29.350 1.00 0.00 36 GLU A C 13
ATOM 11769 O O . GLU A 1 36 ? 31.479 18.693 29.002 1.00 0.00 36 GLU A O 13
ATOM 11781 N N . ARG A 1 37 ? 29.518 17.705 28.511 1.00 0.00 37 ARG A N 13
ATOM 11782 C CA . ARG A 1 37 ? 29.845 17.533 27.099 1.00 0.00 37 ARG A CA 13
ATOM 11783 C C . ARG A 1 37 ? 30.044 18.890 26.431 1.00 0.00 37 ARG A C 13
ATOM 11784 O O . ARG A 1 37 ? 30.939 19.058 25.603 1.00 0.00 37 ARG A O 13
ATOM 11805 N N . LYS A 1 38 ? 29.205 19.854 26.796 1.00 0.00 38 LYS A N 13
ATOM 11806 C CA . LYS A 1 38 ? 29.303 21.192 26.226 1.00 0.00 38 LYS A CA 13
ATOM 11807 C C . LYS A 1 38 ? 30.664 21.803 26.542 1.00 0.00 38 LYS A C 13
ATOM 11808 O O . LYS A 1 38 ? 31.303 22.404 25.679 1.00 0.00 38 LYS A O 13
ATOM 11827 N N . ALA A 1 39 ? 31.102 21.643 27.787 1.00 0.00 39 ALA A N 13
ATOM 11828 C CA . ALA A 1 39 ? 32.389 22.180 28.212 1.00 0.00 39 ALA A CA 13
ATOM 11829 C C . ALA A 1 39 ? 33.525 21.555 27.407 1.00 0.00 39 ALA A C 13
ATOM 11830 O O . ALA A 1 39 ? 34.482 22.234 27.037 1.00 0.00 39 ALA A O 13
ATOM 11837 N N . LEU A 1 40 ? 33.412 20.256 27.142 1.00 0.00 40 LEU A N 13
ATOM 11838 C CA . LEU A 1 40 ? 34.439 19.550 26.385 1.00 0.00 40 LEU A CA 13
ATOM 11839 C C . LEU A 1 40 ? 34.585 20.161 24.994 1.00 0.00 40 LEU A C 13
ATOM 11840 O O . LEU A 1 40 ? 35.697 20.412 24.528 1.00 0.00 40 LEU A O 13
ATOM 11856 N N . GLU A 1 41 ? 33.455 20.401 24.337 1.00 0.00 41 GLU A N 13
ATOM 11857 C CA . GLU A 1 41 ? 33.468 20.988 23.001 1.00 0.00 41 GLU A CA 13
ATOM 11858 C C . GLU A 1 41 ? 34.063 22.392 23.040 1.00 0.00 41 GLU A C 13
ATOM 11859 O O . GLU A 1 41 ? 34.819 22.781 22.150 1.00 0.00 41 GLU A O 13
ATOM 11871 N N . ASP A 1 42 ? 33.707 23.148 24.073 1.00 0.00 42 ASP A N 13
ATOM 11872 C CA . ASP A 1 42 ? 34.196 24.516 24.226 1.00 0.00 42 ASP A CA 13
ATOM 11873 C C . ASP A 1 42 ? 35.711 24.543 24.403 1.00 0.00 42 ASP A C 13
ATOM 11874 O O . ASP A 1 42 ? 36.355 25.565 24.161 1.00 0.00 42 ASP A O 13
ATOM 11883 N N . LYS A 1 43 ? 36.278 23.425 24.842 1.00 0.00 43 LYS A N 13
ATOM 11884 C CA . LYS A 1 43 ? 37.718 23.347 25.062 1.00 0.00 43 LYS A CA 13
ATOM 11885 C C . LYS A 1 43 ? 38.490 23.709 23.792 1.00 0.00 43 LYS A C 13
ATOM 11886 O O . LYS A 1 43 ? 38.226 23.169 22.717 1.00 0.00 43 LYS A O 13
ATOM 11905 N N . LEU A 1 44 ? 39.452 24.619 23.934 1.00 0.00 44 LEU A N 13
ATOM 11906 C CA . LEU A 1 44 ? 40.273 25.048 22.802 1.00 0.00 44 LEU A CA 13
ATOM 11907 C C . LEU A 1 44 ? 39.407 25.517 21.638 1.00 0.00 44 LEU A C 13
ATOM 11908 O O . LEU A 1 44 ? 39.912 25.806 20.554 1.00 0.00 44 LEU A O 13
ATOM 11924 N N . ALA A 1 45 ? 38.105 25.589 21.867 1.00 0.00 45 ALA A N 13
ATOM 11925 C CA . ALA A 1 45 ? 37.183 26.026 20.824 1.00 0.00 45 ALA A CA 13
ATOM 11926 C C . ALA A 1 45 ? 37.505 27.448 20.381 1.00 0.00 45 ALA A C 13
ATOM 11927 O O . ALA A 1 45 ? 37.452 27.765 19.193 1.00 0.00 45 ALA A O 13
ATOM 11934 N N . ASP A 1 46 ? 37.837 28.303 21.344 1.00 0.00 46 ASP A N 13
ATOM 11935 C CA . ASP A 1 46 ? 38.166 29.695 21.045 1.00 0.00 46 ASP A CA 13
ATOM 11936 C C . ASP A 1 46 ? 39.649 29.837 20.716 1.00 0.00 46 ASP A C 13
ATOM 11937 O O . ASP A 1 46 ? 40.500 29.782 21.603 1.00 0.00 46 ASP A O 13
ATOM 11946 N N . LYS A 1 47 ? 39.951 30.020 19.434 1.00 0.00 47 LYS A N 13
ATOM 11947 C CA . LYS A 1 47 ? 41.335 30.171 18.999 1.00 0.00 47 LYS A CA 13
ATOM 11948 C C . LYS A 1 47 ? 41.967 31.392 19.658 1.00 0.00 47 LYS A C 13
ATOM 11949 O O . LYS A 1 47 ? 43.101 31.337 20.135 1.00 0.00 47 LYS A O 13
ATOM 11968 N N . GLN A 1 48 ? 41.224 32.495 19.683 1.00 0.00 48 GLN A N 13
ATOM 11969 C CA . GLN A 1 48 ? 41.715 33.730 20.287 1.00 0.00 48 GLN A CA 13
ATOM 11970 C C . GLN A 1 48 ? 40.550 34.597 20.756 1.00 0.00 48 GLN A C 13
ATOM 11971 O O . GLN A 1 48 ? 39.426 34.453 20.279 1.00 0.00 48 GLN A O 13
ATOM 11985 N N . GLU A 1 49 ? 40.829 35.497 21.693 1.00 0.00 49 GLU A N 13
ATOM 11986 C CA . GLU A 1 49 ? 39.795 36.382 22.219 1.00 0.00 49 GLU A CA 13
ATOM 11987 C C . GLU A 1 49 ? 39.408 37.430 21.180 1.00 0.00 49 GLU A C 13
ATOM 11988 O O . GLU A 1 49 ? 40.249 37.893 20.410 1.00 0.00 49 GLU A O 13
ATOM 12000 N N . HIS A 1 50 ? 38.132 37.798 21.165 1.00 0.00 50 HIS A N 13
ATOM 12001 C CA . HIS A 1 50 ? 37.644 38.793 20.217 1.00 0.00 50 HIS A CA 13
ATOM 12002 C C . HIS A 1 50 ? 38.209 40.171 20.548 1.00 0.00 50 HIS A C 13
ATOM 12003 O O . HIS A 1 50 ? 38.169 41.084 19.724 1.00 0.00 50 HIS A O 13
ATOM 12017 N N . LEU A 1 51 ? 38.736 40.313 21.760 1.00 0.00 51 LEU A N 13
ATOM 12018 C CA . LEU A 1 51 ? 39.306 41.584 22.191 1.00 0.00 51 LEU A CA 13
ATOM 12019 C C . LEU A 1 51 ? 40.479 41.971 21.294 1.00 0.00 51 LEU A C 13
ATOM 12020 O O . LEU A 1 51 ? 40.600 43.124 20.879 1.00 0.00 51 LEU A O 13
ATOM 12036 N N . ASP A 1 52 ? 41.338 41.001 20.999 1.00 0.00 52 ASP A N 13
ATOM 12037 C CA . ASP A 1 52 ? 42.498 41.252 20.150 1.00 0.00 52 ASP A CA 13
ATOM 12038 C C . ASP A 1 52 ? 43.322 42.415 20.699 1.00 0.00 52 ASP A C 13
ATOM 12039 O O . ASP A 1 52 ? 43.857 43.220 19.936 1.00 0.00 52 ASP A O 13
ATOM 12048 N N . GLY A 1 53 ? 43.420 42.502 22.025 1.00 0.00 53 GLY A N 13
ATOM 12049 C CA . GLY A 1 53 ? 44.182 43.574 22.655 1.00 0.00 53 GLY A CA 13
ATOM 12050 C C . GLY A 1 53 ? 45.677 43.257 22.647 1.00 0.00 53 GLY A C 13
ATOM 12051 O O . GLY A 1 53 ? 46.088 42.193 22.185 1.00 0.00 53 GLY A O 13
ATOM 12055 N N . ALA A 1 54 ? 46.489 44.182 23.158 1.00 0.00 54 ALA A N 13
ATOM 12056 C CA . ALA A 1 54 ? 47.932 43.977 23.198 1.00 0.00 54 ALA A CA 13
ATOM 12057 C C . ALA A 1 54 ? 48.283 42.796 24.096 1.00 0.00 54 ALA A C 13
ATOM 12058 O O . ALA A 1 54 ? 47.647 42.576 25.127 1.00 0.00 54 ALA A O 13
ATOM 12065 N N . LEU A 1 55 ? 49.299 42.035 23.696 1.00 0.00 55 LEU A N 13
ATOM 12066 C CA . LEU A 1 55 ? 49.731 40.873 24.470 1.00 0.00 55 LEU A CA 13
ATOM 12067 C C . LEU A 1 55 ? 50.681 41.307 25.589 1.00 0.00 55 LEU A C 13
ATOM 12068 O O . LEU A 1 55 ? 50.817 42.498 25.867 1.00 0.00 55 LEU A O 13
ATOM 12084 N N . ARG A 1 56 ? 51.338 40.338 26.233 1.00 0.00 56 ARG A N 13
ATOM 12085 C CA . ARG A 1 56 ? 52.264 40.653 27.315 1.00 0.00 56 ARG A CA 13
ATOM 12086 C C . ARG A 1 56 ? 53.403 41.534 26.807 1.00 0.00 56 ARG A C 13
ATOM 12087 O O . ARG A 1 56 ? 53.788 42.503 27.461 1.00 0.00 56 ARG A O 13
ATOM 12108 N N . TYR A 1 57 ? 53.937 41.194 25.635 1.00 0.00 57 TYR A N 13
ATOM 12109 C CA . TYR A 1 57 ? 55.031 41.965 25.046 1.00 0.00 57 TYR A CA 13
ATOM 12110 C C . TYR A 1 57 ? 54.993 41.865 23.523 1.00 0.00 57 TYR A C 13
ATOM 12111 O O . TYR A 1 57 ? 55.076 42.897 22.879 1.00 0.00 57 TYR A O 13
ATOM 12130 N N . GLY A 1 1 ? 11.841 -24.729 24.693 1.00 0.00 1 GLY A N 14
ATOM 12131 C CA . GLY A 1 1 ? 10.782 -25.681 25.133 1.00 0.00 1 GLY A CA 14
ATOM 12132 C C . GLY A 1 1 ? 10.901 -25.918 26.635 1.00 0.00 1 GLY A C 14
ATOM 12133 O O . GLY A 1 1 ? 9.909 -26.185 27.311 1.00 0.00 1 GLY A O 14
ATOM 12139 N N . SER A 1 2 ? 12.122 -25.814 27.150 1.00 0.00 2 SER A N 14
ATOM 12140 C CA . SER A 1 2 ? 12.361 -26.013 28.571 1.00 0.00 2 SER A CA 14
ATOM 12141 C C . SER A 1 2 ? 11.870 -24.809 29.362 1.00 0.00 2 SER A C 14
ATOM 12142 O O . SER A 1 2 ? 11.720 -23.716 28.818 1.00 0.00 2 SER A O 14
ATOM 12150 N N . ALA A 1 3 ? 11.630 -25.016 30.648 1.00 0.00 3 ALA A N 14
ATOM 12151 C CA . ALA A 1 3 ? 11.163 -23.937 31.504 1.00 0.00 3 ALA A CA 14
ATOM 12152 C C . ALA A 1 3 ? 12.184 -22.805 31.513 1.00 0.00 3 ALA A C 14
ATOM 12153 O O . ALA A 1 3 ? 11.823 -21.629 31.537 1.00 0.00 3 ALA A O 14
ATOM 12160 N N . GLY A 1 4 ? 13.461 -23.173 31.491 1.00 0.00 4 GLY A N 14
ATOM 12161 C CA . GLY A 1 4 ? 14.531 -22.182 31.494 1.00 0.00 4 GLY A CA 14
ATOM 12162 C C . GLY A 1 4 ? 14.808 -21.678 32.907 1.00 0.00 4 GLY A C 14
ATOM 12163 O O . GLY A 1 4 ? 15.636 -20.791 33.108 1.00 0.00 4 GLY A O 14
ATOM 12167 N N . LEU A 1 5 ? 14.110 -22.246 33.885 1.00 0.00 5 LEU A N 14
ATOM 12168 C CA . LEU A 1 5 ? 14.298 -21.838 35.275 1.00 0.00 5 LEU A CA 14
ATOM 12169 C C . LEU A 1 5 ? 15.716 -22.157 35.740 1.00 0.00 5 LEU A C 14
ATOM 12170 O O . LEU A 1 5 ? 16.336 -21.370 36.456 1.00 0.00 5 LEU A O 14
ATOM 12186 N N . GLN A 1 6 ? 16.225 -23.317 35.334 1.00 0.00 6 GLN A N 14
ATOM 12187 C CA . GLN A 1 6 ? 17.569 -23.727 35.722 1.00 0.00 6 GLN A CA 14
ATOM 12188 C C . GLN A 1 6 ? 18.633 -22.869 35.037 1.00 0.00 6 GLN A C 14
ATOM 12189 O O . GLN A 1 6 ? 19.738 -22.708 35.555 1.00 0.00 6 GLN A O 14
ATOM 12203 N N . GLU A 1 7 ? 18.292 -22.315 33.877 1.00 0.00 7 GLU A N 14
ATOM 12204 C CA . GLU A 1 7 ? 19.231 -21.471 33.143 1.00 0.00 7 GLU A CA 14
ATOM 12205 C C . GLU A 1 7 ? 19.547 -20.206 33.936 1.00 0.00 7 GLU A C 14
ATOM 12206 O O . GLU A 1 7 ? 20.692 -19.755 33.978 1.00 0.00 7 GLU A O 14
ATOM 12218 N N . LYS A 1 8 ? 18.523 -19.645 34.570 1.00 0.00 8 LYS A N 14
ATOM 12219 C CA . LYS A 1 8 ? 18.689 -18.436 35.372 1.00 0.00 8 LYS A CA 14
ATOM 12220 C C . LYS A 1 8 ? 19.305 -17.309 34.546 1.00 0.00 8 LYS A C 14
ATOM 12221 O O . LYS A 1 8 ? 19.758 -16.304 35.095 1.00 0.00 8 LYS A O 14
ATOM 12240 N N . GLU A 1 9 ? 19.309 -17.471 33.228 1.00 0.00 9 GLU A N 14
ATOM 12241 C CA . GLU A 1 9 ? 19.862 -16.446 32.345 1.00 0.00 9 GLU A CA 14
ATOM 12242 C C . GLU A 1 9 ? 19.030 -15.169 32.415 1.00 0.00 9 GLU A C 14
ATOM 12243 O O . GLU A 1 9 ? 19.571 -14.064 32.395 1.00 0.00 9 GLU A O 14
ATOM 12255 N N . ARG A 1 10 ? 17.713 -15.330 32.490 1.00 0.00 10 ARG A N 14
ATOM 12256 C CA . ARG A 1 10 ? 16.817 -14.180 32.558 1.00 0.00 10 ARG A CA 14
ATOM 12257 C C . ARG A 1 10 ? 17.083 -13.364 33.818 1.00 0.00 10 ARG A C 14
ATOM 12258 O O . ARG A 1 10 ? 17.056 -12.133 33.789 1.00 0.00 10 ARG A O 14
ATOM 12279 N N . GLU A 1 11 ? 17.340 -14.055 34.925 1.00 0.00 11 GLU A N 14
ATOM 12280 C CA . GLU A 1 11 ? 17.607 -13.379 36.188 1.00 0.00 11 GLU A CA 14
ATOM 12281 C C . GLU A 1 11 ? 18.856 -12.511 36.063 1.00 0.00 11 GLU A C 14
ATOM 12282 O O . GLU A 1 11 ? 18.884 -11.374 36.536 1.00 0.00 11 GLU A O 14
ATOM 12294 N N . LEU A 1 12 ? 19.887 -13.054 35.424 1.00 0.00 12 LEU A N 14
ATOM 12295 C CA . LEU A 1 12 ? 21.134 -12.319 35.240 1.00 0.00 12 LEU A CA 14
ATOM 12296 C C . LEU A 1 12 ? 20.888 -11.058 34.415 1.00 0.00 12 LEU A C 14
ATOM 12297 O O . LEU A 1 12 ? 21.382 -9.981 34.749 1.00 0.00 12 LEU A O 14
ATOM 12313 N N . GLU A 1 13 ? 20.120 -11.202 33.340 1.00 0.00 13 GLU A N 14
ATOM 12314 C CA . GLU A 1 13 ? 19.813 -10.069 32.472 1.00 0.00 13 GLU A CA 14
ATOM 12315 C C . GLU A 1 13 ? 19.038 -9.002 33.239 1.00 0.00 13 GLU A C 14
ATOM 12316 O O . GLU A 1 13 ? 19.278 -7.806 33.073 1.00 0.00 13 GLU A O 14
ATOM 12328 N N . ASP A 1 14 ? 18.107 -9.444 34.076 1.00 0.00 14 ASP A N 14
ATOM 12329 C CA . ASP A 1 14 ? 17.295 -8.522 34.863 1.00 0.00 14 ASP A CA 14
ATOM 12330 C C . ASP A 1 14 ? 18.174 -7.678 35.781 1.00 0.00 14 ASP A C 14
ATOM 12331 O O . ASP A 1 14 ? 17.947 -6.480 35.944 1.00 0.00 14 ASP A O 14
ATOM 12340 N N . LEU A 1 15 ? 19.175 -8.311 36.385 1.00 0.00 15 LEU A N 14
ATOM 12341 C CA . LEU A 1 15 ? 20.075 -7.604 37.290 1.00 0.00 15 LEU A CA 14
ATOM 12342 C C . LEU A 1 15 ? 20.822 -6.499 36.549 1.00 0.00 15 LEU A C 14
ATOM 12343 O O . LEU A 1 15 ? 21.015 -5.405 37.080 1.00 0.00 15 LEU A O 14
ATOM 12359 N N . LYS A 1 16 ? 21.237 -6.787 35.319 1.00 0.00 16 LYS A N 14
ATOM 12360 C CA . LYS A 1 16 ? 21.957 -5.801 34.520 1.00 0.00 16 LYS A CA 14
ATOM 12361 C C . LYS A 1 16 ? 21.079 -4.583 34.251 1.00 0.00 16 LYS A C 14
ATOM 12362 O O . LYS A 1 16 ? 21.551 -3.447 34.280 1.00 0.00 16 LYS A O 14
ATOM 12381 N N . ASP A 1 17 ? 19.799 -4.829 33.989 1.00 0.00 17 ASP A N 14
ATOM 12382 C CA . ASP A 1 17 ? 18.865 -3.743 33.716 1.00 0.00 17 ASP A CA 14
ATOM 12383 C C . ASP A 1 17 ? 18.766 -2.807 34.917 1.00 0.00 17 ASP A C 14
ATOM 12384 O O . ASP A 1 17 ? 18.763 -1.585 34.764 1.00 0.00 17 ASP A O 14
ATOM 12393 N N . ALA A 1 18 ? 18.688 -3.389 36.108 1.00 0.00 18 ALA A N 14
ATOM 12394 C CA . ALA A 1 18 ?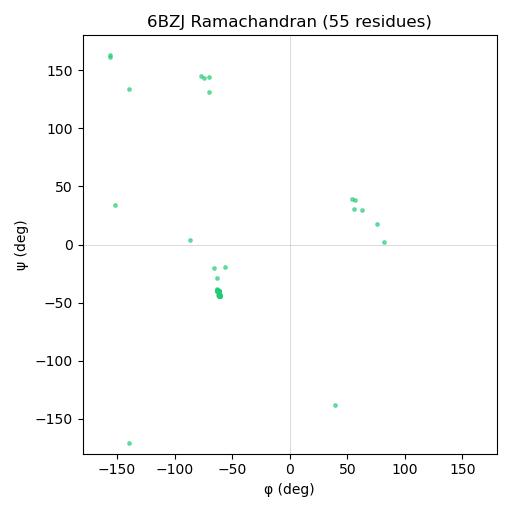 18.591 -2.598 37.329 1.00 0.00 18 ALA A CA 14
ATOM 12395 C C . ALA A 1 18 ? 19.824 -1.717 37.500 1.00 0.00 18 ALA A C 14
ATOM 12396 O O . ALA A 1 18 ? 19.723 -0.564 37.918 1.00 0.00 18 ALA A O 14
ATOM 12403 N N . GLU A 1 19 ? 20.988 -2.269 37.175 1.00 0.00 19 GLU A N 14
ATOM 12404 C CA . GLU A 1 19 ? 22.237 -1.526 37.299 1.00 0.00 19 GLU A CA 14
ATOM 12405 C C . GLU A 1 19 ? 22.232 -0.307 36.381 1.00 0.00 19 GLU A C 14
ATOM 12406 O O . GLU A 1 19 ? 22.704 0.766 36.756 1.00 0.00 19 GLU A O 14
ATOM 12418 N N . LEU A 1 20 ? 21.697 -0.479 35.176 1.00 0.00 20 LEU A N 14
ATOM 12419 C CA . LEU A 1 20 ? 21.638 0.617 34.215 1.00 0.00 20 LEU A CA 14
ATOM 12420 C C . LEU A 1 20 ? 20.768 1.750 34.753 1.00 0.00 20 LEU A C 14
ATOM 12421 O O . LEU A 1 20 ? 21.088 2.925 34.582 1.00 0.00 20 LEU A O 14
ATOM 12437 N N . LYS A 1 21 ? 19.668 1.386 35.403 1.00 0.00 21 LYS A N 14
ATOM 12438 C CA . LYS A 1 21 ? 18.758 2.379 35.962 1.00 0.00 21 LYS A CA 14
ATOM 12439 C C . LYS A 1 21 ? 19.470 3.211 37.026 1.00 0.00 21 LYS A C 14
ATOM 12440 O O . LYS A 1 21 ? 19.272 4.423 37.114 1.00 0.00 21 LYS A O 14
ATOM 12459 N N . ARG A 1 22 ? 20.296 2.551 37.829 1.00 0.00 22 ARG A N 14
ATOM 12460 C CA . ARG A 1 22 ? 21.032 3.238 38.885 1.00 0.00 22 ARG A CA 14
ATOM 12461 C C . ARG A 1 22 ? 21.950 4.303 38.293 1.00 0.00 22 ARG A C 14
ATOM 12462 O O . ARG A 1 22 ? 22.039 5.416 38.812 1.00 0.00 22 ARG A O 14
ATOM 12483 N N . LEU A 1 23 ? 22.632 3.953 37.209 1.00 0.00 23 LEU A N 14
ATOM 12484 C CA . LEU A 1 23 ? 23.546 4.885 36.554 1.00 0.00 23 LEU A CA 14
ATOM 12485 C C . LEU A 1 23 ? 22.787 6.102 36.029 1.00 0.00 23 LEU A C 14
ATOM 12486 O O . LEU A 1 23 ? 23.274 7.229 36.106 1.00 0.00 23 LEU A O 14
ATOM 12502 N N . ASN A 1 24 ? 21.596 5.863 35.491 1.00 0.00 24 ASN A N 14
ATOM 12503 C CA . ASN A 1 24 ? 20.781 6.948 34.951 1.00 0.00 24 ASN A CA 14
ATOM 12504 C C . ASN A 1 24 ? 20.426 7.951 36.043 1.00 0.00 24 ASN A C 14
ATOM 12505 O O . ASN A 1 24 ? 20.415 9.160 35.808 1.00 0.00 24 ASN A O 14
ATOM 12516 N N . GLU A 1 25 ? 20.133 7.443 37.236 1.00 0.00 25 GLU A N 14
ATOM 12517 C CA . GLU A 1 25 ? 19.774 8.303 38.359 1.00 0.00 25 GLU A CA 14
ATOM 12518 C C . GLU A 1 25 ? 18.579 9.183 37.991 1.00 0.00 25 GLU A C 14
ATOM 12519 O O . GLU A 1 25 ? 17.748 8.797 37.169 1.00 0.00 25 GLU A O 14
ATOM 12531 N N . GLU A 1 26 ? 18.494 10.366 38.599 1.00 0.00 26 GLU A N 14
ATOM 12532 C CA . GLU A 1 26 ? 17.392 11.284 38.322 1.00 0.00 26 GLU A CA 14
ATOM 12533 C C . GLU A 1 26 ? 17.680 12.085 37.046 1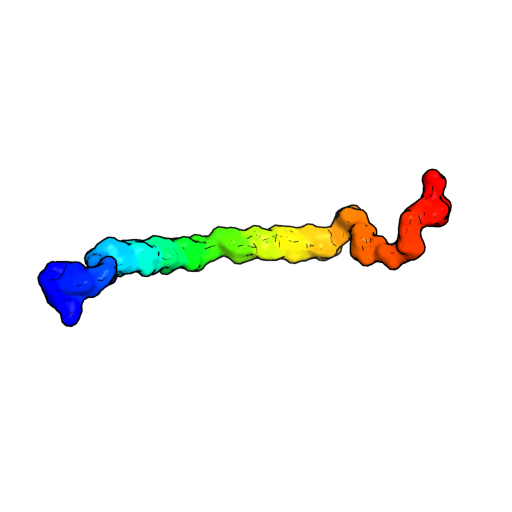.00 0.00 26 GLU A C 14
ATOM 12534 O O . GLU A 1 26 ? 18.749 11.945 36.454 1.00 0.00 26 GLU A O 14
ATOM 12546 N N . ARG A 1 27 ? 16.729 12.927 36.619 1.00 0.00 27 ARG A N 14
ATOM 12547 C CA . ARG A 1 27 ? 16.924 13.726 35.416 1.00 0.00 27 ARG A CA 14
ATOM 12548 C C . ARG A 1 27 ? 18.052 14.736 35.615 1.00 0.00 27 ARG A C 14
ATOM 12549 O O . ARG A 1 27 ? 18.641 15.219 34.649 1.00 0.00 27 ARG A O 14
ATOM 12570 N N . HIS A 1 28 ? 18.342 15.051 36.874 1.00 0.00 28 HIS A N 14
ATOM 12571 C CA . HIS A 1 28 ? 19.397 16.008 37.187 1.00 0.00 28 HIS A CA 14
ATOM 12572 C C . HIS A 1 28 ? 20.750 15.489 36.708 1.00 0.00 28 HIS A C 14
ATOM 12573 O O . HIS A 1 28 ? 21.569 16.249 36.191 1.00 0.00 28 HIS A O 14
ATOM 12587 N N . ASP A 1 29 ? 20.977 14.191 36.881 1.00 0.00 29 ASP A N 14
ATOM 12588 C CA . ASP A 1 29 ? 22.233 13.584 36.461 1.00 0.00 29 ASP A CA 14
ATOM 12589 C C . ASP A 1 29 ? 22.424 13.735 34.956 1.00 0.00 29 ASP A C 14
ATOM 12590 O O . ASP A 1 29 ? 23.516 14.053 34.487 1.00 0.00 29 ASP A O 14
ATOM 12599 N N . HIS A 1 30 ? 21.352 13.505 34.204 1.00 0.00 30 HIS A N 14
ATOM 12600 C CA . HIS A 1 30 ? 21.411 13.618 32.751 1.00 0.00 30 HIS A CA 14
ATOM 12601 C C . HIS A 1 30 ? 21.804 15.034 32.340 1.00 0.00 30 HIS A C 14
ATOM 12602 O O . HIS A 1 30 ? 22.669 15.223 31.484 1.00 0.00 30 HIS A O 14
ATOM 12616 N N . ASP A 1 31 ? 21.166 16.026 32.953 1.00 0.00 31 ASP A N 14
ATOM 12617 C CA . ASP A 1 31 ? 21.461 17.418 32.638 1.00 0.00 31 ASP A CA 14
ATOM 12618 C C . ASP A 1 31 ? 22.917 17.741 32.961 1.00 0.00 31 ASP A C 14
ATOM 12619 O O . ASP A 1 31 ? 23.584 18.456 32.214 1.00 0.00 31 ASP A O 14
ATOM 12628 N N . LYS A 1 32 ? 23.403 17.208 34.077 1.00 0.00 32 LYS A N 14
ATOM 12629 C CA . LYS A 1 32 ? 24.782 17.446 34.487 1.00 0.00 32 LYS A CA 14
ATOM 12630 C C . LYS A 1 32 ? 25.747 16.915 33.430 1.00 0.00 32 LYS A C 14
ATOM 12631 O O . LYS A 1 32 ? 26.712 17.585 33.066 1.00 0.00 32 LYS A O 14
ATOM 12650 N N . ARG A 1 33 ? 25.474 15.711 32.939 1.00 0.00 33 ARG A N 14
ATOM 12651 C CA . ARG A 1 33 ? 26.323 15.104 31.918 1.00 0.00 33 ARG A CA 14
ATOM 12652 C C . ARG A 1 33 ? 26.289 15.925 30.634 1.00 0.00 33 ARG A C 14
ATOM 12653 O O . ARG A 1 33 ? 27.309 16.097 29.967 1.00 0.00 33 ARG A O 14
ATOM 12674 N N . GLU A 1 34 ? 25.108 16.431 30.291 1.00 0.00 34 GLU A N 14
ATOM 12675 C CA . GLU A 1 34 ? 24.952 17.233 29.084 1.00 0.00 34 GLU A CA 14
ATOM 12676 C C . GLU A 1 34 ? 25.823 18.484 29.165 1.00 0.00 34 GLU A C 14
ATOM 12677 O O . GLU A 1 34 ? 26.486 18.853 28.194 1.00 0.00 34 GLU A O 14
ATOM 12689 N N . ALA A 1 35 ? 25.816 19.131 30.325 1.00 0.00 35 ALA A N 14
ATOM 12690 C CA . ALA A 1 35 ? 26.611 20.338 30.519 1.00 0.00 35 ALA A CA 14
ATOM 12691 C C . ALA A 1 35 ? 28.098 20.038 30.352 1.00 0.00 35 ALA A C 14
ATOM 12692 O O . ALA A 1 35 ? 28.838 20.831 29.771 1.00 0.00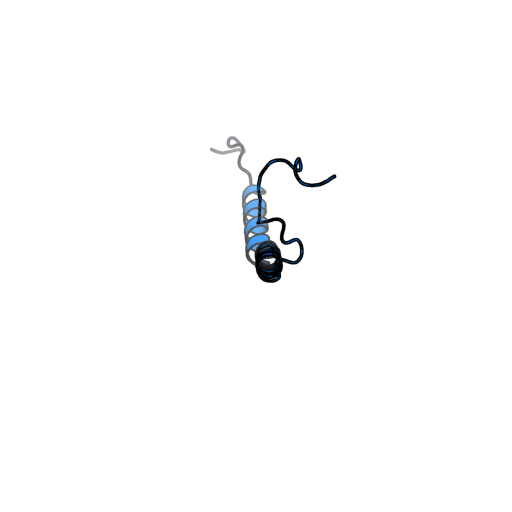 35 ALA A O 14
ATOM 12699 N N . GLU A 1 36 ? 28.528 18.893 30.872 1.00 0.00 36 GLU A N 14
ATOM 12700 C CA . GLU A 1 36 ? 29.931 18.501 30.780 1.00 0.00 36 GLU A CA 14
ATOM 12701 C C . GLU A 1 36 ? 30.349 18.309 29.325 1.00 0.00 36 GLU A C 14
ATOM 12702 O O . GLU A 1 36 ? 31.454 18.686 28.935 1.00 0.00 36 GLU A O 14
ATOM 12714 N N . ARG A 1 37 ? 29.465 17.717 28.528 1.00 0.00 37 ARG A N 14
ATOM 12715 C CA . ARG A 1 37 ? 29.767 17.481 27.120 1.00 0.00 37 ARG A CA 14
ATOM 12716 C C . ARG A 1 37 ? 30.015 18.799 26.395 1.00 0.00 37 ARG A C 14
ATOM 12717 O O . ARG A 1 37 ? 30.953 18.917 25.606 1.00 0.00 37 ARG A O 14
ATOM 12738 N N . LYS A 1 38 ? 29.170 19.788 26.665 1.00 0.00 38 LYS A N 14
ATOM 12739 C CA . LYS A 1 38 ? 29.310 21.093 26.031 1.00 0.00 38 LYS A CA 14
ATOM 12740 C C . LYS A 1 38 ? 30.640 21.735 26.410 1.00 0.00 38 LYS A C 14
ATOM 12741 O O . LYS A 1 38 ? 31.299 22.359 25.578 1.00 0.00 38 LYS A O 14
ATOM 12760 N N . ALA A 1 39 ? 31.030 21.579 27.671 1.00 0.00 39 ALA A N 14
ATOM 12761 C CA . ALA A 1 39 ? 32.285 22.149 28.149 1.00 0.00 39 ALA A CA 14
ATOM 12762 C C . ALA A 1 39 ? 33.467 21.560 27.387 1.00 0.00 39 ALA A C 14
ATOM 12763 O O . ALA A 1 39 ? 34.411 22.269 27.043 1.00 0.00 39 ALA A O 14
ATOM 12770 N N . LEU A 1 40 ? 33.409 20.256 27.129 1.00 0.00 40 LEU A N 14
ATOM 12771 C CA . LEU A 1 40 ? 34.482 19.582 26.407 1.00 0.00 40 LEU A CA 14
ATOM 12772 C C . LEU A 1 40 ? 34.610 20.144 24.994 1.00 0.00 40 LEU A C 14
ATOM 12773 O O . LEU A 1 40 ? 35.716 20.322 24.484 1.00 0.00 40 LEU A O 14
ATOM 12789 N N . GLU A 1 41 ? 33.470 20.417 24.367 1.00 0.00 41 GLU A N 14
ATOM 12790 C CA . GLU A 1 41 ? 33.466 20.957 23.012 1.00 0.00 41 GLU A CA 14
ATOM 12791 C C . GLU A 1 41 ? 34.145 22.323 22.976 1.00 0.00 41 GLU A C 14
ATOM 12792 O O . GLU A 1 41 ? 34.879 22.637 22.038 1.00 0.00 41 GLU A O 14
ATOM 12804 N N . ASP A 1 42 ? 33.893 23.132 23.999 1.00 0.00 42 ASP A N 14
ATOM 12805 C CA . ASP A 1 42 ? 34.483 24.464 24.073 1.00 0.00 42 ASP A CA 14
ATOM 12806 C C . ASP A 1 42 ? 35.943 24.378 24.527 1.00 0.00 42 ASP A C 14
ATOM 12807 O O . ASP A 1 42 ? 36.528 23.296 24.540 1.00 0.00 42 ASP A O 14
ATOM 12816 N N . LYS A 1 43 ? 36.527 25.518 24.898 1.00 0.00 43 LYS A N 14
ATOM 12817 C CA . LYS A 1 43 ? 37.915 25.541 25.343 1.00 0.00 43 LYS A CA 14
ATOM 12818 C C . LYS A 1 43 ? 38.823 24.905 24.296 1.00 0.00 43 LYS A C 14
ATOM 12819 O O . LYS A 1 43 ? 39.764 24.183 24.630 1.00 0.00 43 LYS A O 14
ATOM 12838 N N . LEU A 1 44 ? 38.536 25.179 23.025 1.00 0.00 44 LEU A N 14
ATOM 12839 C CA . LEU A 1 44 ? 39.329 24.635 21.922 1.00 0.00 44 LEU A CA 14
ATOM 12840 C C . LEU A 1 44 ? 39.450 25.666 20.804 1.00 0.00 44 LEU A C 14
ATOM 12841 O O . LEU A 1 44 ? 40.532 25.877 20.255 1.00 0.00 44 LEU A O 14
ATOM 12857 N N . ALA A 1 45 ? 38.333 26.306 20.474 1.00 0.00 45 ALA A N 14
ATOM 12858 C CA . ALA A 1 45 ? 38.322 27.313 19.419 1.00 0.00 45 ALA A CA 14
ATOM 12859 C C . ALA A 1 45 ? 39.244 28.476 19.777 1.00 0.00 45 ALA A C 14
ATOM 12860 O O . ALA A 1 45 ? 39.949 29.008 18.919 1.00 0.00 45 ALA A O 14
ATOM 12867 N N . ASP A 1 46 ? 39.230 28.866 21.049 1.00 0.00 46 ASP A N 14
ATOM 12868 C CA . ASP A 1 46 ? 40.066 29.971 21.513 1.00 0.00 46 ASP A CA 14
ATOM 12869 C C . ASP A 1 46 ? 41.460 29.473 21.884 1.00 0.00 46 ASP A C 14
ATOM 12870 O O . ASP A 1 46 ? 41.645 28.826 22.916 1.00 0.00 46 ASP A O 14
ATOM 12879 N N . LYS A 1 47 ? 42.436 29.779 21.036 1.00 0.00 47 LYS A N 14
ATOM 12880 C CA . LYS A 1 47 ? 43.811 29.358 21.284 1.00 0.00 47 LYS A CA 14
ATOM 12881 C C . LYS A 1 47 ? 44.435 30.185 22.403 1.00 0.00 47 LYS A C 14
ATOM 12882 O O . LYS A 1 47 ? 44.177 31.382 22.522 1.00 0.00 47 LYS A O 14
ATOM 12901 N N . GLN A 1 48 ? 45.260 29.538 23.221 1.00 0.00 48 GLN A N 14
ATOM 12902 C CA . GLN A 1 48 ? 45.923 30.219 24.332 1.00 0.00 48 GLN A CA 14
ATOM 12903 C C . GLN A 1 48 ? 47.205 30.898 23.854 1.00 0.00 48 GLN A C 14
ATOM 12904 O O . GLN A 1 48 ? 47.733 30.566 22.792 1.00 0.00 48 GLN A O 14
ATOM 12918 N N . GLU A 1 49 ? 47.695 31.852 24.642 1.00 0.00 49 GLU A N 14
ATOM 12919 C CA . GLU A 1 49 ? 48.914 32.577 24.287 1.00 0.00 49 GLU A CA 14
ATOM 12920 C C . GLU A 1 49 ? 48.768 33.242 22.921 1.00 0.00 49 GLU A C 14
ATOM 12921 O O . GLU A 1 49 ? 49.556 32.989 22.011 1.00 0.00 49 GLU A O 14
ATOM 12933 N N . HIS A 1 50 ? 47.754 34.092 22.785 1.00 0.00 50 HIS A N 14
ATOM 12934 C CA . HIS A 1 50 ? 47.517 34.785 21.525 1.00 0.00 50 HIS A CA 14
ATOM 12935 C C . HIS A 1 50 ? 48.707 35.673 21.172 1.00 0.00 50 HIS A C 14
ATOM 12936 O O . HIS A 1 50 ? 49.105 35.759 20.011 1.00 0.00 50 HIS A O 14
ATOM 12950 N N . LEU A 1 51 ? 49.270 36.332 22.181 1.00 0.00 51 LEU A N 14
ATOM 12951 C CA . LEU A 1 51 ? 50.414 37.213 21.968 1.00 0.00 51 LEU A CA 14
ATOM 12952 C C . LEU A 1 51 ? 51.703 36.383 21.902 1.00 0.00 51 LEU A C 14
ATOM 12953 O O . LEU A 1 51 ? 51.651 35.155 21.826 1.00 0.00 51 LEU A O 14
ATOM 12969 N N . ASP A 1 52 ? 52.857 37.053 21.930 1.00 0.00 52 ASP A N 14
ATOM 12970 C CA . ASP A 1 52 ? 54.134 36.349 21.872 1.00 0.00 52 ASP A CA 14
ATOM 12971 C C . ASP A 1 52 ? 54.291 35.423 23.074 1.00 0.00 52 ASP A C 14
ATOM 12972 O O . ASP A 1 52 ? 54.794 34.306 22.948 1.00 0.00 52 ASP A O 14
ATOM 12981 N N . GLY A 1 53 ? 53.860 35.894 24.240 1.00 0.00 53 GLY A N 14
ATOM 12982 C CA . GLY A 1 53 ? 53.959 35.100 25.460 1.00 0.00 53 GLY A CA 14
ATOM 12983 C C . GLY A 1 53 ? 55.357 35.201 26.061 1.00 0.00 53 GLY A C 14
ATOM 12984 O O . GLY A 1 53 ? 55.656 34.566 27.071 1.00 0.00 53 GLY A O 14
ATOM 12988 N N . ALA A 1 54 ? 56.209 36.003 25.430 1.00 0.00 54 ALA A N 14
ATOM 12989 C CA . ALA A 1 54 ? 57.575 36.179 25.909 1.00 0.00 54 ALA A CA 14
ATOM 12990 C C . ALA A 1 54 ? 57.578 36.771 27.315 1.00 0.00 54 ALA A C 14
ATOM 12991 O O . ALA A 1 54 ? 58.381 36.380 28.162 1.00 0.00 54 ALA A O 14
ATOM 12998 N N . LEU A 1 55 ? 56.678 37.720 27.554 1.00 0.00 55 LEU A N 14
ATOM 12999 C CA . LEU A 1 55 ? 56.588 38.360 28.862 1.00 0.00 55 LEU A CA 14
ATOM 13000 C C . LEU A 1 55 ? 56.260 37.328 29.936 1.00 0.00 55 LEU A C 14
ATOM 13001 O O . LEU A 1 55 ? 56.858 37.326 31.012 1.00 0.00 55 LEU A O 14
ATOM 13017 N N . ARG A 1 56 ? 55.306 36.452 29.639 1.00 0.00 56 ARG A N 14
ATOM 13018 C CA . ARG A 1 56 ? 54.909 35.420 30.589 1.00 0.00 56 ARG A CA 14
ATOM 13019 C C . ARG A 1 56 ? 56.054 34.440 30.823 1.00 0.00 56 ARG A C 14
ATOM 13020 O O . ARG A 1 56 ? 56.668 33.950 29.876 1.00 0.00 56 ARG A O 14
ATOM 13041 N N . TYR A 1 57 ? 56.336 34.160 32.091 1.00 0.00 57 TYR A N 14
ATOM 13042 C CA . TYR A 1 57 ? 57.410 33.236 32.438 1.00 0.00 57 TYR A CA 14
ATOM 13043 C C . TYR A 1 57 ? 58.707 33.642 31.742 1.00 0.00 57 TYR A C 14
ATOM 13044 O O . TYR A 1 57 ? 58.915 33.211 30.620 1.00 0.00 57 TYR A O 14
ATOM 13063 N N . GLY A 1 1 ? 5.773 -4.559 40.586 1.00 0.00 1 GLY A N 15
ATOM 13064 C CA . GLY A 1 1 ? 4.640 -5.479 40.283 1.00 0.00 1 GLY A CA 15
ATOM 13065 C C . GLY A 1 1 ? 5.185 -6.842 39.871 1.00 0.00 1 GLY A C 15
ATOM 13066 O O . GLY A 1 1 ? 4.424 -7.758 39.564 1.00 0.00 1 GLY A O 15
ATOM 13072 N N . SER A 1 2 ? 6.509 -6.967 39.870 1.00 0.00 2 SER A N 15
ATOM 13073 C CA . SER A 1 2 ? 7.146 -8.225 39.495 1.00 0.00 2 SER A CA 15
ATOM 13074 C C . SER A 1 2 ? 6.742 -9.336 40.457 1.00 0.00 2 SER A C 15
ATOM 13075 O O . SER A 1 2 ? 6.496 -10.470 40.044 1.00 0.00 2 SER A O 15
ATOM 13083 N N . ALA A 1 3 ? 6.676 -9.005 41.743 1.00 0.00 3 ALA A N 15
ATOM 13084 C CA . ALA A 1 3 ? 6.300 -9.984 42.755 1.00 0.00 3 ALA A CA 15
ATOM 13085 C C . ALA A 1 3 ? 4.891 -10.509 42.494 1.00 0.00 3 ALA A C 15
ATOM 13086 O O . ALA A 1 3 ? 4.625 -11.703 42.627 1.00 0.00 3 ALA A O 15
ATOM 13093 N N . GLY A 1 4 ? 3.993 -9.604 42.118 1.00 0.00 4 GLY A N 15
ATOM 13094 C CA . GLY A 1 4 ? 2.613 -9.978 41.836 1.00 0.00 4 GLY A CA 15
ATOM 13095 C C . GLY A 1 4 ? 1.802 -10.094 43.125 1.00 0.00 4 GLY A C 15
ATOM 13096 O O . GLY A 1 4 ? 0.608 -10.388 43.089 1.00 0.00 4 GLY A O 15
ATOM 13100 N N . LEU A 1 5 ? 2.457 -9.858 44.262 1.00 0.00 5 LEU A N 15
ATOM 13101 C CA . LEU A 1 5 ? 1.785 -9.935 45.561 1.00 0.00 5 LEU A CA 15
ATOM 13102 C C . LEU A 1 5 ? 2.287 -8.825 46.481 1.00 0.00 5 LEU A C 15
ATOM 13103 O O . LEU A 1 5 ? 3.487 -8.704 46.728 1.00 0.00 5 LEU A O 15
ATOM 13119 N N . GLN A 1 6 ? 1.358 -8.018 46.984 1.00 0.00 6 GLN A N 15
ATOM 13120 C CA . GLN A 1 6 ? 1.710 -6.918 47.875 1.00 0.00 6 GLN A CA 15
ATOM 13121 C C . GLN A 1 6 ? 2.333 -7.439 49.167 1.00 0.00 6 GLN A C 15
ATOM 13122 O O . GLN A 1 6 ? 3.278 -6.853 49.692 1.00 0.00 6 GLN A O 15
ATOM 13136 N N . GLU A 1 7 ? 1.789 -8.539 49.681 1.00 0.00 7 GLU A N 15
ATOM 13137 C CA . GLU A 1 7 ? 2.295 -9.121 50.923 1.00 0.00 7 GLU A CA 15
ATOM 13138 C C . GLU A 1 7 ? 3.745 -9.576 50.771 1.00 0.00 7 GLU A C 15
ATOM 13139 O O . GLU A 1 7 ? 4.552 -9.409 51.685 1.00 0.00 7 GLU A O 15
ATOM 13151 N N . LYS A 1 8 ? 4.073 -10.155 49.621 1.00 0.00 8 LYS A N 15
ATOM 13152 C CA . LYS A 1 8 ? 5.433 -10.626 49.384 1.00 0.00 8 LYS A CA 15
ATOM 13153 C C . LYS A 1 8 ? 6.418 -9.464 49.456 1.00 0.00 8 LYS A C 15
ATOM 13154 O O . LYS A 1 8 ? 7.493 -9.584 50.045 1.00 0.00 8 LYS A O 15
ATOM 13173 N N . GLU A 1 9 ? 6.046 -8.338 48.853 1.00 0.00 9 GLU A N 15
ATOM 13174 C CA . GLU A 1 9 ? 6.905 -7.158 48.859 1.00 0.00 9 GLU A CA 15
ATOM 13175 C C . GLU A 1 9 ? 6.814 -6.440 50.209 1.00 0.00 9 GLU A C 15
ATOM 13176 O O . GLU A 1 9 ? 6.193 -6.948 51.142 1.00 0.00 9 GLU A O 15
ATOM 13188 N N . ARG A 1 10 ? 7.436 -5.257 50.314 1.00 0.00 10 ARG A N 15
ATOM 13189 C CA . ARG A 1 10 ? 7.412 -4.489 51.563 1.00 0.00 10 ARG A CA 15
ATOM 13190 C C . ARG A 1 10 ? 7.034 -3.036 51.286 1.00 0.00 10 ARG A C 15
ATOM 13191 O O . ARG A 1 10 ? 7.340 -2.497 50.224 1.00 0.00 10 ARG A O 15
ATOM 13212 N N . GLU A 1 11 ? 6.374 -2.409 52.254 1.00 0.00 11 GLU A N 15
ATOM 13213 C CA . GLU A 1 11 ? 5.966 -1.015 52.107 1.00 0.00 11 GLU A CA 15
ATOM 13214 C C . GLU A 1 11 ? 7.188 -0.109 51.991 1.00 0.00 11 GLU A C 15
ATOM 13215 O O . GLU A 1 11 ? 7.194 0.843 51.210 1.00 0.00 11 GLU A O 15
ATOM 13227 N N . LEU A 1 12 ? 8.220 -0.411 52.771 1.00 0.00 12 LEU A N 15
ATOM 13228 C CA . LEU A 1 12 ? 9.441 0.386 52.746 1.00 0.00 12 LEU A CA 15
ATOM 13229 C C . LEU A 1 12 ? 10.092 0.317 51.368 1.00 0.00 12 LEU A C 15
ATOM 13230 O O . LEU A 1 12 ? 10.600 1.316 50.860 1.00 0.00 12 LEU A O 15
ATOM 13246 N N . GLU A 1 13 ? 10.070 -0.869 50.768 1.00 0.00 13 GLU A N 15
ATOM 13247 C CA . GLU A 1 13 ? 10.660 -1.055 49.448 1.00 0.00 13 GLU A CA 15
ATOM 13248 C C . GLU A 1 13 ? 9.947 -0.182 48.420 1.00 0.00 13 GLU A C 15
ATOM 13249 O O . GLU A 1 13 ? 10.584 0.436 47.567 1.00 0.00 13 GLU A O 15
ATOM 13261 N N . ASP A 1 14 ? 8.622 -0.136 48.509 1.00 0.00 14 ASP A N 15
ATOM 13262 C CA . ASP A 1 14 ? 7.831 0.666 47.583 1.00 0.00 14 ASP A CA 15
ATOM 13263 C C . ASP A 1 14 ? 8.196 2.142 47.704 1.00 0.00 14 ASP A C 15
ATOM 13264 O O . ASP A 1 14 ? 8.277 2.855 46.704 1.00 0.00 14 ASP A O 15
ATOM 13273 N N . LEU A 1 15 ? 8.416 2.591 48.936 1.00 0.00 15 LEU A N 15
ATOM 13274 C CA . LEU A 1 15 ? 8.772 3.985 49.176 1.00 0.00 15 LEU A CA 15
ATOM 13275 C C . LEU A 1 15 ? 10.084 4.324 48.475 1.00 0.00 15 LEU A C 15
ATOM 13276 O O . LEU A 1 15 ? 10.205 5.369 47.835 1.00 0.00 15 LEU A O 15
ATOM 13292 N N . LYS A 1 16 ? 11.062 3.433 48.598 1.00 0.00 16 LYS A N 15
ATOM 13293 C CA . LYS A 1 16 ? 12.360 3.648 47.971 1.00 0.00 16 LYS A CA 15
ATOM 13294 C C . LYS A 1 16 ? 12.204 3.750 46.457 1.00 0.00 16 LYS A C 15
ATOM 13295 O O . LYS A 1 16 ? 12.798 4.620 45.819 1.00 0.00 16 LYS A O 15
ATOM 13314 N N . ASP A 1 17 ? 11.399 2.858 45.888 1.00 0.00 17 ASP A N 15
ATOM 13315 C CA . ASP A 1 17 ? 11.172 2.858 44.448 1.00 0.00 17 ASP A CA 15
ATOM 13316 C C . ASP A 1 17 ? 10.529 4.170 44.007 1.00 0.00 17 ASP A C 15
ATOM 13317 O O . ASP A 1 17 ? 10.868 4.717 42.959 1.00 0.00 17 ASP A O 15
ATOM 13326 N N . ALA A 1 18 ? 9.600 4.668 44.817 1.00 0.00 18 ALA A N 15
ATOM 13327 C CA . ALA A 1 18 ? 8.916 5.915 44.503 1.00 0.00 18 ALA A CA 15
ATOM 13328 C C . ALA A 1 18 ? 9.911 7.071 44.429 1.00 0.00 18 ALA A C 15
ATOM 13329 O O . ALA A 1 18 ? 9.803 7.941 43.565 1.00 0.00 18 ALA A O 15
ATOM 13336 N N . GLU A 1 19 ? 10.876 7.072 45.342 1.00 0.00 19 GLU A N 15
ATOM 13337 C CA . GLU A 1 19 ? 11.883 8.127 45.373 1.00 0.00 19 GLU A CA 15
ATOM 13338 C C . GLU A 1 19 ? 12.709 8.118 44.091 1.00 0.00 19 GLU A C 15
ATOM 13339 O O . GLU A 1 19 ? 13.041 9.174 43.549 1.00 0.00 19 GLU A O 15
ATOM 13351 N N . LEU A 1 20 ? 13.036 6.924 43.608 1.00 0.00 20 LEU A N 15
ATOM 13352 C CA . LEU A 1 20 ? 13.823 6.796 42.387 1.00 0.00 20 LEU A CA 15
ATOM 13353 C C . LEU A 1 20 ? 13.062 7.376 41.199 1.00 0.00 20 LEU A C 15
ATOM 13354 O O . LEU A 1 20 ? 13.649 8.026 40.333 1.00 0.00 20 LEU A O 15
ATOM 13370 N N . LYS A 1 21 ? 11.755 7.138 41.165 1.00 0.00 21 LYS A N 15
ATOM 13371 C CA . LYS A 1 21 ? 10.925 7.642 40.079 1.00 0.00 21 LYS A CA 15
ATOM 13372 C C . LYS A 1 21 ? 10.977 9.167 40.034 1.00 0.00 21 LYS A C 15
ATOM 13373 O O . LYS A 1 21 ? 11.103 9.762 38.965 1.00 0.00 21 LYS A O 15
ATOM 13392 N N . ARG A 1 22 ? 10.879 9.791 41.204 1.00 0.00 22 ARG A N 15
ATOM 13393 C CA . ARG A 1 22 ? 10.915 11.247 41.285 1.00 0.00 22 ARG A CA 15
ATOM 13394 C C . ARG A 1 22 ? 12.239 11.778 40.743 1.00 0.00 22 ARG A C 15
ATOM 13395 O O . ARG A 1 22 ? 12.266 12.752 39.990 1.00 0.00 22 ARG A O 15
ATOM 13416 N N . LEU A 1 23 ? 13.334 11.131 41.129 1.00 0.00 23 LEU A N 15
ATOM 13417 C CA . LEU A 1 23 ? 14.654 11.547 40.676 1.00 0.00 23 LEU A CA 15
ATOM 13418 C C . LEU A 1 23 ? 14.765 11.408 39.160 1.00 0.00 23 LEU A C 15
ATOM 13419 O O . LEU A 1 23 ? 15.354 12.256 38.490 1.00 0.00 23 LEU A O 15
ATOM 13435 N N . ASN A 1 24 ? 14.196 10.331 38.627 1.00 0.00 24 ASN A N 15
ATOM 13436 C CA . ASN A 1 24 ? 14.236 10.090 37.190 1.00 0.00 24 ASN A CA 15
ATOM 13437 C C . ASN A 1 24 ? 13.536 11.216 36.436 1.00 0.00 24 ASN A C 15
ATOM 13438 O O . ASN A 1 24 ? 14.009 11.661 35.391 1.00 0.00 24 ASN A O 15
ATOM 13449 N N . GLU A 1 25 ? 12.407 11.668 36.971 1.00 0.00 25 GLU A N 15
ATOM 13450 C CA . GLU A 1 25 ? 11.649 12.743 36.340 1.00 0.00 25 GLU A CA 15
ATOM 13451 C C . GLU A 1 25 ? 12.482 14.021 36.280 1.00 0.00 25 GLU A C 15
ATOM 13452 O O . GLU A 1 25 ? 12.473 14.732 35.276 1.00 0.00 25 GLU A O 15
ATOM 13464 N N . GLU A 1 26 ? 13.196 14.306 37.363 1.00 0.00 26 GLU A N 15
ATOM 13465 C CA . GLU A 1 26 ? 14.029 15.502 37.427 1.00 0.00 26 GLU A CA 15
ATOM 13466 C C . GLU A 1 26 ? 15.122 15.457 36.363 1.00 0.00 26 GLU A C 15
ATOM 13467 O O . GLU A 1 26 ? 15.446 16.475 35.751 1.00 0.00 26 GLU A O 15
ATOM 13479 N N . ARG A 1 27 ? 15.688 14.273 36.154 1.00 0.00 27 ARG A N 15
ATOM 13480 C CA . ARG A 1 27 ? 16.749 14.103 35.166 1.00 0.00 27 ARG A CA 15
ATOM 13481 C C . ARG A 1 27 ? 17.905 15.058 35.454 1.00 0.00 27 ARG A C 15
ATOM 13482 O O . ARG A 1 27 ? 18.607 15.491 34.541 1.00 0.00 27 ARG A O 15
ATOM 13503 N N . HIS A 1 28 ? 18.096 15.381 36.731 1.00 0.00 28 HIS A N 15
ATOM 13504 C CA . HIS A 1 28 ? 19.168 16.285 37.132 1.00 0.00 28 HIS A CA 15
ATOM 13505 C C . HIS A 1 28 ? 20.533 15.715 36.751 1.00 0.00 28 HIS A C 15
ATOM 13506 O O . HIS A 1 28 ? 21.380 16.424 36.209 1.00 0.00 28 HIS A O 15
ATOM 13520 N N . ASP A 1 29 ? 20.742 14.437 37.048 1.00 0.00 29 ASP A N 15
ATOM 13521 C CA . ASP A 1 29 ? 22.013 13.789 36.739 1.00 0.00 29 ASP A CA 15
ATOM 13522 C C . ASP A 1 29 ? 22.283 13.801 35.238 1.00 0.00 29 ASP A C 15
ATOM 13523 O O . ASP A 1 29 ? 23.415 14.014 34.806 1.00 0.00 29 ASP A O 15
ATOM 13532 N N . HIS A 1 30 ? 21.239 13.570 34.449 1.00 0.00 30 HIS A N 15
ATOM 13533 C CA . HIS A 1 30 ? 21.384 13.558 32.998 1.00 0.00 30 HIS A CA 15
ATOM 13534 C C . HIS A 1 30 ? 21.806 14.934 32.492 1.00 0.00 30 HIS A C 15
ATOM 13535 O O . HIS A 1 30 ? 22.630 15.046 31.584 1.00 0.00 30 HIS A O 15
ATOM 13549 N N . ASP A 1 31 ? 21.236 15.978 33.085 1.00 0.00 31 ASP A N 15
ATOM 13550 C CA . ASP A 1 31 ? 21.561 17.342 32.686 1.00 0.00 31 ASP A CA 15
ATOM 13551 C C . ASP A 1 31 ? 23.040 17.630 32.917 1.00 0.00 31 ASP A C 15
ATOM 13552 O O . ASP A 1 31 ? 23.689 18.290 32.104 1.00 0.00 31 ASP A O 15
ATOM 13561 N N . LYS A 1 32 ? 23.569 17.133 34.031 1.00 0.00 32 LYS A N 15
ATOM 13562 C CA . LYS A 1 32 ? 24.974 17.342 34.358 1.00 0.00 32 LYS A CA 15
ATOM 13563 C C . LYS A 1 32 ? 25.865 16.738 33.277 1.00 0.00 32 LYS A C 15
ATOM 13564 O O . LYS A 1 32 ? 26.839 17.355 32.844 1.00 0.00 32 LYS A O 15
ATOM 13583 N N . ARG A 1 33 ? 25.525 15.529 32.844 1.00 0.00 33 ARG A N 15
ATOM 13584 C CA . ARG A 1 33 ? 26.300 14.852 31.812 1.00 0.00 33 ARG A CA 15
ATOM 13585 C C . ARG A 1 33 ? 26.302 15.669 30.524 1.00 0.00 33 ARG A C 15
ATOM 13586 O O . ARG A 1 33 ? 27.339 15.840 29.886 1.00 0.00 33 ARG A O 15
ATOM 13607 N N . GLU A 1 34 ? 25.131 16.175 30.151 1.00 0.00 34 GLU A N 15
ATOM 13608 C CA . GLU A 1 34 ? 25.008 16.979 28.938 1.00 0.00 34 GLU A CA 15
ATOM 13609 C C . GLU A 1 34 ? 25.856 18.242 29.054 1.00 0.00 34 GLU A C 15
ATOM 13610 O O . GLU A 1 34 ? 26.522 18.645 28.101 1.00 0.00 34 GLU A O 15
ATOM 13622 N N . ALA A 1 35 ? 25.825 18.859 30.229 1.00 0.00 35 ALA A N 15
ATOM 13623 C CA . ALA A 1 35 ? 26.592 20.075 30.471 1.00 0.00 35 ALA A CA 15
ATOM 13624 C C . ALA A 1 35 ? 28.084 19.813 30.303 1.00 0.00 35 ALA A C 15
ATOM 13625 O O . ALA A 1 35 ? 28.817 20.649 29.777 1.00 0.00 35 ALA A O 15
ATOM 13632 N N . GLU A 1 36 ? 28.529 18.647 30.761 1.00 0.00 36 GLU A N 15
ATOM 13633 C CA . GLU A 1 36 ? 29.939 18.284 30.664 1.00 0.00 36 GLU A CA 15
ATOM 13634 C C . GLU A 1 36 ? 30.388 18.255 29.207 1.00 0.00 36 GLU A C 15
ATOM 13635 O O . GLU A 1 36 ? 31.482 18.712 28.878 1.00 0.00 36 GLU A O 15
ATOM 13647 N N . ARG A 1 37 ? 29.543 17.715 28.336 1.00 0.00 37 ARG A N 15
ATOM 13648 C CA . ARG A 1 37 ? 29.877 17.636 26.918 1.00 0.00 37 ARG A CA 15
ATOM 13649 C C . ARG A 1 37 ? 30.063 19.031 26.331 1.00 0.00 37 ARG A C 15
ATOM 13650 O O . ARG A 1 37 ? 30.961 19.259 25.521 1.00 0.00 37 ARG A O 15
ATOM 13671 N N . LYS A 1 38 ? 29.214 19.966 26.748 1.00 0.00 38 LYS A N 15
ATOM 13672 C CA . LYS A 1 38 ? 29.302 21.336 26.257 1.00 0.00 38 LYS A CA 15
ATOM 13673 C C . LYS A 1 38 ? 30.641 21.956 26.651 1.00 0.00 38 LYS A C 15
ATOM 13674 O O . LYS A 1 38 ? 31.252 22.683 25.868 1.00 0.00 38 LYS A O 15
ATOM 13693 N N . ALA A 1 39 ? 31.087 21.662 27.867 1.00 0.00 39 ALA A N 15
ATOM 13694 C CA . ALA A 1 39 ? 32.354 22.192 28.356 1.00 0.00 39 ALA A CA 15
ATOM 13695 C C . ALA A 1 39 ? 33.506 21.718 27.476 1.00 0.00 39 ALA A C 15
ATOM 13696 O O . ALA A 1 39 ? 34.438 22.471 27.193 1.00 0.00 39 ALA A O 15
ATOM 13703 N N . LEU A 1 40 ? 33.435 20.463 27.050 1.00 0.00 40 LEU A N 15
ATOM 13704 C CA . LEU A 1 40 ? 34.473 19.888 26.202 1.00 0.00 40 LEU A CA 15
ATOM 13705 C C . LEU A 1 40 ? 34.582 20.663 24.892 1.00 0.00 40 LEU A C 15
ATOM 13706 O O . LEU A 1 40 ? 35.681 20.926 24.406 1.00 0.00 40 LEU A O 15
ATOM 13722 N N . GLU A 1 41 ? 33.436 21.019 24.321 1.00 0.00 41 GLU A N 15
ATOM 13723 C CA . GLU A 1 41 ? 33.420 21.756 23.062 1.00 0.00 41 GLU A CA 15
ATOM 13724 C C . GLU A 1 41 ? 34.115 23.106 23.218 1.00 0.00 41 GLU A C 15
ATOM 13725 O O . GLU A 1 41 ? 34.847 23.539 22.327 1.00 0.00 41 GLU A O 15
ATOM 13737 N N . ASP A 1 42 ? 33.891 23.764 24.350 1.00 0.00 42 ASP A N 15
ATOM 13738 C CA . ASP A 1 42 ? 34.513 25.060 24.604 1.00 0.00 42 ASP A CA 15
ATOM 13739 C C . ASP A 1 42 ? 34.407 25.956 23.364 1.00 0.00 42 ASP A C 15
ATOM 13740 O O . ASP A 1 42 ? 33.482 25.806 22.569 1.00 0.00 42 ASP A O 15
ATOM 13749 N N . LYS A 1 43 ? 35.353 26.882 23.202 1.00 0.00 43 LYS A N 15
ATOM 13750 C CA . LYS A 1 43 ? 35.342 27.782 22.051 1.00 0.00 43 LYS A CA 15
ATOM 13751 C C . LYS A 1 43 ? 34.065 28.619 22.033 1.00 0.00 43 LYS A C 15
ATOM 13752 O O . LYS A 1 43 ? 33.407 28.741 20.999 1.00 0.00 43 LYS A O 15
ATOM 13771 N N . LEU A 1 44 ? 33.730 29.198 23.182 1.00 0.00 44 LEU A N 15
ATOM 13772 C CA . LEU A 1 44 ? 32.537 30.035 23.300 1.00 0.00 44 LEU A CA 15
ATOM 13773 C C . LEU A 1 44 ? 31.277 29.240 22.982 1.00 0.00 44 LEU A C 15
ATOM 13774 O O . LEU A 1 44 ? 30.176 29.785 22.968 1.00 0.00 44 LEU A O 15
ATOM 13790 N N . ALA A 1 45 ? 31.443 27.950 22.735 1.00 0.00 45 ALA A N 15
ATOM 13791 C CA . ALA A 1 45 ? 30.303 27.094 22.425 1.00 0.00 45 ALA A CA 15
ATOM 13792 C C . ALA A 1 45 ? 29.320 27.080 23.590 1.00 0.00 45 ALA A C 15
ATOM 13793 O O . ALA A 1 45 ? 28.104 27.074 23.394 1.00 0.00 45 ALA A O 15
ATOM 13800 N N . ASP A 1 46 ? 29.859 27.064 24.805 1.00 0.00 46 ASP A N 15
ATOM 13801 C CA . ASP A 1 46 ? 29.030 27.041 26.004 1.00 0.00 46 ASP A CA 15
ATOM 13802 C C . ASP A 1 46 ? 28.140 28.281 26.086 1.00 0.00 46 ASP A C 15
ATOM 13803 O O . ASP A 1 46 ? 26.986 28.196 26.501 1.00 0.00 46 ASP A O 15
ATOM 13812 N N . LYS A 1 47 ? 28.689 29.431 25.702 1.00 0.00 47 LYS A N 15
ATOM 13813 C CA . LYS A 1 47 ? 27.934 30.681 25.751 1.00 0.00 47 LYS A CA 15
ATOM 13814 C C . LYS A 1 47 ? 27.427 30.928 27.169 1.00 0.00 47 LYS A C 15
ATOM 13815 O O . LYS A 1 47 ? 26.325 31.435 27.365 1.00 0.00 47 LYS A O 15
ATOM 13834 N N . GLN A 1 48 ? 28.246 30.567 28.154 1.00 0.00 48 GLN A N 15
ATOM 13835 C CA . GLN A 1 48 ? 27.888 30.750 29.562 1.00 0.00 48 GLN A CA 15
ATOM 13836 C C . GLN A 1 48 ? 28.493 32.043 30.104 1.00 0.00 48 GLN A C 15
ATOM 13837 O O . GLN A 1 48 ? 28.353 32.355 31.284 1.00 0.00 48 GLN A O 15
ATOM 13851 N N . GLU A 1 49 ? 29.182 32.777 29.238 1.00 0.00 49 GLU A N 15
ATOM 13852 C CA . GLU A 1 49 ? 29.826 34.023 29.641 1.00 0.00 49 GLU A CA 15
ATOM 13853 C C . GLU A 1 49 ? 28.807 35.058 30.116 1.00 0.00 49 GLU A C 15
ATOM 13854 O O . GLU A 1 49 ? 29.059 35.790 31.072 1.00 0.00 49 GLU A O 15
ATOM 13866 N N . HIS A 1 50 ? 27.664 35.130 29.440 1.00 0.00 50 HIS A N 15
ATOM 13867 C CA . HIS A 1 50 ? 26.637 36.098 29.809 1.00 0.00 50 HIS A CA 15
ATOM 13868 C C . HIS A 1 50 ? 26.065 35.808 31.196 1.00 0.00 50 HIS A C 15
ATOM 13869 O O . HIS A 1 50 ? 25.525 36.704 31.848 1.00 0.00 50 HIS A O 15
ATOM 13883 N N . LEU A 1 51 ? 26.190 34.564 31.649 1.00 0.00 51 LEU A N 15
ATOM 13884 C CA . LEU A 1 51 ? 25.682 34.186 32.970 1.00 0.00 51 LEU A CA 15
ATOM 13885 C C . LEU A 1 51 ? 24.306 34.801 33.224 1.00 0.00 51 LEU A C 15
ATOM 13886 O O . LEU A 1 51 ? 23.864 34.896 34.369 1.00 0.00 51 LEU A O 15
ATOM 13902 N N . ASP A 1 52 ? 23.638 35.224 32.155 1.00 0.00 52 ASP A N 15
ATOM 13903 C CA . ASP A 1 52 ? 22.320 35.835 32.289 1.00 0.00 52 ASP A CA 15
ATOM 13904 C C . ASP A 1 52 ? 21.323 34.853 32.895 1.00 0.00 52 ASP A C 15
ATOM 13905 O O . ASP A 1 52 ? 20.498 35.227 33.728 1.00 0.00 52 ASP A O 15
ATOM 13914 N N . GLY A 1 53 ? 21.404 33.593 32.475 1.00 0.00 53 GLY A N 15
ATOM 13915 C CA . GLY A 1 53 ? 20.500 32.572 32.990 1.00 0.00 53 GLY A CA 15
ATOM 13916 C C . GLY A 1 53 ? 20.578 31.299 32.147 1.00 0.00 53 GLY A C 15
ATOM 13917 O O . GLY A 1 53 ? 21.417 31.192 31.252 1.00 0.00 53 GLY A O 15
ATOM 13921 N N . ALA A 1 54 ? 19.702 30.335 32.436 1.00 0.00 54 ALA A N 15
ATOM 13922 C CA . ALA A 1 54 ? 19.691 29.082 31.691 1.00 0.00 54 ALA A CA 15
ATOM 13923 C C . ALA A 1 54 ? 21.050 28.394 31.773 1.00 0.00 54 ALA A C 15
ATOM 13924 O O . ALA A 1 54 ? 21.530 27.829 30.790 1.00 0.00 54 ALA A O 15
ATOM 13931 N N . LEU A 1 55 ? 21.663 28.442 32.950 1.00 0.00 55 LEU A N 15
ATOM 13932 C CA . LEU A 1 55 ? 22.966 27.818 33.145 1.00 0.00 55 LEU A CA 15
ATOM 13933 C C . LEU A 1 55 ? 22.867 26.310 32.937 1.00 0.00 55 LEU A C 15
ATOM 13934 O O . LEU A 1 55 ? 23.755 25.694 32.348 1.00 0.00 55 LEU A O 15
ATOM 13950 N N . ARG A 1 56 ? 21.774 25.720 33.422 1.00 0.00 56 ARG A N 15
ATOM 13951 C CA . ARG A 1 56 ? 21.554 24.279 33.287 1.00 0.00 56 ARG A CA 15
ATOM 13952 C C . ARG A 1 56 ? 20.596 23.994 32.135 1.00 0.00 56 ARG A C 15
ATOM 13953 O O . ARG A 1 56 ? 19.492 24.535 32.087 1.00 0.00 56 ARG A O 15
ATOM 13974 N N . TYR A 1 57 ? 21.026 23.142 31.210 1.00 0.00 57 TYR A N 15
ATOM 13975 C CA . TYR A 1 57 ? 20.196 22.793 30.064 1.00 0.00 57 TYR A CA 15
ATOM 13976 C C . TYR A 1 57 ? 20.857 21.690 29.243 1.00 0.00 57 TYR A C 15
ATOM 13977 O O . TYR A 1 57 ? 21.728 22.009 28.449 1.00 0.00 57 TYR A O 15
#

InterPro domains:
  IPR021965 Plasminogen ligand, VEK-30 [PF12107] (68-83)
  IPR049896 Streptococcal M proteins C repeat [PS52028] (124-158)
  IPR049896 Streptococcal M proteins C repeat [PS52028] (166-200)
  IPR049896 Streptococcal M proteins C repeat [PS52028] (208-242)

Organism: Streptococcus pyogenes (NCBI:txid1314)

Foldseek 3Di:
DVVPDPVVDDPVVVVVVVVVVVVVVVCQVVQVVVLVVQVVVDPCSQVCVVVPDPNTD

Secondary structure (DSSP, 8-state):
--TT-SS--THHHHHHHHHHHHHHHTHHHHHHHHHHHHHHHTSS-TT---TTSSS--

Radius of gyration: 23.97 Å; Cα contacts (8 Å, |Δi|>4): 4; chains: 1; bounding box: 46×41×53 Å

Solvent-accessible surface area: 6624 Å² total; per-residue (Å²): 78,83,113,65,138,103,149,126,106,213,118,53,119,97,106,119,91,57,95,123,132,176,110,119,89,84,194,88,57,97,97,143,133,110,57,123,143,130,56,144,130,66,178,131,61,102,152,143,150,108,128,133,42,89,139,176,262

Nearest PDB structures (foldseek):
  6bzj-assembly1_A  TM=1.018E+00  e=2.267E-07  Streptococcus pyogenes NS88.2